Protein AF-A0AA39HIE5-F1 (afdb_monomer)

Foldseek 3Di:
DPPDLLLLLLLLLVLLVLVLCCLQPVQFFVLSVLSLLSVLLSLLQVCLVPQLVQLLDPVSLCVLLLLVCLQFLLLQLVLLLVLLVVCCVPPDPVLNVLSLVCSVCSLVLRLLCCCVVVVPFPPPPPRRQQSLSLSVSLSVVCSVCVSVLSNVLVPDPDLVSSLVVLVVQLVQLCVLLVVDDTSCNPRPNSVSVNLSSLSNNLNSLAPDVVVVVVCVVVCPVVVPPVVVVLVVVLVVLLVVLVVLVVVLCCLRVHTPVPDPDPDPSVSSVSNSNSSSSCSNCVVSNPPRPVSVSSSDPSSSVSSLLSSQLSSNLRNLSSVLCSVVVHSHDDPVSSVVSVVVSVVRSVVSSCVSVPPCSVVSVVSVVSSVVSSVSSVVSSVVPPPDDDDDPDPDDDDPPDDPDPDDPPQDDDPVVDDPFFPVDPPVVLVVQLVVVVCQQPPDPCRPLADVQWDADPPDSFKTKHADAPADFEEEEEEPRCSSVCSRPRNHHGMYIYGYDDQLGDGPDDDDPPVSVVVLLVSLVVVLVVLLVRLGQEYEYEPRVVQAVQVVDPDDDDPSSLVSLLSNLVSYQAYDYRDPDDRPDPSVVCSNVVSVVSPPPDFDKDKDALVCLVVVLVQQQVVCVVVVNPVTDPDDSVNSSVCRVVVVKIKIFTDDPNDGFWMWIWHWDADPVPGIAIETEDTDGHPRCPPVCSSVVRVVVVVVVCVVVVHPYYDYDDDPPPVPVVVVVVVVVDDDDPDDVDDDDDQDDPSVVCVVPDDDDPPPD

Solvent-accessible surface area (backbone atoms only — not comparable to full-atom values): 42750 Å² total; per-residue (Å²): 130,82,82,73,68,45,38,63,32,7,51,38,15,50,23,44,51,28,40,50,46,21,71,61,37,52,84,53,28,58,53,7,58,48,20,56,45,53,51,36,20,48,50,21,23,54,46,41,75,77,36,49,85,52,24,64,41,74,69,32,35,50,52,51,53,50,58,50,46,68,63,48,43,33,53,52,27,42,48,50,28,49,51,51,60,48,32,66,70,74,41,58,71,69,59,26,51,46,39,46,59,40,42,64,29,49,78,70,46,40,29,34,49,43,40,64,80,66,74,45,56,84,85,63,62,88,76,64,46,48,53,79,50,17,60,58,21,36,52,50,52,48,60,68,47,42,45,60,53,32,45,55,43,67,71,40,92,43,71,66,52,36,50,52,50,39,52,50,53,20,48,56,10,43,52,47,22,72,78,40,66,68,40,55,24,74,40,31,54,65,27,48,42,22,39,23,30,41,10,30,47,19,50,74,68,30,79,52,67,66,58,62,52,47,48,61,64,67,44,72,83,51,69,65,65,56,48,52,53,53,49,50,51,41,51,53,52,41,50,52,52,46,52,51,51,50,52,51,47,53,68,42,68,54,40,65,95,76,50,94,69,87,50,66,68,57,53,48,51,51,51,40,52,51,51,25,51,51,58,30,49,40,74,75,31,66,85,38,75,59,46,47,59,31,43,27,70,66,31,29,52,40,24,73,37,33,67,45,39,59,70,48,41,56,39,50,51,44,50,52,29,65,76,70,74,40,93,68,61,53,72,68,56,45,51,51,47,52,50,52,39,51,55,51,21,53,54,51,36,46,48,47,69,64,60,31,55,81,38,57,68,62,32,51,49,50,20,51,49,24,44,51,52,36,51,48,52,53,58,71,66,46,95,72,88,88,79,86,88,71,85,81,72,86,82,76,82,88,73,89,79,93,82,65,98,79,76,69,95,66,58,93,86,66,68,98,65,57,89,86,57,60,62,68,58,44,52,49,52,18,52,51,50,48,52,64,56,73,70,44,100,79,41,71,94,57,61,92,72,46,39,66,60,77,94,46,91,42,33,37,35,32,71,83,34,88,29,87,42,38,36,35,36,38,36,57,79,55,54,52,57,48,62,69,44,57,78,54,23,27,34,42,37,40,33,58,58,83,78,58,70,79,73,89,82,87,75,65,79,72,68,58,53,56,51,41,52,51,52,49,54,54,51,40,56,54,43,56,73,65,45,23,55,35,34,38,42,28,62,51,53,73,62,58,53,49,65,76,44,98,64,78,78,56,74,65,60,56,51,48,53,54,49,46,58,70,35,28,61,34,78,47,76,49,68,100,61,80,75,81,50,68,68,61,46,48,55,52,48,55,36,54,63,68,54,67,64,67,77,42,76,42,78,60,54,53,86,42,24,60,59,51,53,52,51,48,40,55,48,24,59,74,69,70,41,92,77,50,71,86,76,50,52,67,59,44,24,51,31,42,68,74,55,65,38,44,39,40,33,36,30,48,90,95,34,79,50,28,43,36,34,31,35,78,48,74,40,97,87,76,46,56,28,35,38,42,73,47,78,50,62,44,80,79,58,63,91,70,51,56,68,58,49,54,52,50,49,50,52,51,51,34,51,77,70,72,34,84,45,77,46,69,81,75,66,89,85,42,61,67,62,50,57,55,44,44,77,72,71,56,71,84,77,81,83,67,100,68,82,92,82,85,76,57,70,72,57,39,55,50,57,76,68,62,78,82,70,80,91,78,116

Structure (mmCIF, N/CA/C/O backbone):
data_AF-A0AA39HIE5-F1
#
_entry.id   AF-A0AA39HIE5-F1
#
loop_
_atom_site.group_PDB
_atom_site.id
_atom_site.type_symbol
_atom_site.label_atom_id
_atom_site.label_alt_id
_atom_site.label_comp_id
_atom_site.label_asym_id
_atom_site.label_entity_id
_atom_site.label_seq_id
_atom_site.pdbx_PDB_ins_code
_atom_site.Cartn_x
_atom_site.Cartn_y
_atom_site.Cartn_z
_atom_site.occupancy
_atom_site.B_iso_or_equiv
_atom_site.auth_seq_id
_atom_site.auth_comp_id
_atom_site.auth_asym_id
_atom_site.auth_atom_id
_atom_site.pdbx_PDB_model_num
ATOM 1 N N . MET A 1 1 ? -29.470 -13.559 26.189 1.00 25.72 1 MET A N 1
ATOM 2 C CA . MET A 1 1 ? -28.972 -13.405 24.805 1.00 25.72 1 MET A CA 1
ATOM 3 C C . MET A 1 1 ? -28.842 -11.916 24.556 1.00 25.72 1 MET A C 1
ATOM 5 O O . MET A 1 1 ? -29.858 -11.242 24.576 1.00 25.72 1 MET A O 1
ATOM 9 N N . VAL A 1 2 ? -27.614 -11.397 24.465 1.00 33.19 2 VAL A N 1
ATOM 10 C CA . VAL A 1 2 ? -27.367 -9.973 24.189 1.00 33.19 2 VAL A CA 1
ATOM 11 C C . VAL A 1 2 ? -27.932 -9.671 22.804 1.00 33.19 2 VAL A C 1
ATOM 13 O O . VAL A 1 2 ? -27.491 -10.263 21.822 1.00 33.19 2 VAL A O 1
ATOM 16 N N . ASP A 1 3 ? -28.946 -8.815 22.779 1.00 39.69 3 ASP A N 1
ATOM 17 C CA . ASP A 1 3 ? -29.640 -8.277 21.610 1.00 39.69 3 ASP A CA 1
ATOM 18 C C . ASP A 1 3 ? -28.596 -7.776 20.599 1.00 39.69 3 ASP A C 1
ATOM 20 O O . ASP A 1 3 ? -27.893 -6.787 20.830 1.00 39.69 3 ASP A O 1
ATOM 24 N N . THR A 1 4 ? -28.363 -8.540 19.535 1.00 55.66 4 THR A N 1
ATOM 25 C CA . THR A 1 4 ? -27.227 -8.316 18.641 1.00 55.66 4 THR A CA 1
ATOM 26 C C . THR A 1 4 ? -27.457 -7.042 17.837 1.00 55.66 4 THR A C 1
ATOM 28 O O . THR A 1 4 ? -28.347 -7.022 16.991 1.00 55.66 4 THR A O 1
ATOM 31 N N . ARG A 1 5 ? -26.637 -6.009 18.068 1.00 76.19 5 ARG A N 1
ATOM 32 C CA . ARG A 1 5 ? -26.485 -4.812 17.219 1.00 76.19 5 ARG A CA 1
ATOM 33 C C . ARG A 1 5 ? -26.225 -5.216 15.758 1.00 76.19 5 ARG A C 1
ATOM 35 O O . ARG A 1 5 ? -25.082 -5.378 15.328 1.00 76.19 5 ARG A O 1
ATOM 42 N N . ALA A 1 6 ? -27.301 -5.476 15.021 1.00 79.19 6 ALA A N 1
ATOM 43 C CA . ALA A 1 6 ? -27.266 -6.024 13.668 1.00 79.19 6 ALA A CA 1
ATOM 44 C C . ALA A 1 6 ? -26.684 -5.018 12.664 1.00 79.19 6 ALA A C 1
ATOM 46 O O . ALA A 1 6 ? -26.021 -5.406 11.704 1.00 79.19 6 ALA A O 1
ATOM 47 N N . ASP A 1 7 ? -26.852 -3.729 12.950 1.00 83.38 7 ASP A N 1
ATOM 48 C CA . ASP A 1 7 ? -26.224 -2.611 12.255 1.00 83.38 7 ASP A CA 1
ATOM 49 C C . ASP A 1 7 ? -24.693 -2.725 12.231 1.00 83.38 7 ASP A C 1
ATOM 51 O O . ASP A 1 7 ? -24.097 -2.516 11.181 1.00 83.38 7 ASP A O 1
ATOM 55 N N . LEU A 1 8 ? -24.045 -3.149 13.325 1.00 86.81 8 LEU A N 1
ATOM 56 C CA . LEU A 1 8 ? -22.584 -3.327 13.359 1.00 86.81 8 LEU A CA 1
ATOM 57 C C . LEU A 1 8 ? -22.101 -4.420 12.392 1.00 86.81 8 LEU A C 1
ATOM 59 O O . LEU A 1 8 ? -21.022 -4.294 11.812 1.00 86.81 8 LEU A O 1
ATOM 63 N N . GLN A 1 9 ? -22.885 -5.487 12.189 1.00 88.00 9 GLN A N 1
ATOM 64 C CA . GLN A 1 9 ? -22.595 -6.469 11.131 1.00 88.00 9 GLN A CA 1
ATOM 65 C C . GLN A 1 9 ? -22.860 -5.874 9.745 1.00 88.00 9 GLN A C 1
ATOM 67 O O . GLN A 1 9 ? -22.087 -6.108 8.822 1.00 88.00 9 GLN A O 1
ATOM 72 N N . GLY A 1 10 ? -23.891 -5.041 9.614 1.00 88.81 10 GLY A N 1
ATOM 73 C CA . GLY A 1 10 ? -24.145 -4.234 8.425 1.00 88.81 10 GLY A CA 1
ATOM 74 C C . GLY A 1 10 ? -22.958 -3.387 7.980 1.00 88.81 10 GLY A C 1
ATOM 75 O O . GLY A 1 10 ? -22.540 -3.458 6.827 1.00 88.81 10 GLY A O 1
ATOM 76 N N . PHE A 1 11 ? -22.375 -2.632 8.914 1.00 90.19 11 PHE A N 1
ATOM 77 C CA . PHE A 1 11 ? -21.190 -1.808 8.668 1.00 90.19 11 PHE A CA 1
ATOM 78 C C . PHE A 1 11 ? -19.973 -2.637 8.248 1.00 90.19 11 PHE A C 1
ATOM 80 O O . PHE A 1 11 ? -19.201 -2.182 7.410 1.00 90.19 11 PHE A O 1
ATOM 87 N N . ARG A 1 12 ? -19.816 -3.874 8.747 1.00 91.44 12 ARG A N 1
ATOM 88 C CA . ARG A 1 12 ? -18.788 -4.798 8.224 1.00 91.44 12 ARG A CA 1
ATOM 89 C C . ARG A 1 12 ? -19.042 -5.171 6.779 1.00 91.44 12 ARG A C 1
ATOM 91 O O . ARG A 1 12 ? -18.102 -5.175 5.995 1.00 91.44 12 ARG A O 1
ATOM 98 N N . GLY A 1 13 ? -20.289 -5.499 6.440 1.00 91.88 13 GLY A N 1
ATOM 99 C CA . GLY A 1 13 ? -20.673 -5.809 5.067 1.00 91.88 13 GLY A CA 1
ATOM 100 C C . GLY A 1 13 ? -20.380 -4.641 4.131 1.00 91.88 13 GLY A C 1
ATOM 101 O O . GLY A 1 13 ? -19.765 -4.832 3.088 1.00 91.88 13 GLY A O 1
ATOM 102 N N . PHE A 1 14 ? -20.733 -3.426 4.554 1.00 91.62 14 PHE A N 1
ATOM 103 C CA . PHE A 1 14 ? -20.438 -2.198 3.819 1.00 91.62 14 PHE A CA 1
ATOM 104 C C . PHE A 1 14 ? -18.930 -1.972 3.636 1.00 91.62 14 PHE A C 1
ATOM 106 O O . PHE A 1 14 ? -18.470 -1.779 2.514 1.00 91.62 14 PHE A O 1
ATOM 113 N N . ALA A 1 15 ? -18.148 -2.082 4.713 1.00 92.50 15 ALA A N 1
ATOM 114 C CA . ALA A 1 15 ? -16.696 -1.931 4.671 1.00 92.50 15 ALA A CA 1
ATOM 115 C C . ALA A 1 15 ? -16.023 -2.938 3.728 1.00 92.50 15 ALA A C 1
ATOM 117 O O . ALA A 1 15 ? -15.104 -2.579 2.998 1.00 92.50 15 ALA A O 1
ATOM 118 N N . VAL A 1 16 ? -16.494 -4.191 3.705 1.00 92.00 16 VAL A N 1
ATOM 119 C CA . VAL A 1 16 ? -16.004 -5.188 2.747 1.00 92.00 16 VAL A CA 1
ATOM 120 C C . VAL A 1 16 ? -16.320 -4.785 1.318 1.00 92.00 16 VAL A C 1
ATOM 122 O O . VAL A 1 16 ? -15.416 -4.820 0.495 1.00 92.00 16 VAL A O 1
ATOM 125 N N . ILE A 1 17 ? -17.553 -4.372 1.014 1.00 91.56 17 ILE A N 1
ATOM 126 C CA . ILE A 1 17 ? -17.917 -3.943 -0.346 1.00 91.56 17 ILE A CA 1
ATOM 127 C C . ILE A 1 17 ? -16.962 -2.852 -0.842 1.00 91.56 17 ILE A C 1
ATOM 129 O O . ILE A 1 17 ? -16.463 -2.963 -1.957 1.00 91.56 17 ILE A O 1
ATOM 133 N N . LEU A 1 18 ? -16.660 -1.850 -0.009 1.00 90.25 18 LEU A N 1
ATOM 134 C CA . LEU A 1 18 ? -15.715 -0.785 -0.361 1.00 90.25 18 LEU A CA 1
ATOM 135 C C . LEU A 1 18 ? -14.326 -1.336 -0.725 1.00 90.25 18 LEU A C 1
ATOM 137 O O . LEU A 1 18 ? -13.770 -0.962 -1.756 1.00 90.25 18 LEU A O 1
ATOM 141 N N . LEU A 1 19 ? -13.799 -2.280 0.063 1.00 89.44 19 LEU A N 1
ATOM 142 C CA . LEU A 1 19 ? -12.502 -2.912 -0.210 1.00 89.44 19 LEU A CA 1
ATOM 143 C C . LEU A 1 19 ? -12.511 -3.752 -1.490 1.00 89.44 19 LEU A C 1
ATOM 145 O O . LEU A 1 19 ? -11.532 -3.752 -2.231 1.00 89.44 19 LEU A O 1
ATOM 149 N N . PHE A 1 20 ? -13.617 -4.439 -1.778 1.00 88.31 20 PHE A N 1
ATOM 150 C CA . PHE A 1 20 ? -13.777 -5.183 -3.026 1.00 88.31 20 PHE A CA 1
ATOM 151 C C . PHE A 1 20 ? -13.858 -4.264 -4.239 1.00 88.31 20 PHE A C 1
ATOM 153 O O . PHE A 1 20 ? -13.205 -4.540 -5.241 1.00 88.31 20 PHE A O 1
ATOM 160 N N . LEU A 1 21 ? -14.629 -3.177 -4.157 1.00 87.44 21 LEU A N 1
ATOM 161 C CA . LEU A 1 21 ? -14.720 -2.191 -5.234 1.00 87.44 21 LEU A CA 1
ATOM 162 C C . LEU A 1 21 ? -13.353 -1.568 -5.516 1.00 87.44 21 LEU A C 1
ATOM 164 O O . LEU A 1 21 ? -12.960 -1.493 -6.675 1.00 87.44 21 LEU A O 1
ATOM 168 N N . PHE A 1 22 ? -12.599 -1.223 -4.469 1.00 85.56 22 PHE A N 1
ATOM 169 C CA . PHE A 1 22 ? -11.216 -0.769 -4.603 1.00 85.56 22 PHE A CA 1
ATOM 170 C C . PHE A 1 22 ? -10.314 -1.836 -5.244 1.00 85.56 22 PHE A C 1
ATOM 172 O O . PHE A 1 22 ? -9.522 -1.530 -6.129 1.00 85.56 22 PHE A O 1
ATOM 179 N N . GLY A 1 23 ? -10.452 -3.102 -4.838 1.00 84.44 23 GLY A N 1
ATOM 180 C CA . GLY A 1 23 ? -9.668 -4.205 -5.391 1.00 84.44 23 GLY A CA 1
ATOM 181 C C . GLY A 1 23 ? -9.969 -4.501 -6.862 1.00 84.44 23 GLY A C 1
ATOM 182 O O . GLY A 1 23 ? -9.060 -4.833 -7.614 1.00 84.44 23 GLY A O 1
ATOM 183 N N . VAL A 1 24 ? -11.219 -4.380 -7.304 1.00 86.19 24 VAL A N 1
ATOM 184 C CA . VAL A 1 24 ? -11.600 -4.653 -8.700 1.00 86.19 24 VAL A CA 1
ATOM 185 C C . VAL A 1 24 ? -11.370 -3.431 -9.596 1.00 86.19 24 VAL A C 1
ATOM 187 O O . VAL A 1 24 ? -10.883 -3.579 -10.714 1.00 86.19 24 VAL A O 1
ATOM 190 N N . PHE A 1 25 ? -11.680 -2.228 -9.104 1.00 83.38 25 PHE A N 1
ATOM 191 C CA . PHE A 1 25 ? -11.666 -0.975 -9.865 1.00 83.38 25 PHE A CA 1
ATOM 192 C C . PHE A 1 25 ? -10.850 0.119 -9.145 1.00 83.38 25 PHE A C 1
ATOM 194 O O . PHE A 1 25 ? -11.410 1.137 -8.723 1.00 83.38 25 PHE A O 1
ATOM 201 N N . PRO A 1 26 ? -9.520 -0.042 -9.019 1.00 76.94 26 PRO A N 1
ATOM 202 C CA . PRO A 1 26 ? -8.685 0.833 -8.190 1.00 76.94 26 PRO A CA 1
ATOM 203 C C . PRO A 1 26 ? -8.659 2.299 -8.650 1.00 76.94 26 PRO A C 1
ATOM 205 O O . PRO A 1 26 ? -8.509 3.189 -7.817 1.00 76.94 26 PRO A O 1
ATOM 208 N N . HIS A 1 27 ? -8.843 2.569 -9.948 1.00 76.75 27 HIS A N 1
ATOM 209 C CA . HIS A 1 27 ? -8.871 3.936 -10.489 1.00 76.75 27 HIS A CA 1
ATOM 210 C C . HIS A 1 27 ? -10.226 4.633 -10.334 1.00 76.75 27 HIS A C 1
ATOM 212 O O . HIS A 1 27 ? -10.272 5.852 -10.225 1.00 76.75 27 HIS A O 1
ATOM 218 N N . SER A 1 28 ? -11.330 3.882 -10.348 1.00 78.50 28 SER A N 1
ATOM 219 C CA . SER A 1 28 ? -12.680 4.456 -10.242 1.00 78.50 28 SER A CA 1
ATOM 220 C C . SER A 1 28 ? -13.150 4.573 -8.792 1.00 78.50 28 SER A C 1
ATOM 222 O O . SER A 1 28 ? -13.951 5.450 -8.486 1.00 78.50 28 SER A O 1
ATOM 224 N N . PHE A 1 29 ? -12.658 3.701 -7.906 1.00 78.44 29 PHE A N 1
ATOM 225 C CA . PHE A 1 29 ? -13.069 3.606 -6.502 1.00 78.44 29 PHE A CA 1
ATOM 226 C C . PHE A 1 29 ? -11.875 3.690 -5.543 1.00 78.44 29 PHE A C 1
ATOM 228 O O . PHE A 1 29 ? -11.759 2.884 -4.617 1.00 78.44 29 PHE A O 1
ATOM 235 N N . LYS A 1 30 ? -10.986 4.672 -5.726 1.00 77.25 30 LYS A N 1
ATOM 236 C CA . LYS A 1 30 ? -9.793 4.872 -4.881 1.00 77.25 30 LYS A CA 1
ATOM 237 C C . LYS A 1 30 ? -10.139 5.020 -3.393 1.00 77.25 30 LYS A C 1
ATOM 239 O O . LYS A 1 30 ? -9.487 4.429 -2.524 1.00 77.25 30 LYS A O 1
ATOM 244 N N . ASN A 1 31 ? -11.233 5.728 -3.107 1.00 80.94 31 ASN A N 1
ATOM 245 C CA . ASN A 1 31 ? -11.750 5.926 -1.752 1.00 80.94 31 ASN A CA 1
ATOM 246 C C . ASN A 1 31 ? -12.277 4.638 -1.102 1.00 80.94 31 ASN A C 1
ATOM 248 O O . ASN A 1 31 ? -12.424 4.599 0.114 1.00 80.94 31 ASN A O 1
ATOM 252 N N . GLY A 1 32 ? -12.489 3.547 -1.847 1.00 82.88 32 GLY A N 1
ATOM 253 C CA . GLY A 1 32 ? -12.914 2.265 -1.273 1.00 82.88 32 GLY A CA 1
ATOM 254 C C . GLY A 1 32 ? -11.917 1.679 -0.258 1.00 82.88 32 GLY A C 1
ATOM 255 O O . GLY A 1 32 ? -12.292 0.893 0.617 1.00 82.88 32 GLY A O 1
ATOM 256 N N . SER A 1 33 ? -10.658 2.128 -0.291 1.00 84.38 33 SER A N 1
ATOM 257 C CA . SER A 1 33 ? -9.645 1.789 0.713 1.00 84.38 33 SER A CA 1
ATOM 258 C C . SER A 1 33 ? -10.011 2.233 2.140 1.00 84.38 33 SER A C 1
ATOM 260 O O . SER A 1 33 ? -9.534 1.626 3.097 1.00 84.38 33 SER A O 1
ATOM 262 N N . VAL A 1 34 ? -10.924 3.190 2.342 1.00 88.19 34 VAL A N 1
ATOM 263 C CA . VAL A 1 34 ? -11.354 3.558 3.706 1.00 88.19 34 VAL A CA 1
ATOM 264 C C . VAL A 1 34 ? -12.219 2.508 4.396 1.00 88.19 34 VAL A C 1
ATOM 266 O O . VAL A 1 34 ? -12.462 2.596 5.600 1.00 88.19 34 VAL A O 1
ATOM 269 N N . GLY A 1 35 ? -12.640 1.454 3.685 1.00 90.44 35 GLY A N 1
ATOM 270 C CA . GLY A 1 35 ? -13.245 0.283 4.321 1.00 90.44 35 GLY A CA 1
ATOM 271 C C . GLY A 1 35 ? -12.360 -0.292 5.440 1.00 90.44 35 GLY A C 1
ATOM 272 O O . GLY A 1 35 ? -12.873 -0.779 6.448 1.00 90.44 35 GLY A O 1
ATOM 273 N N . VAL A 1 36 ? -11.033 -0.151 5.326 1.00 91.38 36 VAL A N 1
ATOM 274 C CA . VAL A 1 36 ? -10.069 -0.512 6.379 1.00 91.38 36 VAL A CA 1
ATOM 275 C C . VAL A 1 36 ? -10.302 0.276 7.666 1.00 91.38 36 VAL A C 1
ATOM 277 O O . VAL A 1 36 ? -10.302 -0.291 8.760 1.00 91.38 36 VAL A O 1
ATOM 280 N N . ASP A 1 37 ? -10.532 1.577 7.534 1.00 93.00 37 ASP A N 1
ATOM 281 C CA . ASP A 1 37 ? -10.697 2.489 8.659 1.00 93.00 37 ASP A CA 1
ATOM 282 C C . ASP A 1 37 ? -11.976 2.147 9.442 1.00 93.00 37 ASP A C 1
ATOM 284 O O . ASP A 1 37 ? -11.961 2.090 10.675 1.00 93.00 37 ASP A O 1
ATOM 288 N N . ILE A 1 38 ? -13.056 1.784 8.733 1.00 93.62 38 ILE A N 1
ATOM 289 C CA . ILE A 1 38 ? -14.302 1.273 9.333 1.00 93.62 38 ILE A CA 1
ATOM 290 C C . ILE A 1 38 ? -14.024 0.006 10.159 1.00 93.62 38 ILE A C 1
ATOM 292 O O . ILE A 1 38 ? -14.529 -0.137 11.279 1.00 93.62 38 ILE A O 1
ATOM 296 N N . PHE A 1 39 ? -13.196 -0.914 9.647 1.00 94.19 39 PHE A N 1
ATOM 297 C CA . PHE A 1 39 ? -12.807 -2.121 10.383 1.00 94.19 39 PHE A CA 1
ATOM 298 C C . PHE A 1 39 ? -12.005 -1.820 11.647 1.00 94.19 39 PHE A C 1
ATOM 300 O O . PHE A 1 39 ? -12.220 -2.488 12.662 1.00 94.19 39 PHE A O 1
ATOM 307 N N . PHE A 1 40 ? -11.108 -0.834 11.620 1.00 95.69 40 PHE A N 1
ATOM 308 C CA . PHE A 1 40 ? -10.327 -0.449 12.796 1.00 95.69 40 PHE A CA 1
ATOM 309 C C . PHE A 1 40 ? -11.204 0.159 13.894 1.00 95.69 40 PHE A C 1
ATOM 311 O O . PHE A 1 40 ? -11.137 -0.305 15.038 1.00 95.69 40 PHE A O 1
ATOM 318 N N . VAL A 1 41 ? -12.107 1.086 13.550 1.00 96.12 41 VAL A N 1
ATOM 319 C CA . VAL A 1 41 ? -13.091 1.640 14.504 1.00 96.12 41 VAL A CA 1
ATOM 320 C C . VAL A 1 41 ? -13.940 0.522 15.103 1.00 96.12 41 VAL A C 1
ATOM 322 O O . VAL A 1 41 ? -14.100 0.416 16.320 1.00 96.12 41 VAL A O 1
ATOM 325 N N . LEU A 1 42 ? -14.439 -0.385 14.266 1.00 93.25 42 LEU A N 1
ATOM 326 C CA . LEU A 1 42 ? -15.263 -1.491 14.735 1.00 93.25 42 LEU A CA 1
ATOM 327 C C . LEU A 1 42 ? -14.499 -2.484 15.618 1.00 93.25 42 LEU A C 1
ATOM 329 O O . LEU A 1 42 ? -15.065 -3.029 16.569 1.00 93.25 42 LEU A O 1
ATOM 333 N N . SER A 1 43 ? -13.227 -2.738 15.318 1.00 93.50 43 SER A N 1
ATOM 334 C CA . SER A 1 43 ? -12.379 -3.605 16.134 1.00 93.50 43 SER A CA 1
ATOM 335 C C . SER A 1 43 ? -12.175 -3.019 17.531 1.00 93.50 43 SER A C 1
ATOM 337 O O . SER A 1 43 ? -12.317 -3.752 18.514 1.00 93.50 43 SER A O 1
ATOM 339 N N . GLY A 1 44 ? -11.948 -1.705 17.631 1.00 93.75 44 GLY A N 1
ATOM 340 C CA . GLY A 1 44 ? -11.888 -0.984 18.904 1.00 93.75 44 GLY A CA 1
ATOM 341 C C . GLY A 1 44 ? -13.197 -1.066 19.690 1.00 93.75 44 GLY A C 1
ATOM 342 O O . GLY A 1 44 ? -13.204 -1.544 20.825 1.00 93.75 44 GLY A O 1
ATOM 343 N N . TYR A 1 45 ? -14.322 -0.728 19.045 1.00 92.50 45 TYR A N 1
ATOM 344 C CA . TYR A 1 45 ? -15.661 -0.778 19.650 1.00 92.50 45 TYR A CA 1
ATOM 345 C C . TYR A 1 45 ? -15.985 -2.160 20.228 1.00 92.50 45 TYR A C 1
ATOM 347 O O . TYR A 1 45 ? -16.361 -2.307 21.389 1.00 92.50 45 TYR A O 1
ATOM 355 N N . LEU A 1 46 ? -15.802 -3.214 19.427 1.00 89.69 46 LEU A N 1
ATOM 356 C CA . LEU A 1 46 ? -16.135 -4.574 19.844 1.00 89.69 46 LEU A CA 1
ATOM 357 C C . LEU A 1 46 ? -15.155 -5.128 20.877 1.00 89.69 46 LEU A C 1
ATOM 359 O O . LEU A 1 46 ? -15.537 -5.989 21.670 1.00 89.69 46 LEU A O 1
ATOM 363 N N . THR A 1 47 ? -13.896 -4.699 20.851 1.00 89.81 47 THR A N 1
ATOM 364 C CA . THR A 1 47 ? -12.907 -5.133 21.840 1.00 89.81 47 THR A CA 1
ATOM 365 C C . THR A 1 47 ? -13.215 -4.523 23.203 1.00 89.81 47 THR A C 1
ATOM 367 O O . THR A 1 47 ? -13.265 -5.273 24.180 1.00 89.81 47 THR A O 1
ATOM 370 N N . GLN A 1 48 ? -13.554 -3.231 23.243 1.00 88.94 48 GLN A N 1
ATOM 371 C CA . GLN A 1 48 ? -14.053 -2.566 24.446 1.00 88.94 48 GLN A CA 1
ATOM 372 C C . GLN A 1 48 ? -15.332 -3.244 24.963 1.00 88.94 48 GLN A C 1
ATOM 374 O O . GLN A 1 48 ? -15.363 -3.698 26.104 1.00 88.94 48 GLN A O 1
ATOM 379 N N . MET A 1 49 ? -16.332 -3.434 24.092 1.00 85.81 49 MET A N 1
ATOM 380 C CA . MET A 1 49 ? -17.634 -4.020 24.440 1.00 85.81 49 MET A CA 1
ATOM 381 C C . MET A 1 49 ? -17.548 -5.407 25.090 1.00 85.81 49 MET A C 1
ATOM 383 O O . MET A 1 49 ? -18.296 -5.716 26.013 1.00 85.81 49 MET A O 1
ATOM 387 N N . HIS A 1 50 ? -16.693 -6.294 24.577 1.00 81.50 50 HIS A N 1
ATOM 388 C CA . HIS A 1 50 ? -16.684 -7.688 25.030 1.00 81.50 50 HIS A CA 1
ATOM 389 C C . HIS A 1 50 ? -15.726 -7.945 26.200 1.00 81.50 50 HIS A C 1
ATOM 391 O O . HIS A 1 50 ? -15.904 -8.942 26.912 1.00 81.50 50 HIS A O 1
ATOM 397 N N . TYR A 1 51 ? -14.694 -7.109 26.365 1.00 79.81 51 TYR A N 1
ATOM 398 C CA . TYR A 1 51 ? -13.540 -7.447 27.201 1.00 79.81 51 TYR A CA 1
ATOM 399 C C . TYR A 1 51 ? -12.959 -6.305 28.036 1.00 79.81 51 TYR A C 1
ATOM 401 O O . TYR A 1 51 ? -12.105 -6.617 28.864 1.00 79.81 51 TYR A O 1
ATOM 409 N N . GLY A 1 52 ? -13.418 -5.055 27.882 1.00 76.44 52 GLY A N 1
ATOM 410 C CA . GLY A 1 52 ? -12.877 -3.892 28.603 1.00 76.44 52 GLY A CA 1
ATOM 411 C C . GLY A 1 52 ? -12.725 -4.135 30.107 1.00 76.44 52 GLY A C 1
ATOM 412 O O . GLY A 1 52 ? -11.623 -4.045 30.640 1.00 76.44 52 GLY A O 1
ATOM 413 N N . ASP A 1 53 ? -13.794 -4.587 30.764 1.00 73.19 53 ASP A N 1
ATOM 414 C CA . ASP A 1 53 ? -13.787 -4.802 32.221 1.00 73.19 53 ASP A CA 1
ATOM 415 C C . ASP A 1 53 ? -13.133 -6.125 32.645 1.00 73.19 53 ASP A C 1
ATOM 417 O O . ASP A 1 53 ? -12.678 -6.286 33.777 1.00 73.19 53 ASP A O 1
ATOM 421 N N . LYS A 1 54 ? -13.076 -7.105 31.735 1.00 74.19 54 LYS A N 1
ATOM 422 C CA . LYS A 1 54 ? -12.635 -8.479 32.034 1.00 74.19 54 LYS A CA 1
ATOM 423 C C . LYS A 1 54 ? -11.130 -8.666 31.893 1.00 74.19 54 LYS A C 1
ATOM 425 O O . LYS A 1 54 ? -10.574 -9.568 32.511 1.00 74.19 54 LYS A O 1
ATOM 430 N N . ALA A 1 55 ? -10.468 -7.862 31.070 1.00 75.50 55 ALA A N 1
ATOM 431 C CA . ALA A 1 55 ? -9.054 -8.011 30.726 1.00 75.50 55 ALA A CA 1
ATOM 432 C C . ALA A 1 55 ? -8.105 -7.230 31.660 1.00 75.50 55 ALA A C 1
ATOM 434 O O . ALA A 1 55 ? -6.984 -6.901 31.287 1.00 75.50 55 ALA A O 1
ATOM 435 N N . THR A 1 56 ? -8.539 -6.979 32.895 1.00 77.94 56 THR A N 1
ATOM 436 C CA . THR A 1 56 ? -7.756 -6.337 33.965 1.00 77.94 56 THR A CA 1
ATOM 437 C C . THR A 1 56 ? -6.980 -7.339 34.831 1.00 77.94 56 THR A C 1
ATOM 439 O O . THR A 1 56 ? -6.096 -6.953 35.589 1.00 77.94 56 THR A O 1
ATOM 442 N N . THR A 1 57 ? -7.264 -8.640 34.697 1.00 85.19 57 THR A N 1
ATOM 443 C CA . THR A 1 57 ? -6.578 -9.735 35.409 1.00 85.19 57 THR A CA 1
ATOM 444 C C . THR A 1 57 ? -5.796 -10.623 34.441 1.00 85.19 57 THR A C 1
ATOM 446 O O . THR A 1 57 ? -6.195 -10.776 33.286 1.00 85.19 57 THR A O 1
ATOM 449 N N . LEU A 1 58 ? -4.726 -11.287 34.902 1.00 86.00 58 LEU A N 1
ATOM 450 C CA . LEU A 1 58 ? -3.943 -12.225 34.074 1.00 86.00 58 LEU A CA 1
ATOM 451 C C . LEU A 1 58 ? -4.819 -13.319 33.439 1.00 86.00 58 LEU A C 1
ATOM 453 O O . LEU A 1 58 ? -4.711 -13.592 32.243 1.00 86.00 58 LEU A O 1
ATOM 457 N N . ASN A 1 59 ? -5.745 -13.893 34.214 1.00 88.12 59 ASN A N 1
ATOM 458 C CA . ASN A 1 59 ? -6.692 -14.899 33.723 1.00 88.12 59 ASN A CA 1
ATOM 459 C C . ASN A 1 59 ? -7.655 -14.323 32.677 1.00 88.12 59 ASN A C 1
ATOM 461 O O . ASN A 1 59 ? -7.957 -14.985 31.681 1.00 88.12 59 ASN A O 1
ATOM 465 N N . GLY A 1 60 ? -8.114 -13.087 32.879 1.00 87.06 60 GLY A N 1
ATOM 466 C CA . GLY A 1 60 ? -8.953 -12.366 31.930 1.00 87.06 60 GLY A CA 1
ATOM 467 C C . GLY A 1 60 ? -8.243 -12.071 30.609 1.00 87.06 60 GLY A C 1
ATOM 468 O O . GLY A 1 60 ? -8.807 -12.318 29.543 1.00 87.06 60 GLY A O 1
ATOM 469 N N . ILE A 1 61 ? -6.983 -11.634 30.673 1.00 88.38 61 ILE A N 1
ATOM 470 C CA . ILE A 1 61 ? -6.120 -11.382 29.509 1.00 88.38 61 ILE A CA 1
ATOM 471 C C . ILE A 1 61 ? -5.877 -12.674 28.734 1.00 88.38 61 ILE A C 1
ATOM 473 O O . ILE A 1 61 ? -6.091 -12.720 27.522 1.00 88.38 61 ILE A O 1
ATOM 477 N N . TYR A 1 62 ? -5.502 -13.750 29.428 1.00 89.88 62 TYR A N 1
ATOM 478 C CA . TYR A 1 62 ? -5.316 -15.055 28.802 1.00 89.88 62 TYR A CA 1
ATOM 479 C C . TYR A 1 62 ? -6.607 -15.547 28.136 1.00 89.88 62 TYR A C 1
ATOM 481 O O . TYR A 1 62 ? -6.589 -15.975 26.981 1.00 89.88 62 TYR A O 1
ATOM 489 N N . ALA A 1 63 ? -7.753 -15.444 28.818 1.00 88.75 63 ALA A N 1
ATOM 490 C CA . ALA A 1 63 ? -9.041 -15.839 28.258 1.00 88.75 63 ALA A CA 1
ATOM 491 C C . ALA A 1 63 ? -9.423 -15.000 27.028 1.00 88.75 63 ALA A C 1
ATOM 493 O O . ALA A 1 63 ? -9.928 -15.559 26.049 1.00 88.75 63 ALA A O 1
ATOM 494 N N . PHE A 1 64 ? -9.169 -13.690 27.057 1.00 88.12 64 PHE A N 1
ATOM 495 C CA . PHE A 1 64 ? -9.377 -12.780 25.932 1.00 88.12 64 PHE A CA 1
ATOM 496 C C . PHE A 1 64 ? -8.534 -13.185 24.721 1.00 88.12 64 PHE A C 1
ATOM 498 O O . PHE A 1 64 ? -9.096 -13.502 23.667 1.00 88.12 64 PHE A O 1
ATOM 505 N N . LEU A 1 65 ? -7.208 -13.244 24.887 1.00 89.31 65 LEU A N 1
ATOM 506 C CA . LEU A 1 65 ? -6.275 -13.575 23.812 1.00 89.31 65 LEU A CA 1
ATOM 507 C C . LEU A 1 65 ? -6.569 -14.968 23.254 1.00 89.31 65 LEU A C 1
ATOM 509 O O . LEU A 1 65 ? -6.765 -15.119 22.051 1.00 89.31 65 LEU A O 1
ATOM 513 N N . ARG A 1 66 ? -6.734 -15.977 24.115 1.00 88.88 66 ARG A N 1
ATOM 514 C CA . ARG A 1 66 ? -7.070 -17.346 23.700 1.00 88.88 66 ARG A CA 1
ATOM 515 C C . ARG A 1 66 ? -8.334 -17.395 22.842 1.00 88.88 66 ARG A C 1
ATOM 517 O O . ARG A 1 66 ? -8.339 -18.036 21.795 1.00 88.88 66 ARG A O 1
ATOM 524 N N . ASN A 1 67 ? -9.412 -16.734 23.265 1.00 85.62 67 ASN A N 1
ATOM 525 C CA . ASN A 1 67 ? -10.679 -16.756 22.529 1.00 85.62 67 ASN A CA 1
ATOM 526 C C . ASN A 1 67 ? -10.579 -16.039 21.172 1.00 85.62 67 ASN A C 1
ATOM 528 O O . ASN A 1 67 ? -11.248 -16.447 20.222 1.00 85.62 67 ASN A O 1
ATOM 532 N N . LYS A 1 68 ? -9.746 -14.996 21.066 1.00 87.44 68 LYS A N 1
ATOM 533 C CA . LYS A 1 68 ? -9.469 -14.305 19.799 1.00 87.44 68 LYS A CA 1
ATOM 534 C C . LYS A 1 68 ? -8.617 -15.166 18.865 1.00 87.44 68 LYS A C 1
ATOM 536 O O . LYS A 1 68 ? -9.011 -15.365 17.718 1.00 87.44 68 LYS A O 1
ATOM 541 N N . MET A 1 69 ? -7.522 -15.742 19.359 1.00 87.94 69 MET A N 1
ATOM 542 C CA . MET A 1 69 ? -6.615 -16.568 18.554 1.00 87.94 69 MET A CA 1
ATOM 543 C C . MET A 1 69 ? -7.297 -17.834 18.031 1.00 87.94 69 MET A C 1
ATOM 545 O O . MET A 1 69 ? -7.215 -18.115 16.841 1.00 87.94 69 MET A O 1
ATOM 549 N N . LEU A 1 70 ? -8.074 -18.535 18.869 1.00 87.75 70 LEU A N 1
ATOM 550 C CA . LEU A 1 70 ? -8.853 -19.718 18.458 1.00 87.75 70 LEU A CA 1
ATOM 551 C C . LEU A 1 70 ? -9.903 -19.424 17.380 1.00 87.75 70 LEU A C 1
ATOM 553 O O . LEU A 1 70 ? -10.395 -20.351 16.737 1.00 87.75 70 LEU A O 1
ATOM 557 N N . ARG A 1 71 ? -10.278 -18.153 17.212 1.00 85.19 71 ARG A N 1
ATOM 558 C CA . ARG A 1 71 ? -11.194 -17.715 16.163 1.00 85.19 71 ARG A CA 1
ATOM 559 C C . ARG A 1 71 ? -10.456 -17.339 14.875 1.00 85.19 71 ARG A C 1
ATOM 561 O O . ARG A 1 71 ? -10.936 -17.694 13.808 1.00 85.19 71 ARG A O 1
ATOM 568 N N . LEU A 1 72 ? -9.353 -16.593 14.969 1.00 89.38 72 LEU A N 1
ATOM 569 C CA . LEU A 1 72 ? -8.693 -15.981 13.806 1.00 89.38 72 LEU A CA 1
ATOM 570 C C . LEU A 1 72 ? -7.641 -16.900 13.165 1.00 89.38 72 LEU A C 1
ATOM 572 O O . LEU A 1 72 ? -7.649 -17.103 11.954 1.00 89.38 72 LEU A O 1
ATOM 576 N N . PHE A 1 73 ? -6.762 -17.497 13.971 1.00 92.06 73 PHE A N 1
ATOM 577 C CA . PHE A 1 73 ? -5.578 -18.217 13.485 1.00 92.06 73 PHE A CA 1
ATOM 578 C C . PHE A 1 73 ? -5.874 -19.440 12.608 1.00 92.06 73 PHE A C 1
ATOM 580 O O . PHE A 1 73 ? -5.212 -19.580 11.583 1.00 92.06 73 PHE A O 1
ATOM 587 N N . PRO A 1 74 ? -6.853 -20.305 12.937 1.00 92.50 74 PRO A N 1
ATOM 588 C CA . PRO A 1 74 ? -7.126 -21.498 12.138 1.00 92.50 74 PRO A CA 1
ATOM 589 C C . PRO A 1 74 ? -7.451 -21.172 10.683 1.00 92.50 74 PRO A C 1
ATOM 591 O O . PRO A 1 74 ? -6.900 -21.785 9.777 1.00 92.50 74 PRO A O 1
ATOM 594 N N . ALA A 1 75 ? -8.303 -20.171 10.462 1.00 92.94 75 ALA A N 1
ATOM 595 C CA . ALA A 1 75 ? -8.667 -19.750 9.120 1.00 92.94 75 ALA A CA 1
ATOM 596 C C . ALA A 1 75 ? -7.529 -18.996 8.426 1.00 92.94 75 ALA A C 1
ATOM 598 O O . ALA A 1 75 ? -7.258 -19.269 7.262 1.00 92.94 75 ALA A O 1
ATOM 599 N N . TYR A 1 76 ? -6.840 -18.098 9.139 1.00 94.88 76 TYR A N 1
ATOM 600 C CA . TYR A 1 76 ? -5.702 -17.361 8.589 1.00 94.88 76 TYR A CA 1
ATOM 601 C C . TYR A 1 76 ? -4.615 -18.299 8.055 1.00 94.88 76 TYR A C 1
ATOM 603 O O . TYR A 1 76 ? -4.264 -18.219 6.882 1.00 94.88 76 TYR A O 1
ATOM 611 N N . PHE A 1 77 ? -4.120 -19.220 8.889 1.00 95.50 77 PHE A N 1
ATOM 612 C CA . PHE A 1 77 ? -3.031 -20.115 8.499 1.00 95.50 77 PHE A CA 1
ATOM 613 C C . PHE A 1 77 ? -3.467 -21.162 7.478 1.00 95.50 77 PHE A C 1
ATOM 615 O O . PHE A 1 77 ? -2.669 -21.513 6.618 1.00 95.50 77 PHE A O 1
ATOM 622 N N . ALA A 1 78 ? -4.716 -21.635 7.518 1.00 95.06 78 ALA A N 1
ATOM 623 C CA . ALA A 1 78 ? -5.215 -22.551 6.495 1.00 95.06 78 ALA A CA 1
ATOM 624 C C . ALA A 1 78 ? -5.342 -21.879 5.123 1.00 95.06 78 ALA A C 1
ATOM 626 O O . ALA A 1 78 ? -4.969 -22.475 4.116 1.00 95.06 78 ALA A O 1
ATOM 627 N N . VAL A 1 79 ? -5.837 -20.638 5.080 1.00 95.12 79 VAL A N 1
ATOM 628 C CA . VAL A 1 79 ? -5.905 -19.858 3.840 1.00 95.12 79 VAL A CA 1
ATOM 629 C C . VAL A 1 79 ? -4.505 -19.509 3.349 1.00 95.12 79 VAL A C 1
ATOM 631 O O . VAL A 1 79 ? -4.235 -19.700 2.170 1.00 95.12 79 VAL A O 1
ATOM 634 N N . LEU A 1 80 ? -3.603 -19.073 4.234 1.00 96.25 80 LEU A N 1
ATOM 635 C CA . LEU A 1 80 ? -2.208 -18.799 3.885 1.00 96.25 80 LEU A CA 1
ATOM 636 C C . LEU A 1 80 ? -1.535 -20.040 3.290 1.00 96.25 80 LEU A C 1
ATOM 638 O O . LEU A 1 80 ? -0.999 -19.964 2.191 1.00 96.25 80 LEU A O 1
ATOM 642 N N . PHE A 1 81 ? -1.636 -21.189 3.965 1.00 96.06 81 PHE A N 1
ATOM 643 C CA . PHE A 1 81 ? -1.129 -22.461 3.453 1.00 96.06 81 PHE A CA 1
ATOM 644 C C . PHE A 1 81 ? -1.722 -22.788 2.082 1.00 96.06 81 PHE A C 1
ATOM 646 O O . PHE A 1 81 ? -0.983 -23.126 1.166 1.00 96.06 81 PHE A O 1
ATOM 653 N N . GLY A 1 82 ? -3.043 -22.654 1.926 1.00 94.62 82 GLY A N 1
ATOM 654 C CA . GLY A 1 82 ? -3.722 -22.886 0.656 1.00 94.62 82 GLY A CA 1
ATOM 655 C C . GLY A 1 82 ? -3.197 -21.980 -0.455 1.00 94.62 82 GLY A C 1
ATOM 656 O O . GLY A 1 82 ? -2.867 -22.475 -1.526 1.00 94.62 82 GLY A O 1
ATOM 657 N N . ILE A 1 83 ? -3.057 -20.677 -0.207 1.00 94.56 83 ILE A N 1
ATOM 658 C CA . ILE A 1 83 ? -2.530 -19.724 -1.193 1.00 94.56 83 ILE A CA 1
ATOM 659 C C . ILE A 1 83 ? -1.093 -20.087 -1.571 1.00 94.56 83 ILE A C 1
ATOM 661 O O . ILE A 1 83 ? -0.799 -20.163 -2.757 1.00 94.56 83 ILE A O 1
ATOM 665 N N . VAL A 1 84 ? -0.223 -20.362 -0.595 1.00 93.50 84 VAL A N 1
ATOM 666 C CA . VAL A 1 84 ? 1.183 -20.716 -0.848 1.00 93.50 84 VAL A CA 1
ATOM 667 C C . VAL A 1 84 ? 1.292 -22.032 -1.607 1.00 93.50 84 VAL A C 1
ATOM 669 O O . VAL A 1 84 ? 1.917 -22.077 -2.659 1.00 93.50 84 VAL A O 1
ATOM 672 N N . ALA A 1 85 ? 0.632 -23.087 -1.130 1.00 92.00 85 ALA A N 1
ATOM 673 C CA . ALA A 1 85 ? 0.672 -24.400 -1.763 1.00 92.00 85 ALA A CA 1
ATOM 674 C C . ALA A 1 85 ? 0.135 -24.354 -3.199 1.00 92.00 85 ALA A C 1
ATOM 676 O O . ALA A 1 85 ? 0.756 -24.896 -4.108 1.00 92.00 85 ALA A O 1
ATOM 677 N N . THR A 1 86 ? -0.998 -23.680 -3.417 1.00 89.19 86 THR A N 1
ATOM 678 C CA . THR A 1 86 ? -1.596 -23.583 -4.755 1.00 89.19 86 THR A CA 1
ATOM 679 C C . THR A 1 86 ? -0.786 -22.646 -5.652 1.00 89.19 86 THR A C 1
ATOM 681 O O . THR A 1 86 ? -0.585 -22.943 -6.824 1.00 89.19 86 THR A O 1
ATOM 684 N N . GLY A 1 87 ? -0.273 -21.541 -5.110 1.00 85.75 87 GLY A N 1
ATOM 685 C CA . GLY A 1 87 ? 0.542 -20.576 -5.841 1.00 85.75 87 GLY A CA 1
ATOM 686 C C . GLY A 1 87 ? 1.883 -21.151 -6.292 1.00 85.75 87 GLY A C 1
ATOM 687 O O . GLY A 1 87 ? 2.258 -20.948 -7.438 1.00 85.75 87 GLY A O 1
ATOM 688 N N . CYS A 1 88 ? 2.552 -21.960 -5.466 1.00 83.31 88 CYS A N 1
ATOM 689 C CA . CYS A 1 88 ? 3.766 -22.680 -5.865 1.00 83.31 88 CYS A CA 1
ATOM 690 C C . CYS A 1 88 ? 3.544 -23.668 -7.022 1.00 83.31 88 CYS A C 1
ATOM 692 O O . CYS A 1 88 ? 4.503 -24.021 -7.701 1.00 83.31 88 CYS A O 1
ATOM 694 N N . VAL A 1 89 ? 2.307 -24.134 -7.228 1.00 82.31 89 VAL A N 1
ATOM 695 C CA . VAL A 1 89 ? 1.955 -25.080 -8.299 1.00 82.31 89 VAL A CA 1
ATOM 696 C C . VAL A 1 89 ? 1.444 -24.360 -9.548 1.00 82.31 89 VAL A C 1
ATOM 698 O O . VAL A 1 89 ? 1.751 -24.782 -10.659 1.00 82.31 89 VAL A O 1
ATOM 701 N N . LEU A 1 90 ? 0.638 -23.307 -9.381 1.00 78.50 90 LEU A N 1
ATOM 702 C CA . LEU A 1 90 ? -0.078 -22.656 -10.481 1.00 78.50 90 LEU A CA 1
ATOM 703 C C . LEU A 1 90 ? 0.603 -21.394 -11.019 1.00 78.50 90 LEU A C 1
ATOM 705 O O . LEU A 1 90 ? 0.354 -21.034 -12.168 1.00 78.50 90 LEU A O 1
ATOM 709 N N . LEU A 1 91 ? 1.400 -20.687 -10.210 1.00 75.56 91 LEU A N 1
ATOM 710 C CA . LEU A 1 91 ? 2.014 -19.427 -10.632 1.00 75.56 91 LEU A CA 1
ATOM 711 C C . LEU A 1 91 ? 3.332 -19.666 -11.384 1.00 75.56 91 LEU A C 1
ATOM 713 O O . LEU A 1 91 ? 4.083 -20.581 -11.040 1.00 75.56 91 LEU A O 1
ATOM 717 N N . PRO A 1 92 ? 3.672 -18.804 -12.361 1.00 74.06 92 PRO A N 1
ATOM 718 C CA . PRO A 1 92 ? 5.004 -18.787 -12.958 1.00 74.06 92 PRO A CA 1
ATOM 719 C C . PRO A 1 92 ? 6.096 -18.574 -11.902 1.00 74.06 92 PRO A C 1
ATOM 721 O O . PRO A 1 92 ? 5.867 -17.901 -10.896 1.00 74.06 92 PRO A O 1
ATOM 724 N N . SER A 1 93 ? 7.305 -19.083 -12.163 1.00 68.00 93 SER A N 1
ATOM 725 C CA . SER A 1 93 ? 8.413 -19.129 -11.190 1.00 68.00 93 SER A CA 1
ATOM 726 C C . SER A 1 93 ? 8.692 -17.794 -10.489 1.00 68.00 93 SER A C 1
ATOM 728 O O . SER A 1 93 ? 8.814 -17.770 -9.268 1.00 68.00 93 SER A O 1
ATOM 730 N N . LYS A 1 94 ? 8.710 -16.677 -11.228 1.00 68.56 94 LYS A N 1
ATOM 731 C CA . LYS A 1 94 ? 8.911 -15.334 -10.660 1.00 68.56 94 LYS A CA 1
ATOM 732 C C . LYS A 1 94 ? 7.803 -14.940 -9.673 1.00 68.56 94 LYS A C 1
ATOM 734 O O . LYS A 1 94 ? 8.089 -14.506 -8.565 1.00 68.56 94 LYS A O 1
ATOM 739 N N . HIS A 1 95 ? 6.540 -15.132 -10.050 1.00 73.75 95 HIS A N 1
ATOM 740 C CA . HIS A 1 95 ? 5.397 -14.793 -9.197 1.00 73.75 95 HIS A CA 1
ATOM 741 C C . HIS A 1 95 ? 5.272 -15.735 -7.993 1.00 73.75 95 HIS A C 1
ATOM 743 O O . HIS A 1 95 ? 4.836 -15.315 -6.924 1.00 73.75 95 HIS A O 1
ATOM 749 N N . ALA A 1 96 ? 5.686 -16.996 -8.141 1.00 78.25 96 ALA A N 1
ATOM 750 C CA . ALA A 1 96 ? 5.803 -17.926 -7.025 1.00 78.25 96 ALA A CA 1
ATOM 751 C C . ALA A 1 96 ? 6.903 -17.491 -6.037 1.00 78.25 96 ALA A C 1
ATOM 753 O O . ALA A 1 96 ? 6.691 -17.561 -4.829 1.00 78.25 96 ALA A O 1
ATOM 754 N N . GLU A 1 97 ? 8.045 -16.993 -6.522 1.00 79.44 97 GLU A N 1
ATOM 755 C CA . GLU A 1 97 ? 9.106 -16.438 -5.671 1.00 79.44 97 GLU A CA 1
ATOM 756 C C . GLU A 1 97 ? 8.633 -15.186 -4.915 1.00 79.44 97 GLU A C 1
ATOM 758 O O . GLU A 1 97 ? 8.840 -15.082 -3.702 1.00 79.44 97 GLU A O 1
ATOM 763 N N . ASP A 1 98 ? 7.932 -14.272 -5.593 1.00 80.75 98 ASP A N 1
ATOM 764 C CA . ASP A 1 98 ? 7.313 -13.102 -4.961 1.00 80.75 98 ASP A CA 1
ATOM 765 C C . ASP A 1 98 ? 6.293 -13.517 -3.888 1.00 80.75 98 ASP A C 1
ATOM 767 O O . ASP A 1 98 ? 6.340 -13.017 -2.762 1.00 80.75 98 ASP A O 1
ATOM 771 N N . LEU A 1 99 ? 5.442 -14.510 -4.175 1.00 86.75 99 LEU A N 1
ATOM 772 C CA . LEU A 1 99 ? 4.509 -15.072 -3.197 1.00 86.75 99 LEU A CA 1
ATOM 773 C C . LEU A 1 99 ? 5.236 -15.662 -1.980 1.00 86.75 99 LEU A C 1
ATOM 775 O O . LEU A 1 99 ? 4.814 -15.428 -0.845 1.00 86.75 99 LEU A O 1
ATOM 779 N N . ILE A 1 100 ? 6.318 -16.420 -2.177 1.00 88.88 100 ILE A N 1
ATOM 780 C CA . ILE A 1 100 ? 7.120 -16.976 -1.076 1.00 88.88 100 ILE A CA 1
ATOM 781 C C . ILE A 1 100 ? 7.756 -15.858 -0.246 1.00 88.88 100 ILE A C 1
ATOM 783 O O . ILE A 1 100 ? 7.751 -15.926 0.987 1.00 88.88 100 ILE A O 1
ATOM 787 N N . ASN A 1 101 ? 8.255 -14.803 -0.888 1.00 85.44 101 ASN A N 1
ATOM 788 C CA . ASN A 1 101 ? 8.814 -13.646 -0.197 1.00 85.44 101 ASN A CA 1
ATOM 789 C C . ASN A 1 101 ? 7.760 -12.900 0.630 1.00 85.44 101 ASN A C 1
ATOM 791 O O . ASN A 1 101 ? 8.016 -12.607 1.801 1.00 85.44 101 ASN A O 1
ATOM 795 N N . ASP A 1 102 ? 6.560 -12.682 0.094 1.00 88.38 102 ASP A N 1
ATOM 796 C CA . ASP A 1 102 ? 5.451 -12.095 0.851 1.00 88.38 102 ASP A CA 1
ATOM 797 C C . ASP A 1 102 ? 5.023 -13.004 2.020 1.00 88.38 102 ASP A C 1
ATOM 799 O O . ASP A 1 102 ? 4.716 -12.541 3.124 1.00 88.38 102 ASP A O 1
ATOM 803 N N . SER A 1 103 ? 5.051 -14.322 1.805 1.00 92.31 103 SER A N 1
ATOM 804 C CA . SER A 1 103 ? 4.658 -15.325 2.801 1.00 92.31 103 SER A CA 1
ATOM 805 C C . SER A 1 103 ? 5.561 -15.323 4.031 1.00 92.31 103 SER A C 1
ATOM 807 O O . SER A 1 103 ? 5.074 -15.562 5.138 1.00 92.31 103 SER A O 1
ATOM 809 N N . LYS A 1 104 ? 6.850 -14.982 3.874 1.00 91.12 104 LYS A N 1
ATOM 810 C CA . LYS A 1 104 ? 7.789 -14.797 4.997 1.00 91.12 104 LYS A CA 1
ATOM 811 C C . LYS A 1 104 ? 7.317 -13.702 5.954 1.00 91.12 104 LYS A C 1
ATOM 813 O O . LYS A 1 104 ? 7.471 -13.849 7.160 1.00 91.12 104 LYS A O 1
ATOM 818 N N . TRP A 1 105 ? 6.698 -12.635 5.454 1.00 91.88 105 TRP A N 1
ATOM 819 C CA . TRP A 1 105 ? 6.100 -11.598 6.302 1.00 91.88 105 TRP A CA 1
ATOM 820 C C . TRP A 1 105 ? 4.720 -12.016 6.818 1.00 91.88 105 TRP A C 1
ATOM 822 O O . TRP A 1 105 ? 4.384 -11.792 7.983 1.00 91.88 105 TRP A O 1
ATOM 832 N N . ALA A 1 106 ? 3.912 -12.658 5.970 1.00 93.50 106 ALA A N 1
ATOM 833 C CA . ALA A 1 106 ? 2.553 -13.061 6.322 1.00 93.50 106 ALA A CA 1
ATOM 834 C C . ALA A 1 106 ? 2.528 -14.104 7.451 1.00 93.50 106 ALA A C 1
ATOM 836 O O . ALA A 1 106 ? 1.671 -14.030 8.335 1.00 93.50 106 ALA A O 1
ATOM 837 N N . ILE A 1 107 ? 3.479 -15.042 7.479 1.00 94.06 107 ILE A N 1
ATOM 838 C CA . ILE A 1 107 ? 3.528 -16.093 8.503 1.00 94.06 107 ILE A CA 1
ATOM 839 C C . ILE A 1 107 ? 3.810 -15.537 9.906 1.00 94.06 107 ILE A C 1
ATOM 841 O O . ILE A 1 107 ? 3.256 -16.032 10.887 1.00 94.06 107 ILE A O 1
ATOM 845 N N . PHE A 1 108 ? 4.590 -14.454 9.995 1.00 92.56 108 PHE A N 1
ATOM 846 C CA . PHE A 1 108 ? 4.861 -13.725 11.238 1.00 92.56 108 PHE A CA 1
ATOM 847 C C . PHE A 1 108 ? 3.872 -12.587 11.503 1.00 92.56 108 PHE A C 1
ATOM 849 O O . PHE A 1 108 ? 4.053 -11.833 12.459 1.00 92.56 108 PHE A O 1
ATOM 856 N N . LEU A 1 109 ? 2.815 -12.463 10.689 1.00 92.12 109 LEU A N 1
ATOM 857 C CA . LEU A 1 109 ? 1.814 -11.403 10.804 1.00 92.12 109 LEU A CA 1
ATOM 858 C C . LEU A 1 109 ? 2.457 -10.007 10.798 1.00 92.12 109 LEU A C 1
ATOM 860 O O . LEU A 1 109 ? 2.020 -9.116 11.527 1.00 92.12 109 LEU A O 1
ATOM 864 N N . SER A 1 110 ? 3.455 -9.795 9.942 1.00 92.44 110 SER A N 1
ATOM 865 C CA . SER A 1 110 ? 4.253 -8.565 9.872 1.00 92.44 110 SER A CA 1
ATOM 866 C C . SER A 1 110 ? 4.255 -7.904 8.489 1.00 92.44 110 SER A C 1
ATOM 868 O O . SER A 1 110 ? 5.085 -7.037 8.220 1.00 92.44 110 SER A O 1
ATOM 870 N N . THR A 1 111 ? 3.303 -8.238 7.611 1.00 90.81 111 THR A N 1
ATOM 871 C CA . THR A 1 111 ? 3.183 -7.643 6.262 1.00 90.81 111 THR A CA 1
ATOM 872 C C . THR A 1 111 ? 3.003 -6.128 6.274 1.00 90.81 111 THR A C 1
ATOM 874 O O . THR A 1 111 ? 3.421 -5.455 5.339 1.00 90.81 111 THR A O 1
ATOM 877 N N . ASN A 1 112 ? 2.508 -5.551 7.370 1.00 90.31 112 ASN A N 1
ATOM 878 C CA . ASN A 1 112 ? 2.434 -4.101 7.551 1.00 90.31 112 ASN A CA 1
ATOM 879 C C . ASN A 1 112 ? 3.796 -3.396 7.710 1.00 90.31 112 ASN A C 1
ATOM 881 O O . ASN A 1 112 ? 3.859 -2.173 7.617 1.00 90.31 112 ASN A O 1
ATOM 885 N N . LEU A 1 113 ? 4.878 -4.144 7.945 1.00 87.00 113 LEU A N 1
ATOM 886 C CA . LEU A 1 113 ? 6.251 -3.631 7.997 1.00 87.00 113 LEU A CA 1
ATOM 887 C C . LEU A 1 113 ? 7.010 -3.849 6.682 1.00 87.00 113 LEU A C 1
ATOM 889 O O . LEU A 1 113 ? 8.056 -3.236 6.466 1.00 87.00 113 LEU A O 1
ATOM 893 N N . MET A 1 114 ? 6.481 -4.690 5.789 1.00 82.38 114 MET A N 1
ATOM 894 C CA . MET A 1 114 ? 7.148 -5.081 4.550 1.00 82.38 114 MET A CA 1
ATOM 895 C C . MET A 1 114 ? 7.487 -3.866 3.683 1.00 82.38 114 MET A C 1
ATOM 897 O O . MET A 1 114 ? 8.627 -3.734 3.245 1.00 82.38 114 MET A O 1
ATOM 901 N N . GLY A 1 115 ? 6.546 -2.934 3.492 1.00 69.81 115 GLY A N 1
ATOM 902 C CA . GLY A 1 115 ? 6.773 -1.724 2.689 1.00 69.81 115 GLY A CA 1
ATOM 903 C C . GLY A 1 115 ? 7.895 -0.826 3.224 1.00 69.81 115 GLY A C 1
ATOM 904 O O . GLY A 1 115 ? 8.606 -0.204 2.442 1.00 69.81 115 GLY A O 1
ATOM 905 N N . TYR A 1 116 ? 8.107 -0.803 4.545 1.00 74.31 116 TYR A N 1
ATOM 906 C CA . TYR A 1 116 ? 9.200 -0.053 5.167 1.00 74.31 116 TYR A CA 1
ATOM 907 C C . TYR A 1 116 ? 10.563 -0.724 4.937 1.00 74.31 116 TYR A C 1
ATOM 909 O O . TYR A 1 116 ? 11.510 -0.061 4.528 1.00 74.31 116 TYR A O 1
ATOM 917 N N . PHE A 1 117 ? 10.664 -2.039 5.152 1.00 72.12 117 PHE A N 1
ATOM 918 C CA . PHE A 1 117 ? 11.944 -2.756 5.057 1.00 72.12 117 PHE A CA 1
ATOM 919 C C . PHE A 1 117 ? 12.366 -3.112 3.630 1.00 72.12 117 PHE A C 1
ATOM 921 O O . PHE A 1 117 ? 13.550 -3.314 3.377 1.00 72.12 117 PHE A O 1
ATOM 928 N N . THR A 1 118 ? 11.421 -3.194 2.695 1.00 63.19 118 THR A N 1
ATOM 929 C CA . THR A 1 118 ? 11.705 -3.545 1.293 1.00 63.19 118 THR A CA 1
ATOM 930 C C . THR A 1 118 ? 11.840 -2.324 0.382 1.00 63.19 118 THR A C 1
ATOM 932 O O . THR A 1 118 ? 12.108 -2.487 -0.805 1.00 63.19 118 THR A O 1
ATOM 935 N N . ASN A 1 119 ? 11.669 -1.106 0.920 1.00 52.69 119 ASN A N 1
ATOM 936 C CA . ASN A 1 119 ? 11.686 0.159 0.175 1.00 52.69 119 ASN A CA 1
ATOM 937 C C . ASN A 1 119 ? 10.698 0.191 -1.019 1.00 52.69 119 ASN A C 1
ATOM 939 O O . ASN A 1 119 ? 10.881 0.945 -1.974 1.00 52.69 119 ASN A O 1
ATOM 943 N N . ARG A 1 120 ? 9.644 -0.640 -0.974 1.00 50.62 120 ARG A N 1
ATOM 944 C CA . ARG A 1 120 ? 8.590 -0.733 -1.997 1.00 50.62 120 ARG A CA 1
ATOM 945 C C . ARG A 1 120 ? 7.476 0.280 -1.683 1.00 50.62 120 ARG A C 1
ATOM 947 O O . ARG A 1 120 ? 7.004 0.359 -0.548 1.00 50.62 120 ARG A O 1
ATOM 954 N N . GLY A 1 121 ? 7.065 1.076 -2.675 1.00 42.47 121 GLY A N 1
ATOM 955 C CA . GLY A 1 121 ? 6.067 2.146 -2.522 1.00 42.47 121 GLY A CA 1
ATOM 956 C C . GLY A 1 121 ? 4.665 1.665 -2.102 1.00 42.47 121 GLY A C 1
ATOM 957 O O . GLY A 1 121 ? 4.303 0.510 -2.300 1.00 42.47 121 GLY A O 1
ATOM 958 N N . PHE A 1 122 ? 3.857 2.576 -1.538 1.00 42.50 122 PHE A N 1
ATOM 959 C CA . PHE A 1 122 ? 2.545 2.308 -0.910 1.00 42.50 122 PHE A CA 1
ATOM 960 C C . PHE A 1 122 ? 1.469 1.728 -1.855 1.00 42.50 122 PHE A C 1
ATOM 962 O O . PHE A 1 122 ? 0.651 0.930 -1.402 1.00 42.50 122 PHE A O 1
ATOM 969 N N . PHE A 1 123 ? 1.490 2.095 -3.144 1.00 36.31 123 PHE A N 1
ATOM 970 C CA . PHE A 1 123 ? 0.501 1.678 -4.158 1.00 36.31 123 PHE A CA 1
ATOM 971 C C . PHE A 1 123 ? 1.104 1.016 -5.407 1.00 36.31 123 PHE A C 1
ATOM 973 O O . PHE A 1 123 ? 0.368 0.660 -6.317 1.00 36.31 123 PHE A O 1
ATOM 980 N N . MET A 1 124 ? 2.425 0.840 -5.450 1.00 36.59 124 MET A N 1
ATOM 981 C CA . MET A 1 124 ? 3.151 0.287 -6.602 1.00 36.59 124 MET A CA 1
ATOM 982 C C . MET A 1 124 ? 3.862 -0.996 -6.172 1.00 36.59 124 MET A C 1
ATOM 984 O O . MET A 1 124 ? 5.087 -1.099 -6.202 1.00 36.59 124 MET A O 1
ATOM 988 N N . GLN A 1 125 ? 3.090 -1.946 -5.652 1.00 48.91 125 GLN A N 1
ATOM 989 C CA . GLN A 1 125 ? 3.535 -3.329 -5.599 1.00 48.91 125 GLN A CA 1
ATOM 990 C C . GLN A 1 125 ? 2.948 -4.002 -6.826 1.00 48.91 125 GLN A C 1
ATOM 992 O O . GLN A 1 125 ? 1.859 -4.567 -6.756 1.00 48.91 125 GLN A O 1
ATOM 997 N N . ASP A 1 126 ? 3.653 -3.891 -7.948 1.00 49.44 126 ASP A N 1
ATOM 998 C CA . ASP A 1 126 ? 3.392 -4.754 -9.090 1.00 49.44 126 ASP A CA 1
ATOM 999 C C . ASP A 1 126 ? 3.506 -6.202 -8.574 1.00 49.44 126 ASP A C 1
ATOM 1001 O O . ASP A 1 126 ? 4.593 -6.677 -8.251 1.00 49.44 126 ASP A O 1
ATOM 1005 N N . HIS A 1 127 ? 2.357 -6.862 -8.408 1.00 59.19 127 HIS A N 1
ATOM 1006 C CA . HIS A 1 127 ? 2.208 -8.291 -8.114 1.00 59.19 127 HIS A CA 1
ATOM 1007 C C . HIS A 1 127 ? 2.517 -8.813 -6.697 1.00 59.19 127 HIS A C 1
ATOM 1009 O O . HIS A 1 127 ? 2.989 -9.941 -6.556 1.00 59.19 127 HIS A O 1
ATOM 1015 N N . SER A 1 128 ? 2.187 -8.075 -5.626 1.00 78.31 128 SER A N 1
ATOM 1016 C CA . SER A 1 128 ? 2.150 -8.697 -4.286 1.00 78.31 128 SER A CA 1
ATOM 1017 C C . SER A 1 128 ? 0.843 -9.454 -4.033 1.00 78.31 128 SER A C 1
ATOM 1019 O O . SER A 1 128 ? -0.254 -8.887 -4.086 1.00 78.31 128 SER A O 1
ATOM 1021 N N . PHE A 1 129 ? 0.968 -10.733 -3.674 1.00 87.50 129 PHE A N 1
ATOM 1022 C CA . PHE A 1 129 ? -0.164 -11.636 -3.449 1.00 87.50 129 PHE A CA 1
ATOM 1023 C C . PHE A 1 129 ? -0.718 -11.567 -2.026 1.00 87.50 129 PHE A C 1
ATOM 1025 O O . PHE A 1 129 ? -1.901 -11.840 -1.818 1.00 87.50 129 PHE A O 1
ATOM 1032 N N . LEU A 1 130 ? 0.120 -11.241 -1.035 1.00 91.62 130 LEU A N 1
ATOM 1033 C CA . LEU A 1 130 ? -0.262 -11.301 0.383 1.00 91.62 130 LEU A CA 1
ATOM 1034 C C . LEU A 1 130 ? -0.122 -9.972 1.124 1.00 91.62 130 LEU A C 1
ATOM 1036 O O . LEU A 1 130 ? -0.410 -9.927 2.323 1.00 91.62 130 LEU A O 1
ATOM 1040 N N . HIS A 1 131 ? 0.272 -8.882 0.462 1.00 86.50 131 HIS A N 1
ATOM 1041 C CA . HIS A 1 131 ? 0.419 -7.590 1.134 1.00 86.50 131 HIS A CA 1
ATOM 1042 C C . HIS A 1 131 ? -0.871 -7.110 1.793 1.00 86.50 131 HIS A C 1
ATOM 1044 O O . HIS A 1 131 ? -0.806 -6.576 2.895 1.00 86.50 131 HIS A O 1
ATOM 1050 N N . HIS A 1 132 ? -2.053 -7.384 1.222 1.00 89.00 132 HIS A N 1
ATOM 1051 C CA . HIS A 1 132 ? -3.346 -7.055 1.849 1.00 89.00 132 HIS A CA 1
ATOM 1052 C C . HIS A 1 132 ? -3.464 -7.599 3.282 1.00 89.00 132 HIS A C 1
ATOM 1054 O O . HIS A 1 132 ? -4.146 -7.012 4.117 1.00 89.00 132 HIS A O 1
ATOM 1060 N N . THR A 1 133 ? -2.764 -8.671 3.651 1.00 93.06 133 THR A N 1
ATOM 1061 C CA . THR A 1 133 ? -2.784 -9.176 5.035 1.00 93.06 133 THR A CA 1
ATOM 1062 C C . THR A 1 133 ? -2.259 -8.174 6.075 1.00 93.06 133 THR A C 1
ATOM 1064 O O . THR A 1 133 ? -2.509 -8.376 7.264 1.00 93.06 133 THR A O 1
ATOM 1067 N N . TRP A 1 134 ? -1.657 -7.049 5.662 1.00 91.62 134 TRP A N 1
ATOM 1068 C CA . TRP A 1 134 ? -1.202 -5.975 6.550 1.00 91.62 134 TRP A CA 1
ATOM 1069 C C . TRP A 1 134 ? -2.302 -5.482 7.502 1.00 91.62 134 TRP A C 1
ATOM 1071 O O . TRP A 1 134 ? -2.034 -5.177 8.664 1.00 91.62 134 TRP A O 1
ATOM 1081 N N . ILE A 1 135 ? -3.562 -5.452 7.054 1.00 91.50 135 ILE A N 1
ATOM 1082 C CA . ILE A 1 135 ? -4.698 -5.064 7.902 1.00 91.50 135 ILE A CA 1
ATOM 1083 C C . ILE A 1 135 ? -4.872 -6.055 9.051 1.00 91.50 135 ILE A C 1
ATOM 1085 O O . ILE A 1 135 ? -5.109 -5.659 10.194 1.00 91.50 135 ILE A O 1
ATOM 1089 N N . VAL A 1 136 ? -4.767 -7.351 8.748 1.00 92.56 136 VAL A N 1
ATOM 1090 C CA . VAL A 1 136 ? -4.897 -8.428 9.735 1.00 92.56 136 VAL A CA 1
ATOM 1091 C C . VAL A 1 136 ? -3.737 -8.357 10.726 1.00 92.56 136 VAL A C 1
ATOM 1093 O O . VAL A 1 136 ? -3.973 -8.460 11.930 1.00 92.56 136 VAL A O 1
ATOM 1096 N N . SER A 1 137 ? -2.521 -8.084 10.245 1.00 93.31 137 SER A N 1
ATOM 1097 C CA . SER A 1 137 ? -1.348 -7.810 11.079 1.00 93.31 137 SER A CA 1
ATOM 1098 C C . SER A 1 137 ? -1.588 -6.674 12.069 1.00 93.31 137 SER A C 1
ATOM 1100 O O . SER A 1 137 ? -1.441 -6.870 13.274 1.00 93.31 137 SER A O 1
ATOM 1102 N N . VAL A 1 138 ? -2.036 -5.508 11.592 1.00 93.94 138 VAL A N 1
ATOM 1103 C CA . VAL A 1 138 ? -2.312 -4.341 12.446 1.00 93.94 138 VAL A CA 1
ATOM 1104 C C . VAL A 1 138 ? -3.425 -4.641 13.454 1.00 93.94 138 VAL A C 1
ATOM 1106 O O . VAL A 1 138 ? -3.292 -4.314 14.632 1.00 93.94 138 VAL A O 1
ATOM 1109 N N . GLN A 1 139 ? -4.505 -5.318 13.045 1.00 92.50 139 GLN A N 1
ATOM 1110 C CA . GLN A 1 139 ? -5.577 -5.702 13.972 1.00 92.50 139 GLN A CA 1
ATOM 1111 C C . GLN A 1 139 ? -5.091 -6.656 15.070 1.00 92.50 139 GLN A C 1
ATOM 1113 O O . GLN A 1 139 ? -5.497 -6.517 16.224 1.00 92.50 139 GLN A O 1
ATOM 1118 N N . LEU A 1 140 ? -4.228 -7.619 14.741 1.00 91.88 140 LEU A N 1
ATOM 1119 C CA . LEU A 1 140 ? -3.668 -8.542 15.728 1.00 91.88 140 LEU A CA 1
ATOM 1120 C C . LEU A 1 140 ? -2.670 -7.847 16.655 1.00 91.88 140 LEU A C 1
ATOM 1122 O O . LEU A 1 140 ? -2.721 -8.076 17.861 1.00 91.88 140 LEU A O 1
ATOM 1126 N N . GLN A 1 141 ? -1.839 -6.943 16.132 1.00 94.06 141 GLN A N 1
ATOM 1127 C CA . GLN A 1 141 ? -0.963 -6.087 16.939 1.00 94.06 141 GLN A CA 1
ATOM 1128 C C . GLN A 1 141 ? -1.779 -5.233 17.921 1.00 94.06 141 GLN A C 1
ATOM 1130 O O . GLN A 1 141 ? -1.449 -5.180 19.105 1.00 94.06 141 GLN A O 1
ATOM 1135 N N . TYR A 1 142 ? -2.899 -4.650 17.479 1.00 94.25 142 TYR A N 1
ATOM 1136 C CA . TYR A 1 142 ? -3.831 -3.952 18.368 1.00 94.25 142 TYR A CA 1
ATOM 1137 C C . TYR A 1 142 ? -4.402 -4.879 19.453 1.00 94.25 142 TYR A C 1
ATOM 1139 O O . TYR A 1 142 ? -4.400 -4.518 20.630 1.00 94.25 142 TYR A O 1
ATOM 1147 N N . ILE A 1 143 ? -4.846 -6.091 19.097 1.00 91.38 143 ILE A N 1
ATOM 1148 C CA . ILE A 1 143 ? -5.362 -7.078 20.064 1.00 91.38 143 ILE A CA 1
ATOM 1149 C C . ILE A 1 143 ? -4.298 -7.439 21.110 1.00 91.38 143 ILE A C 1
ATOM 1151 O O . ILE A 1 143 ? -4.631 -7.554 22.287 1.00 91.38 143 ILE A O 1
ATOM 1155 N N . LEU A 1 144 ? -3.032 -7.587 20.710 1.00 91.69 144 LEU A N 1
ATOM 1156 C CA . LEU A 1 144 ? -1.914 -7.848 21.624 1.00 91.69 144 LEU A CA 1
ATOM 1157 C C . LEU A 1 144 ? -1.575 -6.637 22.507 1.00 91.69 144 LEU A C 1
ATOM 1159 O O . LEU A 1 144 ? -1.180 -6.819 23.656 1.00 91.69 144 LEU A O 1
ATOM 1163 N N . LEU A 1 145 ? -1.770 -5.415 22.004 1.00 92.19 145 LEU A N 1
ATOM 1164 C CA . LEU A 1 145 ? -1.569 -4.171 22.753 1.00 92.19 145 LEU A CA 1
ATOM 1165 C C . LEU A 1 145 ? -2.710 -3.884 23.748 1.00 92.19 145 LEU A C 1
ATOM 1167 O O . LEU A 1 145 ? -2.495 -3.272 24.795 1.00 92.19 145 LEU A O 1
ATOM 1171 N N . THR A 1 146 ? -3.926 -4.339 23.445 1.00 90.31 146 THR A N 1
ATOM 1172 C CA . THR A 1 146 ? -5.148 -4.024 24.204 1.00 90.31 146 THR A CA 1
ATOM 1173 C C . THR A 1 146 ? -5.057 -4.368 25.705 1.00 90.31 146 THR A C 1
ATOM 1175 O O . THR A 1 146 ? -5.439 -3.520 26.510 1.00 90.31 146 THR A O 1
ATOM 1178 N N . PRO A 1 147 ? -4.532 -5.534 26.142 1.00 89.19 147 PRO A N 1
ATOM 1179 C CA . PRO A 1 147 ? -4.346 -5.835 27.565 1.00 89.19 147 PRO A CA 1
ATOM 1180 C C . PRO A 1 147 ? -3.593 -4.748 28.339 1.00 89.19 147 PRO A C 1
ATOM 1182 O O . PRO A 1 147 ? -3.989 -4.394 29.446 1.00 89.19 147 PRO A O 1
ATOM 1185 N N . PHE A 1 148 ? -2.544 -4.173 27.746 1.00 89.62 148 PHE A N 1
ATOM 1186 C CA . PHE A 1 148 ? -1.765 -3.102 28.369 1.00 89.62 148 PHE A CA 1
ATOM 1187 C C . PHE A 1 148 ? -2.578 -1.811 28.479 1.00 89.62 148 PHE A C 1
ATOM 1189 O O . PHE A 1 148 ? -2.548 -1.152 29.518 1.00 89.62 148 PHE A O 1
ATOM 1196 N N . ILE A 1 149 ? -3.357 -1.492 27.439 1.00 89.12 149 ILE A N 1
ATOM 1197 C CA . ILE A 1 149 ? -4.282 -0.353 27.443 1.00 89.12 149 ILE A CA 1
ATOM 1198 C C . ILE A 1 149 ? -5.322 -0.531 28.556 1.00 89.12 149 ILE A C 1
ATOM 1200 O O . ILE A 1 149 ? -5.544 0.389 29.334 1.00 89.12 149 ILE A O 1
ATOM 1204 N N . PHE A 1 150 ? -5.920 -1.714 28.698 1.00 87.69 150 PHE A N 1
ATOM 1205 C CA . PHE A 1 150 ? -6.949 -1.966 29.711 1.00 87.69 150 PHE A CA 1
ATOM 1206 C C . PHE A 1 150 ? -6.401 -2.005 31.136 1.00 87.69 150 PHE A C 1
ATOM 1208 O O . PHE A 1 150 ? -7.036 -1.460 32.035 1.00 87.69 150 PHE A O 1
ATOM 1215 N N . ILE A 1 151 ? -5.201 -2.550 31.356 1.00 88.69 151 ILE A N 1
ATOM 1216 C CA . ILE A 1 151 ? -4.518 -2.429 32.652 1.00 88.69 151 ILE A CA 1
ATOM 1217 C C . ILE A 1 151 ? -4.283 -0.951 32.987 1.00 88.69 151 ILE A C 1
ATOM 1219 O O . ILE A 1 151 ? -4.544 -0.535 34.115 1.00 88.69 151 ILE A O 1
ATOM 1223 N N . HIS A 1 152 ? -3.832 -0.136 32.029 1.00 89.75 152 HIS A N 1
ATOM 1224 C CA . HIS A 1 152 ? -3.651 1.304 32.239 1.00 89.75 152 HIS A CA 1
ATOM 1225 C C . HIS A 1 152 ? -4.975 2.012 32.561 1.00 89.75 152 HIS A C 1
ATOM 1227 O O . HIS A 1 152 ? -5.068 2.714 33.566 1.00 89.75 152 HIS A O 1
ATOM 1233 N N . LEU A 1 153 ? -6.027 1.759 31.779 1.00 86.94 153 LEU A N 1
ATOM 1234 C CA . LEU A 1 153 ? -7.356 2.336 32.003 1.00 86.94 153 LEU A CA 1
ATOM 1235 C C . LEU A 1 153 ? -7.991 1.867 33.320 1.00 86.94 153 LEU A C 1
ATOM 1237 O O . LEU A 1 153 ? -8.718 2.632 33.941 1.00 86.94 153 LEU A O 1
ATOM 1241 N N . SER A 1 154 ? -7.675 0.663 33.805 1.00 84.69 154 SER A N 1
ATOM 1242 C CA . SER A 1 154 ? -8.163 0.175 35.105 1.00 84.69 154 SER A CA 1
ATOM 1243 C C . SER A 1 154 ? -7.619 0.962 36.302 1.00 84.69 154 SER A C 1
ATOM 1245 O O . SER A 1 154 ? -8.229 0.958 37.368 1.00 84.69 154 SER A O 1
ATOM 1247 N N . LYS A 1 155 ? -6.499 1.679 36.129 1.00 87.31 155 LYS A N 1
ATOM 1248 C CA . LYS A 1 155 ? -5.955 2.590 37.149 1.00 87.31 155 LYS A CA 1
ATOM 1249 C C . LYS A 1 155 ? -6.732 3.907 37.224 1.00 87.31 155 LYS A C 1
ATOM 1251 O O . LYS A 1 155 ? -6.599 4.636 38.207 1.00 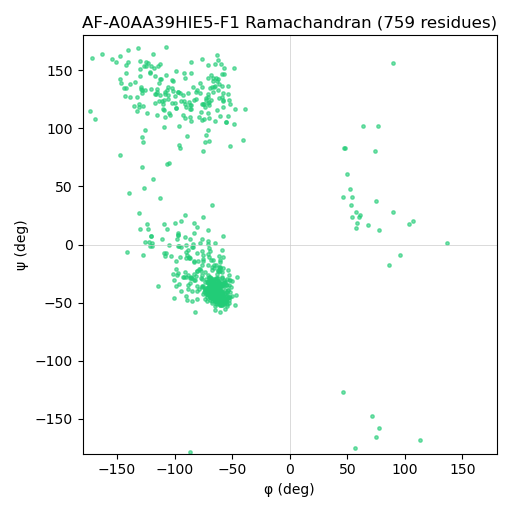87.31 155 LYS A O 1
ATOM 1256 N N . CYS A 1 156 ? -7.520 4.233 36.200 1.00 88.56 156 CYS A N 1
ATOM 1257 C CA . CYS A 1 156 ? -8.346 5.433 36.176 1.00 88.56 156 CYS A CA 1
ATOM 1258 C C . CYS A 1 156 ? -9.575 5.223 37.068 1.00 88.56 156 CYS A C 1
ATOM 1260 O O . CYS A 1 156 ? -10.360 4.303 36.847 1.00 88.56 156 CYS A O 1
ATOM 1262 N N . ARG A 1 157 ? -9.733 6.081 38.084 1.00 83.50 157 ARG A N 1
ATOM 1263 C CA . ARG A 1 157 ? -10.800 5.950 39.092 1.00 83.50 157 ARG A CA 1
ATOM 1264 C C . ARG A 1 157 ? -12.179 6.391 38.605 1.00 83.50 157 ARG A C 1
ATOM 1266 O O . ARG A 1 157 ? -13.166 5.960 39.187 1.00 83.50 157 ARG A O 1
ATOM 1273 N N . THR A 1 158 ? -12.244 7.243 37.584 1.00 86.69 158 THR A N 1
ATOM 1274 C CA . THR A 1 158 ? -13.502 7.772 37.042 1.00 86.69 158 THR A CA 1
ATOM 1275 C C . THR A 1 158 ? -13.627 7.462 35.551 1.00 86.69 158 THR A C 1
ATOM 1277 O O . THR A 1 158 ? -12.617 7.251 34.867 1.00 86.69 158 THR A O 1
ATOM 1280 N N . GLU A 1 159 ? -14.857 7.426 35.039 1.00 82.38 159 GLU A N 1
ATOM 1281 C CA . GLU A 1 159 ? -15.118 7.187 33.614 1.00 82.38 159 GLU A CA 1
ATOM 1282 C C . GLU A 1 159 ? -14.592 8.339 32.744 1.00 82.38 159 GLU A C 1
ATOM 1284 O O . GLU A 1 159 ? -14.050 8.104 31.665 1.00 82.38 159 GLU A O 1
ATOM 1289 N N . GLU A 1 160 ? -14.617 9.575 33.248 1.00 87.69 160 GLU A N 1
ATOM 1290 C CA . GLU A 1 160 ? -14.048 10.742 32.563 1.00 87.69 160 GLU A CA 1
ATOM 1291 C C . GLU A 1 160 ? -12.532 10.605 32.419 1.00 87.69 160 GLU A C 1
ATOM 1293 O O . GLU A 1 160 ? -11.975 10.918 31.367 1.00 87.69 160 GLU A O 1
ATOM 1298 N N . ALA A 1 161 ? -11.850 10.082 33.444 1.00 89.50 161 ALA A N 1
ATOM 1299 C CA . ALA A 1 161 ? -10.415 9.832 33.384 1.00 89.50 161 ALA A CA 1
ATOM 1300 C C . ALA A 1 161 ? -10.071 8.733 32.363 1.00 89.50 161 ALA A C 1
ATOM 1302 O O . ALA A 1 161 ? -9.083 8.862 31.633 1.00 89.50 161 ALA A O 1
ATOM 1303 N N . LYS A 1 162 ? -10.890 7.674 32.264 1.00 88.25 162 LYS A N 1
ATOM 1304 C CA . LYS A 1 162 ? -10.732 6.636 31.228 1.00 88.25 162 LYS A CA 1
ATOM 1305 C C . LYS A 1 162 ? -10.914 7.225 29.831 1.00 88.25 162 LYS A C 1
ATOM 1307 O O . LYS A 1 162 ? -10.084 6.991 28.950 1.00 88.25 162 LYS A O 1
ATOM 1312 N N . LEU A 1 163 ? -11.963 8.023 29.645 1.00 90.69 163 LEU A N 1
ATOM 1313 C CA . LEU A 1 163 ? -12.282 8.677 28.382 1.00 90.69 163 LEU A CA 1
ATOM 1314 C C . LEU A 1 163 ? -11.174 9.656 27.958 1.00 90.69 163 LEU A C 1
ATOM 1316 O O . LEU A 1 163 ? -10.709 9.601 26.820 1.00 90.69 163 LEU A O 1
ATOM 1320 N N . ALA A 1 164 ? -10.682 10.481 28.885 1.00 92.88 164 ALA A N 1
ATOM 1321 C CA . ALA A 1 164 ? -9.577 11.408 28.650 1.00 92.88 164 ALA A CA 1
ATOM 1322 C C . ALA A 1 164 ? -8.293 10.684 28.212 1.00 92.88 164 ALA A C 1
ATOM 1324 O O . ALA A 1 164 ? -7.631 11.122 27.274 1.00 92.88 164 ALA A O 1
ATOM 1325 N N . ASN A 1 165 ? -7.964 9.540 28.826 1.00 92.50 165 ASN A N 1
ATOM 1326 C CA . ASN A 1 165 ? -6.818 8.726 28.407 1.00 92.50 165 ASN A CA 1
ATOM 1327 C C . ASN A 1 165 ? -7.003 8.133 27.001 1.00 92.50 165 ASN A C 1
ATOM 1329 O O . ASN A 1 165 ? -6.050 8.102 26.223 1.00 92.50 165 ASN A O 1
ATOM 1333 N N . CYS A 1 166 ? -8.215 7.698 26.642 1.00 92.44 166 CYS A N 1
ATOM 1334 C CA . CYS A 1 166 ? -8.494 7.217 25.286 1.00 92.44 166 CYS A CA 1
ATOM 1335 C C . CYS A 1 166 ? -8.327 8.338 24.248 1.00 92.44 166 CYS A C 1
ATOM 1337 O O . CYS A 1 166 ? -7.689 8.124 23.215 1.00 92.44 166 CYS A O 1
ATOM 1339 N N . TYR A 1 167 ? -8.830 9.546 24.539 1.00 94.69 167 TYR A N 1
ATOM 1340 C CA . TYR A 1 167 ? -8.608 10.723 23.693 1.00 94.69 167 TYR A CA 1
ATOM 1341 C C . TYR A 1 167 ? -7.126 11.083 23.587 1.00 94.69 167 TYR A C 1
ATOM 1343 O O . TYR A 1 167 ? -6.662 11.396 22.495 1.00 94.69 167 TYR A O 1
ATOM 1351 N N . LEU A 1 168 ? -6.367 10.982 24.681 1.00 95.44 168 LEU A N 1
ATOM 1352 C CA . LEU A 1 168 ? -4.929 11.242 24.687 1.00 95.44 168 LEU A CA 1
ATOM 1353 C C . LEU A 1 168 ? -4.173 10.266 23.772 1.00 95.44 168 LEU A C 1
ATOM 1355 O O . LEU A 1 168 ? -3.369 10.693 22.943 1.00 95.44 168 LEU A O 1
ATOM 1359 N N . PHE A 1 169 ? -4.463 8.963 23.863 1.00 93.81 169 PHE A N 1
ATOM 1360 C CA . PHE A 1 169 ? -3.872 7.966 22.964 1.00 93.81 169 PHE A CA 1
ATOM 1361 C C . PHE A 1 169 ? -4.270 8.192 21.504 1.00 93.81 169 PHE A C 1
ATOM 1363 O O . PHE A 1 169 ? -3.426 8.060 20.615 1.00 93.81 169 PHE A O 1
ATOM 1370 N N . ALA A 1 170 ? -5.532 8.552 21.249 1.00 95.56 170 ALA A N 1
ATOM 1371 C CA . ALA A 1 170 ? -5.990 8.881 19.906 1.00 95.56 170 ALA A CA 1
ATOM 1372 C C . ALA A 1 170 ? -5.273 10.119 19.351 1.00 95.56 170 ALA A C 1
ATOM 1374 O O . ALA A 1 170 ? -4.802 10.094 18.217 1.00 95.56 170 ALA A O 1
ATOM 1375 N N . PHE A 1 171 ? -5.120 11.164 20.163 1.00 95.62 171 PHE A N 1
ATOM 1376 C CA . PHE A 1 171 ? -4.452 12.401 19.779 1.00 95.62 171 PHE A CA 1
ATOM 1377 C C . PHE A 1 171 ? -2.986 12.169 19.408 1.00 95.62 171 PHE A C 1
ATOM 1379 O O . PHE A 1 171 ? -2.577 12.541 18.313 1.00 95.62 171 PHE A O 1
ATOM 1386 N N . PHE A 1 172 ? -2.202 11.499 20.260 1.00 96.19 172 PHE A N 1
ATOM 1387 C CA . PHE A 1 172 ? -0.791 11.234 19.955 1.00 96.19 172 PHE A CA 1
ATOM 1388 C C . PHE A 1 172 ? -0.607 10.317 18.745 1.00 96.19 172 PHE A C 1
ATOM 1390 O O . PHE A 1 172 ? 0.309 10.524 17.952 1.00 96.19 172 PHE A O 1
ATOM 1397 N N . SER A 1 173 ? -1.483 9.326 18.573 1.00 95.88 173 SER A N 1
ATOM 1398 C CA . SER A 1 173 ? -1.448 8.453 17.400 1.00 95.88 173 SER A CA 1
ATOM 1399 C C . SER A 1 173 ? -1.773 9.208 16.107 1.00 95.88 173 SER A C 1
ATOM 1401 O O . SER A 1 173 ? -1.070 9.034 15.111 1.00 95.88 173 SER A O 1
ATOM 1403 N N . LEU A 1 174 ? -2.781 10.087 16.127 1.00 94.31 174 LEU A N 1
ATOM 1404 C CA . LEU A 1 174 ? -3.120 10.947 14.993 1.00 94.31 174 LEU A CA 1
ATOM 1405 C C . LEU A 1 174 ? -1.998 11.949 14.701 1.00 94.31 174 LEU A C 1
ATOM 1407 O O . LEU A 1 174 ? -1.626 12.137 13.548 1.00 94.31 174 LEU A O 1
ATOM 1411 N N . LEU A 1 175 ? -1.404 12.546 15.734 1.00 94.25 175 LEU A N 1
ATOM 1412 C CA . LEU A 1 175 ? -0.262 13.441 15.582 1.00 94.25 175 LEU A CA 1
ATOM 1413 C C . LEU A 1 175 ? 0.904 12.714 14.899 1.00 94.25 175 LEU A C 1
ATOM 1415 O O . LEU A 1 175 ? 1.484 13.219 13.942 1.00 94.25 175 LEU A O 1
ATOM 1419 N N . PHE A 1 176 ? 1.197 11.485 15.329 1.00 93.69 176 PHE A N 1
ATOM 1420 C CA . PHE A 1 176 ? 2.244 10.675 14.719 1.00 93.69 176 PHE A CA 1
ATOM 1421 C C . PHE A 1 176 ? 1.927 10.292 13.264 1.00 93.69 176 PHE A C 1
ATOM 1423 O O . PHE A 1 176 ? 2.821 10.295 12.420 1.00 93.69 176 PHE A O 1
ATOM 1430 N N . HIS A 1 177 ? 0.659 10.027 12.935 1.00 90.75 177 HIS A N 1
ATOM 1431 C CA . HIS A 1 177 ? 0.213 9.824 11.554 1.00 90.75 177 HIS A CA 1
ATOM 1432 C C . HIS A 1 177 ? 0.487 11.045 10.665 1.00 90.75 177 HIS A C 1
ATOM 1434 O O . HIS A 1 177 ? 0.999 10.887 9.559 1.00 90.75 177 HIS A O 1
ATOM 1440 N N . LEU A 1 178 ? 0.197 12.250 11.167 1.00 89.44 178 LEU A N 1
ATOM 1441 C CA . LEU A 1 178 ? 0.368 13.508 10.434 1.00 89.44 178 LEU A CA 1
ATOM 1442 C C . LEU A 1 178 ? 1.841 13.892 10.217 1.00 89.44 178 LEU A C 1
ATOM 1444 O O . LEU A 1 178 ? 2.157 14.530 9.218 1.00 89.44 178 LEU A O 1
ATOM 1448 N N . PHE A 1 179 ? 2.745 13.491 11.116 1.00 89.31 179 PHE A N 1
ATOM 1449 C CA . PHE A 1 179 ? 4.188 13.759 10.997 1.00 89.31 179 PHE A CA 1
ATOM 1450 C C . PHE A 1 179 ? 4.981 12.675 10.256 1.00 89.31 179 PHE A C 1
ATOM 1452 O O . PHE A 1 179 ? 6.197 12.796 10.105 1.00 89.31 179 PHE A O 1
ATOM 1459 N N . THR A 1 180 ? 4.331 11.603 9.804 1.00 83.38 180 THR A N 1
ATOM 1460 C CA . THR A 1 180 ? 4.987 10.506 9.081 1.00 83.38 180 THR A CA 1
ATOM 1461 C C . THR A 1 180 ? 4.526 10.455 7.629 1.00 83.38 180 THR A C 1
ATOM 1463 O O . THR A 1 180 ? 3.437 10.906 7.287 1.00 83.38 180 THR A O 1
ATOM 1466 N N . ILE A 1 181 ? 5.362 9.893 6.749 1.00 76.88 181 ILE A N 1
ATOM 1467 C CA . ILE A 1 181 ? 5.112 9.816 5.301 1.00 76.88 181 ILE A CA 1
ATOM 1468 C C . ILE A 1 181 ? 5.199 8.348 4.848 1.00 76.88 181 ILE A C 1
ATOM 1470 O O . ILE A 1 181 ? 5.873 7.526 5.474 1.00 76.88 181 ILE A O 1
ATOM 1474 N N . GLY A 1 182 ? 4.503 7.999 3.763 1.00 74.62 182 GLY A N 1
ATOM 1475 C CA . GLY A 1 182 ? 4.634 6.700 3.098 1.00 74.62 182 GLY A CA 1
ATOM 1476 C C . GLY A 1 182 ? 4.029 5.519 3.881 1.00 74.62 182 GLY A C 1
ATOM 1477 O O . GLY A 1 182 ? 3.016 5.685 4.573 1.00 74.62 182 GLY A O 1
ATOM 1478 N N . PRO A 1 183 ? 4.612 4.305 3.779 1.00 74.00 183 PRO A N 1
ATOM 1479 C CA . PRO A 1 183 ? 4.116 3.109 4.472 1.00 74.00 183 PRO A CA 1
ATOM 1480 C C . PRO A 1 183 ? 4.039 3.267 5.998 1.00 74.00 183 PRO A C 1
ATOM 1482 O O . PRO A 1 183 ? 3.127 2.741 6.632 1.00 74.00 183 PRO A O 1
ATOM 1485 N N . LEU A 1 184 ? 4.944 4.052 6.593 1.00 79.25 184 LEU A N 1
ATOM 1486 C CA . LEU A 1 184 ? 4.968 4.288 8.038 1.00 79.25 184 LEU A CA 1
ATOM 1487 C C . LEU A 1 184 ? 3.710 5.032 8.518 1.00 79.25 184 LEU A C 1
ATOM 1489 O O . LEU A 1 184 ? 3.102 4.654 9.518 1.00 79.25 184 LEU A O 1
ATOM 1493 N N . SER A 1 185 ? 3.269 6.043 7.768 1.00 82.19 185 SER A N 1
ATOM 1494 C CA . SER A 1 185 ? 2.034 6.774 8.077 1.00 82.19 185 SER A CA 1
ATOM 1495 C C . SER A 1 185 ? 0.796 5.888 7.942 1.00 82.19 185 SER A C 1
ATOM 1497 O O . SER A 1 185 ? -0.130 5.954 8.749 1.00 82.19 185 SER A O 1
ATOM 1499 N N . SER A 1 186 ? 0.779 5.012 6.939 1.00 78.31 186 SER A N 1
ATOM 1500 C CA . SER A 1 186 ? -0.434 4.321 6.508 1.00 78.31 186 SER A CA 1
ATOM 1501 C C . SER A 1 186 ? -0.627 2.914 7.082 1.00 78.31 186 SER A C 1
ATOM 1503 O O . SER A 1 186 ? -1.780 2.491 7.162 1.00 78.31 186 SER A O 1
ATOM 1505 N N . GLN A 1 187 ? 0.426 2.199 7.487 1.00 85.38 187 GLN A N 1
ATOM 1506 C CA . GLN A 1 187 ? 0.352 0.775 7.865 1.00 85.38 187 GLN A CA 1
ATOM 1507 C C . GLN A 1 187 ? 0.944 0.470 9.250 1.00 85.38 187 GLN A C 1
ATOM 1509 O O . GLN A 1 187 ? 0.781 -0.635 9.773 1.00 85.38 187 GLN A O 1
ATOM 1514 N N . TYR A 1 188 ? 1.611 1.432 9.888 1.00 89.56 188 TYR A N 1
ATOM 1515 C CA . TYR A 1 188 ? 2.183 1.214 11.211 1.00 89.56 188 TYR A CA 1
ATOM 1516 C C . TYR A 1 188 ? 1.114 1.288 12.312 1.00 89.56 188 TYR A C 1
ATOM 1518 O O . TYR A 1 188 ? 0.234 2.147 12.302 1.00 89.56 188 TYR A O 1
ATOM 1526 N N . ILE A 1 189 ? 1.177 0.394 13.302 1.00 91.88 189 ILE A N 1
ATOM 1527 C CA . ILE A 1 189 ? 0.141 0.313 14.345 1.00 91.88 189 ILE A CA 1
ATOM 1528 C C . ILE A 1 189 ? 0.005 1.621 15.135 1.00 91.88 189 ILE A C 1
ATOM 1530 O O . ILE A 1 189 ? -1.108 2.071 15.396 1.00 91.88 189 ILE A O 1
ATOM 1534 N N . PHE A 1 190 ? 1.114 2.280 15.475 1.00 92.94 190 PHE A N 1
ATOM 1535 C CA . PHE A 1 190 ? 1.078 3.492 16.299 1.00 92.94 190 PHE A CA 1
ATOM 1536 C C . PHE A 1 190 ? 0.553 4.724 15.553 1.00 92.94 190 PHE A C 1
ATOM 1538 O O . PHE A 1 190 ? 0.010 5.618 16.194 1.00 92.94 190 PHE A O 1
ATOM 1545 N N . THR A 1 191 ? 0.635 4.763 14.221 1.00 91.94 191 THR A N 1
ATOM 1546 C CA . THR A 1 191 ? 0.014 5.820 13.400 1.00 91.94 191 THR A CA 1
ATOM 1547 C C . THR A 1 191 ? -1.465 5.536 13.123 1.00 91.94 191 THR A C 1
ATOM 1549 O O . THR A 1 191 ? -2.206 6.430 12.733 1.00 91.94 191 THR A O 1
ATOM 1552 N N . ARG A 1 192 ? -1.942 4.305 13.357 1.00 92.44 192 ARG A N 1
ATOM 1553 C CA . ARG A 1 192 ? -3.348 3.909 13.141 1.00 92.44 192 ARG A CA 1
ATOM 1554 C C . ARG A 1 192 ? -4.147 3.662 14.418 1.00 92.44 192 ARG A C 1
ATOM 1556 O O . ARG A 1 192 ? -5.366 3.500 14.362 1.00 92.44 192 ARG A O 1
ATOM 1563 N N . LEU A 1 193 ? -3.493 3.672 15.579 1.00 95.25 193 LEU A N 1
ATOM 1564 C CA . LEU A 1 193 ? -4.114 3.410 16.877 1.00 95.25 193 LEU A CA 1
ATOM 1565 C C . LEU A 1 193 ? -5.298 4.348 17.170 1.00 95.25 193 LEU A C 1
ATOM 1567 O O . LEU A 1 193 ? -6.272 3.907 17.779 1.00 95.25 193 LEU A O 1
ATOM 1571 N N . TRP A 1 194 ? -5.265 5.595 16.692 1.00 95.25 194 TRP A N 1
ATOM 1572 C CA . TRP A 1 194 ? -6.349 6.569 16.866 1.00 95.25 194 TRP A CA 1
ATOM 1573 C C . TRP A 1 194 ? -7.708 6.081 16.354 1.00 95.25 194 TRP A C 1
ATOM 1575 O O . TRP A 1 194 ? -8.729 6.370 16.971 1.00 95.25 194 TRP A O 1
ATOM 1585 N N . GLN A 1 195 ? -7.734 5.268 15.298 1.00 96.00 195 GLN A N 1
ATOM 1586 C CA . GLN A 1 195 ? -8.971 4.741 14.715 1.00 96.00 195 GLN A CA 1
ATOM 1587 C C . GLN A 1 195 ? -9.611 3.700 15.636 1.00 96.00 195 GLN A C 1
ATOM 1589 O O . GLN A 1 195 ? -10.813 3.735 15.898 1.00 96.00 195 GLN A O 1
ATOM 1594 N N . PHE A 1 196 ? -8.791 2.817 16.208 1.00 96.50 196 PHE A N 1
ATOM 1595 C CA . PHE A 1 196 ? -9.242 1.857 17.212 1.00 96.50 196 PHE A CA 1
ATOM 1596 C C . PHE A 1 196 ? -9.695 2.557 18.501 1.00 96.50 196 PHE A C 1
ATOM 1598 O O . PHE A 1 196 ? -10.728 2.195 19.064 1.00 96.50 196 PHE A O 1
ATOM 1605 N N . GLN A 1 197 ? -8.956 3.573 18.960 1.00 95.44 197 GLN A N 1
ATOM 1606 C CA . GLN A 1 197 ? -9.315 4.337 20.160 1.00 95.44 197 GLN A CA 1
ATOM 1607 C C . GLN A 1 197 ? -10.624 5.104 19.981 1.00 95.44 197 GLN A C 1
ATOM 1609 O O . GLN A 1 197 ? -11.448 5.084 20.887 1.00 95.44 197 GLN A O 1
ATOM 1614 N N . LEU A 1 198 ? -10.880 5.693 18.807 1.00 96.00 198 LEU A N 1
ATOM 1615 C CA . LEU A 1 198 ? -12.177 6.305 18.503 1.00 96.00 198 LEU A CA 1
ATOM 1616 C C . LEU A 1 198 ? -13.328 5.297 18.586 1.00 96.00 198 LEU A C 1
ATOM 1618 O O . LEU A 1 198 ? -14.403 5.645 19.062 1.00 96.00 198 LEU A O 1
ATOM 1622 N N . GLY A 1 199 ? -13.107 4.036 18.208 1.00 94.75 199 GLY A N 1
ATOM 1623 C CA . GLY A 1 199 ? -14.092 2.974 18.413 1.00 94.75 199 GLY A CA 1
ATOM 1624 C C . GLY A 1 199 ? -14.332 2.632 19.886 1.00 94.75 199 GLY A C 1
ATOM 1625 O O . GLY A 1 199 ? -15.478 2.440 20.294 1.00 94.75 199 GLY A O 1
ATOM 1626 N N . ALA A 1 200 ? -13.269 2.576 20.694 1.00 92.38 200 ALA A N 1
ATOM 1627 C CA . ALA A 1 200 ? -13.378 2.372 22.139 1.00 92.38 200 ALA A CA 1
ATOM 1628 C C . ALA A 1 200 ? -14.106 3.544 22.823 1.00 92.38 200 ALA A C 1
ATOM 1630 O O . ALA A 1 200 ? -15.001 3.316 23.636 1.00 92.38 200 ALA A O 1
ATOM 1631 N N . ILE A 1 201 ? -13.787 4.780 22.423 1.00 93.31 201 ILE A N 1
ATOM 1632 C CA . ILE A 1 201 ? -14.464 6.011 22.845 1.00 93.31 201 ILE A CA 1
ATOM 1633 C C . ILE A 1 201 ? -15.956 5.927 22.531 1.00 93.31 201 ILE A C 1
ATOM 1635 O O . ILE A 1 201 ? -16.755 6.133 23.435 1.00 93.31 201 ILE A O 1
ATOM 1639 N N . SER A 1 202 ? -16.347 5.553 21.305 1.00 91.56 202 SER A N 1
ATOM 1640 C CA . SER A 1 202 ? -17.767 5.436 20.946 1.00 91.56 202 SER A CA 1
ATOM 1641 C C . SER A 1 202 ? -18.529 4.468 21.842 1.00 91.56 202 SER A C 1
ATOM 1643 O O . SER A 1 202 ? -19.706 4.685 22.105 1.00 91.56 202 SER A O 1
ATOM 1645 N N . PHE A 1 203 ? -17.894 3.378 22.284 1.00 88.44 203 PHE A N 1
ATOM 1646 C CA . PHE A 1 203 ? -18.522 2.448 23.219 1.00 88.44 203 PHE A CA 1
ATOM 1647 C C . PHE A 1 203 ? -18.640 3.052 24.622 1.00 88.44 203 PHE A C 1
ATOM 1649 O O . PHE A 1 203 ? -19.706 2.966 25.218 1.00 88.44 203 PHE A O 1
ATOM 1656 N N . LEU A 1 204 ? -17.580 3.684 25.133 1.00 85.94 204 LEU A N 1
ATOM 1657 C CA . LEU A 1 204 ? -17.578 4.305 26.464 1.00 85.94 204 LEU A CA 1
ATOM 1658 C C . LEU A 1 204 ? -18.559 5.480 26.580 1.00 85.94 204 LEU A C 1
ATOM 1660 O O . LEU A 1 204 ? -19.101 5.719 27.651 1.00 85.94 204 LEU A O 1
ATOM 1664 N N . THR A 1 205 ? -18.804 6.198 25.484 1.00 85.00 205 THR A N 1
ATOM 1665 C CA . THR A 1 205 ? -19.790 7.286 25.423 1.00 85.00 205 THR A CA 1
ATOM 1666 C C . THR A 1 205 ? -21.191 6.807 25.052 1.00 85.00 205 THR A C 1
ATOM 1668 O O . THR A 1 205 ? -22.131 7.602 25.056 1.00 85.00 205 THR A O 1
ATOM 1671 N N . THR A 1 206 ? -21.359 5.518 24.735 1.00 78.75 206 THR 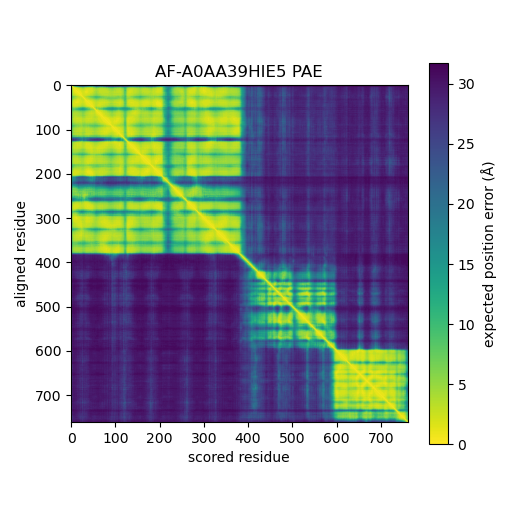A N 1
ATOM 1672 C CA . THR A 1 206 ? -22.682 4.933 24.526 1.00 78.75 206 THR A CA 1
ATOM 1673 C C . THR A 1 206 ? -23.396 4.858 25.884 1.00 78.75 206 THR A C 1
ATOM 1675 O O . THR A 1 206 ? -22.882 4.193 26.785 1.00 78.75 206 THR A O 1
ATOM 1678 N N . PRO A 1 207 ? -24.588 5.461 26.049 1.00 63.16 207 PRO A N 1
ATOM 1679 C CA . PRO A 1 207 ? -25.353 5.334 27.287 1.00 63.16 207 PRO A CA 1
ATOM 1680 C C . PRO A 1 207 ? -25.634 3.855 27.584 1.00 63.16 207 PRO A C 1
ATOM 1682 O O . PRO A 1 207 ? -26.087 3.118 26.699 1.00 63.16 207 PRO A O 1
ATOM 1685 N N . SER A 1 208 ? -25.357 3.395 28.808 1.00 56.03 208 SER A N 1
ATOM 1686 C CA . SER A 1 208 ? -25.626 2.005 29.182 1.00 56.03 208 SER A CA 1
ATOM 1687 C C . SER A 1 208 ? -27.134 1.728 29.131 1.00 56.03 208 SER A C 1
ATOM 1689 O O . SER A 1 208 ? -27.967 2.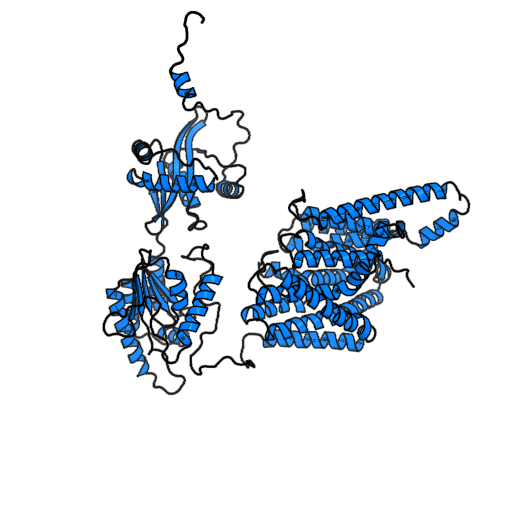574 29.458 1.00 56.03 208 SER A O 1
ATOM 1691 N N . ARG A 1 209 ? -27.511 0.521 28.692 1.00 44.62 209 ARG A N 1
ATOM 1692 C CA . ARG A 1 209 ? -28.924 0.111 28.608 1.00 44.62 209 ARG A CA 1
ATOM 1693 C C . ARG A 1 209 ? -29.595 0.103 29.990 1.00 44.62 209 ARG A C 1
ATOM 1695 O O . ARG A 1 209 ? -30.785 0.370 30.062 1.00 44.62 209 ARG A O 1
ATOM 1702 N N . GLU A 1 210 ? -28.824 -0.131 31.053 1.00 44.09 210 GLU A N 1
ATOM 1703 C CA . GLU A 1 210 ? -29.268 -0.023 32.449 1.00 44.09 210 GLU A CA 1
ATOM 1704 C C . GLU A 1 210 ? -29.640 1.416 32.823 1.00 44.09 210 GLU A C 1
ATOM 1706 O O . GLU A 1 210 ? -30.709 1.605 33.382 1.00 44.09 210 GLU A O 1
ATOM 1711 N N . LEU A 1 211 ? -28.870 2.433 32.409 1.00 48.31 211 LEU A N 1
ATOM 1712 C CA . LEU A 1 211 ? -29.245 3.842 32.605 1.00 48.31 211 LEU A CA 1
ATOM 1713 C C . LEU A 1 211 ? -30.489 4.229 31.791 1.00 48.31 211 LEU A C 1
ATOM 1715 O O . LEU A 1 211 ? -31.344 4.949 32.288 1.00 48.31 211 LEU A O 1
ATOM 1719 N N . LEU A 1 212 ? -30.639 3.704 30.569 1.00 49.69 212 LEU A N 1
ATOM 1720 C CA . LEU A 1 212 ? -31.828 3.937 29.731 1.00 49.69 212 LEU A CA 1
ATOM 1721 C C . LEU A 1 212 ? -33.089 3.211 30.246 1.00 49.69 212 LEU A C 1
ATOM 1723 O O . LEU A 1 212 ? -34.211 3.625 29.944 1.00 49.69 212 LEU A O 1
ATOM 1727 N N . GLU A 1 213 ? -32.929 2.100 30.969 1.00 45.91 213 GLU A N 1
ATOM 1728 C CA . GLU A 1 213 ? -34.018 1.359 31.619 1.00 45.91 213 GLU A CA 1
ATOM 1729 C C . GLU A 1 213 ? -34.329 1.912 33.025 1.00 45.91 213 GLU A C 1
ATOM 1731 O O . GLU A 1 213 ? -35.500 1.948 33.402 1.00 45.91 213 GLU A O 1
ATOM 1736 N N . GLU A 1 214 ? -33.334 2.419 33.763 1.00 43.56 214 GLU A N 1
ATOM 1737 C CA . GLU A 1 214 ? -33.507 3.142 35.032 1.00 43.56 214 GLU A CA 1
ATOM 1738 C C . GLU A 1 214 ? -34.120 4.532 34.833 1.00 43.56 214 GLU A C 1
ATOM 1740 O O . GLU A 1 214 ? -35.066 4.853 35.549 1.00 43.56 214 GLU A O 1
ATOM 1745 N N . GLU A 1 215 ? -33.698 5.317 33.832 1.00 49.53 215 GLU A N 1
ATOM 1746 C CA . GLU A 1 215 ? -34.371 6.576 33.467 1.00 49.53 215 GLU A CA 1
ATOM 1747 C C . GLU A 1 215 ? -35.850 6.324 33.180 1.00 49.53 215 GLU A C 1
ATOM 1749 O O . GLU A 1 215 ? -36.700 6.974 33.772 1.00 49.53 215 GLU A O 1
ATOM 1754 N N . LYS A 1 216 ? -36.188 5.301 32.380 1.00 48.47 216 LYS A N 1
ATOM 1755 C CA . LYS A 1 216 ? -37.589 4.905 32.131 1.00 48.47 216 LYS A CA 1
ATOM 1756 C C . LYS A 1 216 ? -38.355 4.518 33.397 1.00 48.47 216 LYS A C 1
ATOM 1758 O O . LYS A 1 216 ? -39.578 4.629 33.419 1.00 48.47 216 LYS A O 1
ATOM 1763 N N . LYS A 1 217 ? -37.663 4.018 34.423 1.00 42.91 217 LYS A N 1
ATOM 1764 C CA . LYS A 1 217 ? -38.257 3.605 35.700 1.00 42.91 217 LYS A CA 1
ATOM 1765 C C . LYS A 1 217 ? -38.463 4.794 36.647 1.00 42.91 217 LYS A C 1
ATOM 1767 O O . LYS A 1 217 ? -39.415 4.777 37.423 1.00 42.91 217 LYS A O 1
ATOM 1772 N N . TYR A 1 218 ? -37.618 5.822 36.557 1.00 45.62 218 TYR A N 1
ATOM 1773 C CA . TYR A 1 218 ? -37.737 7.077 37.306 1.00 45.62 218 TYR A CA 1
ATOM 1774 C C . TYR A 1 218 ? -38.661 8.108 36.623 1.00 45.62 218 TYR A C 1
ATOM 1776 O O . TYR A 1 218 ? -39.328 8.869 37.320 1.00 45.62 218 TYR A O 1
ATOM 1784 N N . ASP A 1 219 ? -38.799 8.078 35.293 1.00 47.62 219 ASP A N 1
ATOM 1785 C CA . ASP A 1 219 ? -39.680 8.972 34.511 1.00 47.62 219 ASP A CA 1
ATOM 1786 C C . ASP A 1 219 ? -41.173 8.584 34.539 1.00 47.62 219 ASP A C 1
ATOM 1788 O O . ASP A 1 219 ? -42.018 9.268 33.959 1.00 47.62 219 ASP A O 1
ATOM 1792 N N . LEU A 1 220 ? -41.540 7.517 35.260 1.00 48.78 220 LEU A N 1
ATOM 1793 C CA . LEU A 1 220 ? -42.933 7.078 35.439 1.00 48.78 220 LEU A CA 1
ATOM 1794 C C . LEU A 1 220 ? -43.831 8.140 36.118 1.00 48.78 220 LEU A C 1
ATOM 1796 O O . LEU A 1 220 ? -45.051 8.003 36.091 1.00 48.78 220 LEU A O 1
ATOM 1800 N N . TRP A 1 221 ? -43.257 9.193 36.718 1.00 50.81 221 TRP A N 1
ATOM 1801 C CA . TRP A 1 221 ? -43.982 10.233 37.467 1.00 50.81 221 TRP A CA 1
ATOM 1802 C C . TRP A 1 221 ? -44.128 11.578 36.710 1.00 50.81 221 TRP A C 1
ATOM 1804 O O . TRP A 1 221 ? -44.786 12.482 37.219 1.00 50.81 221 TRP A O 1
ATOM 1814 N N . SER A 1 222 ? -43.598 11.720 35.482 1.00 46.66 222 SER A N 1
ATOM 1815 C CA . SER A 1 222 ? -43.612 12.968 34.670 1.00 46.66 222 SER A CA 1
ATOM 1816 C C . SER A 1 222 ? -44.090 12.754 33.212 1.00 46.66 222 SER A C 1
ATOM 1818 O O . SER A 1 222 ? -43.754 13.502 32.292 1.00 46.66 222 SER A O 1
ATOM 1820 N N . HIS A 1 223 ? -44.915 11.724 33.013 1.00 48.25 223 HIS A N 1
ATOM 1821 C CA . HIS A 1 223 ? -45.069 10.911 31.797 1.00 48.25 223 HIS A CA 1
ATOM 1822 C C . HIS A 1 223 ? -45.467 11.589 30.466 1.00 48.25 223 HIS A C 1
ATOM 1824 O O . HIS A 1 223 ? -45.522 10.899 29.449 1.00 48.25 223 HIS A O 1
ATOM 1830 N N . GLN A 1 224 ? -45.768 12.890 30.431 1.00 48.91 224 GLN A N 1
ATOM 1831 C CA . GLN A 1 224 ? -46.313 13.558 29.237 1.00 48.91 224 GLN A CA 1
ATOM 1832 C C . GLN A 1 224 ? -45.363 14.607 28.638 1.00 48.91 224 GLN A C 1
ATOM 1834 O O . GLN A 1 224 ? -45.258 14.701 27.417 1.00 48.91 224 GLN A O 1
ATOM 1839 N N . GLN A 1 225 ? -44.603 15.331 29.468 1.00 45.28 225 GLN A N 1
ATOM 1840 C CA . GLN A 1 225 ? -43.652 16.351 29.001 1.00 45.28 225 GLN A CA 1
ATOM 1841 C C . GLN A 1 225 ? -42.260 15.754 28.709 1.00 45.28 225 GLN A C 1
ATOM 1843 O O . GLN A 1 225 ? -41.618 16.132 27.728 1.00 45.28 225 GLN A O 1
ATOM 1848 N N . SER A 1 226 ? -41.824 14.752 29.486 1.00 49.88 226 SER A N 1
ATOM 1849 C CA . SER A 1 226 ? -40.598 13.976 29.226 1.00 49.88 226 SER A CA 1
ATOM 1850 C C . SER A 1 226 ? -40.718 13.100 27.972 1.00 49.88 226 SER A C 1
ATOM 1852 O O . SER A 1 226 ? -39.750 12.913 27.229 1.00 49.88 226 SER A O 1
ATOM 1854 N N . GLU A 1 227 ? -41.928 12.631 27.654 1.00 55.31 227 GLU A N 1
ATOM 1855 C CA . GLU A 1 227 ? -42.179 11.809 26.470 1.00 55.31 227 GLU A CA 1
ATOM 1856 C C . GLU A 1 227 ? -42.074 12.602 25.160 1.00 55.31 227 GLU A C 1
ATOM 1858 O O . GLU A 1 227 ? -41.527 12.084 24.182 1.00 55.31 227 GLU A O 1
ATOM 1863 N N . GLU A 1 228 ? -42.551 13.851 25.128 1.00 53.97 228 GLU A N 1
ATOM 1864 C CA . GLU A 1 228 ? -42.403 14.749 23.974 1.00 53.97 228 GLU A CA 1
ATOM 1865 C C . GLU A 1 228 ? -40.952 15.185 23.767 1.00 53.97 228 GLU A C 1
ATOM 1867 O O . GLU A 1 228 ? -40.450 15.100 22.644 1.00 53.97 228 GLU A O 1
ATOM 1872 N N . ILE A 1 229 ? -40.249 15.576 24.835 1.00 57.12 229 ILE A N 1
ATOM 1873 C CA . ILE A 1 229 ? -38.831 15.967 24.768 1.00 57.12 229 ILE A CA 1
ATOM 1874 C C . ILE A 1 229 ? -37.972 14.773 24.331 1.00 57.12 229 ILE A C 1
ATOM 1876 O O . ILE A 1 229 ? -37.150 14.896 23.422 1.00 57.12 229 ILE A O 1
ATOM 1880 N N . GLY A 1 230 ? -38.222 13.584 24.888 1.00 62.22 230 GLY A N 1
ATOM 1881 C CA . GLY A 1 230 ? -37.545 12.354 24.488 1.00 62.22 230 GLY A CA 1
ATOM 1882 C C . GLY A 1 230 ? -37.883 11.914 23.059 1.00 62.22 230 GLY A C 1
ATOM 1883 O O . GLY A 1 230 ? -37.013 11.399 22.355 1.00 62.22 230 GLY A O 1
ATOM 1884 N N . LYS A 1 231 ? -39.126 12.110 22.587 1.00 64.69 231 LYS A N 1
ATOM 1885 C CA . LYS A 1 231 ? -39.508 11.866 21.181 1.00 64.69 231 LYS A CA 1
ATOM 1886 C C . LYS A 1 231 ? -38.791 12.841 20.246 1.00 64.69 231 LYS A C 1
ATOM 1888 O O . LYS A 1 231 ? -38.209 12.385 19.267 1.00 64.69 231 LYS A O 1
ATOM 1893 N N . LYS A 1 232 ? -38.768 14.136 20.575 1.00 70.81 232 LYS A N 1
ATOM 1894 C CA . LYS A 1 232 ? -38.089 15.179 19.795 1.00 70.81 232 LYS A CA 1
ATOM 1895 C C . LYS A 1 232 ? -36.585 14.922 19.695 1.00 70.81 232 LYS A C 1
ATOM 1897 O O . LYS A 1 232 ? -36.061 14.865 18.589 1.00 70.81 232 LYS A O 1
ATOM 1902 N N . TRP A 1 233 ? -35.919 14.651 20.818 1.00 69.56 233 TRP A N 1
ATOM 1903 C CA . TRP A 1 233 ? -34.495 14.308 20.839 1.00 69.56 233 TRP A CA 1
ATOM 1904 C C . TRP A 1 233 ? -34.194 13.054 20.006 1.00 69.56 233 TRP A C 1
ATOM 1906 O O . TRP A 1 233 ? -33.265 13.046 19.202 1.00 69.56 233 TRP A O 1
ATOM 1916 N N . ARG A 1 234 ? -35.018 11.999 20.107 1.00 69.31 234 ARG A N 1
ATOM 1917 C CA . ARG A 1 234 ? -34.860 10.796 19.267 1.00 69.31 234 ARG A CA 1
ATOM 1918 C C . ARG A 1 234 ? -35.036 11.090 17.775 1.00 69.31 234 ARG A C 1
ATOM 1920 O O . ARG A 1 234 ? -34.317 10.497 16.975 1.00 69.31 234 ARG A O 1
ATOM 1927 N N . GLU A 1 235 ? -35.958 11.968 17.385 1.00 71.62 235 GLU A N 1
ATOM 1928 C CA . 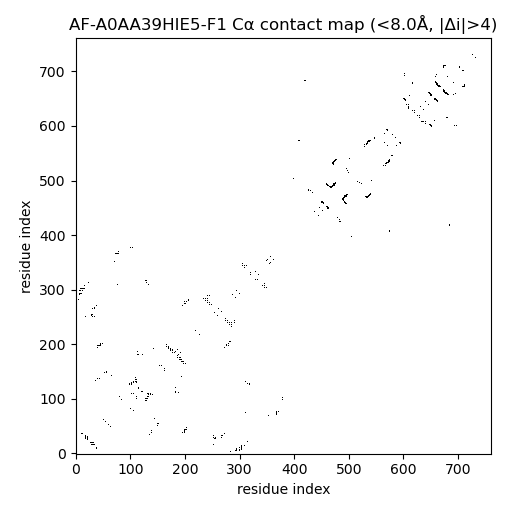GLU A 1 235 ? -36.143 12.379 15.983 1.00 71.62 235 GLU A CA 1
ATOM 1929 C C . GLU A 1 235 ? -34.985 13.251 15.464 1.00 71.62 235 GLU A C 1
ATOM 1931 O O . GLU A 1 235 ? -34.513 13.045 14.343 1.00 71.62 235 GLU A O 1
ATOM 1936 N N . GLU A 1 236 ? -34.451 14.155 16.285 1.00 75.19 236 GLU A N 1
ATOM 1937 C CA . GLU A 1 236 ? -33.261 14.953 15.955 1.00 75.19 236 GLU A CA 1
ATOM 1938 C C . GLU A 1 236 ? -32.028 14.058 15.768 1.00 75.19 236 GLU A C 1
ATOM 1940 O O . GLU A 1 236 ? -31.356 14.129 14.736 1.00 75.19 236 GLU A O 1
ATOM 1945 N N . VAL A 1 237 ? -31.782 13.131 16.702 1.00 76.81 237 VAL A N 1
ATOM 1946 C CA . VAL A 1 237 ? -30.681 12.160 16.604 1.00 76.81 237 VAL A CA 1
ATOM 1947 C C . VAL A 1 237 ? -30.874 11.231 15.398 1.00 76.81 237 VAL A C 1
ATOM 1949 O O . VAL A 1 237 ? -29.910 10.941 14.692 1.00 76.81 237 VAL A O 1
ATOM 1952 N N . ARG A 1 238 ? -32.107 10.798 15.091 1.00 77.19 238 ARG A N 1
ATOM 1953 C CA . ARG A 1 238 ? -32.417 10.020 13.873 1.00 77.19 238 ARG A CA 1
ATOM 1954 C C . ARG A 1 238 ? -32.082 10.794 12.603 1.00 77.19 238 ARG A C 1
ATOM 1956 O O . ARG A 1 238 ? -31.486 10.220 11.694 1.00 77.19 238 ARG A O 1
ATOM 1963 N N . THR A 1 239 ? -32.453 12.069 12.541 1.00 74.38 239 THR A N 1
ATOM 1964 C CA . 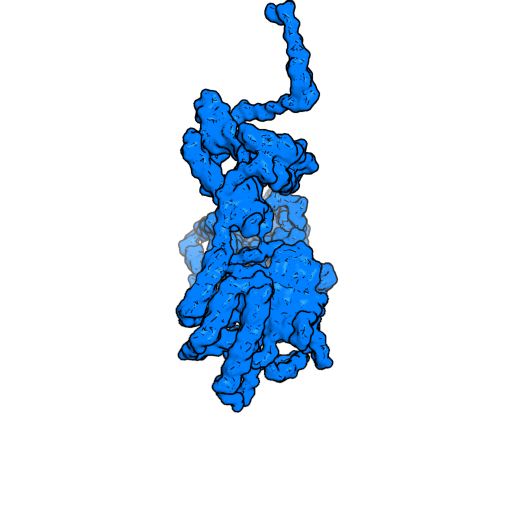THR A 1 239 ? -32.206 12.934 11.381 1.00 74.38 239 THR A CA 1
ATOM 1965 C C . THR A 1 239 ? -30.709 13.162 11.187 1.00 74.38 239 THR A C 1
ATOM 1967 O O . THR A 1 239 ? -30.196 12.949 10.088 1.00 74.38 239 THR A O 1
ATOM 1970 N N . ALA A 1 240 ? -29.984 13.479 12.262 1.00 77.19 240 ALA A N 1
ATOM 1971 C CA . ALA A 1 240 ? -28.528 13.593 12.240 1.00 77.19 240 ALA A CA 1
ATOM 1972 C C . ALA A 1 240 ? -27.867 12.283 11.781 1.00 77.19 240 ALA A C 1
ATOM 1974 O O . ALA A 1 240 ? -26.995 12.299 10.918 1.00 77.19 240 ALA A O 1
ATOM 1975 N N . TYR A 1 241 ? -28.332 11.132 12.275 1.00 80.31 241 TYR A N 1
ATOM 1976 C CA . TYR A 1 241 ? -27.826 9.821 11.864 1.00 80.31 241 TYR A CA 1
ATOM 1977 C C . TYR A 1 241 ? -28.008 9.561 10.362 1.00 80.31 241 TYR A C 1
ATOM 1979 O O . TYR A 1 241 ? -27.111 9.020 9.711 1.00 80.31 241 TYR A O 1
ATOM 1987 N N . VAL A 1 242 ? -29.158 9.950 9.796 1.00 79.06 242 VAL A N 1
ATOM 1988 C CA . VAL A 1 242 ? -29.427 9.838 8.354 1.00 79.06 242 VAL A CA 1
ATOM 1989 C C . VAL A 1 242 ? -28.463 10.707 7.556 1.00 79.06 242 VAL A C 1
ATOM 1991 O O . VAL A 1 242 ? -27.842 10.211 6.618 1.00 79.06 242 VAL A O 1
ATOM 1994 N N . LEU A 1 243 ? -28.304 11.972 7.949 1.00 78.44 243 LEU A N 1
ATOM 1995 C CA . LEU A 1 243 ? -27.414 12.918 7.278 1.00 78.44 243 LEU A CA 1
ATOM 1996 C C . LEU A 1 243 ? -25.958 12.444 7.324 1.00 78.44 243 LEU A C 1
ATOM 1998 O O . LEU A 1 243 ? -25.298 12.397 6.293 1.00 78.44 243 LEU A O 1
ATOM 2002 N N . LEU A 1 244 ? -25.480 12.001 8.487 1.00 82.50 244 LEU A N 1
ATOM 2003 C CA . LEU A 1 244 ? -24.120 11.481 8.650 1.00 82.50 244 LEU A CA 1
ATOM 2004 C C . LEU A 1 244 ? -23.889 10.201 7.837 1.00 82.50 244 LEU A C 1
ATOM 2006 O O . LEU A 1 244 ? -22.824 10.032 7.250 1.00 82.50 244 LEU A O 1
ATOM 2010 N N . SER A 1 245 ? -24.892 9.323 7.745 1.00 79.38 245 SER A N 1
ATOM 2011 C CA . SER A 1 245 ? -24.814 8.122 6.902 1.00 79.38 245 SER A CA 1
ATOM 2012 C C . SER A 1 245 ? -24.786 8.468 5.410 1.00 79.38 245 SER A C 1
ATOM 2014 O O . SER A 1 245 ? -24.077 7.819 4.646 1.00 79.38 245 SER A O 1
ATOM 2016 N N . ALA A 1 246 ? -25.526 9.499 4.993 1.00 78.62 246 ALA A N 1
ATOM 2017 C CA . ALA A 1 246 ? -25.514 9.988 3.618 1.00 78.62 246 ALA A CA 1
ATOM 2018 C C . ALA A 1 246 ? -24.174 10.647 3.258 1.00 78.62 246 ALA A C 1
ATOM 2020 O O . ALA A 1 246 ? -23.643 10.375 2.186 1.00 78.62 246 ALA A O 1
ATOM 2021 N N . ILE A 1 247 ? -23.597 11.438 4.170 1.00 78.94 247 ILE A N 1
ATOM 2022 C CA . ILE A 1 247 ? -22.260 12.034 4.016 1.00 78.94 247 ILE A CA 1
ATOM 2023 C C . ILE A 1 247 ? -21.189 10.938 3.934 1.00 78.94 247 ILE A C 1
ATOM 2025 O O . ILE A 1 247 ? -20.300 10.991 3.091 1.00 78.94 247 ILE A O 1
ATOM 2029 N N . LEU A 1 248 ? -21.285 9.903 4.772 1.00 81.62 248 LEU A N 1
ATOM 2030 C CA . LEU A 1 248 ? -20.378 8.761 4.693 1.00 81.62 248 LEU A CA 1
ATOM 2031 C C . LEU A 1 248 ? -20.495 8.053 3.334 1.00 81.62 248 LEU A C 1
ATOM 2033 O O . LEU A 1 248 ? -19.483 7.750 2.709 1.00 81.62 248 LEU A O 1
ATOM 2037 N N . ALA A 1 249 ? -21.715 7.807 2.853 1.00 78.75 249 ALA A N 1
ATOM 2038 C CA . ALA A 1 249 ? -21.934 7.175 1.554 1.00 78.75 249 ALA A CA 1
ATOM 2039 C C . ALA A 1 249 ? -21.414 8.037 0.391 1.00 78.75 249 ALA A C 1
ATOM 2041 O O . ALA A 1 249 ? -20.805 7.500 -0.532 1.00 78.75 249 ALA A O 1
ATOM 2042 N N . SER A 1 250 ? -21.597 9.361 0.440 1.00 74.38 250 SER A N 1
ATOM 2043 C CA . SER A 1 250 ? -21.124 10.255 -0.621 1.00 74.38 250 SER A CA 1
ATOM 2044 C C . SER A 1 250 ? -19.600 10.327 -0.682 1.00 74.38 250 SER A C 1
ATOM 2046 O O . SER A 1 250 ? -19.042 10.272 -1.768 1.00 74.38 250 SER A O 1
ATOM 2048 N N . ILE A 1 251 ? -18.912 10.370 0.459 1.00 77.12 251 ILE A N 1
ATOM 2049 C CA . ILE A 1 251 ? -17.441 10.421 0.494 1.00 77.12 251 ILE A CA 1
ATOM 2050 C C . ILE A 1 251 ? -16.814 9.091 0.031 1.00 77.12 251 ILE A C 1
ATOM 2052 O O . ILE A 1 251 ? -15.704 9.081 -0.494 1.00 77.12 251 ILE A O 1
ATOM 2056 N N . THR A 1 252 ? -17.512 7.963 0.211 1.00 76.62 252 THR A N 1
ATOM 2057 C CA . THR A 1 252 ? -16.939 6.621 -0.013 1.00 76.62 252 THR A CA 1
ATOM 2058 C C . THR A 1 252 ? -17.313 5.961 -1.338 1.00 76.62 252 THR A C 1
ATOM 2060 O O . THR A 1 252 ? -16.528 5.164 -1.846 1.00 76.62 252 THR A O 1
ATOM 2063 N N . ILE A 1 253 ? -18.495 6.250 -1.892 1.00 74.56 253 ILE A N 1
ATOM 2064 C CA . ILE A 1 253 ? -19.025 5.575 -3.093 1.00 74.56 253 ILE A CA 1
ATOM 2065 C C . ILE A 1 253 ? -18.849 6.432 -4.353 1.00 74.56 253 ILE A C 1
ATOM 2067 O O . ILE A 1 253 ? -18.813 5.894 -5.459 1.00 74.56 253 ILE A O 1
ATOM 2071 N N . VAL A 1 254 ? -18.769 7.756 -4.210 1.00 68.38 254 VAL A N 1
ATOM 2072 C CA . VAL A 1 254 ? -18.704 8.661 -5.360 1.00 68.38 254 VAL A CA 1
ATOM 2073 C C . VAL A 1 254 ? -17.334 8.532 -6.044 1.00 68.38 254 VAL A C 1
ATOM 2075 O O . VAL A 1 254 ? -16.318 8.619 -5.351 1.00 68.38 254 VAL A O 1
ATOM 2078 N N . PRO A 1 255 ? -17.291 8.329 -7.377 1.00 61.94 255 PRO A N 1
ATOM 2079 C CA . PRO A 1 255 ? -16.039 8.260 -8.127 1.00 61.94 255 PRO A CA 1
ATOM 2080 C C . PRO A 1 255 ? -15.199 9.528 -7.953 1.00 61.94 255 PRO A C 1
ATOM 2082 O O . PRO A 1 255 ? -15.754 10.627 -7.881 1.00 61.94 255 PRO A O 1
ATOM 2085 N N . ASP A 1 256 ? -13.871 9.380 -7.961 1.00 59.50 256 ASP A N 1
ATOM 2086 C CA . ASP A 1 256 ? -12.901 10.467 -7.735 1.00 59.50 256 ASP A CA 1
ATOM 2087 C C . ASP A 1 256 ? -13.163 11.710 -8.608 1.00 59.50 256 ASP A C 1
ATOM 2089 O O . ASP A 1 256 ? -12.964 12.832 -8.156 1.00 59.50 256 ASP A O 1
ATOM 2093 N N . SER A 1 257 ? -13.710 11.537 -9.819 1.00 57.00 257 SER A N 1
ATOM 2094 C CA . SER A 1 257 ? -14.084 12.631 -10.731 1.00 57.00 257 SER A CA 1
ATOM 2095 C C . SER A 1 257 ? -15.128 13.609 -10.175 1.00 57.00 257 SER A C 1
ATOM 2097 O O . SER A 1 257 ? -15.343 14.669 -10.755 1.00 57.00 257 SER A O 1
ATOM 2099 N N . CYS A 1 258 ? -15.829 13.248 -9.100 1.00 52.50 258 CYS A N 1
ATOM 2100 C CA . CYS A 1 258 ? -16.913 14.035 -8.516 1.00 52.50 258 CYS A CA 1
ATOM 2101 C C . CYS A 1 258 ? -16.646 14.449 -7.057 1.00 52.50 258 CYS A C 1
ATOM 2103 O O . CYS A 1 258 ? -17.501 15.095 -6.447 1.00 52.50 258 CYS A O 1
ATOM 2105 N N . VAL A 1 259 ? -15.492 14.090 -6.482 1.00 58.12 259 VAL A N 1
ATOM 2106 C CA . VAL A 1 259 ? -15.144 14.403 -5.089 1.00 58.12 259 VAL A CA 1
ATOM 2107 C C . VAL A 1 259 ? -14.230 15.630 -5.053 1.00 58.12 259 VAL A C 1
ATOM 2109 O O . VAL A 1 259 ? -13.114 15.597 -5.547 1.00 58.12 259 VAL A O 1
ATOM 2112 N N . LEU A 1 260 ? -14.692 16.716 -4.422 1.00 52.03 260 LEU A N 1
ATOM 2113 C CA . LEU A 1 260 ? -13.952 17.986 -4.274 1.00 52.03 260 LEU A CA 1
ATOM 2114 C C . LEU A 1 260 ? -12.736 17.903 -3.324 1.00 52.03 260 LEU A C 1
ATOM 2116 O O . LEU A 1 260 ? -12.021 18.885 -3.147 1.00 52.03 260 LEU A O 1
ATOM 2120 N N . ILE A 1 261 ? -12.532 16.765 -2.654 1.00 60.06 261 ILE A N 1
ATOM 2121 C CA . ILE A 1 261 ? -11.481 16.553 -1.653 1.00 60.06 261 ILE A CA 1
ATOM 2122 C C . ILE A 1 261 ? -10.416 15.628 -2.241 1.00 60.06 261 ILE A C 1
ATOM 2124 O O . ILE A 1 261 ? -10.638 14.428 -2.357 1.00 60.06 261 ILE A O 1
ATOM 2128 N N . GLU A 1 262 ? -9.235 16.167 -2.535 1.00 60.91 262 GLU A N 1
ATOM 2129 C CA . GLU A 1 262 ? -8.120 15.385 -3.098 1.00 60.91 262 GLU A CA 1
ATOM 2130 C C . GLU A 1 262 ? -7.231 14.717 -2.027 1.00 60.91 262 GLU A C 1
ATOM 2132 O O . GLU A 1 262 ? -6.407 13.851 -2.329 1.00 60.91 262 GLU A O 1
ATOM 2137 N N . SER A 1 263 ? -7.392 15.089 -0.749 1.00 73.44 263 SER A N 1
ATOM 2138 C CA . SER A 1 263 ? -6.550 14.600 0.352 1.00 73.44 263 SER A CA 1
ATOM 2139 C C . SER A 1 263 ? -7.051 13.280 0.952 1.00 73.44 263 SER A C 1
ATOM 2141 O O . SER A 1 263 ? -8.028 13.250 1.704 1.00 73.44 263 SER A O 1
ATOM 2143 N N . ASP A 1 264 ? -6.307 12.197 0.705 1.00 74.44 264 ASP A N 1
ATOM 2144 C CA . ASP A 1 264 ? -6.519 10.859 1.287 1.00 74.44 264 ASP A CA 1
ATOM 2145 C C . ASP A 1 264 ? -6.567 10.894 2.831 1.00 74.44 264 ASP A C 1
ATOM 2147 O O . ASP A 1 264 ? -7.427 10.284 3.468 1.00 74.44 264 ASP A O 1
ATOM 2151 N N . THR A 1 265 ? -5.698 11.688 3.462 1.00 78.44 265 THR A N 1
ATOM 2152 C CA . THR A 1 265 ? -5.674 11.859 4.924 1.00 78.44 265 THR A CA 1
ATOM 2153 C C . THR A 1 265 ? -6.969 12.477 5.455 1.00 78.44 265 THR A C 1
ATOM 2155 O O . THR A 1 265 ? -7.482 12.039 6.488 1.00 78.44 265 THR A O 1
ATOM 2158 N N . LEU A 1 266 ? -7.530 13.467 4.750 1.00 81.88 266 LEU A N 1
ATOM 2159 C CA . LEU A 1 266 ? -8.776 14.111 5.165 1.00 81.88 266 LEU A CA 1
ATOM 2160 C C . LEU A 1 266 ? -9.960 13.144 5.048 1.00 81.88 266 LEU A C 1
ATOM 2162 O O . LEU A 1 266 ? -10.771 13.055 5.968 1.00 81.88 266 LEU A O 1
ATOM 2166 N N . ILE A 1 267 ? -10.016 12.364 3.967 1.00 83.75 267 ILE A N 1
ATOM 2167 C CA . ILE A 1 267 ? -11.066 11.363 3.739 1.00 83.75 267 ILE A CA 1
ATOM 2168 C C . ILE A 1 267 ? -11.040 10.275 4.827 1.00 83.75 267 ILE A C 1
ATOM 2170 O O . ILE A 1 267 ? -12.092 9.923 5.375 1.00 83.75 267 ILE A O 1
ATOM 2174 N N . LYS A 1 268 ? -9.852 9.797 5.223 1.00 86.25 268 LYS A N 1
ATOM 2175 C CA . LYS A 1 268 ? -9.676 8.852 6.345 1.00 86.25 268 LYS A CA 1
ATOM 2176 C C . LYS A 1 268 ? -10.143 9.435 7.673 1.00 86.25 268 LYS A C 1
ATOM 2178 O O . LYS A 1 268 ? -10.849 8.761 8.432 1.00 86.25 268 LYS A O 1
ATOM 2183 N N . LEU A 1 269 ? -9.766 10.684 7.959 1.00 88.62 269 LEU A N 1
ATOM 2184 C CA . LEU A 1 269 ? -10.173 11.394 9.173 1.00 88.62 269 LEU A CA 1
ATOM 2185 C C . LEU A 1 269 ? -11.696 11.526 9.242 1.00 88.62 269 LEU A C 1
ATOM 2187 O O . LEU A 1 269 ? -12.302 11.102 10.228 1.00 88.62 269 LEU A O 1
ATOM 2191 N N . MET A 1 270 ? -12.314 12.034 8.174 1.00 88.44 270 MET A N 1
ATOM 2192 C CA . MET A 1 270 ? -13.764 12.195 8.078 1.00 88.44 270 MET A CA 1
ATOM 2193 C C . MET A 1 270 ? -14.481 10.854 8.235 1.00 88.44 270 MET A C 1
ATOM 2195 O O . MET A 1 270 ? -15.369 10.737 9.075 1.00 88.44 270 MET A O 1
ATOM 2199 N N . THR A 1 271 ? -14.059 9.821 7.502 1.00 90.44 271 THR A N 1
ATOM 2200 C CA . THR A 1 271 ? -14.658 8.480 7.580 1.00 90.44 271 THR A CA 1
ATOM 2201 C C . THR A 1 271 ? -14.601 7.922 9.000 1.00 90.44 271 THR A C 1
ATOM 2203 O O . THR A 1 271 ? -15.616 7.476 9.537 1.00 90.44 271 THR A O 1
ATOM 2206 N N . THR A 1 272 ? -13.433 7.987 9.643 1.00 92.62 272 THR A N 1
ATOM 2207 C CA . THR A 1 272 ? -13.233 7.435 10.990 1.00 92.62 272 THR A CA 1
ATOM 2208 C C . THR A 1 272 ? -14.093 8.166 12.027 1.00 92.62 272 THR A C 1
ATOM 2210 O O . THR A 1 272 ? -14.745 7.522 12.852 1.00 92.62 272 THR A O 1
ATOM 2213 N N . VAL A 1 273 ? -14.142 9.502 11.971 1.00 91.88 273 VAL A N 1
ATOM 2214 C CA . VAL A 1 273 ? -14.953 10.323 12.885 1.00 91.88 273 VAL A CA 1
ATOM 2215 C C . VAL A 1 273 ? -16.446 10.075 12.667 1.00 91.88 273 VAL A C 1
ATOM 2217 O O . VAL A 1 273 ? -17.166 9.825 13.632 1.00 91.88 273 VAL A O 1
ATOM 2220 N N . LEU A 1 274 ? -16.914 10.066 11.414 1.00 91.06 274 LEU A N 1
ATOM 2221 C CA . LEU A 1 274 ? -18.318 9.803 11.082 1.00 91.06 274 LEU A CA 1
ATOM 2222 C C . LEU A 1 274 ? -18.766 8.430 11.594 1.00 91.06 274 LEU A C 1
ATOM 2224 O O . LEU A 1 274 ? -19.796 8.326 12.256 1.00 91.06 274 LEU A O 1
ATOM 2228 N N . VAL A 1 275 ? -17.977 7.381 11.354 1.00 91.44 275 VAL A N 1
ATOM 2229 C CA . VAL A 1 275 ? -18.290 6.020 11.820 1.00 91.44 275 VAL A CA 1
ATOM 2230 C C . VAL A 1 275 ? -18.291 5.942 13.348 1.00 91.44 275 VAL A C 1
ATOM 2232 O O . VAL A 1 275 ? -19.184 5.326 13.927 1.00 91.44 275 VAL A O 1
ATOM 2235 N N . SER A 1 276 ? -17.340 6.602 14.015 1.00 91.69 276 SER A N 1
ATOM 2236 C CA . SER A 1 276 ? -17.285 6.680 15.480 1.00 91.69 276 SER A CA 1
ATOM 2237 C C . SER A 1 276 ? -18.543 7.345 16.064 1.00 91.69 276 SER A C 1
ATOM 2239 O O . SER A 1 276 ? -19.133 6.823 17.016 1.00 91.69 276 SER A O 1
ATOM 2241 N N . ILE A 1 277 ? -19.023 8.435 15.456 1.00 88.94 277 ILE A N 1
ATOM 2242 C CA . ILE A 1 277 ? -20.276 9.100 15.846 1.00 88.94 277 ILE A CA 1
ATOM 2243 C C . ILE A 1 277 ? -21.476 8.168 15.615 1.00 88.94 277 ILE A C 1
ATOM 2245 O O . ILE A 1 277 ? -22.291 7.966 16.518 1.00 88.94 277 ILE A O 1
ATOM 2249 N N . LEU A 1 278 ? -21.567 7.532 14.442 1.00 87.50 278 LEU A N 1
ATOM 2250 C CA . LEU A 1 278 ? -22.644 6.584 14.128 1.00 87.50 278 LEU A CA 1
ATOM 2251 C C . LEU A 1 278 ? -22.668 5.394 15.103 1.00 87.50 278 LEU A C 1
ATOM 2253 O O . LEU A 1 278 ? -23.737 4.891 15.446 1.00 87.50 278 LEU A O 1
ATOM 2257 N N . PHE A 1 279 ? -21.519 4.934 15.598 1.00 87.44 279 PHE A N 1
ATOM 2258 C CA . PHE A 1 279 ? -21.480 3.839 16.570 1.00 87.44 279 PHE A CA 1
ATOM 2259 C C . PHE A 1 279 ? -21.941 4.264 17.962 1.00 87.44 279 PHE A C 1
ATOM 2261 O O . PHE A 1 279 ? -22.671 3.488 18.589 1.00 87.44 279 PHE A O 1
ATOM 2268 N N . ALA A 1 280 ? -21.578 5.475 18.399 1.00 85.12 280 ALA A N 1
ATOM 2269 C CA . ALA A 1 280 ? -21.988 6.040 19.685 1.00 85.12 280 ALA A CA 1
ATOM 2270 C C . ALA A 1 280 ? -23.509 6.268 19.757 1.00 85.12 280 ALA A C 1
ATOM 2272 O O . ALA A 1 280 ? -24.153 5.885 20.730 1.00 85.12 280 ALA A O 1
ATOM 2273 N N . PHE A 1 281 ? -24.110 6.815 18.692 1.00 81.56 281 PHE A N 1
ATOM 2274 C CA . PHE A 1 281 ? -25.553 7.098 18.642 1.00 81.56 281 PHE A CA 1
ATOM 2275 C C . PHE A 1 281 ? -26.413 5.937 18.123 1.00 81.56 281 PHE A C 1
ATOM 2277 O O . PHE A 1 281 ? -27.640 5.990 18.211 1.00 81.56 281 PHE A O 1
ATOM 2284 N N . GLY A 1 282 ? -25.803 4.872 17.595 1.00 77.06 282 GLY A N 1
ATOM 2285 C CA . GLY A 1 282 ? -26.517 3.734 17.006 1.00 77.06 282 GLY A CA 1
ATOM 2286 C C . GLY A 1 282 ? -27.607 3.117 17.900 1.00 77.06 282 GLY A C 1
ATOM 2287 O O . GLY A 1 282 ? -28.717 2.908 17.405 1.00 77.06 282 GLY A O 1
ATOM 2288 N N . PRO A 1 283 ? -27.374 2.873 19.209 1.00 72.75 283 PRO A N 1
ATOM 2289 C CA . PRO A 1 283 ? -28.404 2.345 20.111 1.00 72.75 283 PRO A CA 1
ATOM 2290 C C . PRO A 1 283 ? -29.628 3.253 20.241 1.00 72.75 283 PRO A C 1
ATOM 2292 O O . PRO A 1 283 ? -30.757 2.763 20.197 1.00 72.75 283 PRO A O 1
ATOM 2295 N N . SER A 1 284 ? -29.416 4.568 20.313 1.00 68.44 284 SER A N 1
ATOM 2296 C CA . SER A 1 284 ? -30.471 5.588 20.421 1.00 68.44 284 SER A CA 1
ATOM 2297 C C . SER A 1 284 ? -31.354 5.670 19.170 1.00 68.44 284 SER A C 1
ATOM 2299 O O . SER A 1 284 ? -32.467 6.193 19.210 1.00 68.44 284 SER A O 1
ATOM 2301 N N . VAL A 1 285 ? -30.869 5.125 18.052 1.00 67.44 285 VAL A N 1
ATOM 2302 C CA . VAL A 1 285 ? -31.490 5.180 16.723 1.00 67.44 285 VAL A CA 1
ATOM 2303 C C . VAL A 1 285 ? -32.004 3.799 16.273 1.00 67.44 285 VAL A C 1
ATOM 2305 O O . VAL A 1 285 ? -32.529 3.655 15.162 1.00 67.44 285 VAL A O 1
ATOM 2308 N N . SER A 1 286 ? -31.925 2.783 17.142 1.00 63.22 286 SER A N 1
ATOM 2309 C CA . SER A 1 286 ? -32.430 1.431 16.876 1.00 63.22 286 SER A CA 1
ATOM 2310 C C . SER A 1 286 ? -33.902 1.470 16.424 1.00 63.22 286 SER A C 1
ATOM 2312 O O . SER A 1 286 ? -34.760 2.071 17.073 1.00 63.22 286 SER A O 1
ATOM 2314 N N . GLY A 1 287 ? -34.189 0.895 15.249 1.00 59.25 287 GLY A N 1
ATOM 2315 C CA . GLY A 1 287 ? -35.515 0.907 14.604 1.00 59.25 287 GLY A CA 1
ATOM 2316 C C . GLY A 1 287 ? -35.755 2.006 13.551 1.00 59.25 287 GLY A C 1
ATOM 2317 O O . GLY A 1 287 ? -36.750 1.941 12.812 1.00 59.25 287 GLY A O 1
ATOM 2318 N N . SER A 1 288 ? -34.851 2.983 13.406 1.00 68.12 288 SER A N 1
ATOM 2319 C CA . SER A 1 288 ? -34.934 3.992 12.337 1.00 68.12 288 SER A CA 1
ATOM 2320 C C . SER A 1 288 ? -34.816 3.374 10.934 1.00 68.12 288 SER A C 1
ATOM 2322 O O . SER A 1 288 ? -34.372 2.234 10.765 1.00 68.12 288 SER A O 1
ATOM 2324 N N . LYS A 1 289 ? -35.219 4.123 9.896 1.00 69.62 289 LYS A N 1
ATOM 2325 C CA . LYS A 1 289 ? -35.100 3.671 8.496 1.00 69.62 289 LYS A CA 1
ATOM 2326 C C . LYS A 1 289 ? -33.642 3.397 8.105 1.00 69.62 289 LYS A C 1
ATOM 2328 O O . LYS A 1 289 ? -33.385 2.423 7.412 1.00 69.62 289 LYS A O 1
ATOM 2333 N N . VAL A 1 290 ? -32.693 4.195 8.592 1.00 65.62 290 VAL A N 1
ATOM 2334 C CA . VAL A 1 290 ? -31.265 4.048 8.259 1.00 65.62 290 VAL A CA 1
ATOM 2335 C C . VAL A 1 290 ? -30.605 2.925 9.049 1.00 65.62 290 VAL A C 1
ATOM 2337 O O . VAL A 1 290 ? -29.867 2.131 8.471 1.00 65.62 290 VAL A O 1
ATOM 2340 N N . ALA A 1 291 ? -30.960 2.753 10.325 1.00 69.44 291 ALA A N 1
ATOM 2341 C CA . ALA A 1 291 ? -30.555 1.566 11.076 1.00 69.44 291 ALA A CA 1
ATOM 2342 C C . ALA A 1 291 ? -31.049 0.277 10.388 1.00 69.44 291 ALA A C 1
ATOM 2344 O O . ALA A 1 291 ? -30.339 -0.723 10.374 1.00 69.44 291 ALA A O 1
ATOM 2345 N N . ARG A 1 292 ? -32.226 0.311 9.741 1.00 74.81 292 ARG A N 1
ATOM 2346 C CA . ARG A 1 292 ? -32.746 -0.793 8.914 1.00 74.81 292 ARG A CA 1
ATOM 2347 C C . ARG A 1 292 ? -31.989 -1.019 7.601 1.00 74.81 292 ARG A C 1
ATOM 2349 O O . ARG A 1 292 ? -31.966 -2.158 7.144 1.00 74.81 292 ARG A O 1
ATOM 2356 N N . ILE A 1 293 ? -31.366 0.007 7.012 1.00 79.19 293 ILE A N 1
ATOM 2357 C CA . ILE A 1 293 ? -30.498 -0.158 5.831 1.00 79.19 293 ILE A CA 1
ATOM 2358 C C . ILE A 1 293 ? -29.279 -0.993 6.221 1.00 79.19 293 ILE A C 1
ATOM 2360 O O . ILE A 1 293 ? -29.036 -2.035 5.617 1.00 79.19 293 ILE A O 1
ATOM 2364 N N . PHE A 1 294 ? -28.562 -0.594 7.276 1.00 78.56 294 PHE A N 1
ATOM 2365 C CA . PHE A 1 294 ? -27.401 -1.351 7.750 1.00 78.56 294 PHE A CA 1
ATOM 2366 C C . PHE A 1 294 ? -27.801 -2.696 8.373 1.00 78.56 294 PHE A C 1
ATOM 2368 O O . PHE A 1 294 ? -27.099 -3.684 8.197 1.00 78.56 294 PHE A O 1
ATOM 2375 N N . ALA A 1 295 ? -28.973 -2.806 8.999 1.00 83.00 295 ALA A N 1
ATOM 2376 C CA . ALA A 1 295 ? -29.505 -4.082 9.478 1.00 83.00 295 ALA A CA 1
ATOM 2377 C C . ALA A 1 295 ? -30.190 -4.934 8.382 1.00 83.00 295 ALA A C 1
ATOM 2379 O O . ALA A 1 295 ? -30.914 -5.882 8.697 1.00 83.00 295 ALA A O 1
ATOM 2380 N N . ASN A 1 296 ? -29.991 -4.630 7.092 1.00 87.75 296 ASN A N 1
ATOM 2381 C CA . ASN A 1 296 ? -30.507 -5.464 6.010 1.00 87.75 296 ASN A CA 1
ATOM 2382 C C . ASN A 1 296 ? -29.806 -6.836 6.000 1.00 87.75 296 ASN A C 1
ATOM 2384 O O . ASN A 1 296 ? -28.590 -6.942 6.178 1.00 87.75 296 ASN A O 1
ATOM 2388 N N . LYS A 1 297 ? -30.578 -7.894 5.724 1.00 89.44 297 LYS A N 1
ATOM 2389 C CA . LYS A 1 297 ? -30.099 -9.281 5.628 1.00 89.44 297 LYS A CA 1
ATOM 2390 C C . LYS A 1 297 ? -28.888 -9.445 4.701 1.00 89.44 297 LYS A C 1
ATOM 2392 O O . LYS A 1 297 ? -28.011 -10.237 5.026 1.00 89.44 297 LYS A O 1
ATOM 2397 N N . PHE A 1 298 ? -28.818 -8.707 3.592 1.00 91.31 298 PHE A N 1
ATOM 2398 C CA . PHE A 1 298 ? -27.702 -8.759 2.644 1.00 91.31 298 PHE A CA 1
ATOM 2399 C C . PHE A 1 298 ? -26.396 -8.217 3.241 1.00 91.31 298 PHE A C 1
ATOM 2401 O O . PHE A 1 298 ? -25.378 -8.905 3.221 1.00 91.31 298 PHE A O 1
ATOM 2408 N N . LEU A 1 299 ? -26.418 -7.022 3.842 1.00 90.69 299 LEU A N 1
ATOM 2409 C CA . LEU A 1 299 ? -25.219 -6.450 4.464 1.00 90.69 299 LEU A CA 1
ATOM 2410 C C . LEU A 1 299 ? -24.778 -7.255 5.688 1.00 90.69 299 LEU A C 1
ATOM 2412 O O . LEU A 1 299 ? -23.588 -7.490 5.864 1.00 90.69 299 LEU A O 1
ATOM 2416 N N . ILE A 1 300 ? -25.722 -7.753 6.490 1.00 90.44 300 ILE A N 1
ATOM 2417 C CA . ILE A 1 300 ? -25.413 -8.656 7.607 1.00 90.44 300 ILE A CA 1
ATOM 2418 C C . ILE A 1 300 ? -24.781 -9.955 7.095 1.00 90.44 300 ILE A C 1
ATOM 2420 O O . ILE A 1 300 ? -23.818 -10.445 7.683 1.00 90.44 300 ILE A O 1
ATOM 2424 N N . PHE A 1 301 ? -25.305 -10.524 6.006 1.00 90.44 301 PHE A N 1
ATOM 2425 C CA . PHE A 1 301 ? -24.730 -11.707 5.375 1.00 90.44 301 PHE A CA 1
ATOM 2426 C C . PHE A 1 301 ? -23.273 -11.461 4.981 1.00 90.44 301 PHE A C 1
ATOM 2428 O O . PHE A 1 301 ? -22.407 -12.240 5.379 1.00 90.44 301 PHE A O 1
ATOM 2435 N N . LEU A 1 302 ? -22.990 -10.363 4.276 1.00 91.31 302 LEU A N 1
ATOM 2436 C CA . LEU A 1 302 ? -21.624 -10.001 3.898 1.00 91.31 302 LEU A CA 1
ATOM 2437 C C . LEU A 1 302 ? -20.751 -9.742 5.129 1.00 91.31 302 LEU A C 1
ATOM 2439 O O . LEU A 1 302 ? -19.625 -10.222 5.198 1.00 91.31 302 LEU A O 1
ATOM 2443 N N . GLY A 1 303 ? -21.290 -9.071 6.147 1.00 90.50 303 GLY A N 1
ATOM 2444 C CA . GLY A 1 303 ? -20.604 -8.809 7.410 1.00 90.50 303 GLY A CA 1
ATOM 2445 C C . GLY A 1 303 ? -20.228 -10.070 8.187 1.00 90.50 303 GLY A C 1
ATOM 2446 O O . GLY A 1 303 ? -19.160 -10.125 8.791 1.00 90.50 303 GLY A O 1
ATOM 2447 N N . ASN A 1 304 ? -21.055 -11.116 8.131 1.00 89.06 304 ASN A N 1
ATOM 2448 C CA . ASN A 1 304 ? -20.738 -12.410 8.738 1.00 89.06 304 ASN A CA 1
ATOM 2449 C C . ASN A 1 304 ? -19.608 -13.140 7.992 1.00 89.06 304 ASN A C 1
ATOM 2451 O O . ASN A 1 304 ? -18.818 -13.843 8.617 1.00 89.06 304 ASN A O 1
ATOM 2455 N N . HIS A 1 305 ? -19.504 -12.954 6.673 1.00 90.81 305 HIS A N 1
ATOM 2456 C CA . HIS A 1 305 ? -18.478 -13.585 5.831 1.00 90.81 305 HIS A CA 1
ATOM 2457 C C . HIS A 1 305 ? -17.243 -12.703 5.617 1.00 90.81 305 HIS A C 1
ATOM 2459 O O . HIS A 1 305 ? -16.275 -13.150 4.997 1.00 90.81 305 HIS A O 1
ATOM 2465 N N . SER A 1 306 ? -17.246 -11.484 6.167 1.00 91.88 306 SER A N 1
ATOM 2466 C CA . SER A 1 306 ? -16.281 -10.431 5.857 1.00 91.88 306 SER A CA 1
ATOM 2467 C C . SER A 1 306 ? -14.836 -10.872 6.025 1.00 91.88 306 SER A C 1
ATOM 2469 O O . SER A 1 306 ? -13.982 -10.526 5.219 1.00 91.88 306 SER A O 1
ATOM 2471 N N . TYR A 1 307 ? -14.563 -11.658 7.067 1.00 91.88 307 TYR A N 1
ATOM 2472 C CA . TYR A 1 307 ? -13.218 -12.122 7.372 1.00 91.88 307 TYR A CA 1
ATOM 2473 C C . TYR A 1 307 ? -12.683 -13.095 6.312 1.00 91.88 307 TYR A C 1
ATOM 2475 O O . TYR A 1 307 ? -11.569 -12.907 5.837 1.00 91.88 307 TYR A O 1
ATOM 2483 N N . MET A 1 308 ? -13.478 -14.085 5.888 1.00 93.19 308 MET A N 1
ATOM 2484 C CA . MET A 1 308 ? -13.040 -15.041 4.858 1.00 93.19 308 MET A CA 1
ATOM 2485 C C . MET A 1 308 ? -12.896 -14.365 3.503 1.00 93.19 308 MET A C 1
ATOM 2487 O O . MET A 1 308 ? -11.888 -14.563 2.833 1.00 93.19 308 MET A O 1
ATOM 2491 N N . MET A 1 309 ? -13.865 -13.516 3.152 1.00 92.88 309 MET A N 1
ATOM 2492 C CA . MET A 1 309 ? -13.825 -12.708 1.936 1.00 92.88 309 MET A CA 1
ATOM 2493 C C . MET A 1 309 ? -12.561 -11.856 1.885 1.00 92.88 309 MET A C 1
ATOM 2495 O O . MET A 1 309 ? -11.842 -11.872 0.890 1.00 92.88 309 MET A O 1
ATOM 2499 N N . TYR A 1 310 ? -12.233 -11.189 2.992 1.00 92.56 310 TYR A N 1
ATOM 2500 C CA . TYR A 1 310 ? -11.023 -10.390 3.094 1.00 92.56 310 TYR A CA 1
ATOM 2501 C C . TYR A 1 310 ? -9.744 -11.214 2.897 1.00 92.56 310 TYR A C 1
ATOM 2503 O O . TYR A 1 310 ? -8.851 -10.786 2.173 1.00 92.56 310 TYR A O 1
ATOM 2511 N N . LEU A 1 311 ? -9.635 -12.401 3.498 1.00 93.31 311 LEU A N 1
ATOM 2512 C CA . LEU A 1 311 ? -8.413 -13.198 3.374 1.00 93.31 311 LEU A CA 1
ATOM 2513 C C . LEU A 1 311 ? -8.141 -13.644 1.933 1.00 93.31 311 LEU A C 1
ATOM 2515 O O . LEU A 1 311 ? -6.986 -13.621 1.513 1.00 93.31 311 LEU A O 1
ATOM 2519 N N . ILE A 1 312 ? -9.182 -14.013 1.179 1.00 93.88 312 ILE A N 1
ATOM 2520 C CA . ILE A 1 312 ? -9.011 -14.654 -0.133 1.00 93.88 312 ILE A CA 1
ATOM 2521 C C . ILE A 1 312 ? -9.156 -13.714 -1.331 1.00 93.88 312 ILE A C 1
ATOM 2523 O O . ILE A 1 312 ? -8.680 -14.061 -2.407 1.00 93.88 312 ILE A O 1
ATOM 2527 N N . HIS A 1 313 ? -9.815 -12.556 -1.187 1.00 92.31 313 HIS A N 1
ATOM 2528 C CA . HIS A 1 313 ? -10.150 -11.731 -2.354 1.00 92.31 313 HIS A CA 1
ATOM 2529 C C . HIS A 1 313 ? -8.923 -11.267 -3.134 1.00 92.31 313 HIS A C 1
ATOM 2531 O O . HIS A 1 313 ? -8.885 -11.426 -4.348 1.00 92.31 313 HIS A O 1
ATOM 2537 N N . TRP A 1 314 ? -7.916 -10.730 -2.445 1.00 91.56 314 TRP A N 1
ATOM 2538 C CA . TRP A 1 314 ? -6.758 -10.129 -3.094 1.00 91.56 314 TRP A CA 1
ATOM 2539 C C . TRP A 1 314 ? -5.875 -11.150 -3.830 1.00 91.56 314 TRP A C 1
ATOM 2541 O O . TRP A 1 314 ? -5.640 -10.933 -5.013 1.00 91.56 314 TRP A O 1
ATOM 2551 N N . PRO A 1 315 ? -5.479 -12.299 -3.240 1.00 91.94 315 PRO A N 1
ATOM 2552 C CA . PRO A 1 315 ? -4.721 -13.325 -3.958 1.00 91.94 315 PRO A CA 1
ATOM 2553 C C . PRO A 1 315 ? -5.456 -13.858 -5.188 1.00 91.94 315 PRO A C 1
ATOM 2555 O O . PRO A 1 315 ? -4.825 -14.156 -6.195 1.00 91.94 315 PRO A O 1
ATOM 2558 N N . ILE A 1 316 ? -6.788 -13.975 -5.120 1.00 92.19 316 ILE A N 1
ATOM 2559 C CA . ILE A 1 316 ? -7.596 -14.409 -6.265 1.00 92.19 316 ILE A CA 1
ATOM 2560 C C . ILE A 1 316 ? -7.589 -13.329 -7.349 1.00 92.19 316 ILE A C 1
ATOM 2562 O O . ILE A 1 316 ? -7.331 -13.644 -8.505 1.00 92.19 316 ILE A O 1
ATOM 2566 N N . LEU A 1 317 ? -7.828 -12.064 -6.995 1.00 90.06 317 LEU A N 1
ATOM 2567 C CA . LEU A 1 317 ? -7.763 -10.956 -7.953 1.00 90.06 317 LEU A CA 1
ATOM 2568 C C . LEU A 1 317 ? -6.373 -10.850 -8.596 1.00 90.06 317 LEU A C 1
ATOM 2570 O O . LEU A 1 317 ? -6.280 -10.693 -9.810 1.00 90.06 317 LEU A O 1
ATOM 2574 N N . GLU A 1 318 ? -5.308 -11.005 -7.811 1.00 87.19 318 GLU A N 1
ATOM 2575 C CA . GLU A 1 318 ? -3.933 -10.949 -8.306 1.00 87.19 318 GLU A CA 1
ATOM 2576 C C . GLU A 1 318 ? -3.582 -12.153 -9.184 1.00 87.19 318 GLU A C 1
ATOM 2578 O O . GLU A 1 318 ? -2.927 -11.989 -10.207 1.00 87.19 318 GLU A O 1
ATOM 2583 N N . ALA A 1 319 ? -4.092 -13.349 -8.876 1.00 85.88 319 ALA A N 1
ATOM 2584 C CA . ALA A 1 319 ? -3.955 -14.506 -9.759 1.00 85.88 319 ALA A CA 1
ATOM 2585 C C . ALA A 1 319 ? -4.624 -14.268 -11.125 1.00 85.88 319 ALA A C 1
ATOM 2587 O O . ALA A 1 319 ? -4.059 -14.631 -12.155 1.00 85.88 319 ALA A O 1
ATOM 2588 N N . PHE A 1 320 ? -5.792 -13.613 -11.156 1.00 87.06 320 PHE A N 1
ATOM 2589 C CA . PHE A 1 320 ? -6.437 -13.215 -12.412 1.00 87.06 320 PHE A CA 1
ATOM 2590 C C . PHE A 1 320 ? -5.616 -12.161 -13.169 1.00 87.06 320 PHE A C 1
ATOM 2592 O O . PHE A 1 320 ? -5.418 -12.312 -14.371 1.00 87.06 320 PHE A O 1
ATOM 2599 N N . ARG A 1 321 ? -5.092 -11.132 -12.490 1.00 83.38 321 ARG A N 1
ATOM 2600 C CA . ARG A 1 321 ? -4.215 -10.125 -13.120 1.00 83.38 321 ARG A CA 1
ATOM 2601 C C . ARG A 1 321 ? -2.940 -10.754 -13.676 1.00 83.38 321 ARG A C 1
ATOM 2603 O O . ARG A 1 321 ? -2.563 -10.467 -14.806 1.00 83.38 321 ARG A O 1
ATOM 2610 N N . CYS A 1 322 ? -2.329 -11.672 -12.928 1.00 78.31 322 CYS A N 1
ATOM 2611 C CA . CYS A 1 322 ? -1.158 -12.437 -13.350 1.00 78.31 322 CYS A CA 1
ATOM 2612 C C . CYS A 1 322 ? -1.445 -13.298 -14.589 1.00 78.31 322 CYS A C 1
ATOM 2614 O O . CYS A 1 322 ? -0.618 -13.346 -15.495 1.00 78.31 322 CYS A O 1
ATOM 2616 N N . ALA A 1 323 ? -2.615 -13.940 -14.660 1.00 78.50 323 ALA A N 1
ATOM 2617 C CA . ALA A 1 323 ? -3.002 -14.755 -15.811 1.00 78.50 323 ALA A CA 1
ATOM 2618 C C . ALA A 1 323 ? -3.250 -13.927 -17.085 1.00 78.50 323 ALA A C 1
ATOM 2620 O O . ALA A 1 323 ? -3.065 -14.432 -18.190 1.00 78.50 323 ALA A O 1
ATOM 2621 N N . VAL A 1 324 ? -3.684 -12.673 -16.936 1.00 74.88 324 VAL A N 1
ATOM 2622 C CA . VAL A 1 324 ? -4.016 -11.774 -18.055 1.00 74.88 324 VAL A CA 1
ATOM 2623 C C . VAL A 1 324 ? -2.823 -10.904 -18.465 1.00 74.88 324 VAL A C 1
ATOM 2625 O O . VAL A 1 324 ? -2.715 -10.529 -19.627 1.00 74.88 324 VAL A O 1
ATOM 2628 N N . GLY A 1 325 ? -1.917 -10.599 -17.535 1.00 68.31 325 GLY A N 1
ATOM 2629 C CA . GLY A 1 325 ? -0.800 -9.677 -17.752 1.00 68.31 325 GLY A CA 1
ATOM 2630 C C . GLY A 1 325 ? -1.196 -8.194 -17.717 1.00 68.31 325 GLY A C 1
ATOM 2631 O O . GLY A 1 325 ? -0.392 -7.346 -18.096 1.00 68.31 325 GLY A O 1
ATOM 2632 N N . GLU A 1 326 ? -2.409 -7.867 -17.259 1.00 67.19 326 GLU A N 1
ATOM 2633 C CA . GLU A 1 326 ? -2.929 -6.498 -17.145 1.00 67.19 326 GLU A CA 1
ATOM 2634 C C . GLU A 1 326 ? -3.324 -6.168 -15.694 1.00 67.19 326 GLU A C 1
ATOM 2636 O O . GLU A 1 326 ? -3.794 -7.028 -14.947 1.00 67.19 326 GLU A O 1
ATOM 2641 N N . MET A 1 327 ? -3.170 -4.899 -15.287 1.00 65.94 327 MET A N 1
ATOM 2642 C CA . MET A 1 327 ? -3.570 -4.440 -13.945 1.00 65.94 327 MET A CA 1
ATOM 2643 C C . MET A 1 327 ? -5.092 -4.324 -13.770 1.00 65.94 327 MET A C 1
ATOM 2645 O O . MET A 1 327 ? -5.603 -4.516 -12.662 1.00 65.94 327 MET A O 1
ATOM 2649 N N . GLN A 1 328 ? -5.823 -3.993 -14.837 1.00 75.00 328 GLN A N 1
ATOM 2650 C CA . GLN A 1 328 ? -7.280 -3.871 -14.804 1.00 75.00 328 GLN A CA 1
ATOM 2651 C C . GLN A 1 328 ? -7.924 -5.163 -15.296 1.00 75.00 328 GLN A C 1
ATOM 2653 O O . GLN A 1 328 ? -7.578 -5.682 -16.349 1.00 75.00 328 GLN A O 1
ATOM 2658 N N . LEU A 1 329 ? -8.890 -5.671 -14.533 1.00 81.31 329 LEU A N 1
ATOM 2659 C CA . LEU A 1 329 ? -9.678 -6.822 -14.953 1.00 81.31 329 LEU A CA 1
ATOM 2660 C C . LEU A 1 329 ? -10.824 -6.355 -15.849 1.00 81.31 329 LEU A C 1
ATOM 2662 O O . LEU A 1 329 ? -11.542 -5.411 -15.513 1.00 81.31 329 LEU A O 1
ATOM 2666 N N . SER A 1 330 ? -11.054 -7.067 -16.951 1.00 87.00 330 SER A N 1
ATOM 2667 C CA . SER A 1 330 ? -12.291 -6.895 -17.716 1.00 87.00 330 SER A CA 1
ATOM 2668 C C . SER A 1 330 ? -13.510 -7.214 -16.842 1.00 87.00 330 SER A C 1
ATOM 2670 O O . SER A 1 330 ? -13.429 -8.012 -15.902 1.00 87.00 330 SER A O 1
ATOM 2672 N N . LEU A 1 331 ? -14.677 -6.651 -17.175 1.00 87.25 331 LEU A N 1
ATOM 2673 C CA . LEU A 1 331 ? -15.911 -6.884 -16.413 1.00 87.25 331 LEU A CA 1
ATOM 2674 C C . LEU A 1 331 ? -16.223 -8.384 -16.255 1.00 87.25 331 LEU A C 1
ATOM 2676 O O . LEU A 1 331 ? -16.620 -8.827 -15.179 1.00 87.25 331 LEU A O 1
ATOM 2680 N N . ASN A 1 332 ? -15.980 -9.181 -17.297 1.00 89.12 332 ASN A N 1
ATOM 2681 C CA . ASN A 1 332 ? -16.203 -10.626 -17.266 1.00 89.12 332 ASN A CA 1
ATOM 2682 C C . ASN A 1 332 ? -15.267 -11.335 -16.275 1.00 89.12 332 ASN A C 1
ATOM 2684 O O . ASN A 1 332 ? -15.723 -12.162 -15.487 1.00 89.12 332 ASN A O 1
ATOM 2688 N N . GLN A 1 333 ? -13.977 -10.991 -16.276 1.00 88.38 333 GLN A N 1
ATOM 2689 C CA . GLN A 1 333 ? -12.996 -11.548 -15.337 1.00 88.38 333 GLN A CA 1
ATOM 2690 C C . GLN A 1 333 ? -13.291 -11.117 -13.900 1.00 88.38 333 GLN A C 1
ATOM 2692 O O . GLN A 1 333 ? -13.228 -11.938 -12.990 1.00 88.38 333 GLN A O 1
ATOM 2697 N N . ALA A 1 334 ? -13.684 -9.858 -13.696 1.00 88.44 334 ALA A N 1
ATOM 2698 C CA . ALA A 1 334 ? -14.111 -9.360 -12.396 1.00 88.44 334 ALA A CA 1
ATOM 2699 C C . ALA A 1 334 ? -15.309 -10.158 -11.854 1.00 88.44 334 ALA A C 1
ATOM 2701 O O . ALA A 1 334 ? -15.287 -10.603 -10.708 1.00 88.44 334 ALA A O 1
ATOM 2702 N N . VAL A 1 335 ? -16.328 -10.408 -12.683 1.00 91.19 335 VAL A N 1
ATOM 2703 C CA . VAL A 1 335 ? -17.497 -11.220 -12.301 1.00 91.19 335 VAL A CA 1
ATOM 2704 C C . VAL A 1 335 ? -17.097 -12.661 -11.968 1.00 91.19 335 VAL A C 1
ATOM 2706 O O . VAL A 1 335 ? -17.565 -13.205 -10.967 1.00 91.19 335 VAL A O 1
ATOM 2709 N N . GLN A 1 336 ? -16.202 -13.273 -12.749 1.00 92.62 336 GLN A N 1
ATOM 2710 C CA . GLN A 1 336 ? -15.690 -14.621 -12.473 1.00 92.62 336 GLN A CA 1
ATOM 2711 C C . GLN A 1 336 ? -14.914 -14.683 -11.152 1.00 92.62 336 GLN A C 1
ATOM 2713 O O . GLN A 1 336 ? -15.184 -15.552 -10.321 1.00 92.62 336 GLN A O 1
ATOM 2718 N N . ALA A 1 337 ? -14.000 -13.738 -10.921 1.00 91.38 337 ALA A N 1
ATOM 2719 C CA . ALA A 1 337 ? -13.244 -13.648 -9.678 1.00 91.38 337 ALA A CA 1
ATOM 2720 C C . ALA A 1 337 ? -14.181 -13.460 -8.475 1.00 91.38 337 ALA A C 1
ATOM 2722 O O . ALA A 1 337 ? -14.065 -14.180 -7.484 1.00 91.38 337 ALA A O 1
ATOM 2723 N N . LEU A 1 338 ? -15.169 -12.563 -8.577 1.00 90.81 338 LEU A N 1
ATOM 2724 C CA . LEU A 1 338 ? -16.170 -12.340 -7.529 1.00 90.81 338 LEU A CA 1
ATOM 2725 C C . LEU A 1 338 ? -17.000 -13.594 -7.238 1.00 90.81 338 LEU A C 1
ATOM 2727 O O . LEU A 1 338 ? -17.260 -13.894 -6.071 1.00 90.81 338 LEU A O 1
ATOM 2731 N N . PHE A 1 339 ? -17.378 -14.354 -8.268 1.00 93.38 339 PHE A N 1
ATOM 2732 C CA . PHE A 1 339 ? -18.082 -15.621 -8.093 1.00 93.38 339 PHE A CA 1
ATOM 2733 C C . PHE A 1 339 ? -17.225 -16.642 -7.330 1.00 93.38 339 PHE A C 1
ATOM 2735 O O . PHE A 1 339 ? -17.689 -17.222 -6.346 1.00 93.38 339 PHE A O 1
ATOM 2742 N N . ILE A 1 340 ? -15.954 -16.805 -7.716 1.00 93.88 340 ILE A N 1
ATOM 2743 C CA . ILE A 1 340 ? -15.009 -17.703 -7.034 1.00 93.88 340 ILE A CA 1
ATOM 2744 C C . ILE A 1 340 ? -14.821 -17.278 -5.573 1.00 93.88 340 ILE A C 1
ATOM 2746 O O . ILE A 1 340 ? -14.911 -18.109 -4.667 1.00 93.88 340 ILE A O 1
ATOM 2750 N N . ILE A 1 341 ? -14.628 -15.982 -5.323 1.00 93.88 341 ILE A N 1
ATOM 2751 C CA . ILE A 1 341 ? -14.457 -15.433 -3.974 1.00 93.88 341 ILE A CA 1
ATOM 2752 C C . ILE A 1 341 ? -15.706 -15.677 -3.118 1.00 93.88 341 ILE A C 1
ATOM 2754 O O . ILE A 1 341 ? -15.584 -16.071 -1.955 1.00 93.88 341 ILE A O 1
ATOM 2758 N N . ALA A 1 342 ? -16.906 -15.491 -3.671 1.00 91.56 342 ALA A N 1
ATOM 2759 C CA . ALA A 1 342 ? -18.155 -15.743 -2.959 1.00 91.56 342 ALA A CA 1
ATOM 2760 C C . ALA A 1 342 ? -18.309 -17.226 -2.579 1.00 91.56 342 ALA A C 1
ATOM 2762 O O . ALA A 1 342 ? -18.582 -17.538 -1.415 1.00 91.56 342 ALA A O 1
ATOM 2763 N N . VAL A 1 343 ? -18.076 -18.142 -3.527 1.00 94.38 343 VAL A N 1
ATOM 2764 C CA . VAL A 1 343 ? -18.188 -19.593 -3.306 1.00 94.38 343 VAL A CA 1
ATOM 2765 C C . VAL A 1 343 ? -17.155 -20.079 -2.289 1.00 94.38 343 VAL A C 1
ATOM 2767 O O . VAL A 1 343 ? -17.508 -20.778 -1.335 1.00 94.38 343 VAL A O 1
ATOM 2770 N N . LEU A 1 344 ? -15.887 -19.695 -2.441 1.00 93.94 344 LEU A N 1
ATOM 2771 C CA . LEU A 1 344 ? -14.829 -20.104 -1.516 1.00 93.94 344 LEU A CA 1
ATOM 2772 C C . LEU A 1 344 ? -15.048 -19.518 -0.119 1.00 93.94 344 LEU A C 1
ATOM 2774 O O . LEU A 1 344 ? -14.964 -20.253 0.867 1.00 93.94 344 LEU A O 1
ATOM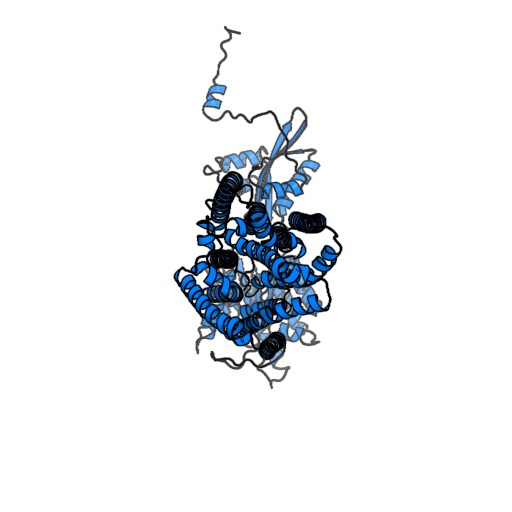 2778 N N . SER A 1 345 ? -15.413 -18.236 -0.016 1.00 93.06 345 SER A N 1
ATOM 2779 C CA . SER A 1 345 ? -15.685 -17.597 1.278 1.00 93.06 345 SER A CA 1
ATOM 2780 C C . SER A 1 345 ? -16.829 -18.265 2.024 1.00 93.06 345 SER A C 1
ATOM 2782 O O . SER A 1 345 ? -16.731 -18.457 3.236 1.00 93.06 345 SER A O 1
ATOM 2784 N N . TRP A 1 346 ? -17.902 -18.636 1.320 1.00 92.19 346 TRP A N 1
ATOM 2785 C CA . TRP A 1 346 ? -19.043 -19.338 1.905 1.00 92.19 346 TRP A CA 1
ATOM 2786 C C . TRP A 1 346 ? -18.628 -20.682 2.516 1.00 92.19 346 TRP A C 1
ATOM 2788 O O . TRP A 1 346 ? -18.914 -20.959 3.685 1.00 92.19 346 TRP A O 1
ATOM 2798 N N . ASN A 1 347 ? -17.894 -21.493 1.751 1.00 92.94 347 ASN A N 1
ATOM 2799 C CA . ASN A 1 347 ? -17.431 -22.806 2.196 1.00 92.94 347 ASN A CA 1
ATOM 2800 C C . ASN A 1 347 ? -16.441 -22.700 3.367 1.00 92.94 347 ASN A C 1
ATOM 2802 O O . ASN A 1 347 ? -16.625 -23.358 4.394 1.00 92.94 347 ASN A O 1
ATOM 2806 N N . LEU A 1 348 ? -15.433 -21.829 3.255 1.00 92.88 348 LEU A N 1
ATOM 2807 C CA . LEU A 1 348 ? -14.433 -21.614 4.305 1.00 92.88 348 LEU A CA 1
ATOM 2808 C C . LEU A 1 348 ? -15.069 -21.074 5.590 1.00 92.88 348 LEU A C 1
ATOM 2810 O O . LEU A 1 348 ? -14.765 -21.562 6.679 1.00 92.88 348 LEU A O 1
ATOM 2814 N N . HIS A 1 349 ? -16.007 -20.129 5.485 1.00 91.12 349 HIS A N 1
ATOM 2815 C CA . HIS A 1 349 ? -16.735 -19.611 6.643 1.00 91.12 349 HIS A CA 1
ATOM 2816 C C . HIS A 1 349 ? -17.514 -20.723 7.352 1.00 91.12 349 HIS A C 1
ATOM 2818 O O . HIS A 1 349 ? -17.436 -20.861 8.574 1.00 91.12 349 HIS A O 1
ATOM 2824 N N . TYR A 1 350 ? -18.230 -21.560 6.602 1.00 89.62 350 TYR A N 1
ATOM 2825 C CA . TYR A 1 350 ? -18.970 -22.678 7.177 1.00 89.62 350 TYR A CA 1
ATOM 2826 C C . TYR A 1 350 ? -18.044 -23.691 7.882 1.00 89.62 350 TYR A C 1
ATOM 2828 O O . TYR A 1 350 ? -18.348 -24.150 8.988 1.00 89.62 350 TYR A O 1
ATOM 2836 N N . ILE A 1 351 ? -16.885 -24.000 7.296 1.00 90.06 351 ILE A N 1
ATOM 2837 C CA . ILE A 1 351 ? -15.894 -24.908 7.891 1.00 90.06 351 ILE A CA 1
ATOM 2838 C C . ILE A 1 351 ? -15.317 -24.317 9.185 1.00 90.06 351 ILE A C 1
ATOM 2840 O O . ILE A 1 351 ? -15.413 -24.939 10.246 1.00 90.06 351 ILE A O 1
ATOM 2844 N N . PHE A 1 352 ? -14.753 -23.112 9.125 1.00 88.19 352 PHE A N 1
ATOM 2845 C CA . PHE A 1 352 ? -14.011 -22.540 10.248 1.00 88.19 352 PHE A CA 1
ATOM 2846 C C . PHE A 1 352 ? -14.917 -21.929 11.320 1.00 88.19 352 PHE A C 1
ATOM 2848 O O . PHE A 1 352 ? -14.753 -22.225 12.506 1.00 88.19 352 PHE A O 1
ATOM 2855 N N . GLU A 1 353 ? -15.906 -21.119 10.940 1.00 80.75 353 GLU A N 1
ATOM 2856 C CA . GLU A 1 353 ? -16.736 -20.401 11.912 1.00 80.75 353 GLU A CA 1
ATOM 2857 C C . GLU A 1 353 ? -17.920 -21.225 12.443 1.00 80.75 353 GLU A C 1
ATOM 2859 O O . GLU A 1 353 ? -18.319 -21.010 13.592 1.00 80.75 353 GLU A O 1
ATOM 2864 N N . LYS A 1 354 ? -18.469 -22.181 11.671 1.00 80.56 354 LYS A N 1
ATOM 2865 C CA . LYS A 1 354 ? -19.597 -23.022 12.129 1.00 80.56 354 LYS A CA 1
ATOM 2866 C C . LYS A 1 354 ? -19.190 -24.417 12.604 1.00 80.56 354 LYS A C 1
ATOM 2868 O O . LYS A 1 354 ? -19.658 -24.830 13.663 1.00 80.56 354 LYS A O 1
ATOM 2873 N N . ARG A 1 355 ? -18.339 -25.152 11.874 1.00 83.00 355 ARG A N 1
ATOM 2874 C CA . ARG A 1 355 ? -17.953 -26.528 12.264 1.00 83.00 355 ARG A CA 1
ATOM 2875 C C . ARG A 1 355 ? -16.792 -26.582 13.257 1.00 83.00 355 ARG A C 1
ATOM 2877 O O . ARG A 1 355 ? -16.883 -27.293 14.255 1.00 83.00 355 ARG A O 1
ATOM 2884 N N . LEU A 1 356 ? -15.701 -25.860 12.994 1.00 82.06 356 LEU A N 1
ATOM 2885 C CA . LEU A 1 356 ? -14.466 -25.967 13.786 1.00 82.06 356 LEU A CA 1
ATOM 2886 C C . LEU A 1 356 ? -14.476 -25.120 15.062 1.00 82.06 356 LEU A C 1
ATOM 2888 O O . LEU A 1 356 ? -13.830 -25.488 16.041 1.00 82.06 356 LEU A O 1
ATOM 2892 N N . LYS A 1 357 ? -15.264 -24.040 15.109 1.00 76.50 357 LYS A N 1
ATOM 2893 C CA . LYS A 1 357 ? -15.357 -23.143 16.274 1.00 76.50 357 LYS A CA 1
ATOM 2894 C C . LYS A 1 357 ? -15.728 -23.851 17.585 1.00 76.50 357 LYS A C 1
ATOM 2896 O O . LYS A 1 357 ? -15.248 -23.456 18.647 1.00 76.50 357 LYS A O 1
ATOM 2901 N N . SER A 1 358 ? -16.569 -24.887 17.536 1.00 79.62 358 SER A N 1
ATOM 2902 C CA . SER A 1 358 ? -16.943 -25.680 18.719 1.00 79.62 358 SER A CA 1
ATOM 2903 C C . SER A 1 358 ? -15.869 -26.700 19.122 1.00 79.62 358 SER A C 1
ATOM 2905 O O . SER A 1 358 ? -15.809 -27.103 20.282 1.00 79.62 358 SER A O 1
ATOM 2907 N N . ARG A 1 359 ? -14.970 -27.076 18.202 1.00 86.25 359 ARG A N 1
ATOM 2908 C CA . ARG A 1 359 ? -13.924 -28.094 18.383 1.00 86.25 359 ARG A CA 1
ATOM 2909 C C . ARG A 1 359 ? -12.550 -27.446 18.562 1.00 86.25 359 ARG A C 1
ATOM 2911 O O . ARG A 1 359 ? -11.682 -27.543 17.698 1.00 86.25 359 ARG A O 1
ATOM 2918 N N . LYS A 1 360 ? -12.342 -26.791 19.709 1.00 83.94 360 LYS A N 1
ATOM 2919 C CA . LYS A 1 360 ? -11.150 -25.961 19.983 1.00 83.94 360 LYS A CA 1
ATOM 2920 C C . LYS A 1 360 ? -9.815 -26.684 19.752 1.00 83.94 360 LYS A C 1
ATOM 2922 O O . LYS A 1 360 ? -8.947 -26.115 19.108 1.00 83.94 360 LYS A O 1
ATOM 2927 N N . ALA A 1 361 ? -9.668 -27.924 20.227 1.00 86.25 361 ALA A N 1
ATOM 2928 C CA . ALA A 1 361 ? -8.429 -28.694 20.068 1.00 86.25 361 ALA A CA 1
ATOM 2929 C C . ALA A 1 361 ? -8.112 -28.999 18.594 1.00 86.25 361 ALA A C 1
ATOM 2931 O O . ALA A 1 361 ? -6.994 -28.765 18.146 1.00 86.25 361 ALA A O 1
ATOM 2932 N N . LEU A 1 362 ? -9.116 -29.440 17.827 1.00 87.00 362 LEU A N 1
ATOM 2933 C CA . LEU A 1 362 ? -8.981 -29.688 16.390 1.00 87.00 362 LEU A CA 1
ATOM 2934 C C . LEU A 1 362 ? -8.639 -28.398 15.633 1.00 87.00 362 LEU A C 1
ATOM 2936 O O . LEU A 1 362 ? -7.759 -28.398 14.783 1.00 87.00 362 LEU A O 1
ATOM 2940 N N . SER A 1 363 ? -9.307 -27.296 15.977 1.00 86.19 363 SER A N 1
ATOM 2941 C CA . SER A 1 363 ? -9.071 -25.979 15.380 1.00 86.19 363 SER A CA 1
ATOM 2942 C C . SER A 1 363 ? -7.628 -25.501 15.592 1.00 86.19 363 SER A C 1
ATOM 2944 O O . SER A 1 363 ? -6.964 -25.082 14.645 1.00 86.19 363 SER A O 1
ATOM 2946 N N . SER A 1 364 ? -7.107 -25.635 16.818 1.00 87.25 364 SER A N 1
ATOM 2947 C CA . SER A 1 364 ? -5.701 -25.348 17.121 1.00 87.25 364 SER A CA 1
ATOM 2948 C C . SER A 1 364 ? -4.745 -26.278 16.382 1.00 87.25 364 SER A C 1
ATOM 2950 O O . SER A 1 364 ? -3.741 -25.811 15.857 1.00 87.25 364 SER A O 1
ATOM 2952 N N . GLY A 1 365 ? -5.058 -27.576 16.318 1.00 89.94 365 GLY A N 1
ATOM 2953 C CA . GLY A 1 365 ? -4.251 -28.555 15.590 1.00 89.94 365 GLY A CA 1
ATOM 2954 C C . GLY A 1 365 ? -4.118 -28.197 14.111 1.00 89.94 365 GLY A C 1
ATOM 2955 O O . GLY A 1 365 ? -3.009 -28.174 13.592 1.00 89.94 365 GLY A O 1
ATOM 2956 N N . ILE A 1 366 ? -5.224 -27.820 13.458 1.00 89.81 366 ILE A N 1
ATOM 2957 C CA . ILE A 1 366 ? -5.219 -27.349 12.064 1.00 89.81 366 ILE A CA 1
ATOM 2958 C C . ILE A 1 366 ? -4.349 -26.099 11.917 1.00 89.81 366 ILE A C 1
ATOM 2960 O O . ILE A 1 366 ? -3.516 -26.050 11.020 1.00 89.81 366 ILE A O 1
ATOM 2964 N N . ALA A 1 367 ? -4.496 -25.111 12.806 1.00 91.25 367 ALA A N 1
ATOM 2965 C CA . ALA A 1 367 ? -3.693 -23.889 12.751 1.00 91.25 367 ALA A CA 1
ATOM 2966 C C . ALA A 1 367 ? -2.185 -24.186 12.835 1.00 91.25 367 ALA A C 1
ATOM 2968 O O . ALA A 1 367 ? -1.413 -23.666 12.034 1.00 91.25 367 ALA A O 1
ATOM 2969 N N . VAL A 1 368 ? -1.778 -25.048 13.776 1.00 93.50 368 VAL A N 1
ATOM 2970 C CA . VAL A 1 368 ? -0.373 -25.438 13.981 1.00 93.50 368 VAL A CA 1
ATOM 2971 C C . VAL A 1 368 ? 0.161 -26.237 12.796 1.00 93.50 368 VAL A C 1
ATOM 2973 O O . VAL A 1 368 ? 1.269 -25.968 12.344 1.00 93.50 368 VAL A O 1
ATOM 2976 N N . LEU A 1 369 ? -0.620 -27.180 12.262 1.00 94.75 369 LEU A N 1
ATOM 2977 C CA . LEU A 1 369 ? -0.227 -27.958 11.088 1.00 94.75 369 LEU A CA 1
ATOM 2978 C C . LEU A 1 369 ? -0.077 -27.065 9.857 1.00 94.75 369 LEU A C 1
ATOM 2980 O O . LEU A 1 369 ? 0.951 -27.124 9.195 1.00 94.75 369 LEU A O 1
ATOM 2984 N N . CYS A 1 370 ? -1.053 -26.202 9.566 1.00 95.75 370 CYS A N 1
ATOM 2985 C CA . CYS A 1 370 ? -0.965 -25.277 8.437 1.00 95.75 370 CYS A CA 1
ATOM 2986 C C . CYS A 1 370 ? 0.202 -24.299 8.595 1.00 95.75 370 CYS A C 1
ATOM 2988 O O . CYS A 1 370 ? 0.904 -24.047 7.621 1.00 95.75 370 CYS A O 1
ATOM 2990 N N . PHE A 1 371 ? 0.460 -23.795 9.807 1.00 94.75 371 PHE A N 1
ATOM 2991 C CA . PHE A 1 371 ? 1.656 -23.004 10.096 1.00 94.75 371 PHE A CA 1
ATOM 2992 C C . PHE A 1 371 ? 2.932 -23.801 9.794 1.00 94.75 371 PHE A C 1
ATOM 2994 O O . PHE A 1 371 ? 3.762 -23.340 9.019 1.00 94.75 371 PHE A O 1
ATOM 3001 N N . ALA A 1 372 ? 3.063 -25.015 10.336 1.00 94.12 372 ALA A N 1
ATOM 3002 C CA . ALA A 1 372 ? 4.236 -25.861 10.136 1.00 94.12 372 ALA A CA 1
ATOM 3003 C C . ALA A 1 372 ? 4.459 -26.197 8.654 1.00 94.12 372 ALA A C 1
ATOM 3005 O O . ALA A 1 372 ? 5.566 -26.024 8.153 1.00 94.12 372 ALA A O 1
ATOM 3006 N N . PHE A 1 373 ? 3.414 -26.605 7.929 1.00 94.62 373 PHE A N 1
ATOM 3007 C CA . PHE A 1 373 ? 3.504 -26.900 6.500 1.00 94.62 373 PHE A CA 1
ATOM 3008 C C . PHE A 1 373 ? 3.820 -25.661 5.664 1.00 94.62 373 PHE A C 1
ATOM 3010 O O . PHE A 1 373 ? 4.619 -25.755 4.740 1.00 94.62 373 PHE A O 1
ATOM 3017 N N . THR A 1 374 ? 3.258 -24.495 5.995 1.00 93.19 374 THR A N 1
ATOM 3018 C CA . THR A 1 374 ? 3.610 -23.243 5.305 1.00 93.19 374 THR A CA 1
ATOM 3019 C C . THR A 1 374 ? 5.078 -22.898 5.539 1.00 93.19 374 THR A C 1
ATOM 3021 O O . THR A 1 374 ? 5.783 -22.590 4.585 1.00 93.19 374 THR A O 1
ATOM 3024 N N . THR A 1 375 ? 5.571 -23.009 6.777 1.00 92.00 375 THR A N 1
ATOM 3025 C CA . THR A 1 375 ? 6.993 -22.807 7.093 1.00 92.00 375 THR A CA 1
ATOM 3026 C C . THR A 1 375 ? 7.874 -23.776 6.313 1.00 92.00 375 THR A C 1
ATOM 3028 O O . THR A 1 375 ? 8.859 -23.351 5.720 1.00 92.00 375 THR A O 1
ATOM 3031 N N . LEU A 1 376 ? 7.505 -25.060 6.256 1.00 90.94 376 LEU A N 1
ATOM 3032 C CA . LEU A 1 376 ? 8.229 -26.062 5.474 1.00 90.94 376 LEU A CA 1
ATOM 3033 C C . LEU A 1 376 ? 8.235 -25.731 3.980 1.00 90.94 376 LEU A C 1
ATOM 3035 O O . LEU A 1 376 ? 9.276 -25.876 3.355 1.00 90.94 376 LEU A O 1
ATOM 3039 N N . LEU A 1 377 ? 7.123 -25.250 3.413 1.00 89.06 377 LEU A N 1
ATOM 3040 C CA . LEU A 1 377 ? 7.081 -24.804 2.018 1.00 89.06 377 LEU A CA 1
ATOM 3041 C C . LEU A 1 377 ? 8.002 -23.604 1.789 1.00 89.06 377 LEU A C 1
ATOM 3043 O O . LEU A 1 377 ? 8.765 -23.621 0.831 1.00 89.06 377 LEU A O 1
ATOM 3047 N N . ILE A 1 378 ? 7.989 -22.606 2.679 1.00 88.19 378 ILE A N 1
ATOM 3048 C CA . ILE A 1 378 ? 8.862 -21.421 2.599 1.00 88.19 378 ILE A CA 1
ATOM 3049 C C . ILE A 1 378 ? 10.344 -21.811 2.722 1.00 88.19 378 ILE A C 1
ATOM 3051 O O . ILE A 1 378 ? 11.181 -21.277 2.000 1.00 88.19 378 ILE A O 1
ATOM 3055 N N . MET A 1 379 ? 10.683 -22.730 3.630 1.00 84.19 379 MET A N 1
ATOM 3056 C CA . MET A 1 379 ? 12.061 -23.194 3.833 1.00 84.19 379 MET A CA 1
ATOM 3057 C C . MET A 1 379 ? 12.518 -24.152 2.730 1.00 84.19 379 MET A C 1
ATOM 3059 O O . MET A 1 379 ? 13.671 -24.100 2.330 1.00 84.19 379 MET A O 1
ATOM 3063 N N . GLY A 1 380 ? 11.627 -24.999 2.213 1.00 72.81 380 GLY A N 1
ATOM 3064 C CA . GLY A 1 380 ? 11.901 -25.920 1.104 1.00 72.81 380 GLY A CA 1
ATOM 3065 C C . GLY A 1 380 ? 11.954 -25.237 -0.264 1.00 72.81 380 GLY A C 1
ATOM 3066 O O . GLY A 1 380 ? 12.445 -25.824 -1.218 1.00 72.81 380 GLY A O 1
ATOM 3067 N N . SER A 1 381 ? 11.476 -23.994 -0.355 1.00 64.50 381 SER A N 1
ATOM 3068 C CA . SER A 1 381 ? 11.699 -23.100 -1.496 1.00 64.50 381 SER A CA 1
ATOM 3069 C C . SER A 1 381 ? 12.865 -22.129 -1.265 1.00 64.50 381 SER A C 1
ATOM 3071 O O . SER A 1 381 ? 13.082 -21.226 -2.073 1.00 64.50 381 SER A O 1
ATOM 3073 N N . ALA A 1 382 ? 13.652 -22.321 -0.194 1.00 45.97 382 ALA A N 1
ATOM 3074 C CA . ALA A 1 382 ? 14.971 -21.710 -0.101 1.00 45.97 382 ALA A CA 1
ATOM 3075 C C . ALA A 1 382 ? 15.850 -22.240 -1.248 1.00 45.97 382 ALA A C 1
ATOM 3077 O O . ALA A 1 382 ? 15.739 -23.413 -1.617 1.00 45.97 382 ALA A O 1
ATOM 3078 N N . PRO A 1 383 ? 16.699 -21.391 -1.841 1.00 41.78 383 PRO A N 1
ATOM 3079 C CA . PRO A 1 383 ? 17.494 -21.773 -2.991 1.00 41.78 383 PRO A CA 1
ATOM 3080 C C . PRO A 1 383 ? 18.617 -22.694 -2.518 1.00 41.78 383 PRO A C 1
ATOM 3082 O O . PRO A 1 383 ? 19.660 -22.188 -2.145 1.00 41.78 383 PRO A O 1
ATOM 3085 N N . ASP A 1 384 ? 18.376 -24.007 -2.466 1.00 30.97 384 ASP A N 1
ATOM 3086 C CA . ASP A 1 384 ? 19.400 -25.044 -2.640 1.00 30.97 384 ASP A CA 1
ATOM 3087 C C . ASP A 1 384 ? 18.774 -26.448 -2.802 1.00 30.97 384 ASP A C 1
ATOM 3089 O O . ASP A 1 384 ? 18.319 -27.090 -1.860 1.00 30.97 384 ASP A O 1
ATOM 3093 N N . SER A 1 385 ? 18.853 -26.960 -4.036 1.00 34.47 385 SER A N 1
ATOM 3094 C CA . SER A 1 385 ? 18.867 -28.384 -4.422 1.00 34.47 385 SER A CA 1
ATOM 3095 C C . SER A 1 385 ? 17.644 -29.299 -4.133 1.00 34.47 385 SER A C 1
ATOM 3097 O O . SER A 1 385 ? 17.577 -29.975 -3.110 1.00 34.47 385 SER A O 1
ATOM 3099 N N . SER A 1 386 ? 16.859 -29.550 -5.201 1.00 26.91 386 SER A N 1
ATOM 3100 C CA . SER A 1 386 ? 16.102 -30.797 -5.535 1.00 26.91 386 SER A CA 1
ATOM 3101 C C . SER A 1 386 ? 14.654 -30.963 -5.021 1.00 26.91 386 SER A C 1
ATOM 3103 O O . SER A 1 386 ? 14.338 -30.507 -3.930 1.00 26.91 386 SER A O 1
ATOM 3105 N N . PRO A 1 387 ? 13.795 -31.789 -5.670 1.00 29.75 387 PRO A N 1
ATOM 3106 C CA . PRO A 1 387 ? 13.599 -32.071 -7.096 1.00 29.75 387 PRO A CA 1
ATOM 3107 C C . PRO A 1 387 ? 12.181 -31.634 -7.545 1.00 29.75 387 PRO A C 1
ATOM 3109 O O . PRO A 1 387 ? 11.168 -31.998 -6.948 1.00 29.75 387 PRO A O 1
ATOM 3112 N N . HIS A 1 388 ? 12.085 -30.861 -8.623 1.00 30.50 388 HIS A N 1
ATOM 3113 C CA . HIS A 1 388 ? 10.798 -30.403 -9.148 1.00 30.50 388 HIS A CA 1
ATOM 3114 C C . HIS A 1 388 ? 10.058 -31.542 -9.867 1.00 30.50 388 HIS A C 1
ATOM 3116 O O . HIS A 1 388 ? 10.547 -32.083 -10.858 1.00 30.50 388 HIS A O 1
ATOM 3122 N N . ILE A 1 389 ? 8.853 -31.882 -9.397 1.00 24.45 389 ILE A N 1
ATOM 3123 C CA . ILE A 1 389 ? 7.879 -32.664 -10.169 1.00 24.45 389 ILE A CA 1
ATOM 3124 C C . ILE A 1 389 ? 7.332 -31.731 -11.254 1.00 24.45 389 ILE A C 1
ATOM 3126 O O . ILE A 1 389 ? 6.423 -30.939 -11.016 1.00 24.45 389 ILE A O 1
ATOM 3130 N N . ALA A 1 390 ? 7.944 -31.790 -12.434 1.00 24.23 390 ALA A N 1
ATOM 3131 C CA . ALA A 1 390 ? 7.503 -31.083 -13.624 1.00 24.23 390 ALA A CA 1
ATOM 3132 C C . ALA A 1 390 ? 6.449 -31.922 -14.363 1.00 24.23 390 ALA A C 1
ATOM 3134 O O . ALA A 1 390 ? 6.737 -33.028 -14.821 1.00 24.23 390 ALA A O 1
ATOM 3135 N N . TYR A 1 391 ? 5.238 -31.385 -14.524 1.00 24.56 391 TYR A N 1
ATOM 3136 C CA . TYR A 1 391 ? 4.392 -31.780 -15.648 1.00 24.56 391 TYR A CA 1
ATOM 3137 C C . TYR A 1 391 ? 5.017 -31.195 -16.918 1.00 24.56 391 TYR A C 1
ATOM 3139 O O . TYR A 1 391 ? 5.289 -29.998 -16.998 1.00 24.56 391 TYR A O 1
ATOM 3147 N N . GLY A 1 392 ? 5.346 -32.087 -17.852 1.00 21.91 392 GLY A N 1
ATOM 3148 C CA . GLY A 1 392 ? 6.285 -31.843 -18.936 1.00 21.91 392 GLY A CA 1
ATOM 3149 C C . GLY A 1 392 ? 5.854 -30.790 -19.955 1.00 21.91 392 GLY A C 1
ATOM 3150 O O . GLY A 1 392 ? 4.760 -30.831 -20.509 1.00 21.91 392 GLY A O 1
ATOM 3151 N N . SER A 1 393 ? 6.810 -29.931 -20.292 1.00 22.22 393 SER A N 1
ATOM 3152 C CA . SER A 1 393 ? 7.105 -29.605 -21.685 1.00 22.22 393 SER A CA 1
ATOM 3153 C C . SER A 1 393 ? 8.540 -30.070 -21.955 1.00 22.22 393 SER A C 1
ATOM 3155 O O . SER A 1 393 ? 9.353 -30.120 -21.031 1.00 22.22 393 SER A O 1
ATOM 3157 N N . LEU A 1 394 ? 8.790 -30.548 -23.174 1.00 20.56 394 LEU A N 1
ATOM 3158 C CA . LEU A 1 394 ? 9.960 -31.328 -23.583 1.00 20.56 394 LEU A CA 1
ATOM 3159 C C . LEU A 1 394 ? 11.291 -30.868 -22.960 1.00 20.56 394 LEU A C 1
ATOM 3161 O O . LEU A 1 394 ? 11.797 -29.791 -23.260 1.00 20.56 394 LEU A O 1
ATOM 3165 N N . GLN A 1 395 ? 11.898 -31.752 -22.164 1.00 22.06 395 GLN A N 1
ATOM 3166 C CA . GLN A 1 395 ? 13.330 -31.714 -21.895 1.00 22.06 395 GLN A CA 1
ATOM 3167 C C . GLN A 1 395 ? 14.072 -32.111 -23.173 1.00 22.06 395 GLN A C 1
ATOM 3169 O O . GLN A 1 395 ? 14.101 -33.285 -23.541 1.00 22.06 395 GLN A O 1
ATOM 3174 N N . THR A 1 396 ? 14.730 -31.154 -23.819 1.00 24.33 396 THR A N 1
ATOM 3175 C CA . THR A 1 396 ? 15.952 -31.462 -24.561 1.00 24.33 396 THR A CA 1
ATOM 3176 C C . THR A 1 396 ? 17.065 -31.633 -23.535 1.00 24.33 396 THR A C 1
ATOM 3178 O O . THR A 1 396 ? 17.499 -30.690 -22.876 1.00 24.33 396 THR A O 1
ATOM 3181 N N . THR A 1 397 ? 17.468 -32.881 -23.341 1.00 25.77 397 THR A N 1
ATOM 3182 C CA . THR A 1 397 ? 18.625 -33.272 -22.541 1.00 25.77 397 THR A CA 1
ATOM 3183 C C . THR A 1 397 ? 19.904 -32.636 -23.086 1.00 25.77 397 THR A C 1
ATOM 3185 O O . THR A 1 397 ? 20.147 -32.710 -24.287 1.00 25.77 397 THR A O 1
ATOM 3188 N N . ARG A 1 398 ? 20.735 -32.121 -22.167 1.00 25.75 398 ARG A N 1
ATOM 3189 C CA . ARG A 1 398 ? 22.093 -31.564 -22.353 1.00 25.75 398 ARG A CA 1
ATOM 3190 C C . ARG A 1 398 ? 22.167 -30.179 -23.013 1.00 25.75 398 ARG A C 1
ATOM 3192 O O . ARG A 1 398 ? 22.534 -30.046 -24.168 1.00 25.75 398 ARG A O 1
ATOM 3199 N N . SER A 1 399 ? 21.935 -29.142 -22.209 1.00 23.19 399 SER A N 1
ATOM 3200 C CA . SER A 1 399 ? 22.593 -27.839 -22.374 1.00 23.19 399 SER A CA 1
ATOM 3201 C C . SER A 1 399 ? 22.883 -27.276 -20.976 1.00 23.19 399 SER A C 1
ATOM 3203 O O . SER A 1 399 ? 21.963 -27.261 -20.148 1.00 23.19 399 SER A O 1
ATOM 3205 N N . PRO A 1 400 ? 24.118 -26.863 -20.641 1.00 26.16 400 PRO A N 1
ATOM 3206 C CA . PRO A 1 400 ? 24.431 -26.378 -19.304 1.00 26.16 400 PRO A CA 1
ATOM 3207 C C . PRO A 1 400 ? 23.836 -24.979 -19.082 1.00 26.16 400 PRO A C 1
ATOM 3209 O O . PRO A 1 400 ? 24.185 -24.018 -19.756 1.00 26.16 400 PRO A O 1
ATOM 3212 N N . SER A 1 401 ? 22.933 -24.887 -18.104 1.00 27.59 401 SER A N 1
ATOM 3213 C CA . SER A 1 401 ? 22.651 -23.702 -17.278 1.00 27.59 401 SER A CA 1
ATOM 3214 C C . SER A 1 401 ? 22.444 -22.344 -17.978 1.00 27.59 401 SER A C 1
ATOM 3216 O O . SER A 1 401 ? 23.297 -21.463 -17.917 1.00 27.59 401 SER A O 1
ATOM 3218 N N . LEU A 1 402 ? 21.224 -22.105 -18.466 1.00 27.38 402 LEU A N 1
ATOM 3219 C CA . LEU A 1 402 ? 20.619 -20.766 -18.550 1.00 27.38 402 LEU A CA 1
ATOM 3220 C C . LEU A 1 402 ? 19.526 -20.654 -17.475 1.00 27.38 402 LEU A C 1
ATOM 3222 O O . LEU A 1 402 ? 18.331 -20.638 -17.756 1.00 27.38 402 LEU A O 1
ATOM 3226 N N . HIS A 1 403 ? 19.939 -20.621 -16.208 1.00 28.55 403 HIS A N 1
ATOM 3227 C CA . HIS A 1 403 ? 19.039 -20.367 -15.084 1.00 28.55 403 HIS A CA 1
ATOM 3228 C C . HIS A 1 403 ? 19.585 -19.249 -14.202 1.00 28.55 403 HIS A C 1
ATOM 3230 O O . HIS A 1 403 ? 20.360 -19.490 -13.285 1.00 28.55 403 HIS A O 1
ATOM 3236 N N . LYS A 1 404 ? 19.136 -18.028 -14.515 1.00 26.00 404 LYS A N 1
ATOM 3237 C CA . LYS A 1 404 ? 18.743 -16.948 -13.595 1.00 26.00 404 LYS A CA 1
ATOM 3238 C C . LYS A 1 404 ? 18.154 -15.818 -14.441 1.00 26.00 404 LYS A C 1
ATOM 3240 O O . LYS A 1 404 ? 18.845 -15.199 -15.240 1.00 26.00 404 LYS A O 1
ATOM 3245 N N . SER A 1 405 ? 16.869 -15.530 -14.266 1.00 32.31 405 SER A N 1
ATOM 3246 C CA . SER A 1 405 ? 16.132 -14.495 -15.010 1.00 32.31 405 SER A CA 1
ATOM 3247 C C . SER A 1 405 ? 16.507 -13.049 -14.642 1.00 32.31 405 SER A C 1
ATOM 3249 O O . SER A 1 405 ? 15.901 -12.125 -15.175 1.00 32.31 405 SER A O 1
ATOM 3251 N N . ASN A 1 406 ? 17.490 -12.839 -13.757 1.00 30.08 406 ASN A N 1
ATOM 3252 C CA . ASN A 1 406 ? 17.872 -11.521 -13.233 1.00 30.08 406 ASN A CA 1
ATOM 3253 C C . ASN A 1 406 ? 19.336 -11.126 -13.512 1.00 30.08 406 ASN A C 1
ATOM 3255 O O . ASN A 1 406 ? 19.779 -10.093 -13.022 1.00 30.08 406 ASN A O 1
ATOM 3259 N N . GLU A 1 407 ? 20.085 -11.896 -14.304 1.00 29.25 407 GLU A N 1
ATOM 3260 C CA . GLU A 1 407 ? 21.479 -11.572 -14.662 1.00 29.25 407 GLU A CA 1
ATOM 3261 C C . GLU A 1 407 ? 21.624 -11.245 -16.159 1.00 29.25 407 GLU A C 1
ATOM 3263 O O . GLU A 1 407 ? 22.597 -11.609 -16.809 1.00 29.25 407 GLU A O 1
ATOM 3268 N N . PHE A 1 408 ? 20.656 -10.519 -16.727 1.00 33.31 408 PHE A N 1
ATOM 3269 C CA . PHE A 1 408 ? 20.927 -9.712 -17.917 1.00 33.31 408 PHE A CA 1
ATOM 3270 C C . PHE A 1 408 ? 21.344 -8.321 -17.446 1.00 33.31 408 PHE A C 1
ATOM 3272 O O . PHE A 1 408 ? 20.599 -7.669 -16.718 1.00 33.31 408 PHE A O 1
ATOM 3279 N N . PHE A 1 409 ? 22.555 -7.919 -17.833 1.00 31.25 409 PHE A N 1
ATOM 3280 C CA . PHE A 1 409 ? 23.231 -6.656 -17.532 1.00 31.25 409 PHE A CA 1
ATOM 3281 C C . PHE A 1 409 ? 22.294 -5.433 -17.584 1.00 31.25 409 PHE A C 1
ATOM 3283 O O . PHE A 1 409 ? 22.164 -4.759 -18.600 1.00 31.25 409 PHE A O 1
ATOM 3290 N N . TRP A 1 410 ? 21.686 -5.094 -16.453 1.00 32.38 410 TRP A N 1
ATOM 3291 C CA . TRP A 1 410 ? 21.178 -3.755 -16.197 1.00 32.38 410 TRP A CA 1
ATOM 3292 C C . TRP A 1 410 ? 21.762 -3.335 -14.856 1.00 32.38 410 TRP A C 1
ATOM 3294 O O . TRP A 1 410 ? 21.195 -3.588 -13.795 1.00 32.38 410 TRP A O 1
ATOM 3304 N N . SER A 1 411 ? 22.952 -2.730 -14.894 1.00 29.31 411 SER A N 1
ATOM 3305 C CA . SER A 1 411 ? 23.406 -1.902 -13.780 1.00 29.31 411 SER A CA 1
ATOM 3306 C C . SER A 1 411 ? 22.309 -0.869 -13.531 1.00 29.31 411 SER A C 1
ATOM 3308 O O . SER A 1 411 ? 22.100 0.011 -14.364 1.00 29.31 411 SER A O 1
ATOM 3310 N N . GLN A 1 412 ? 21.598 -0.970 -12.402 1.00 31.84 412 GLN A N 1
ATOM 3311 C CA . GLN A 1 412 ? 20.531 -0.026 -12.038 1.00 31.84 412 GLN A CA 1
ATOM 3312 C C . GLN A 1 412 ? 21.015 1.432 -11.946 1.00 31.84 412 GLN A C 1
ATOM 3314 O O . GLN A 1 412 ? 20.196 2.340 -11.854 1.00 31.84 412 GLN A O 1
ATOM 3319 N N . ASN A 1 413 ? 22.331 1.663 -11.984 1.00 30.44 413 ASN A N 1
ATOM 3320 C CA . ASN A 1 413 ? 22.924 2.982 -11.827 1.00 30.44 413 ASN A CA 1
ATOM 3321 C C . ASN A 1 413 ? 23.514 3.577 -13.113 1.00 30.44 413 ASN A C 1
ATOM 3323 O O . ASN A 1 413 ? 23.837 4.761 -13.101 1.00 30.44 413 ASN A O 1
ATOM 3327 N N . GLU A 1 414 ? 23.641 2.820 -14.210 1.00 33.25 414 GLU A N 1
ATOM 3328 C CA . GLU A 1 414 ? 24.180 3.329 -15.483 1.00 33.25 414 GLU A CA 1
ATOM 3329 C C . GLU A 1 414 ? 23.513 2.634 -16.675 1.00 33.25 414 GLU A C 1
ATOM 3331 O O . GLU A 1 414 ? 24.084 1.743 -17.300 1.00 33.25 414 GLU A O 1
ATOM 3336 N N . THR A 1 415 ? 22.281 3.022 -16.999 1.00 32.88 415 THR A N 1
ATOM 3337 C CA . THR A 1 415 ? 21.637 2.591 -18.241 1.00 32.88 415 THR A CA 1
ATOM 3338 C C . THR A 1 415 ? 21.933 3.601 -19.350 1.00 32.88 415 THR A C 1
ATOM 3340 O O . THR A 1 415 ? 21.394 4.703 -19.375 1.00 32.88 415 THR A O 1
ATOM 3343 N N . LEU A 1 416 ? 22.775 3.191 -20.304 1.00 34.09 416 LEU A N 1
ATOM 3344 C CA . LEU A 1 416 ? 22.969 3.825 -21.621 1.00 34.09 416 LEU A CA 1
ATOM 3345 C C . LEU A 1 416 ? 21.712 3.751 -22.519 1.00 34.09 416 LEU A C 1
ATOM 3347 O O . LEU A 1 416 ? 21.726 4.222 -23.652 1.00 34.09 416 LEU A O 1
ATOM 3351 N N . PHE A 1 417 ? 20.617 3.171 -22.023 1.00 38.31 417 PHE A N 1
ATOM 3352 C CA . PHE A 1 417 ? 19.376 2.942 -22.753 1.00 38.31 417 PHE A CA 1
ATOM 3353 C C . PHE A 1 417 ? 18.195 3.450 -21.907 1.00 38.31 417 PHE A C 1
ATOM 3355 O O . PHE A 1 417 ? 18.034 3.069 -20.748 1.00 38.31 417 PHE A O 1
ATOM 3362 N N . ASP A 1 418 ? 17.448 4.393 -22.481 1.00 33.19 418 ASP A N 1
ATOM 3363 C CA . ASP A 1 418 ? 16.395 5.222 -21.874 1.00 33.19 418 ASP A CA 1
ATOM 3364 C C . ASP A 1 418 ? 15.097 4.446 -21.535 1.00 33.19 418 ASP A C 1
ATOM 3366 O O . ASP A 1 418 ? 14.745 3.453 -22.169 1.00 33.19 418 ASP A O 1
ATOM 3370 N N . GLY A 1 419 ? 14.348 4.948 -20.547 1.00 35.34 419 GLY A N 1
ATOM 3371 C CA . GLY A 1 419 ? 13.083 4.425 -20.018 1.00 35.34 419 GLY A CA 1
ATOM 3372 C C . GLY A 1 419 ? 11.861 4.562 -20.938 1.00 35.34 419 GLY A C 1
ATOM 3373 O O . GLY A 1 419 ? 10.738 4.334 -20.495 1.00 35.34 419 GLY A O 1
ATOM 3374 N N . SER A 1 420 ? 12.048 4.892 -22.218 1.00 35.66 420 SER A N 1
ATOM 3375 C CA . SER A 1 420 ? 11.012 4.795 -23.261 1.00 35.66 420 SER A CA 1
ATOM 3376 C C . SER A 1 420 ? 10.770 3.354 -23.735 1.00 35.66 420 SER A C 1
ATOM 3378 O O . SER A 1 420 ? 9.865 3.077 -24.528 1.00 35.66 420 SER A O 1
ATOM 3380 N N . TRP A 1 421 ? 11.575 2.408 -23.254 1.00 42.16 421 TRP A N 1
ATOM 3381 C CA . TRP A 1 421 ? 11.496 1.011 -23.638 1.00 42.16 421 TRP A CA 1
ATOM 3382 C C . TRP A 1 421 ? 10.489 0.278 -22.762 1.00 42.16 421 TRP A C 1
ATOM 3384 O O . TRP A 1 421 ? 10.642 0.170 -21.547 1.00 42.16 421 TRP A O 1
ATOM 3394 N N . ASN A 1 422 ? 9.459 -0.289 -23.390 1.00 44.03 422 ASN A N 1
ATOM 3395 C CA . ASN A 1 422 ? 8.588 -1.237 -22.712 1.00 44.03 422 ASN A CA 1
ATOM 3396 C C . ASN A 1 422 ? 9.387 -2.528 -22.470 1.00 44.03 422 ASN A C 1
ATOM 3398 O O . ASN A 1 422 ? 9.412 -3.421 -23.319 1.00 44.03 422 ASN A O 1
ATOM 3402 N N . TYR A 1 423 ? 10.069 -2.585 -21.324 1.00 41.91 423 TYR A N 1
ATOM 3403 C CA . TYR A 1 423 ? 10.906 -3.697 -20.872 1.00 41.91 423 TYR A CA 1
ATOM 3404 C C . TYR A 1 423 ? 10.195 -5.044 -21.046 1.00 41.91 423 TYR A C 1
ATOM 3406 O O . TYR A 1 423 ? 10.756 -5.982 -21.606 1.00 41.91 423 TYR A O 1
ATOM 3414 N N . ASN A 1 424 ? 8.910 -5.102 -20.690 1.00 44.09 424 ASN A N 1
ATOM 3415 C CA . ASN A 1 424 ? 8.093 -6.307 -20.817 1.00 44.09 424 ASN A CA 1
ATOM 3416 C C . ASN A 1 424 ? 7.869 -6.712 -22.283 1.00 44.09 424 ASN A C 1
ATOM 3418 O O . ASN A 1 424 ? 7.881 -7.901 -22.601 1.00 44.09 424 ASN A O 1
ATOM 3422 N N . ARG A 1 425 ? 7.725 -5.749 -23.205 1.00 43.56 425 ARG A N 1
ATOM 3423 C CA . ARG A 1 425 ? 7.610 -6.010 -24.652 1.00 43.56 425 ARG A CA 1
ATOM 3424 C C . ARG A 1 425 ? 8.916 -6.528 -25.258 1.00 43.56 425 ARG A C 1
ATOM 3426 O O . ARG A 1 425 ? 8.893 -7.414 -26.102 1.00 43.56 425 ARG A O 1
ATOM 3433 N N . ILE A 1 426 ? 10.054 -5.984 -24.834 1.00 42.53 426 ILE A N 1
ATOM 3434 C CA . ILE A 1 426 ? 11.375 -6.424 -25.312 1.00 42.53 426 ILE A CA 1
ATOM 3435 C C . ILE A 1 426 ? 11.670 -7.837 -24.809 1.00 42.53 426 ILE A C 1
ATOM 3437 O O . ILE A 1 426 ? 12.069 -8.697 -25.590 1.00 42.53 426 ILE A O 1
ATOM 3441 N N . VAL A 1 427 ? 11.404 -8.099 -23.528 1.00 45.88 427 VAL A N 1
ATOM 3442 C CA . VAL A 1 427 ? 11.593 -9.419 -22.916 1.00 45.88 427 VAL A CA 1
ATOM 3443 C C . VAL A 1 427 ? 10.660 -10.459 -23.543 1.00 45.88 427 VAL A C 1
ATOM 3445 O O . VAL A 1 427 ? 11.117 -11.542 -23.895 1.00 45.88 427 VAL A O 1
ATOM 3448 N N . SER A 1 428 ? 9.380 -10.140 -23.756 1.00 44.97 428 SER A N 1
ATOM 3449 C CA . SER A 1 428 ? 8.431 -11.066 -24.399 1.00 44.97 428 SER A CA 1
ATOM 3450 C C . SER A 1 428 ? 8.791 -11.373 -25.855 1.00 44.97 428 SER A C 1
ATOM 3452 O O . SER A 1 428 ? 8.812 -12.545 -26.229 1.00 44.97 428 SER A O 1
ATOM 3454 N N . ASN A 1 429 ? 9.169 -10.368 -26.652 1.00 45.78 429 ASN A N 1
ATOM 3455 C CA . ASN A 1 429 ? 9.640 -10.585 -28.024 1.00 45.78 429 ASN A CA 1
ATOM 3456 C C . ASN A 1 429 ? 10.930 -11.415 -28.067 1.00 45.78 429 ASN A C 1
ATOM 3458 O O . ASN A 1 429 ? 11.067 -12.291 -28.917 1.00 45.78 429 ASN A O 1
ATOM 3462 N N . ALA A 1 430 ? 11.864 -11.178 -27.142 1.00 47.34 430 ALA A N 1
ATOM 3463 C CA . ALA A 1 430 ? 13.098 -11.950 -27.039 1.00 47.34 430 ALA A CA 1
ATOM 3464 C C . ALA A 1 430 ? 12.834 -13.417 -26.659 1.00 47.34 430 ALA A C 1
ATOM 3466 O O . ALA A 1 430 ? 13.439 -14.320 -27.235 1.00 47.34 430 ALA A O 1
ATOM 3467 N N . ILE A 1 431 ? 11.896 -13.672 -25.738 1.00 46.75 431 ILE A N 1
ATOM 3468 C CA . ILE A 1 431 ? 11.457 -15.026 -25.365 1.00 46.75 431 ILE A CA 1
ATOM 3469 C C . ILE A 1 431 ? 10.793 -15.723 -26.556 1.00 46.75 431 ILE A C 1
ATOM 3471 O O . ILE A 1 431 ? 11.128 -16.868 -26.852 1.00 46.75 431 ILE A O 1
ATOM 3475 N N . GLN A 1 432 ? 9.905 -15.030 -27.272 1.00 47.44 432 GLN A N 1
ATOM 3476 C CA . GLN A 1 432 ? 9.267 -15.558 -28.476 1.00 47.44 432 GLN A CA 1
ATOM 3477 C C . GLN A 1 432 ? 10.306 -15.901 -29.555 1.00 47.44 432 GLN A C 1
ATOM 3479 O O . GLN A 1 432 ? 10.260 -16.985 -30.130 1.00 47.44 432 GLN A O 1
ATOM 3484 N N . LYS A 1 433 ? 11.285 -15.021 -29.794 1.00 51.00 433 LYS A N 1
ATOM 3485 C CA . LYS A 1 433 ? 12.353 -15.238 -30.782 1.00 51.00 433 LYS A CA 1
ATOM 3486 C C . LYS A 1 433 ? 13.309 -16.361 -30.391 1.00 51.00 433 LYS A C 1
ATOM 3488 O O . LYS A 1 433 ? 13.717 -17.124 -31.259 1.00 51.00 433 LYS A O 1
ATOM 3493 N N . ASN A 1 434 ? 13.614 -16.512 -29.103 1.00 52.47 434 ASN A N 1
ATOM 3494 C CA . ASN A 1 434 ? 14.335 -17.678 -28.591 1.00 52.47 434 ASN A CA 1
ATOM 3495 C C . ASN A 1 434 ? 13.534 -18.967 -28.828 1.00 52.47 434 ASN A C 1
ATOM 3497 O O . ASN A 1 434 ? 14.086 -19.951 -29.307 1.00 52.47 434 ASN A O 1
ATOM 3501 N N . ALA A 1 435 ? 12.228 -18.970 -28.554 1.00 45.31 435 ALA A N 1
ATOM 3502 C CA . ALA A 1 435 ? 11.384 -20.136 -28.806 1.00 45.31 435 ALA A CA 1
ATOM 3503 C C . ALA A 1 435 ? 11.318 -20.496 -30.305 1.00 45.31 435 ALA A C 1
ATOM 3505 O O . ALA A 1 435 ? 11.387 -21.671 -30.649 1.00 45.31 435 ALA A O 1
ATOM 3506 N N . GLU A 1 436 ? 11.258 -19.508 -31.204 1.00 46.34 436 GLU A N 1
ATOM 3507 C CA . GLU A 1 436 ? 11.344 -19.705 -32.662 1.00 46.34 436 GLU A CA 1
ATOM 3508 C C . GLU A 1 436 ? 12.714 -20.265 -33.101 1.00 46.34 436 GLU A C 1
ATOM 3510 O O . GLU A 1 436 ? 12.772 -21.119 -33.981 1.00 46.34 436 GLU A O 1
ATOM 3515 N N . TRP A 1 437 ? 13.806 -19.834 -32.460 1.00 50.31 437 TRP A N 1
ATOM 3516 C CA . TRP A 1 437 ? 15.175 -20.292 -32.736 1.00 50.31 437 TRP A CA 1
ATOM 3517 C C . TRP A 1 437 ? 15.401 -21.765 -32.364 1.00 50.31 437 TRP A C 1
ATOM 3519 O O . TRP A 1 437 ? 16.041 -22.507 -33.106 1.00 50.31 437 TRP A O 1
ATOM 3529 N N . TYR A 1 438 ? 14.861 -22.202 -31.222 1.00 47.66 438 TYR A N 1
ATOM 3530 C CA . TYR A 1 438 ? 15.134 -23.526 -30.649 1.00 47.66 438 TYR A CA 1
ATOM 3531 C C . TYR A 1 438 ? 14.086 -24.609 -30.987 1.00 47.66 438 TYR A C 1
ATOM 3533 O O . TYR A 1 438 ? 14.252 -25.755 -30.573 1.00 47.66 438 TYR A O 1
ATOM 3541 N N . SER A 1 439 ? 13.011 -24.301 -31.728 1.00 36.12 439 SER A N 1
ATOM 3542 C CA . SER A 1 439 ? 11.847 -25.204 -31.885 1.00 36.12 439 SER A CA 1
ATOM 3543 C C . SER A 1 439 ? 11.797 -26.082 -33.151 1.00 36.12 439 SER A C 1
ATOM 3545 O O . SER A 1 439 ? 10.795 -26.768 -33.355 1.00 36.12 439 SER A O 1
ATOM 3547 N N . GLY A 1 440 ? 12.840 -26.144 -33.990 1.00 36.72 440 GLY A N 1
ATOM 3548 C CA . GLY A 1 440 ? 12.805 -26.934 -35.235 1.00 36.72 440 GLY A CA 1
ATOM 3549 C C . GLY A 1 440 ? 13.990 -27.894 -35.436 1.00 36.72 440 GLY A C 1
ATOM 3550 O O . GLY A 1 440 ? 15.135 -27.455 -35.322 1.00 36.72 440 GLY A O 1
ATOM 3551 N N . PRO A 1 441 ? 13.773 -29.171 -35.826 1.00 36.97 441 PRO A N 1
ATOM 3552 C CA . PRO A 1 441 ? 14.840 -30.025 -36.342 1.00 36.97 441 PRO A CA 1
ATOM 3553 C C . PRO A 1 441 ? 15.227 -29.510 -37.737 1.00 36.97 441 PRO A C 1
ATOM 3555 O O . PRO A 1 441 ? 14.526 -29.744 -38.720 1.00 36.97 441 PRO A O 1
ATOM 3558 N N . GLY A 1 442 ? 16.304 -28.724 -37.790 1.00 47.69 442 GLY A N 1
ATOM 3559 C CA . GLY A 1 442 ? 16.679 -27.902 -38.948 1.00 47.69 442 GLY A CA 1
ATOM 3560 C C . GLY A 1 442 ? 16.369 -26.406 -38.792 1.00 47.69 442 GLY A C 1
ATOM 3561 O O . GLY A 1 442 ? 16.313 -25.705 -39.800 1.00 47.69 442 GLY A O 1
ATOM 3562 N N . GLY A 1 443 ? 16.150 -25.921 -37.561 1.00 37.06 443 GLY A N 1
ATOM 3563 C CA . GLY A 1 443 ? 15.872 -24.516 -37.245 1.00 37.06 443 GLY A CA 1
ATOM 3564 C C . GLY A 1 443 ? 16.848 -23.572 -37.946 1.00 37.06 443 GLY A C 1
ATOM 3565 O O . GLY A 1 443 ? 18.060 -23.650 -37.752 1.00 37.06 443 GLY A O 1
ATOM 3566 N N . GLY A 1 444 ? 16.316 -22.735 -38.836 1.00 44.84 444 GLY A N 1
ATOM 3567 C CA . GLY A 1 444 ? 17.106 -21.885 -39.716 1.00 44.84 444 GLY A CA 1
ATOM 3568 C C . GLY A 1 444 ? 18.030 -20.970 -38.919 1.00 44.84 444 GLY A C 1
ATOM 3569 O O . GLY A 1 444 ? 17.557 -20.115 -38.177 1.00 44.84 444 GLY A O 1
ATOM 3570 N N . LYS A 1 445 ? 19.341 -21.130 -39.129 1.00 50.50 445 LYS A N 1
ATOM 3571 C CA . LYS A 1 445 ? 20.458 -20.403 -38.493 1.00 50.50 445 LYS A CA 1
ATOM 3572 C C . LYS A 1 445 ? 20.444 -18.871 -38.655 1.00 50.50 445 LYS A C 1
ATOM 3574 O O . LYS A 1 445 ? 21.403 -18.206 -38.292 1.00 50.50 445 LYS A O 1
ATOM 3579 N N . ASN A 1 446 ? 19.389 -18.285 -39.208 1.00 52.47 446 ASN A N 1
ATOM 3580 C CA . ASN A 1 446 ? 19.428 -16.935 -39.738 1.00 52.47 446 ASN A CA 1
ATOM 3581 C C . ASN A 1 446 ? 18.349 -16.079 -39.078 1.00 52.47 446 ASN A C 1
ATOM 3583 O O . ASN A 1 446 ? 17.153 -16.278 -39.293 1.00 52.47 446 ASN A O 1
ATOM 3587 N N . LEU A 1 447 ? 18.795 -15.087 -38.302 1.00 56.09 447 LEU A N 1
ATOM 3588 C CA . LEU A 1 447 ? 17.953 -13.983 -37.836 1.00 56.09 447 LEU A CA 1
ATOM 3589 C C . LEU A 1 447 ? 17.158 -13.379 -39.020 1.00 56.09 447 LEU A C 1
ATOM 3591 O O . LEU A 1 447 ? 17.626 -13.415 -40.162 1.00 56.09 447 LEU A O 1
ATOM 3595 N N . PRO A 1 448 ? 15.972 -12.786 -38.798 1.00 54.66 448 PRO A N 1
ATOM 3596 C CA . PRO A 1 448 ? 15.238 -12.109 -39.866 1.00 54.66 448 PRO A CA 1
ATOM 3597 C C . PRO A 1 448 ? 16.127 -11.067 -40.569 1.00 54.66 448 PRO A C 1
ATOM 3599 O O . PRO A 1 448 ? 16.749 -10.238 -39.906 1.00 54.66 448 PRO A O 1
ATOM 3602 N N . ASN A 1 449 ? 16.184 -11.109 -41.907 1.00 60.50 449 ASN A N 1
ATOM 3603 C CA . ASN A 1 449 ? 17.058 -10.280 -42.762 1.00 60.50 449 ASN A CA 1
ATOM 3604 C C . ASN A 1 449 ? 18.570 -10.558 -42.657 1.00 60.50 449 ASN A C 1
ATOM 3606 O O . ASN A 1 449 ? 19.381 -9.752 -43.115 1.00 60.50 449 ASN A O 1
ATOM 3610 N N . CYS A 1 450 ? 18.957 -11.701 -42.098 1.00 66.38 450 CYS A N 1
ATOM 3611 C CA . CYS A 1 450 ? 20.337 -12.156 -42.067 1.00 66.38 450 CYS A CA 1
ATOM 3612 C C . CYS A 1 450 ? 20.836 -12.598 -43.448 1.00 66.38 450 CYS A C 1
ATOM 3614 O O . CYS A 1 450 ? 20.242 -13.467 -44.092 1.00 66.38 450 CYS A O 1
ATOM 3616 N N . LYS A 1 451 ? 21.963 -12.031 -43.880 1.00 70.56 451 LYS A N 1
ATOM 3617 C CA . LYS A 1 451 ? 22.743 -12.493 -45.028 1.00 70.56 451 LYS A CA 1
ATOM 3618 C C . LYS A 1 451 ? 24.054 -13.077 -44.514 1.00 70.56 451 LYS A C 1
ATOM 3620 O O . LYS A 1 451 ? 24.810 -12.378 -43.842 1.00 70.56 451 LYS A O 1
ATOM 3625 N N . ASN A 1 452 ? 24.334 -14.334 -44.847 1.00 64.62 452 ASN A N 1
ATOM 3626 C CA . ASN A 1 452 ? 25.635 -14.930 -44.545 1.00 64.62 452 ASN A CA 1
ATOM 3627 C C . ASN A 1 452 ? 26.721 -14.198 -45.339 1.00 64.62 452 ASN A C 1
ATOM 3629 O O . ASN A 1 452 ? 26.525 -13.883 -46.517 1.00 64.62 452 ASN A O 1
ATOM 3633 N N . VAL A 1 453 ? 27.846 -13.902 -44.694 1.00 63.34 453 VAL A N 1
ATOM 3634 C CA . VAL A 1 453 ? 28.959 -13.177 -45.320 1.00 63.34 453 VAL A CA 1
ATOM 3635 C C . VAL A 1 453 ? 30.089 -14.159 -45.631 1.00 63.34 453 VAL A C 1
ATOM 3637 O O . VAL A 1 453 ? 30.724 -14.698 -44.728 1.00 63.34 453 VAL A O 1
ATOM 3640 N N . GLY A 1 454 ? 30.352 -14.384 -46.922 1.00 60.88 454 GLY A N 1
ATOM 3641 C CA . GLY A 1 454 ? 31.350 -15.355 -47.396 1.00 60.88 454 GLY A CA 1
ATOM 3642 C C . GLY A 1 454 ? 30.867 -16.815 -47.339 1.00 60.88 454 GLY A C 1
ATOM 3643 O O . GLY A 1 454 ? 29.667 -17.075 -47.335 1.00 60.88 454 GLY A O 1
ATOM 3644 N N . GLU A 1 455 ? 31.802 -17.775 -47.302 1.00 50.94 455 GLU A N 1
ATOM 3645 C CA . GLU A 1 455 ? 31.514 -19.225 -47.194 1.00 50.94 455 GLU A CA 1
ATOM 3646 C C . GLU A 1 455 ? 31.284 -19.708 -45.742 1.00 50.94 455 GLU A C 1
ATOM 3648 O O . GLU A 1 455 ? 31.030 -20.888 -45.503 1.00 50.94 455 GLU A O 1
ATOM 3653 N N . SER A 1 456 ? 31.358 -18.811 -44.750 1.00 55.25 456 SER A N 1
ATOM 3654 C CA . SER A 1 456 ? 31.246 -19.148 -43.324 1.00 55.25 456 SER A CA 1
ATOM 3655 C C . SER A 1 456 ? 29.780 -19.154 -42.873 1.00 55.25 456 SER A C 1
ATOM 3657 O O . SER A 1 456 ? 29.081 -18.149 -42.998 1.00 55.25 456 SER A O 1
ATOM 3659 N N . LYS A 1 457 ? 29.308 -20.287 -42.331 1.00 58.53 457 LYS A N 1
ATOM 3660 C CA . LYS A 1 457 ? 27.938 -20.447 -41.797 1.00 58.53 457 LYS A CA 1
ATOM 3661 C C . LYS A 1 457 ? 27.727 -19.774 -40.437 1.00 58.53 457 LYS A C 1
ATOM 3663 O O . LYS A 1 457 ? 26.586 -19.651 -40.003 1.00 58.53 457 LYS A O 1
ATOM 3668 N N . ASP A 1 458 ? 28.806 -19.303 -39.820 1.00 65.88 458 ASP A N 1
ATOM 3669 C CA . ASP A 1 458 ? 28.831 -18.851 -38.427 1.00 65.88 458 ASP A CA 1
ATOM 3670 C C . ASP A 1 458 ? 28.915 -17.320 -38.330 1.00 65.88 458 ASP A C 1
ATOM 3672 O O . ASP A 1 458 ? 29.185 -16.753 -37.277 1.00 65.88 458 ASP A O 1
ATOM 3676 N N . HIS A 1 459 ? 28.682 -16.622 -39.445 1.00 75.62 459 HIS A N 1
ATOM 3677 C CA . HIS A 1 459 ? 28.647 -15.165 -39.508 1.00 75.62 459 HIS A CA 1
ATOM 3678 C C . HIS A 1 459 ? 27.419 -14.683 -40.273 1.00 75.62 459 HIS A C 1
ATOM 3680 O O . HIS A 1 459 ? 27.278 -14.874 -41.482 1.00 75.62 459 HIS A O 1
ATOM 3686 N N . CYS A 1 460 ? 26.554 -13.999 -39.541 1.00 74.44 460 CYS A N 1
ATOM 3687 C CA . CYS A 1 460 ? 25.360 -13.355 -40.034 1.00 74.44 460 CYS A CA 1
ATOM 3688 C C . CYS A 1 460 ? 25.549 -11.841 -40.080 1.00 74.44 460 CYS A C 1
ATOM 3690 O O . CYS A 1 460 ? 25.893 -11.229 -39.072 1.00 74.44 460 CYS A O 1
ATOM 3692 N N . ARG A 1 461 ? 25.257 -11.213 -41.220 1.00 78.31 461 ARG A N 1
ATOM 3693 C CA . ARG A 1 461 ? 25.184 -9.754 -41.325 1.00 78.31 461 ARG A CA 1
ATOM 3694 C C . ARG A 1 461 ? 23.777 -9.312 -41.669 1.00 78.31 461 ARG A C 1
ATOM 3696 O O . ARG A 1 461 ? 23.181 -9.769 -42.643 1.00 78.31 461 ARG A O 1
ATOM 3703 N N . ILE A 1 462 ? 23.272 -8.371 -40.888 1.00 74.06 462 ILE A N 1
ATOM 3704 C CA . ILE A 1 462 ? 21.975 -7.737 -41.086 1.00 74.06 462 ILE A CA 1
ATOM 3705 C C . ILE A 1 462 ? 22.237 -6.275 -41.432 1.00 74.06 462 ILE A C 1
ATOM 3707 O O . ILE A 1 462 ? 22.901 -5.561 -40.682 1.00 74.06 462 ILE A O 1
ATOM 3711 N N . THR A 1 463 ? 21.724 -5.836 -42.578 1.00 68.56 463 THR A N 1
ATOM 3712 C CA . THR A 1 463 ? 21.825 -4.450 -43.059 1.00 68.56 463 THR A CA 1
ATOM 3713 C C . THR A 1 463 ? 20.425 -3.849 -43.215 1.00 68.56 463 THR A C 1
ATOM 3715 O O . THR A 1 463 ? 19.452 -4.599 -43.309 1.00 68.56 463 THR A O 1
ATOM 3718 N N . ASN A 1 464 ? 20.326 -2.517 -43.318 1.00 62.88 464 ASN A N 1
ATOM 3719 C CA . ASN A 1 464 ? 19.102 -1.738 -43.611 1.00 62.88 464 ASN A CA 1
ATOM 3720 C C . ASN A 1 464 ? 18.262 -1.296 -42.396 1.00 62.88 464 ASN A C 1
ATOM 3722 O O . ASN A 1 464 ? 17.048 -1.121 -42.527 1.00 62.88 464 ASN A O 1
ATOM 3726 N N . GLY A 1 465 ? 18.861 -1.104 -41.220 1.00 60.66 465 GLY A N 1
ATOM 3727 C CA . GLY A 1 465 ? 18.152 -0.443 -40.121 1.00 60.66 465 GLY A CA 1
ATOM 3728 C C . GLY A 1 465 ? 18.262 1.095 -40.194 1.00 60.66 465 GLY A C 1
ATOM 3729 O O . GLY A 1 465 ? 19.189 1.616 -40.811 1.00 60.66 465 GLY A O 1
ATOM 3730 N N . PRO A 1 466 ? 17.325 1.849 -39.586 1.00 45.72 466 PRO A N 1
ATOM 3731 C CA . PRO A 1 466 ? 17.251 3.316 -39.680 1.00 45.72 466 PRO A CA 1
ATOM 3732 C C . PRO A 1 466 ? 18.298 4.055 -38.820 1.00 45.72 466 PRO A C 1
ATOM 3734 O O . PRO A 1 466 ? 18.254 5.279 -38.699 1.00 45.72 466 PRO A O 1
ATOM 3737 N N . GLY A 1 467 ? 19.202 3.317 -38.172 1.00 57.41 467 GLY A N 1
ATOM 3738 C CA . GLY A 1 467 ? 20.222 3.852 -37.278 1.00 57.41 467 GLY A CA 1
ATOM 3739 C C . GLY A 1 467 ? 21.511 4.283 -37.969 1.00 57.41 467 GLY A C 1
ATOM 3740 O O . GLY A 1 467 ? 21.659 4.166 -39.178 1.00 57.41 467 GLY A O 1
ATOM 3741 N N . ASN A 1 468 ? 22.481 4.745 -37.178 1.00 55.19 468 ASN A N 1
ATOM 3742 C CA . ASN A 1 468 ? 23.811 5.162 -37.647 1.00 55.19 468 ASN A CA 1
ATOM 3743 C C . ASN A 1 468 ? 24.969 4.358 -37.026 1.00 55.19 468 ASN A C 1
ATOM 3745 O O . ASN A 1 468 ? 26.123 4.628 -37.340 1.00 55.19 468 ASN A O 1
ATOM 3749 N N . LEU A 1 469 ? 24.665 3.411 -36.139 1.00 57.53 469 LEU A N 1
ATOM 3750 C CA . LEU A 1 469 ? 25.649 2.640 -35.382 1.00 57.53 469 LEU A CA 1
ATOM 3751 C C . LEU A 1 469 ? 25.901 1.263 -36.020 1.00 57.53 469 LEU A C 1
ATOM 3753 O O . LEU A 1 469 ? 24.983 0.666 -36.600 1.00 57.53 469 LEU A O 1
ATOM 3757 N N . GLN A 1 470 ? 27.127 0.761 -35.866 1.00 69.62 470 GLN A N 1
ATOM 3758 C CA . GLN A 1 470 ? 27.547 -0.590 -36.248 1.00 69.62 470 GLN A CA 1
ATOM 3759 C C . GLN A 1 470 ? 27.788 -1.446 -35.000 1.00 69.62 470 GLN A C 1
ATOM 3761 O O . GLN A 1 470 ? 28.587 -1.080 -34.139 1.00 69.62 470 GLN A O 1
ATOM 3766 N N . ILE A 1 471 ? 27.115 -2.594 -34.898 1.00 69.56 471 ILE A N 1
ATOM 3767 C CA . ILE A 1 471 ? 27.302 -3.537 -33.784 1.00 69.56 471 ILE A CA 1
ATOM 3768 C C . ILE A 1 471 ? 27.929 -4.831 -34.282 1.00 69.56 471 ILE A C 1
ATOM 3770 O O . ILE A 1 471 ? 27.515 -5.352 -35.317 1.00 69.56 471 ILE A O 1
ATOM 3774 N N . ALA A 1 472 ? 28.822 -5.404 -33.473 1.00 73.69 472 ALA A N 1
ATOM 3775 C CA . ALA A 1 472 ? 29.137 -6.825 -33.533 1.00 73.69 472 ALA A CA 1
ATOM 3776 C C . ALA A 1 472 ? 28.644 -7.555 -32.272 1.00 73.69 472 ALA A C 1
ATOM 3778 O O . ALA A 1 472 ? 28.720 -7.029 -31.162 1.00 73.69 472 ALA A O 1
ATOM 3779 N N . MET A 1 473 ? 28.149 -8.776 -32.433 1.00 74.62 473 MET A N 1
ATOM 3780 C CA . MET A 1 473 ? 27.769 -9.670 -31.340 1.00 74.62 473 MET A CA 1
ATOM 3781 C C . MET A 1 473 ? 28.451 -11.016 -31.546 1.00 74.62 473 MET A C 1
ATOM 3783 O O . MET A 1 473 ? 28.396 -11.548 -32.649 1.00 74.62 473 MET A O 1
ATOM 3787 N N . ALA A 1 474 ? 29.063 -11.584 -30.509 1.00 71.19 474 ALA A N 1
ATOM 3788 C CA . ALA A 1 474 ? 29.656 -12.918 -30.571 1.00 71.19 474 ALA A CA 1
ATOM 3789 C C . ALA A 1 474 ? 29.286 -13.760 -29.340 1.00 71.19 474 ALA A C 1
ATOM 3791 O O . ALA A 1 474 ? 29.279 -13.251 -28.215 1.00 71.19 474 ALA A O 1
ATOM 3792 N N . GLY A 1 475 ? 29.003 -15.046 -29.563 1.00 66.44 475 GLY A N 1
ATOM 3793 C CA . GLY A 1 475 ? 28.683 -16.036 -28.523 1.00 66.44 475 GLY A CA 1
ATOM 3794 C C . GLY A 1 475 ? 27.238 -16.551 -28.568 1.00 66.44 475 GLY A C 1
ATOM 3795 O O . GLY A 1 475 ? 26.513 -16.308 -29.534 1.00 66.44 475 GLY A O 1
ATOM 3796 N N . SER A 1 476 ? 26.801 -17.265 -27.526 1.00 55.09 476 SER A N 1
ATOM 3797 C CA . SER A 1 476 ? 25.449 -17.837 -27.424 1.00 55.09 476 SER A CA 1
ATOM 3798 C C . SER A 1 476 ? 24.518 -16.926 -26.595 1.00 55.09 476 SER A C 1
ATOM 3800 O O . SER A 1 476 ? 24.876 -16.456 -25.517 1.00 55.09 476 SER A O 1
ATOM 3802 N N . GLY A 1 477 ? 23.309 -16.618 -27.098 1.00 54.25 477 GLY A N 1
ATOM 3803 C CA . GLY A 1 477 ? 22.285 -15.860 -26.341 1.00 54.25 477 GLY A CA 1
ATOM 3804 C C . GLY A 1 477 ? 22.018 -14.396 -26.744 1.00 54.25 477 GLY A C 1
ATOM 3805 O O . GLY A 1 477 ? 21.436 -13.640 -25.968 1.00 54.25 477 GLY A O 1
ATOM 3806 N N . PHE A 1 478 ? 22.374 -13.985 -27.963 1.00 59.81 478 PHE A N 1
ATOM 3807 C CA . PHE A 1 478 ? 22.140 -12.634 -28.512 1.00 59.81 478 PHE A CA 1
ATOM 3808 C C . PHE A 1 478 ? 20.680 -12.209 -28.846 1.00 59.81 478 PHE A C 1
ATOM 3810 O O . PHE A 1 478 ? 20.501 -11.012 -29.083 1.00 59.81 478 PHE A O 1
ATOM 3817 N N . PRO A 1 479 ? 19.614 -13.047 -28.870 1.00 56.22 479 PRO A N 1
ATOM 3818 C CA . PRO A 1 479 ? 18.279 -12.589 -29.300 1.00 56.22 479 PRO A CA 1
ATOM 3819 C C . PRO A 1 479 ? 17.679 -11.431 -28.487 1.00 56.22 479 PRO A C 1
ATOM 3821 O O . PRO A 1 479 ? 17.034 -10.556 -29.063 1.00 56.22 479 PRO A O 1
ATOM 3824 N N . SER A 1 480 ? 17.949 -11.356 -27.179 1.00 52.44 480 SER A N 1
ATOM 3825 C CA . SER A 1 480 ? 17.509 -10.239 -26.325 1.00 52.44 480 SER A CA 1
ATOM 3826 C C . SER A 1 480 ? 18.214 -8.929 -26.668 1.00 52.44 480 SER A C 1
ATOM 3828 O O . SER A 1 480 ? 17.585 -7.873 -26.706 1.00 52.44 480 SER A O 1
ATOM 3830 N N . ALA A 1 481 ? 19.517 -9.002 -26.950 1.00 54.53 481 ALA A N 1
ATOM 3831 C CA . ALA A 1 481 ? 20.293 -7.850 -27.381 1.00 54.53 481 ALA A CA 1
ATOM 3832 C C . ALA A 1 481 ? 19.851 -7.408 -28.777 1.00 54.53 481 ALA A C 1
ATOM 3834 O O . ALA A 1 481 ? 19.571 -6.234 -28.970 1.00 54.53 481 ALA A O 1
ATOM 3835 N N . TYR A 1 482 ? 19.685 -8.345 -29.714 1.00 62.97 482 TYR A N 1
ATOM 3836 C CA . TYR A 1 482 ? 19.171 -8.081 -31.057 1.00 62.97 482 TYR A CA 1
ATOM 3837 C C . TYR A 1 482 ? 17.799 -7.383 -31.038 1.00 62.97 482 TYR A C 1
ATOM 3839 O O . TYR A 1 482 ? 17.632 -6.352 -31.687 1.00 62.97 482 TYR A O 1
ATOM 3847 N N . GLU A 1 483 ? 16.826 -7.886 -30.272 1.00 58.31 483 GLU A N 1
ATOM 3848 C CA . GLU A 1 483 ? 15.485 -7.287 -30.186 1.00 58.31 483 GLU A CA 1
ATOM 3849 C C . GLU A 1 483 ? 15.490 -5.886 -29.564 1.00 58.31 483 GLU A C 1
ATOM 3851 O O . GLU A 1 483 ? 14.731 -5.020 -30.001 1.00 58.31 483 GLU A O 1
ATOM 3856 N N . ALA A 1 484 ? 16.358 -5.657 -28.578 1.00 54.16 484 ALA A N 1
ATOM 3857 C CA . ALA A 1 484 ? 16.546 -4.360 -27.941 1.00 54.16 484 ALA A CA 1
ATOM 3858 C C . ALA A 1 484 ? 17.160 -3.326 -28.895 1.00 54.16 484 ALA A C 1
ATOM 3860 O O . ALA A 1 484 ? 16.798 -2.153 -28.879 1.00 54.16 484 ALA A O 1
ATOM 3861 N N . VAL A 1 485 ? 18.097 -3.764 -29.734 1.00 56.31 485 VAL A N 1
ATOM 3862 C CA . VAL A 1 485 ? 18.943 -2.853 -30.498 1.00 56.31 485 VAL A CA 1
ATOM 3863 C C . VAL A 1 485 ? 18.412 -2.623 -31.915 1.00 56.31 485 VAL A C 1
ATOM 3865 O O . VAL A 1 485 ? 18.466 -1.498 -32.396 1.00 56.31 485 VAL A O 1
ATOM 3868 N N . LYS A 1 486 ? 17.797 -3.614 -32.575 1.00 61.16 486 LYS A N 1
ATOM 3869 C CA . LYS A 1 486 ? 17.475 -3.616 -34.023 1.00 61.16 486 LYS A CA 1
ATOM 3870 C C . LYS A 1 486 ? 16.840 -2.348 -34.619 1.00 61.16 486 LYS A C 1
ATOM 3872 O O . LYS A 1 486 ? 17.018 -2.098 -35.806 1.00 61.16 486 LYS A O 1
ATOM 3877 N N . SER A 1 487 ? 16.101 -1.548 -33.848 1.00 55.06 487 SER A N 1
ATOM 3878 C CA . SER A 1 487 ? 15.444 -0.325 -34.330 1.00 55.06 487 SER A CA 1
ATOM 3879 C C . SER A 1 487 ? 16.356 0.903 -34.440 1.00 55.06 487 SER A C 1
ATOM 3881 O O . SER A 1 487 ? 15.901 1.927 -34.938 1.00 55.06 487 SER A O 1
ATOM 3883 N N . VAL A 1 488 ? 17.607 0.841 -33.973 1.00 53.72 488 VAL A N 1
ATOM 3884 C CA . VAL A 1 488 ? 18.525 2.000 -33.892 1.00 53.72 488 VAL A CA 1
ATOM 3885 C C . VAL A 1 488 ? 19.918 1.752 -34.498 1.00 53.72 488 VAL A C 1
ATOM 3887 O O . VAL A 1 488 ? 20.802 2.594 -34.347 1.00 53.72 488 VAL A O 1
ATOM 3890 N N . PHE A 1 489 ? 20.120 0.668 -35.262 1.00 64.62 489 PHE A N 1
ATOM 3891 C CA . PHE A 1 489 ? 21.408 0.351 -35.920 1.00 64.62 489 PHE A CA 1
ATOM 3892 C C . PHE A 1 489 ? 21.301 0.330 -37.438 1.00 64.62 489 PHE A C 1
ATOM 3894 O O . PHE A 1 489 ? 20.235 0.056 -37.973 1.00 64.62 489 PHE A O 1
ATOM 3901 N N . ASN A 1 490 ? 22.408 0.624 -38.121 1.00 63.78 490 ASN A N 1
ATOM 3902 C CA . ASN A 1 490 ? 22.512 0.533 -39.582 1.00 63.78 490 ASN A CA 1
ATOM 3903 C C . ASN A 1 490 ? 22.953 -0.876 -40.021 1.00 63.78 490 ASN A C 1
ATOM 3905 O O . ASN A 1 490 ? 22.466 -1.422 -41.014 1.00 63.78 490 ASN A O 1
ATOM 3909 N N . GLN A 1 491 ? 23.864 -1.472 -39.240 1.00 75.38 491 GLN A N 1
ATOM 3910 C CA . GLN A 1 491 ? 24.482 -2.768 -39.505 1.00 75.38 491 GLN A CA 1
ATOM 3911 C C . GLN A 1 491 ? 24.683 -3.552 -38.201 1.00 75.38 491 GLN A C 1
ATOM 3913 O O . GLN A 1 491 ? 25.154 -2.999 -37.204 1.00 75.38 491 GLN A O 1
ATOM 3918 N N . ILE A 1 492 ? 24.329 -4.839 -38.225 1.00 75.69 492 ILE A N 1
ATOM 3919 C CA . ILE A 1 492 ? 24.547 -5.782 -37.122 1.00 75.69 492 ILE A CA 1
ATOM 3920 C C . ILE A 1 492 ? 25.264 -7.010 -37.678 1.00 75.69 492 ILE A C 1
ATOM 3922 O O . ILE A 1 492 ? 24.726 -7.711 -38.538 1.00 75.69 492 ILE A O 1
ATOM 3926 N N . ASP A 1 493 ? 26.459 -7.276 -37.168 1.00 76.94 493 ASP A N 1
ATOM 3927 C CA . ASP A 1 493 ? 27.227 -8.485 -37.436 1.00 76.94 493 ASP A CA 1
ATOM 3928 C C . ASP A 1 493 ? 27.110 -9.431 -36.238 1.00 76.94 493 ASP A C 1
ATOM 3930 O O . ASP A 1 493 ? 27.434 -9.073 -35.109 1.00 76.94 493 ASP A O 1
ATOM 3934 N N . VAL A 1 494 ? 26.620 -10.642 -36.470 1.00 74.31 494 VAL A N 1
ATOM 3935 C CA . VAL A 1 494 ? 26.442 -11.674 -35.448 1.00 74.31 494 VAL A CA 1
ATOM 3936 C C . VAL A 1 494 ? 27.333 -12.857 -35.794 1.00 74.31 494 VAL A C 1
ATOM 3938 O O . VAL A 1 494 ? 27.218 -13.434 -36.874 1.00 74.31 494 VAL A O 1
ATOM 3941 N N . PHE A 1 495 ? 28.220 -13.206 -34.873 1.00 74.50 495 PHE A N 1
ATOM 3942 C CA . PHE A 1 495 ? 29.120 -14.345 -34.953 1.00 74.50 495 PHE A CA 1
ATOM 3943 C C . PHE A 1 495 ? 28.604 -15.462 -34.052 1.00 74.50 495 PHE A C 1
ATOM 3945 O O . PHE A 1 495 ? 28.592 -15.331 -32.824 1.00 74.50 495 PHE A O 1
ATOM 3952 N N . TYR A 1 496 ? 28.162 -16.549 -34.675 1.00 66.06 496 TYR A N 1
ATOM 3953 C CA . TYR A 1 496 ? 27.778 -17.768 -33.982 1.00 66.06 496 TYR A CA 1
ATOM 3954 C C . TYR A 1 496 ? 29.046 -18.509 -33.561 1.00 66.06 496 TYR A C 1
ATOM 3956 O O . TYR A 1 496 ? 30.002 -18.606 -34.325 1.00 66.06 496 TYR A O 1
ATOM 3964 N N . VAL A 1 497 ? 29.059 -18.992 -32.325 1.00 62.56 497 VAL A N 1
ATOM 3965 C CA . VAL A 1 497 ? 30.167 -19.763 -31.757 1.00 62.56 497 VAL A CA 1
ATOM 3966 C C . VAL A 1 497 ? 29.532 -21.051 -31.256 1.00 62.56 497 VAL A C 1
ATOM 3968 O O . VAL A 1 497 ? 28.840 -21.019 -30.240 1.00 62.56 497 VAL A O 1
ATOM 3971 N N . GLU A 1 498 ? 29.630 -22.124 -32.045 1.00 51.69 498 GLU A N 1
ATOM 3972 C CA . GLU A 1 498 ? 28.982 -23.416 -31.757 1.00 51.69 498 GLU A CA 1
ATOM 3973 C C . GLU A 1 498 ? 29.910 -24.361 -30.959 1.00 51.69 498 GLU A C 1
ATOM 3975 O O . GLU A 1 498 ? 29.403 -25.135 -30.152 1.00 51.69 498 GLU A O 1
ATOM 3980 N N . ASP A 1 499 ? 31.244 -24.252 -31.083 1.00 50.41 499 ASP A N 1
ATOM 3981 C CA . ASP A 1 499 ? 32.190 -25.304 -30.655 1.00 50.41 499 ASP A CA 1
ATOM 3982 C C . ASP A 1 499 ? 33.047 -24.983 -29.403 1.00 50.41 499 ASP A C 1
ATOM 3984 O O . ASP A 1 499 ? 34.037 -25.665 -29.130 1.00 50.41 499 ASP A O 1
ATOM 3988 N N . CYS A 1 500 ? 32.671 -23.997 -28.578 1.00 50.69 500 CYS A N 1
ATOM 3989 C CA . CYS A 1 500 ? 33.299 -23.789 -27.254 1.00 50.69 500 CYS A CA 1
ATOM 3990 C C . CYS A 1 500 ? 32.498 -24.401 -26.080 1.00 50.69 500 CYS A C 1
ATOM 3992 O O . CYS A 1 500 ? 32.879 -24.207 -24.920 1.00 50.69 500 CYS A O 1
ATOM 3994 N N . ASP A 1 501 ? 31.404 -25.126 -26.331 1.00 42.47 501 ASP A N 1
ATOM 3995 C CA . ASP A 1 501 ? 30.616 -25.781 -25.279 1.00 42.47 501 ASP A CA 1
ATOM 3996 C C . ASP A 1 501 ? 31.198 -27.166 -24.946 1.00 42.47 501 ASP A C 1
ATOM 3998 O O . ASP A 1 501 ? 31.053 -28.128 -25.696 1.00 42.47 501 ASP A O 1
ATOM 4002 N N . VAL A 1 502 ? 31.863 -27.287 -23.790 1.00 34.31 502 VAL A N 1
ATOM 4003 C CA . VAL A 1 502 ? 32.412 -28.573 -23.320 1.00 34.31 502 VAL A CA 1
ATOM 4004 C C . VAL A 1 502 ? 31.264 -29.581 -23.118 1.00 34.31 502 VAL A C 1
ATOM 4006 O O . VAL A 1 502 ? 30.345 -29.292 -22.339 1.00 34.31 502 VAL A O 1
ATOM 4009 N N . PRO A 1 503 ? 31.297 -30.787 -23.722 1.00 36.81 503 PRO A N 1
ATOM 4010 C CA . PRO A 1 503 ? 30.321 -31.824 -23.427 1.00 36.81 503 PRO A CA 1
ATOM 4011 C C . PRO A 1 503 ? 30.514 -32.308 -21.990 1.00 36.81 503 PRO A C 1
ATOM 4013 O O . PRO A 1 503 ? 31.624 -32.552 -21.520 1.00 36.81 503 PRO A O 1
ATOM 4016 N N . THR A 1 504 ? 29.410 -32.469 -21.273 1.00 35.12 504 THR A N 1
ATOM 4017 C CA . THR A 1 504 ? 29.384 -33.003 -19.911 1.00 35.12 504 THR A CA 1
ATOM 4018 C C . THR A 1 504 ? 30.062 -34.378 -19.831 1.00 35.12 504 THR A C 1
ATOM 4020 O O . THR A 1 504 ? 29.446 -35.370 -20.216 1.00 35.12 504 THR A O 1
ATOM 4023 N N . GLY A 1 505 ? 31.276 -34.406 -19.271 1.00 39.38 505 GLY A N 1
ATOM 4024 C CA . GLY A 1 505 ? 31.958 -35.578 -18.716 1.00 39.38 505 GLY A CA 1
ATOM 4025 C C . GLY A 1 505 ? 32.570 -36.533 -19.743 1.00 39.38 505 GLY A C 1
ATOM 4026 O O . GLY A 1 505 ? 31.837 -37.343 -20.290 1.00 39.38 505 GLY A O 1
ATOM 4027 N N . GLU A 1 506 ? 33.900 -36.440 -19.916 1.00 36.03 506 GLU A N 1
ATOM 4028 C CA . GLU A 1 506 ? 34.879 -37.457 -20.398 1.00 36.03 506 GLU A CA 1
ATOM 4029 C C . GLU A 1 506 ? 35.931 -36.950 -21.418 1.00 36.03 506 GLU A C 1
ATOM 4031 O O . GLU A 1 506 ? 36.790 -37.731 -21.811 1.00 36.03 506 GLU A O 1
ATOM 4036 N N . ALA A 1 507 ? 35.954 -35.666 -21.803 1.00 40.94 507 ALA A N 1
ATOM 4037 C CA . ALA A 1 507 ? 36.971 -35.135 -22.732 1.00 40.94 507 ALA A CA 1
ATOM 4038 C C . ALA A 1 507 ? 38.231 -34.554 -22.043 1.00 40.94 507 ALA A C 1
ATOM 4040 O O . ALA A 1 507 ? 38.160 -34.013 -20.933 1.00 40.94 507 ALA A O 1
ATOM 4041 N N . ASP A 1 508 ? 39.378 -34.695 -22.719 1.00 43.75 508 ASP A N 1
ATOM 4042 C CA . ASP A 1 508 ? 40.733 -34.352 -22.263 1.00 43.75 508 ASP A CA 1
ATOM 4043 C C . ASP A 1 508 ? 40.954 -32.816 -22.224 1.00 43.75 508 ASP A C 1
ATOM 4045 O O . ASP A 1 508 ? 40.765 -32.143 -23.240 1.00 43.75 508 ASP A O 1
ATOM 4049 N N . PRO A 1 509 ? 41.348 -32.209 -21.084 1.00 48.12 509 PRO A N 1
ATOM 4050 C CA . PRO A 1 509 ? 41.370 -30.751 -20.913 1.00 48.12 509 PRO A CA 1
ATOM 4051 C C . PRO A 1 509 ? 42.273 -29.948 -21.867 1.00 48.12 509 PRO A C 1
ATOM 4053 O O . PRO A 1 509 ? 42.039 -28.746 -22.020 1.00 48.12 509 PRO A O 1
ATOM 4056 N N . GLU A 1 510 ? 43.308 -30.556 -22.458 1.00 46.84 510 GLU A N 1
ATOM 4057 C CA . GLU A 1 510 ? 44.282 -29.863 -23.323 1.00 46.84 510 GLU A CA 1
ATOM 4058 C C . GLU A 1 510 ? 43.840 -29.753 -24.794 1.00 46.84 510 GLU A C 1
ATOM 4060 O O . GLU A 1 510 ? 44.197 -28.786 -25.471 1.00 46.84 510 GLU A O 1
ATOM 4065 N N . GLU A 1 511 ? 43.038 -30.695 -25.298 1.00 45.88 511 GLU A N 1
ATOM 4066 C CA . GLU A 1 511 ? 42.610 -30.717 -26.707 1.00 45.88 511 GLU A CA 1
ATOM 4067 C C . GLU A 1 511 ? 41.518 -29.658 -26.979 1.00 45.88 511 GLU A C 1
ATOM 4069 O O . GLU A 1 511 ? 41.555 -28.947 -27.988 1.00 45.88 511 GLU A O 1
ATOM 4074 N N . ASP A 1 512 ? 40.632 -29.436 -26.002 1.00 51.47 512 ASP A N 1
ATOM 4075 C CA . ASP A 1 512 ? 39.500 -28.501 -26.086 1.00 51.47 512 ASP A CA 1
ATOM 4076 C C . ASP A 1 512 ? 39.902 -27.018 -25.948 1.00 51.47 512 ASP A C 1
ATOM 4078 O O . ASP A 1 512 ? 39.240 -26.123 -26.486 1.00 51.47 512 ASP A O 1
ATOM 4082 N N . GLN A 1 513 ? 41.018 -26.721 -25.270 1.00 52.34 513 GLN A N 1
ATOM 4083 C CA . GLN A 1 513 ? 41.535 -25.349 -25.158 1.00 52.34 513 GLN A CA 1
ATOM 4084 C C . GLN A 1 513 ? 42.016 -24.802 -26.512 1.00 52.34 513 GLN A C 1
ATOM 4086 O O . GLN A 1 513 ? 41.804 -23.625 -26.810 1.00 52.34 513 GLN A O 1
ATOM 4091 N N . ASN A 1 514 ? 42.592 -25.656 -27.364 1.00 54.03 514 ASN A N 1
ATOM 4092 C CA . ASN A 1 514 ? 43.076 -25.273 -28.693 1.00 54.03 514 ASN A CA 1
ATOM 4093 C C . ASN A 1 514 ? 41.939 -24.969 -29.686 1.00 54.03 514 ASN A C 1
ATOM 4095 O O . ASN A 1 514 ? 42.102 -24.100 -30.548 1.00 54.03 514 ASN A O 1
ATOM 4099 N N . SER A 1 515 ? 40.788 -25.643 -29.570 1.00 57.12 515 SER A N 1
ATOM 4100 C CA . SER A 1 515 ? 39.619 -25.391 -30.429 1.00 57.12 515 SER A CA 1
ATOM 4101 C C . SER A 1 515 ? 39.056 -23.983 -30.201 1.00 57.12 515 SER A C 1
ATOM 4103 O O . SER A 1 515 ? 38.922 -23.186 -31.133 1.00 57.12 515 SER A O 1
ATOM 4105 N N . CYS A 1 516 ? 38.865 -23.615 -28.932 1.00 56.34 516 CYS A N 1
ATOM 4106 C CA . CYS A 1 516 ? 38.319 -22.312 -28.564 1.00 56.34 516 CYS A CA 1
ATOM 4107 C C . CYS A 1 516 ? 39.312 -21.154 -28.818 1.00 56.34 516 CYS A C 1
ATOM 4109 O O . CYS A 1 516 ? 38.907 -20.055 -29.206 1.00 56.34 516 CYS A O 1
ATOM 4111 N N . GLU A 1 517 ? 40.628 -21.388 -28.679 1.00 62.06 517 GLU A N 1
ATOM 4112 C CA . GLU A 1 517 ? 41.658 -20.416 -29.092 1.00 62.06 517 GLU A CA 1
ATOM 4113 C C . GLU A 1 517 ? 41.595 -20.119 -30.603 1.00 62.06 517 GLU A C 1
ATOM 4115 O O . GLU A 1 517 ? 41.718 -18.961 -31.022 1.00 62.06 517 GLU A O 1
ATOM 4120 N N . LYS A 1 518 ? 41.353 -21.141 -31.432 1.00 66.06 518 LYS A N 1
ATOM 4121 C CA . LYS A 1 518 ? 41.249 -20.993 -32.887 1.00 66.06 518 LYS A CA 1
ATOM 4122 C C . LYS A 1 518 ? 40.008 -20.193 -33.291 1.00 66.06 518 LYS A C 1
ATOM 4124 O O . LYS A 1 518 ? 40.131 -19.280 -34.112 1.00 66.06 518 LYS A O 1
ATOM 4129 N N . GLU A 1 519 ? 38.851 -20.453 -32.686 1.00 66.62 519 GLU A N 1
ATOM 4130 C CA . GLU A 1 519 ? 37.629 -19.676 -32.942 1.00 66.62 519 GLU A CA 1
ATOM 4131 C C . GLU A 1 519 ? 37.775 -18.210 -32.512 1.00 66.62 519 GLU A C 1
ATOM 4133 O O . GLU A 1 519 ? 37.465 -17.303 -33.289 1.00 66.62 519 GLU A O 1
ATOM 4138 N N . LEU A 1 520 ? 38.347 -17.952 -31.330 1.00 67.44 520 LEU A N 1
ATOM 4139 C CA . LEU A 1 520 ? 38.633 -16.591 -30.862 1.00 67.44 520 LEU A CA 1
ATOM 4140 C C . LEU A 1 520 ? 39.569 -15.829 -31.794 1.00 67.44 520 LEU A C 1
ATOM 4142 O O . LEU A 1 520 ? 39.346 -14.642 -32.041 1.00 67.44 520 LEU A O 1
ATOM 4146 N N . SER A 1 521 ? 40.603 -16.486 -32.320 1.00 68.94 521 SER A N 1
ATOM 4147 C CA . SER A 1 521 ? 41.514 -15.859 -33.281 1.00 68.94 521 SER A CA 1
ATOM 4148 C C . SER A 1 521 ? 40.781 -15.467 -34.573 1.00 68.94 521 SER A C 1
ATOM 4150 O O . SER A 1 521 ? 40.961 -14.355 -35.077 1.00 68.94 521 SER A O 1
ATOM 4152 N N . SER A 1 522 ? 39.869 -16.321 -35.055 1.00 72.62 522 SER A N 1
ATOM 4153 C CA . SER A 1 522 ? 39.055 -16.035 -36.238 1.00 72.62 522 SER A CA 1
ATOM 4154 C C . SER A 1 522 ? 38.065 -14.895 -36.000 1.00 72.62 522 SER A C 1
ATOM 4156 O O . SER A 1 522 ? 37.902 -14.049 -36.878 1.00 72.62 522 SER A O 1
ATOM 4158 N N . ILE A 1 523 ? 37.407 -14.860 -34.841 1.00 73.12 523 ILE A N 1
ATOM 4159 C CA . ILE A 1 523 ? 36.449 -13.809 -34.479 1.00 73.12 523 ILE A CA 1
ATOM 4160 C C . ILE A 1 523 ? 37.173 -12.475 -34.288 1.00 73.12 523 ILE A C 1
ATOM 4162 O O . ILE A 1 523 ? 36.710 -11.451 -34.784 1.00 73.12 523 ILE A O 1
ATOM 4166 N N . SER A 1 524 ? 38.346 -12.491 -33.650 1.00 72.31 524 SER A N 1
ATOM 4167 C CA . SER A 1 524 ? 39.159 -11.289 -33.428 1.00 72.31 524 SER A CA 1
ATOM 4168 C C . SER A 1 524 ? 39.577 -10.633 -34.739 1.00 72.31 524 SER A C 1
ATOM 4170 O O . SER A 1 524 ? 39.389 -9.431 -34.896 1.00 72.31 524 SER A O 1
ATOM 4172 N N . SER A 1 525 ? 40.044 -11.424 -35.711 1.00 76.12 525 SER A N 1
ATOM 4173 C CA . SER A 1 525 ? 40.383 -10.911 -37.044 1.00 76.12 525 SER A CA 1
ATOM 4174 C C . SER A 1 525 ? 39.169 -10.299 -37.752 1.00 76.12 525 SER A C 1
ATOM 4176 O O . SER A 1 525 ? 39.275 -9.225 -38.333 1.00 76.12 525 SER A O 1
ATOM 4178 N N . LYS A 1 526 ? 37.996 -10.944 -37.681 1.00 75.94 526 LYS A N 1
ATOM 4179 C CA . LYS A 1 526 ? 36.774 -10.439 -38.332 1.00 75.94 526 LYS A CA 1
ATOM 4180 C C . LYS A 1 526 ? 36.236 -9.168 -37.664 1.00 75.94 526 LYS A C 1
ATOM 4182 O O . LYS A 1 526 ? 35.725 -8.285 -38.347 1.00 75.94 526 LYS A O 1
ATOM 4187 N N . ILE A 1 527 ? 36.344 -9.055 -36.340 1.00 74.00 527 ILE A N 1
ATOM 4188 C CA . ILE A 1 527 ? 35.944 -7.852 -35.597 1.00 74.00 527 ILE A CA 1
ATOM 4189 C C . ILE A 1 527 ? 36.895 -6.686 -35.893 1.00 74.00 527 ILE A C 1
ATOM 4191 O O . ILE A 1 527 ? 36.432 -5.552 -36.020 1.00 74.00 527 ILE A O 1
ATOM 4195 N N . GLU A 1 528 ? 38.191 -6.953 -36.063 1.00 77.81 528 GLU A N 1
ATOM 4196 C CA . GLU A 1 528 ? 39.180 -5.942 -36.454 1.00 77.81 528 GLU A CA 1
ATOM 4197 C C . GLU A 1 528 ? 38.902 -5.350 -37.845 1.00 77.81 528 GLU A C 1
ATOM 4199 O O . GLU A 1 528 ? 39.087 -4.146 -38.048 1.00 77.81 528 GLU A O 1
ATOM 4204 N N . ASP A 1 529 ? 38.375 -6.161 -38.764 1.00 77.69 529 ASP A N 1
ATOM 4205 C CA . ASP A 1 529 ? 37.931 -5.705 -40.083 1.00 77.69 529 ASP A CA 1
ATOM 4206 C C . ASP A 1 529 ? 36.631 -4.885 -40.017 1.00 77.69 529 ASP A C 1
ATOM 4208 O O . ASP A 1 529 ? 36.481 -3.898 -40.739 1.00 77.69 529 ASP A O 1
ATOM 4212 N N . ILE A 1 530 ? 35.685 -5.271 -39.151 1.00 77.75 530 ILE A N 1
ATOM 4213 C CA . ILE A 1 530 ? 34.374 -4.607 -39.024 1.00 77.75 530 ILE A CA 1
ATOM 4214 C C . ILE A 1 530 ? 34.469 -3.282 -38.264 1.00 77.75 530 ILE A C 1
ATOM 4216 O O . ILE A 1 530 ? 33.766 -2.339 -38.611 1.00 77.75 530 IL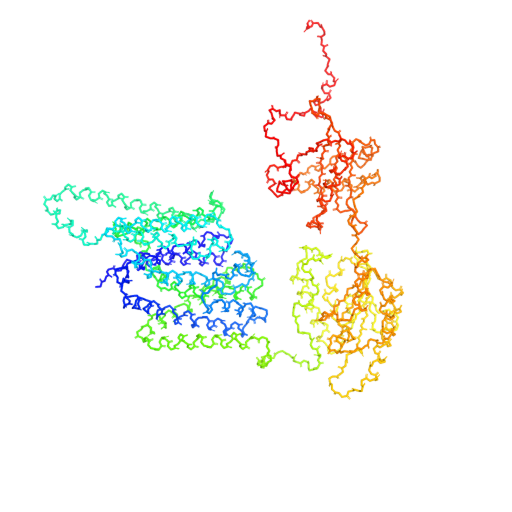E A O 1
ATOM 4220 N N . LYS A 1 531 ? 35.326 -3.202 -37.239 1.00 76.69 531 LYS A N 1
ATOM 4221 C CA . LYS A 1 531 ? 35.470 -2.045 -36.332 1.00 76.69 531 LYS A CA 1
ATOM 4222 C C . LYS A 1 531 ? 34.133 -1.548 -35.759 1.00 76.69 531 LYS A C 1
ATOM 4224 O O . LYS A 1 531 ? 33.754 -0.396 -35.981 1.00 76.69 531 LYS A O 1
ATOM 4229 N N . PRO A 1 532 ? 33.402 -2.398 -35.018 1.00 71.62 532 PRO A N 1
ATOM 4230 C CA . PRO A 1 532 ? 32.076 -2.055 -34.519 1.00 71.62 532 PRO A CA 1
ATOM 4231 C C . PRO A 1 532 ? 32.135 -0.917 -33.487 1.00 71.62 532 PRO A C 1
ATOM 4233 O O . PRO A 1 532 ? 33.031 -0.872 -32.636 1.00 71.62 532 PRO A O 1
ATOM 4236 N N . ASP A 1 533 ? 31.133 -0.034 -33.508 1.00 58.56 533 ASP A N 1
ATOM 4237 C CA . ASP A 1 533 ? 30.934 0.984 -32.470 1.00 58.56 533 ASP A CA 1
ATOM 4238 C C . ASP A 1 533 ? 30.679 0.331 -31.105 1.00 58.56 533 ASP A C 1
ATOM 4240 O O . ASP A 1 533 ? 31.128 0.838 -30.080 1.00 58.56 533 ASP A O 1
ATOM 4244 N N . LEU A 1 534 ? 29.998 -0.817 -31.096 1.00 59.66 534 LEU A N 1
ATOM 4245 C CA . LEU A 1 534 ? 29.695 -1.575 -29.888 1.00 59.66 534 LEU A CA 1
ATOM 4246 C C . LEU A 1 534 ? 29.873 -3.075 -30.142 1.00 59.66 534 LEU A C 1
ATOM 4248 O O . LEU A 1 534 ? 29.293 -3.625 -31.080 1.00 59.66 534 LEU A O 1
ATOM 4252 N N . LEU A 1 535 ? 30.668 -3.736 -29.301 1.00 66.06 535 LEU A N 1
ATOM 4253 C CA . LEU A 1 535 ? 30.894 -5.178 -29.346 1.00 66.06 535 LEU A CA 1
ATOM 4254 C C . LEU A 1 535 ? 30.244 -5.854 -28.139 1.00 66.06 535 LEU A C 1
ATOM 4256 O O . LEU A 1 535 ? 30.624 -5.588 -27.000 1.00 66.06 535 LEU A O 1
ATOM 4260 N N . PHE A 1 536 ? 29.319 -6.778 -28.383 1.00 64.94 536 PHE A N 1
ATOM 4261 C CA . PHE A 1 536 ? 28.761 -7.633 -27.341 1.00 64.94 536 PHE A CA 1
ATOM 4262 C C . PHE A 1 536 ? 29.414 -9.013 -27.352 1.00 64.94 536 PHE A C 1
ATOM 4264 O O . PHE A 1 536 ? 29.407 -9.692 -28.378 1.00 64.94 536 PHE A O 1
ATOM 4271 N N . LEU A 1 537 ? 29.910 -9.455 -26.197 1.00 62.66 537 LEU A N 1
ATOM 4272 C CA . LEU A 1 537 ? 30.401 -10.818 -25.993 1.00 62.66 537 LEU A CA 1
ATOM 4273 C C . LEU A 1 537 ? 29.507 -11.519 -24.963 1.00 62.66 537 LEU A C 1
ATOM 4275 O O . LEU A 1 537 ? 29.494 -11.149 -23.786 1.00 62.66 537 LEU A O 1
ATOM 4279 N N . PHE A 1 538 ? 28.744 -12.519 -25.410 1.00 58.91 538 PHE A N 1
ATOM 4280 C CA . PHE A 1 538 ? 27.771 -13.243 -24.587 1.00 58.91 538 PHE A CA 1
ATOM 4281 C C . PHE A 1 538 ? 28.244 -14.660 -24.268 1.00 58.91 538 PHE A C 1
ATOM 4283 O O . PHE A 1 538 ? 28.637 -15.383 -25.178 1.00 58.91 538 PHE A O 1
ATOM 4290 N N . ASN A 1 539 ? 28.171 -15.060 -22.989 1.00 53.53 539 ASN A N 1
ATOM 4291 C CA . ASN A 1 539 ? 28.368 -16.445 -22.536 1.00 53.53 539 ASN A CA 1
ATOM 4292 C C . ASN A 1 539 ? 29.600 -17.139 -23.137 1.00 53.53 539 ASN A C 1
ATOM 4294 O O . ASN A 1 539 ? 29.564 -18.316 -23.478 1.00 53.53 539 ASN A O 1
ATOM 4298 N N . PHE A 1 540 ? 30.715 -16.417 -23.250 1.00 55.16 540 PHE A N 1
ATOM 4299 C CA . PHE A 1 540 ? 31.948 -17.010 -23.754 1.00 55.16 540 PHE A CA 1
ATOM 4300 C C . PHE A 1 540 ? 32.509 -18.010 -22.719 1.00 55.16 540 PHE A C 1
ATOM 4302 O O . PHE A 1 540 ? 32.837 -17.590 -21.601 1.00 55.16 540 PHE A O 1
ATOM 4309 N N . PRO A 1 541 ? 32.670 -19.305 -23.057 1.00 49.34 541 PRO A N 1
ATOM 4310 C CA . PRO A 1 541 ? 33.005 -20.363 -22.087 1.00 49.34 541 PRO A CA 1
ATOM 4311 C C . PRO A 1 541 ? 34.360 -20.184 -21.381 1.00 49.34 541 PRO A C 1
ATOM 4313 O O . PRO A 1 541 ? 34.578 -20.645 -20.260 1.00 49.34 541 PRO A O 1
ATOM 4316 N N . ILE A 1 542 ? 35.278 -19.437 -21.998 1.00 50.50 542 ILE A N 1
ATOM 4317 C CA . ILE A 1 542 ? 36.562 -19.061 -21.392 1.00 50.50 542 ILE A CA 1
ATOM 4318 C C . ILE A 1 542 ? 36.369 -18.223 -20.120 1.00 50.50 542 ILE A C 1
ATOM 4320 O O . ILE A 1 542 ? 37.075 -18.432 -19.132 1.00 50.50 542 ILE A O 1
ATOM 4324 N N . PHE A 1 543 ? 35.391 -17.313 -20.095 1.00 49.84 543 PHE A N 1
ATOM 4325 C CA . PHE A 1 543 ? 35.160 -16.438 -18.943 1.00 49.84 543 PHE A CA 1
ATOM 4326 C C . PHE A 1 543 ? 34.458 -17.151 -17.784 1.00 49.84 543 PHE A C 1
ATOM 4328 O O . PHE A 1 543 ? 34.693 -16.812 -16.625 1.00 49.84 543 PHE A O 1
ATOM 4335 N N . THR A 1 544 ? 33.636 -18.163 -18.071 1.00 45.25 544 THR A N 1
ATOM 4336 C CA . THR A 1 544 ? 32.929 -18.942 -17.043 1.00 45.25 544 THR A CA 1
ATOM 4337 C C . THR A 1 544 ? 33.871 -19.895 -16.301 1.00 45.25 544 THR A C 1
ATOM 4339 O O . THR A 1 544 ? 33.799 -19.990 -15.076 1.00 45.25 544 THR A O 1
ATOM 4342 N N . LYS A 1 545 ? 34.836 -20.526 -16.988 1.00 43.84 545 LYS A N 1
ATOM 4343 C CA . LYS A 1 545 ? 35.849 -21.395 -16.348 1.00 43.84 545 LYS A CA 1
ATOM 4344 C C . LYS A 1 545 ? 36.836 -20.603 -15.469 1.00 43.84 545 LYS A C 1
ATOM 4346 O O . LYS A 1 545 ? 37.169 -21.057 -14.371 1.00 43.84 545 LYS A O 1
ATOM 4351 N N . LEU A 1 546 ? 37.223 -19.393 -15.895 1.00 46.28 546 LEU A N 1
ATOM 4352 C CA . LEU A 1 546 ? 38.078 -18.453 -15.141 1.00 46.28 546 LEU A CA 1
ATOM 4353 C C . LEU A 1 546 ? 37.447 -17.953 -13.831 1.00 46.28 546 LEU A C 1
ATOM 4355 O O . LEU A 1 546 ? 38.166 -17.639 -12.888 1.00 46.28 546 LEU A O 1
ATOM 4359 N N . ALA A 1 547 ? 36.115 -17.888 -13.754 1.00 43.06 547 ALA A N 1
ATOM 4360 C CA . ALA A 1 547 ? 35.403 -17.510 -12.532 1.00 43.06 547 ALA A CA 1
ATOM 4361 C C . ALA A 1 547 ? 35.332 -18.651 -11.497 1.00 43.06 547 ALA A C 1
ATOM 4363 O O . ALA A 1 547 ? 35.131 -18.397 -10.313 1.00 43.06 547 ALA A O 1
ATOM 4364 N N . SER A 1 548 ? 35.502 -19.902 -11.938 1.00 37.91 548 SER A N 1
ATOM 4365 C CA . SER A 1 548 ? 35.322 -21.105 -11.109 1.00 37.91 548 SER A CA 1
ATOM 4366 C C . SER A 1 548 ? 36.626 -21.769 -10.641 1.00 37.91 548 SER A C 1
ATOM 4368 O O . SER A 1 548 ? 36.583 -22.655 -9.790 1.00 37.91 548 SER A O 1
ATOM 4370 N N . SER A 1 549 ? 37.792 -21.357 -11.159 1.00 42.06 549 SER A N 1
ATOM 4371 C CA . SER A 1 549 ? 39.092 -21.973 -10.843 1.00 42.06 549 SER A CA 1
ATOM 4372 C C . SER A 1 549 ? 40.226 -20.942 -10.730 1.00 42.06 549 SER A C 1
ATOM 4374 O O . SER A 1 549 ? 40.180 -19.900 -11.376 1.00 42.06 549 SER A O 1
ATOM 4376 N N . ASN A 1 550 ? 41.285 -21.254 -9.963 1.00 41.47 550 ASN A N 1
ATOM 4377 C CA . ASN A 1 550 ? 42.566 -20.511 -9.901 1.00 41.47 550 ASN A CA 1
ATOM 4378 C C . ASN A 1 550 ? 43.374 -20.605 -11.226 1.00 41.47 550 ASN A C 1
ATOM 4380 O O . ASN A 1 550 ? 44.603 -20.689 -11.217 1.00 41.47 550 ASN A O 1
ATOM 4384 N N . ALA A 1 551 ? 42.702 -20.661 -12.377 1.00 44.09 551 ALA A N 1
ATOM 4385 C CA . ALA A 1 551 ? 43.331 -20.821 -13.679 1.00 44.09 551 ALA A CA 1
ATOM 4386 C C . ALA A 1 551 ? 44.039 -19.527 -14.108 1.00 44.09 551 ALA A C 1
ATOM 4388 O O . ALA A 1 551 ? 43.451 -18.444 -14.150 1.00 44.09 551 ALA A O 1
ATOM 4389 N N . THR A 1 552 ? 45.321 -19.645 -14.446 1.00 45.06 552 THR A N 1
ATOM 4390 C CA . THR A 1 552 ? 46.107 -18.563 -15.045 1.00 45.06 552 THR A CA 1
ATOM 4391 C C . THR A 1 552 ? 45.753 -18.467 -16.528 1.00 45.06 552 THR A C 1
ATOM 4393 O O . THR A 1 552 ? 45.719 -19.475 -17.230 1.00 45.06 552 THR A O 1
ATOM 4396 N N . ILE A 1 553 ? 45.455 -17.263 -17.015 1.00 50.28 553 ILE A N 1
ATOM 4397 C CA . ILE A 1 553 ? 45.096 -17.044 -18.422 1.00 50.28 553 ILE A CA 1
ATOM 4398 C C . ILE A 1 553 ? 46.333 -17.279 -19.295 1.00 50.28 553 ILE A C 1
ATOM 4400 O O . ILE A 1 553 ? 47.412 -16.766 -18.995 1.00 50.28 553 ILE A O 1
ATOM 4404 N N . SER A 1 554 ? 46.173 -18.005 -20.404 1.00 53.66 554 SER A N 1
ATOM 4405 C CA . SER A 1 554 ? 47.190 -18.088 -21.458 1.00 53.66 554 SER A CA 1
ATOM 4406 C C . SER A 1 554 ? 47.482 -16.679 -21.992 1.00 53.66 554 SER A C 1
ATOM 4408 O O . SER A 1 554 ? 46.576 -15.950 -22.401 1.00 53.66 554 SER A O 1
ATOM 4410 N N . LEU A 1 555 ? 48.759 -16.283 -22.019 1.00 53.81 555 LEU A N 1
ATOM 4411 C CA . LEU A 1 555 ? 49.203 -14.957 -22.481 1.00 53.81 555 LEU A CA 1
ATOM 4412 C C . LEU A 1 555 ? 48.690 -14.620 -23.902 1.00 53.81 555 LEU A C 1
ATOM 4414 O O . LEU A 1 555 ? 48.589 -13.452 -24.275 1.00 53.81 555 LEU A O 1
ATOM 4418 N N . LYS A 1 556 ? 48.341 -15.645 -24.694 1.00 55.97 556 LYS A N 1
ATOM 4419 C CA . LYS A 1 556 ? 47.781 -15.521 -26.046 1.00 55.97 556 LYS A CA 1
ATOM 4420 C C . LYS A 1 556 ? 46.312 -15.085 -26.044 1.00 55.97 556 LYS A C 1
ATOM 4422 O O . LYS A 1 556 ? 45.956 -14.194 -26.809 1.00 55.97 556 LYS A O 1
ATOM 4427 N N . VAL A 1 557 ? 45.485 -15.635 -25.150 1.00 57.47 557 VAL A N 1
ATOM 4428 C CA . VAL A 1 557 ? 44.069 -15.244 -24.989 1.00 57.47 557 VAL A CA 1
ATOM 4429 C C . VAL A 1 557 ? 43.963 -13.782 -24.555 1.00 57.47 557 VAL A C 1
ATOM 4431 O O . VAL A 1 557 ? 43.178 -13.018 -25.115 1.00 57.47 557 VAL A O 1
ATOM 4434 N N . PHE A 1 558 ? 44.815 -13.362 -23.617 1.00 56.38 558 PHE A N 1
ATOM 4435 C CA . PHE A 1 558 ? 44.880 -11.969 -23.171 1.00 56.38 558 PHE A CA 1
ATOM 4436 C C . PHE A 1 558 ? 45.195 -11.004 -24.326 1.00 56.38 558 PHE A C 1
ATOM 4438 O O . PHE A 1 558 ? 44.552 -9.967 -24.470 1.00 56.38 558 PHE A O 1
ATOM 4445 N N . LYS A 1 559 ? 46.123 -11.386 -25.212 1.00 60.97 559 LYS A N 1
ATOM 4446 C CA . LYS A 1 559 ? 46.500 -10.591 -26.387 1.00 60.97 559 LYS A CA 1
ATOM 4447 C C . LYS A 1 559 ? 45.346 -10.415 -27.383 1.00 60.97 559 LYS A C 1
ATOM 4449 O O . LYS A 1 559 ? 45.218 -9.348 -27.976 1.00 60.97 559 LYS A O 1
ATOM 4454 N N . HIS A 1 560 ? 44.499 -11.429 -27.566 1.00 63.22 560 HIS A N 1
ATOM 4455 C CA . HIS A 1 560 ? 43.315 -11.324 -28.428 1.00 63.22 560 HIS A CA 1
ATOM 4456 C C . HIS A 1 560 ? 42.227 -10.431 -27.823 1.00 63.22 560 HIS A C 1
ATOM 4458 O O . HIS A 1 560 ? 41.646 -9.621 -28.538 1.00 63.22 560 HIS A O 1
ATOM 4464 N N . LEU A 1 561 ? 42.022 -10.478 -26.505 1.00 60.16 561 LEU A N 1
ATOM 4465 C CA . LEU A 1 561 ? 41.110 -9.555 -25.818 1.00 60.16 561 LEU A CA 1
ATOM 4466 C C . LEU A 1 561 ? 41.593 -8.102 -25.882 1.00 60.16 561 LEU A C 1
ATOM 4468 O O . LEU A 1 561 ? 40.791 -7.192 -26.079 1.00 60.16 561 LEU A O 1
ATOM 4472 N N . GLU A 1 562 ? 42.903 -7.877 -25.774 1.00 59.06 562 GLU A N 1
ATOM 4473 C CA . GLU A 1 562 ? 43.493 -6.547 -25.932 1.00 59.06 562 GLU A CA 1
ATOM 4474 C C . GLU A 1 562 ? 43.338 -6.013 -27.369 1.00 59.06 562 GLU A C 1
ATOM 4476 O O . GLU A 1 562 ? 43.075 -4.826 -27.568 1.00 59.06 562 GLU A O 1
ATOM 4481 N N . LEU A 1 563 ? 43.464 -6.881 -28.380 1.00 63.62 563 LEU A N 1
ATOM 4482 C CA . LEU A 1 563 ? 43.204 -6.539 -29.784 1.00 63.62 563 LEU A CA 1
ATOM 4483 C C . LEU A 1 563 ? 41.727 -6.193 -30.015 1.00 63.62 563 LEU A C 1
ATOM 4485 O O . LEU A 1 563 ? 41.431 -5.139 -30.578 1.00 63.62 563 LEU A O 1
ATOM 4489 N N . LEU A 1 564 ? 40.806 -7.011 -29.496 1.00 63.53 564 LEU A N 1
ATOM 4490 C CA . LEU A 1 564 ? 39.368 -6.741 -29.538 1.00 63.53 564 LEU A CA 1
ATOM 4491 C C . LEU A 1 564 ? 39.042 -5.380 -28.908 1.00 63.53 564 LEU A C 1
ATOM 4493 O O . LEU A 1 564 ? 38.386 -4.557 -29.544 1.00 63.53 564 LEU A O 1
ATOM 4497 N N . ALA A 1 565 ? 39.593 -5.089 -27.725 1.00 56.47 565 ALA A N 1
ATOM 4498 C CA . ALA A 1 565 ? 39.427 -3.812 -27.025 1.00 56.47 565 ALA A CA 1
ATOM 4499 C C . ALA A 1 565 ? 40.005 -2.601 -27.775 1.00 56.47 565 ALA A C 1
ATOM 4501 O O . ALA A 1 565 ? 39.538 -1.480 -27.578 1.00 56.47 565 ALA A O 1
ATOM 4502 N N . LYS A 1 566 ? 41.005 -2.795 -28.643 1.00 59.28 566 LYS A N 1
ATOM 4503 C CA . LYS A 1 566 ? 41.542 -1.734 -29.513 1.00 59.28 566 LYS A CA 1
ATOM 4504 C C . LYS A 1 566 ? 40.702 -1.519 -30.773 1.00 59.28 566 LYS A C 1
ATOM 4506 O O . LYS A 1 566 ? 40.710 -0.414 -31.310 1.00 59.28 566 LYS A O 1
ATOM 4511 N N . SER A 1 567 ? 40.002 -2.553 -31.235 1.00 61.50 567 SER A N 1
ATOM 4512 C CA . SER A 1 567 ? 39.234 -2.549 -32.488 1.00 61.50 567 SER A CA 1
ATOM 4513 C C . SER A 1 567 ? 37.795 -2.029 -32.371 1.00 61.50 567 SER A C 1
ATOM 4515 O O . SER A 1 567 ? 37.160 -1.769 -33.389 1.00 61.50 567 SER A O 1
ATOM 4517 N N . THR A 1 568 ? 37.280 -1.844 -31.153 1.00 57.34 568 THR A N 1
ATOM 4518 C CA . THR A 1 568 ? 35.906 -1.388 -30.884 1.00 57.34 568 THR A CA 1
ATOM 4519 C C . THR A 1 568 ? 35.882 -0.219 -29.899 1.00 57.34 568 THR A C 1
ATOM 4521 O O . THR A 1 568 ? 36.776 -0.091 -29.061 1.00 57.34 568 THR A O 1
ATOM 4524 N N . LYS A 1 569 ? 34.876 0.663 -29.998 1.00 52.47 569 LYS A N 1
ATOM 4525 C CA . LYS A 1 569 ? 34.761 1.822 -29.093 1.00 52.47 569 LYS A CA 1
ATOM 4526 C C . LYS A 1 569 ? 34.310 1.408 -27.693 1.00 52.47 569 LYS A C 1
ATOM 4528 O O . LYS A 1 569 ? 34.801 1.976 -26.722 1.00 52.47 569 LYS A O 1
ATOM 4533 N N . GLN A 1 570 ? 33.413 0.425 -27.589 1.00 49.62 570 GLN A N 1
ATOM 4534 C CA . GLN A 1 570 ? 32.883 -0.068 -26.319 1.00 49.62 570 GLN A CA 1
ATOM 4535 C C . GLN A 1 570 ? 32.644 -1.582 -26.374 1.00 49.62 570 GLN A C 1
ATOM 4537 O O . GLN A 1 570 ? 32.067 -2.091 -27.334 1.00 49.62 570 GLN A O 1
ATOM 4542 N N . ILE A 1 571 ? 33.058 -2.298 -25.322 1.00 55.34 571 ILE A N 1
ATOM 4543 C CA . ILE A 1 571 ? 32.780 -3.731 -25.149 1.00 55.34 571 ILE A CA 1
ATOM 4544 C C . ILE A 1 571 ? 31.751 -3.917 -24.039 1.00 55.34 571 ILE A C 1
ATOM 4546 O O . ILE A 1 571 ? 31.929 -3.420 -22.928 1.00 55.34 571 ILE A O 1
ATOM 4550 N N . ILE A 1 572 ? 30.709 -4.690 -24.329 1.00 52.91 572 ILE A N 1
ATOM 4551 C CA . ILE A 1 572 ? 29.736 -5.160 -23.347 1.00 52.91 572 ILE A CA 1
ATOM 4552 C C . ILE A 1 572 ? 29.934 -6.662 -23.161 1.00 52.91 572 ILE A C 1
ATOM 4554 O O . ILE A 1 572 ? 29.762 -7.452 -24.089 1.00 52.91 572 ILE A O 1
ATOM 4558 N N . LEU A 1 573 ? 30.304 -7.048 -21.941 1.00 53.56 573 LEU A N 1
ATOM 4559 C CA . LEU A 1 573 ? 30.512 -8.438 -21.550 1.00 53.56 573 LEU A CA 1
ATOM 4560 C C . LEU A 1 573 ? 29.307 -8.937 -20.761 1.00 53.56 573 LEU A C 1
ATOM 4562 O O . LEU A 1 573 ? 28.900 -8.289 -19.802 1.00 53.56 573 LEU A O 1
ATOM 4566 N N . ASN A 1 574 ? 28.789 -10.112 -21.110 1.00 50.09 574 ASN A N 1
ATOM 4567 C CA . ASN A 1 574 ? 27.857 -10.842 -20.258 1.00 50.09 574 ASN A CA 1
ATOM 4568 C C . ASN A 1 574 ? 28.552 -12.083 -19.687 1.00 50.09 574 ASN A C 1
ATOM 4570 O O . ASN A 1 574 ? 28.713 -13.085 -20.387 1.00 50.09 574 ASN A O 1
ATOM 4574 N N . THR A 1 575 ? 28.985 -11.996 -18.427 1.00 47.41 575 THR A N 1
ATOM 4575 C CA . THR A 1 575 ? 29.600 -13.106 -17.688 1.00 47.41 575 THR A CA 1
ATOM 4576 C C . THR A 1 575 ? 28.906 -13.273 -16.336 1.00 47.41 575 THR A C 1
ATOM 4578 O O . THR A 1 575 ? 28.731 -12.271 -15.641 1.00 47.41 575 THR A O 1
ATOM 4581 N N . PRO A 1 576 ? 28.570 -14.500 -15.907 1.00 36.59 576 PRO A N 1
ATOM 4582 C CA . PRO A 1 576 ? 27.737 -14.722 -14.722 1.00 36.59 576 PRO A CA 1
ATOM 4583 C C . PRO A 1 576 ? 28.386 -14.417 -13.351 1.00 36.59 576 PRO A C 1
ATOM 4585 O O . PRO A 1 576 ? 27.720 -14.583 -12.339 1.00 36.59 576 PRO A O 1
ATOM 4588 N N . PHE A 1 577 ? 29.643 -13.957 -13.246 1.00 35.28 577 PHE A N 1
ATOM 4589 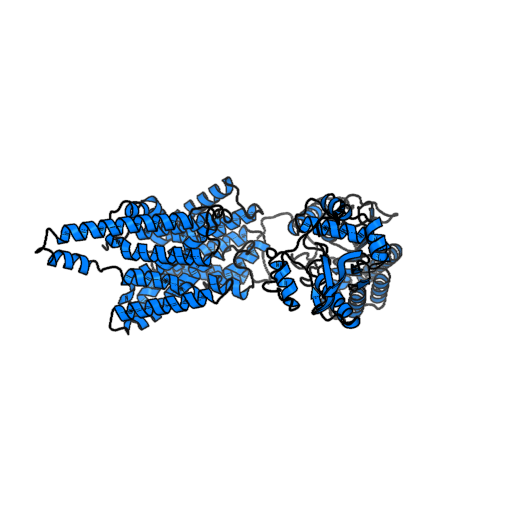C CA . PHE A 1 577 ? 30.277 -13.642 -11.948 1.00 35.28 577 PHE A CA 1
ATOM 4590 C C . PHE A 1 577 ? 31.340 -12.529 -12.032 1.00 35.28 577 PHE A C 1
ATOM 4592 O O . PHE A 1 577 ? 31.920 -12.287 -13.090 1.00 35.28 577 PHE A O 1
ATOM 4599 N N . TRP A 1 578 ? 31.610 -11.867 -10.892 1.00 40.75 578 TRP A N 1
ATOM 4600 C CA . TRP A 1 578 ? 32.698 -10.893 -10.703 1.00 40.75 578 TRP A CA 1
ATOM 4601 C C . TRP A 1 578 ? 34.045 -11.475 -11.161 1.00 40.75 578 TRP A C 1
ATOM 4603 O O . TRP A 1 578 ? 34.495 -12.482 -10.620 1.00 40.75 578 TRP A O 1
ATOM 4613 N N . LEU A 1 579 ? 34.693 -10.818 -12.130 1.00 43.88 579 LEU A N 1
ATOM 4614 C CA . LEU A 1 579 ? 36.020 -11.164 -12.654 1.00 43.88 579 LEU A CA 1
ATOM 4615 C C . LEU A 1 579 ? 37.078 -11.089 -11.529 1.00 43.88 579 LEU A C 1
ATOM 4617 O O . LEU A 1 579 ? 37.409 -9.983 -11.098 1.00 43.88 579 LEU A O 1
ATOM 4621 N N . PRO A 1 580 ? 37.652 -12.214 -11.054 1.00 34.97 580 PRO A N 1
ATOM 4622 C CA . PRO A 1 580 ? 38.618 -12.194 -9.949 1.00 34.97 580 PRO A CA 1
ATOM 4623 C C . PRO A 1 580 ? 40.028 -11.781 -10.397 1.00 34.97 580 PRO A C 1
ATOM 4625 O O . PRO A 1 580 ? 40.890 -11.493 -9.568 1.00 34.97 580 PRO A O 1
ATOM 4628 N N . ASN A 1 581 ? 40.290 -11.773 -11.709 1.00 43.34 581 ASN A N 1
ATOM 4629 C CA . ASN A 1 581 ? 41.621 -11.549 -12.251 1.00 43.34 581 ASN A CA 1
ATOM 4630 C C . ASN A 1 581 ? 41.851 -10.059 -12.561 1.00 43.34 581 ASN A C 1
ATOM 4632 O O . ASN A 1 581 ? 41.234 -9.500 -13.474 1.00 43.34 581 ASN A O 1
ATOM 4636 N N . LYS A 1 582 ? 42.748 -9.423 -11.790 1.00 44.09 582 LYS A N 1
ATOM 4637 C CA . LYS A 1 582 ? 43.084 -7.987 -11.862 1.00 44.09 582 LYS A CA 1
ATOM 4638 C C . LYS A 1 582 ? 43.451 -7.513 -13.272 1.00 44.09 582 LYS A C 1
ATOM 4640 O O . LYS A 1 582 ? 43.160 -6.365 -13.599 1.00 44.09 582 LYS A O 1
ATOM 4645 N N . ASP A 1 583 ? 44.027 -8.381 -14.100 1.00 43.28 583 ASP A N 1
ATOM 4646 C CA . ASP A 1 583 ? 44.498 -8.017 -15.439 1.00 43.28 583 ASP A CA 1
ATOM 4647 C C . ASP A 1 583 ? 43.368 -7.971 -16.482 1.00 43.28 583 ASP A C 1
ATOM 4649 O O . ASP A 1 583 ? 43.355 -7.091 -17.335 1.00 43.28 583 ASP A O 1
ATOM 4653 N N . ILE A 1 584 ? 42.357 -8.849 -16.400 1.00 44.91 584 ILE A N 1
ATOM 4654 C CA . ILE A 1 584 ? 41.153 -8.721 -17.251 1.00 44.91 584 ILE A CA 1
ATOM 4655 C C . ILE A 1 584 ? 40.321 -7.531 -16.781 1.00 44.91 584 ILE A C 1
ATOM 4657 O O . ILE A 1 584 ? 39.837 -6.749 -17.599 1.00 44.91 584 ILE A O 1
ATOM 4661 N N . GLY A 1 585 ? 40.183 -7.381 -15.459 1.00 42.91 585 GLY A N 1
ATOM 4662 C CA . GLY A 1 585 ? 39.519 -6.229 -14.864 1.00 42.91 585 GLY A CA 1
ATOM 4663 C C . GLY A 1 585 ? 40.114 -4.926 -15.390 1.00 42.91 585 GLY A C 1
ATOM 4664 O O . GLY A 1 585 ? 39.369 -4.079 -15.860 1.00 42.91 585 GLY A O 1
ATOM 4665 N N . SER A 1 586 ? 41.440 -4.786 -15.411 1.00 42.09 586 SER A N 1
ATOM 4666 C CA . SER A 1 586 ? 42.089 -3.568 -15.902 1.00 42.09 586 SER A CA 1
ATOM 4667 C C . SER A 1 586 ? 41.835 -3.302 -17.392 1.00 42.09 586 SER A C 1
ATOM 4669 O O . SER A 1 586 ? 41.534 -2.165 -17.734 1.00 42.09 586 SER A O 1
ATOM 4671 N N . VAL A 1 587 ? 41.854 -4.312 -18.271 1.00 45.59 587 VAL A N 1
ATOM 4672 C CA . VAL A 1 587 ? 41.552 -4.142 -19.710 1.00 45.59 587 VAL A CA 1
ATOM 4673 C C . VAL A 1 587 ? 40.095 -3.724 -19.942 1.00 45.59 587 VAL A C 1
ATOM 4675 O O . VAL A 1 587 ? 39.828 -2.804 -20.719 1.00 45.59 587 VAL A O 1
ATOM 4678 N N . VAL A 1 588 ? 39.150 -4.354 -19.238 1.00 44.28 588 VAL A N 1
ATOM 4679 C CA . VAL A 1 588 ? 37.712 -4.049 -19.338 1.00 44.28 588 VAL A CA 1
ATOM 4680 C C . VAL A 1 588 ? 37.398 -2.681 -18.735 1.00 44.28 588 VAL A C 1
ATOM 4682 O O . VAL A 1 588 ? 36.717 -1.878 -19.367 1.00 44.28 588 VAL A O 1
ATOM 4685 N N . PHE A 1 589 ? 37.942 -2.366 -17.557 1.00 38.78 589 PHE A N 1
ATOM 4686 C CA . PHE A 1 589 ? 37.786 -1.050 -16.936 1.00 38.78 589 PHE A CA 1
ATOM 4687 C C . PHE A 1 589 ? 38.444 0.051 -17.768 1.00 38.78 589 PHE A C 1
ATOM 4689 O O . PHE A 1 589 ? 37.847 1.107 -17.913 1.00 38.78 589 PHE A O 1
ATOM 4696 N N . HIS A 1 590 ? 39.596 -0.189 -18.398 1.00 39.28 590 HIS A N 1
ATOM 4697 C CA . HIS A 1 590 ? 40.232 0.792 -19.282 1.00 39.28 590 HIS A CA 1
ATOM 4698 C C . HIS A 1 590 ? 39.415 1.043 -20.567 1.00 39.28 590 HIS A C 1
ATOM 4700 O O . HIS A 1 590 ? 39.361 2.172 -21.056 1.00 39.28 590 HIS A O 1
ATOM 4706 N N . SER A 1 591 ? 38.729 0.021 -21.096 1.00 37.31 591 SER A N 1
ATOM 4707 C CA . SER A 1 591 ? 37.766 0.162 -22.203 1.00 37.31 591 SER A CA 1
ATOM 4708 C C . SER A 1 591 ? 36.487 0.897 -21.772 1.00 37.31 591 SER A C 1
ATOM 4710 O O . SER A 1 591 ? 36.029 1.787 -22.483 1.00 37.31 591 SER A O 1
ATOM 4712 N N . LEU A 1 592 ? 35.944 0.607 -20.584 1.00 35.66 592 LEU A N 1
ATOM 4713 C CA . LEU A 1 592 ? 34.756 1.283 -20.045 1.00 35.66 592 LEU A CA 1
ATOM 4714 C C . LEU A 1 592 ? 35.045 2.737 -19.627 1.00 35.66 592 LEU A C 1
ATOM 4716 O O . LEU A 1 592 ? 34.227 3.623 -19.872 1.00 35.66 592 LEU A O 1
ATOM 4720 N N . GLU A 1 593 ? 36.227 3.026 -19.082 1.00 34.72 593 GLU A N 1
ATOM 4721 C CA . GLU A 1 593 ? 36.686 4.388 -18.780 1.00 34.72 593 GLU A CA 1
ATOM 4722 C C . GLU A 1 593 ? 36.916 5.221 -20.047 1.00 34.72 593 GLU A C 1
ATOM 4724 O O . GLU A 1 593 ? 36.667 6.426 -20.024 1.00 34.72 593 GLU A O 1
ATOM 4729 N N . ARG A 1 594 ? 37.278 4.598 -21.182 1.00 36.31 594 ARG A N 1
ATOM 4730 C CA . ARG A 1 594 ? 37.263 5.278 -22.492 1.00 36.31 594 ARG A CA 1
ATOM 4731 C C . ARG A 1 594 ? 35.853 5.712 -22.932 1.00 36.31 594 ARG A C 1
ATOM 4733 O O . ARG A 1 594 ? 35.763 6.571 -23.803 1.00 36.31 594 ARG A O 1
ATOM 4740 N N . THR A 1 595 ? 34.774 5.164 -22.349 1.00 40.97 595 THR A N 1
ATOM 4741 C CA . THR A 1 595 ? 33.388 5.313 -22.858 1.00 40.97 595 THR A CA 1
ATOM 4742 C C . THR A 1 595 ? 32.451 6.214 -22.061 1.00 40.97 595 THR A C 1
ATOM 4744 O O . THR A 1 595 ? 31.379 6.537 -22.565 1.00 40.97 595 THR A O 1
ATOM 4747 N N . LYS A 1 596 ? 32.822 6.722 -20.878 1.00 42.72 596 LYS A N 1
ATOM 4748 C CA . LYS A 1 596 ? 32.109 7.895 -20.342 1.00 42.72 596 LYS A CA 1
ATOM 4749 C C . LYS A 1 596 ? 32.567 9.124 -21.110 1.00 42.72 596 LYS A C 1
ATOM 4751 O O . LYS A 1 596 ? 33.420 9.879 -20.642 1.00 42.72 596 LYS A O 1
ATOM 4756 N N . MET A 1 597 ? 32.000 9.313 -22.300 1.00 48.59 597 MET A N 1
ATOM 4757 C CA . MET A 1 597 ? 32.168 10.563 -23.018 1.00 48.59 597 MET A CA 1
ATOM 4758 C C . MET A 1 597 ? 31.649 11.685 -22.112 1.00 48.59 597 MET A C 1
ATOM 4760 O O . MET A 1 597 ? 30.526 11.615 -21.601 1.00 48.59 597 MET A O 1
ATOM 4764 N N . PRO A 1 598 ? 32.482 12.689 -21.808 1.00 59.94 598 PRO A N 1
ATOM 4765 C CA . PRO A 1 598 ? 32.072 13.755 -20.917 1.00 59.94 598 PRO A CA 1
ATOM 4766 C C . PRO A 1 598 ? 30.876 14.485 -21.531 1.00 59.94 598 PRO A C 1
ATOM 4768 O O . PRO A 1 598 ? 30.867 14.779 -22.722 1.00 59.94 598 PRO A O 1
ATOM 4771 N N . ILE A 1 599 ? 29.878 14.823 -20.710 1.00 77.19 599 ILE A N 1
ATOM 4772 C CA . ILE A 1 599 ? 28.877 15.822 -21.097 1.00 77.19 599 ILE A CA 1
ATOM 4773 C C . ILE A 1 599 ? 29.631 17.143 -21.239 1.00 77.19 599 ILE A C 1
ATOM 4775 O O . ILE A 1 599 ? 30.043 17.735 -20.233 1.00 77.19 599 ILE A O 1
ATOM 4779 N N . ILE A 1 600 ? 29.827 17.582 -22.476 1.00 86.00 600 ILE A N 1
ATOM 4780 C CA . ILE A 1 600 ? 30.531 18.822 -22.784 1.00 86.00 600 ILE A CA 1
ATOM 4781 C C . ILE A 1 600 ? 29.491 19.929 -22.870 1.00 86.00 600 ILE A C 1
ATOM 4783 O O . ILE A 1 600 ? 28.543 19.847 -23.647 1.00 86.00 600 ILE A O 1
ATOM 4787 N N . ILE A 1 601 ? 29.677 20.976 -22.071 1.00 93.25 601 ILE A N 1
ATOM 4788 C CA . ILE A 1 601 ? 28.957 22.232 -22.266 1.00 93.25 601 ILE A CA 1
ATOM 4789 C C . ILE A 1 601 ? 29.850 23.135 -23.107 1.00 93.25 601 ILE A C 1
ATOM 4791 O O . ILE A 1 601 ? 30.995 23.387 -22.726 1.00 93.25 601 ILE A O 1
ATOM 4795 N N . ARG A 1 602 ? 29.338 23.598 -24.247 1.00 94.31 602 ARG A N 1
ATOM 4796 C CA . ARG A 1 602 ? 30.033 24.551 -25.119 1.00 94.31 602 ARG A CA 1
ATOM 4797 C C . ARG A 1 602 ? 29.136 25.723 -25.486 1.00 94.31 602 ARG A C 1
ATOM 4799 O O . ARG A 1 602 ? 27.912 25.594 -25.479 1.00 94.31 602 ARG A O 1
ATOM 4806 N N . ASP A 1 603 ? 29.755 26.829 -25.875 1.00 94.19 603 ASP A N 1
ATOM 4807 C CA . ASP A 1 603 ? 29.053 27.957 -26.481 1.00 94.19 603 ASP A CA 1
ATOM 4808 C C . ASP A 1 603 ? 28.422 27.547 -27.819 1.00 94.19 603 ASP A C 1
ATOM 4810 O O . ASP A 1 603 ? 29.004 26.792 -28.612 1.00 94.19 603 ASP A O 1
ATOM 4814 N N . ALA A 1 604 ? 27.219 28.057 -28.070 1.00 95.06 604 ALA A N 1
ATOM 4815 C CA . ALA A 1 604 ? 26.589 27.995 -29.374 1.00 95.06 604 ALA A CA 1
ATOM 4816 C C . ALA A 1 604 ? 27.298 28.926 -30.362 1.00 95.06 604 ALA A C 1
ATOM 4818 O O . ALA A 1 604 ? 27.714 30.040 -30.036 1.00 95.06 604 ALA A O 1
ATOM 4819 N N . THR A 1 605 ? 27.383 28.470 -31.602 1.00 94.88 605 THR A N 1
ATOM 4820 C CA . THR A 1 605 ? 27.879 29.226 -32.748 1.00 94.88 605 THR A CA 1
ATOM 4821 C C . THR A 1 605 ? 26.720 29.602 -33.666 1.00 94.88 605 THR A C 1
ATOM 4823 O O . THR A 1 605 ? 25.615 29.077 -33.544 1.00 94.88 605 THR A O 1
ATOM 4826 N N . VAL A 1 606 ? 26.972 30.472 -34.646 1.00 93.81 606 VAL A N 1
ATOM 4827 C CA . VAL A 1 606 ? 25.970 30.836 -35.665 1.00 93.81 606 VAL A CA 1
ATOM 4828 C C . VAL A 1 606 ? 25.457 29.601 -36.425 1.00 93.81 606 VAL A C 1
ATOM 4830 O O . VAL A 1 606 ? 24.293 29.554 -36.811 1.00 93.81 606 VAL A O 1
ATOM 4833 N N . ALA A 1 607 ? 26.286 28.563 -36.590 1.00 92.44 607 ALA A N 1
ATOM 4834 C CA . ALA A 1 607 ? 25.885 27.317 -37.245 1.00 92.44 607 ALA A CA 1
ATOM 4835 C C . ALA A 1 607 ? 24.849 26.510 -36.439 1.00 92.44 607 ALA A C 1
ATOM 4837 O O . ALA A 1 607 ? 24.114 25.713 -37.017 1.00 92.44 607 ALA A O 1
ATOM 4838 N N . ASP A 1 608 ? 24.753 26.736 -35.126 1.00 94.19 608 ASP A N 1
ATOM 4839 C CA . ASP A 1 608 ? 23.852 25.995 -34.242 1.00 94.19 608 ASP A CA 1
ATOM 4840 C C . ASP A 1 608 ? 22.413 26.553 -34.232 1.00 94.19 608 ASP A C 1
ATOM 4842 O O . ASP A 1 608 ? 21.541 25.982 -33.576 1.00 94.19 608 ASP A O 1
ATOM 4846 N N . ALA A 1 609 ? 22.132 27.638 -34.967 1.00 92.88 609 ALA A N 1
ATOM 4847 C CA . ALA A 1 609 ? 20.824 28.302 -34.980 1.00 92.88 609 ALA A CA 1
ATOM 4848 C C . ALA A 1 609 ? 19.662 27.345 -35.295 1.00 92.88 609 ALA A C 1
ATOM 4850 O O . ALA A 1 609 ? 18.673 27.315 -34.567 1.00 92.88 609 ALA A O 1
ATOM 4851 N N . THR A 1 610 ? 19.806 26.501 -36.321 1.00 91.44 610 THR A N 1
ATOM 4852 C CA . THR A 1 610 ? 18.776 25.520 -36.703 1.00 91.44 610 THR A CA 1
ATOM 4853 C C . THR A 1 610 ? 18.486 24.542 -35.566 1.00 91.44 610 THR A C 1
ATOM 4855 O O . THR A 1 610 ? 17.329 24.244 -35.274 1.00 91.44 610 THR A O 1
ATOM 4858 N N . VAL A 1 611 ? 19.524 24.067 -34.875 1.00 90.44 611 VAL A N 1
ATOM 4859 C CA . VAL A 1 611 ? 19.365 23.113 -33.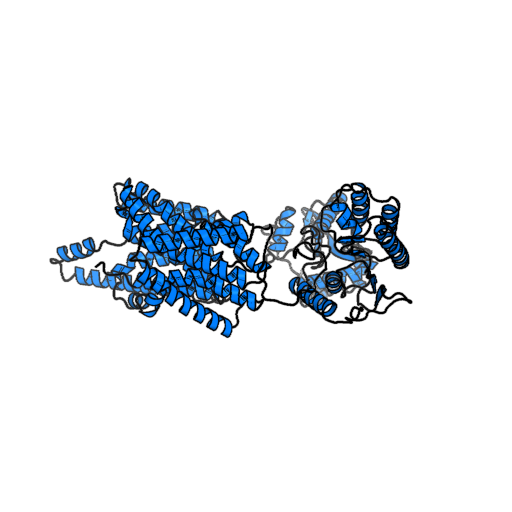769 1.00 90.44 611 VAL A CA 1
ATOM 4860 C C . VAL A 1 611 ? 18.730 23.784 -32.552 1.00 90.44 611 VAL A C 1
ATOM 4862 O O . VAL A 1 611 ? 17.848 23.199 -31.926 1.00 90.44 611 VAL A O 1
ATOM 4865 N N . ILE A 1 612 ? 19.112 25.023 -32.238 1.00 92.38 612 ILE A N 1
ATOM 4866 C CA . ILE A 1 612 ? 18.481 25.793 -31.158 1.00 92.38 612 ILE A CA 1
ATOM 4867 C C . ILE A 1 612 ? 16.991 25.978 -31.451 1.00 92.38 612 ILE A C 1
ATOM 4869 O O . ILE A 1 612 ? 16.173 25.647 -30.599 1.00 92.38 612 ILE A O 1
ATOM 4873 N N . ASN A 1 613 ? 16.622 26.382 -32.671 1.00 89.50 613 ASN A N 1
ATOM 4874 C CA . ASN A 1 613 ? 15.217 26.569 -33.042 1.00 89.50 613 ASN A CA 1
ATOM 4875 C C . ASN A 1 613 ? 14.417 25.251 -32.973 1.00 89.50 613 ASN A C 1
ATOM 4877 O O . ASN A 1 613 ? 13.264 25.230 -32.538 1.00 89.50 613 ASN A O 1
ATOM 4881 N N . GLN A 1 614 ? 15.032 24.115 -33.329 1.00 89.00 614 GLN A N 1
ATOM 4882 C CA . GLN A 1 614 ? 14.429 22.789 -33.134 1.00 89.00 614 GLN A CA 1
ATOM 4883 C C . GLN A 1 614 ? 14.148 22.492 -31.655 1.00 89.00 614 GLN A C 1
ATOM 4885 O O . GLN A 1 614 ? 13.072 21.989 -31.323 1.00 89.00 614 GLN A O 1
ATOM 4890 N N . PHE A 1 615 ? 15.080 22.810 -30.756 1.00 90.56 615 PHE A N 1
ATOM 4891 C CA . PHE A 1 615 ? 14.863 22.627 -29.324 1.00 90.56 615 PHE A CA 1
ATOM 4892 C C . PHE A 1 615 ? 13.842 23.613 -28.744 1.00 90.56 615 PHE A C 1
ATOM 4894 O O . PHE A 1 615 ? 13.022 23.198 -27.927 1.00 90.56 615 PHE A O 1
ATOM 4901 N N . THR A 1 616 ? 13.799 24.860 -29.213 1.00 90.25 616 THR A N 1
ATOM 4902 C CA . THR A 1 616 ? 12.761 25.830 -28.830 1.00 90.25 616 THR A CA 1
ATOM 4903 C C . THR A 1 616 ? 11.368 25.351 -29.248 1.00 90.25 616 THR A C 1
ATOM 4905 O O . THR A 1 616 ? 10.413 25.467 -28.482 1.00 90.25 616 THR A O 1
ATOM 4908 N N . ARG A 1 617 ? 11.231 24.705 -30.417 1.00 87.81 617 ARG A N 1
ATOM 4909 C CA . ARG A 1 617 ? 9.972 24.043 -30.823 1.00 87.81 617 ARG A CA 1
ATOM 4910 C C . ARG A 1 617 ? 9.590 22.910 -29.872 1.00 87.81 617 ARG A C 1
ATOM 4912 O O . ARG A 1 617 ? 8.430 22.817 -29.480 1.00 87.81 617 ARG A O 1
ATOM 4919 N N . LYS A 1 618 ? 10.551 22.066 -29.475 1.00 87.75 618 LYS A N 1
ATOM 4920 C CA . LYS A 1 618 ? 10.313 20.994 -28.491 1.00 87.75 618 LYS A CA 1
ATOM 4921 C C . LYS A 1 618 ? 9.889 21.552 -27.125 1.00 87.75 618 LYS A C 1
ATOM 4923 O O . LYS A 1 618 ? 9.009 20.978 -26.486 1.00 87.75 618 LYS A O 1
ATOM 4928 N N . LEU A 1 619 ? 10.475 22.670 -26.696 1.00 88.25 619 LEU A N 1
ATOM 4929 C CA . LEU A 1 619 ? 10.082 23.372 -25.475 1.00 88.25 619 LEU A CA 1
ATOM 4930 C C . LEU A 1 619 ? 8.660 23.946 -25.585 1.00 88.25 619 LEU A C 1
ATOM 4932 O O . LEU A 1 619 ? 7.863 23.749 -24.675 1.00 88.25 619 LEU A O 1
ATOM 4936 N N . ALA A 1 620 ? 8.296 24.564 -26.711 1.00 85.44 620 ALA A N 1
ATOM 4937 C CA . ALA A 1 620 ? 6.944 25.086 -26.928 1.00 85.44 620 ALA A CA 1
ATOM 4938 C C . ALA A 1 620 ? 5.866 23.988 -26.866 1.00 85.44 620 ALA A C 1
ATOM 4940 O O . ALA A 1 620 ? 4.813 24.197 -26.264 1.00 85.44 620 ALA A O 1
ATOM 4941 N N . VAL A 1 621 ? 6.151 22.799 -27.415 1.00 83.31 621 VAL A N 1
ATOM 4942 C CA . VAL A 1 621 ? 5.276 21.619 -27.276 1.00 83.31 621 VAL A CA 1
ATOM 4943 C C . VAL A 1 621 ? 5.142 21.208 -25.808 1.00 83.31 621 VAL A C 1
ATOM 4945 O O . VAL A 1 621 ? 4.037 20.921 -25.355 1.00 83.31 621 VAL A O 1
ATOM 4948 N N . HIS A 1 622 ? 6.241 21.211 -25.049 1.00 81.88 622 HIS A N 1
ATOM 4949 C CA . HIS A 1 622 ? 6.218 20.883 -23.621 1.00 81.88 622 HIS A CA 1
ATOM 4950 C C . HIS A 1 622 ? 5.382 21.876 -22.799 1.00 81.88 622 HIS A C 1
ATOM 4952 O O . HIS A 1 622 ? 4.656 21.461 -21.902 1.00 81.88 622 HIS A O 1
ATOM 4958 N N . LEU A 1 623 ? 5.434 23.163 -23.147 1.00 80.06 623 LEU A N 1
ATOM 4959 C CA . LEU A 1 623 ? 4.677 24.237 -22.497 1.00 80.06 623 LEU A CA 1
ATOM 4960 C C . LEU A 1 623 ? 3.239 24.383 -23.024 1.00 80.06 623 LEU A C 1
ATOM 4962 O O . LEU A 1 623 ? 2.571 25.364 -22.711 1.00 80.06 623 LEU A O 1
ATOM 4966 N N . SER A 1 624 ? 2.752 23.435 -23.834 1.00 80.62 624 SER A N 1
ATOM 4967 C CA . SER A 1 624 ? 1.418 23.484 -24.452 1.00 80.62 624 SER A CA 1
ATOM 4968 C C . SER A 1 624 ? 1.141 24.785 -25.223 1.00 80.62 624 SER A C 1
ATOM 4970 O O . SER A 1 624 ? 0.007 25.258 -25.260 1.00 80.62 624 SER A O 1
ATOM 4972 N N . ASN A 1 625 ? 2.166 25.372 -25.854 1.00 78.94 625 ASN A N 1
ATOM 4973 C CA . ASN A 1 625 ? 2.042 26.599 -26.639 1.00 78.94 625 ASN A CA 1
ATOM 4974 C C . ASN A 1 625 ? 1.870 26.269 -28.140 1.00 78.94 625 ASN A C 1
ATOM 4976 O O . ASN A 1 625 ? 2.857 25.965 -28.820 1.00 78.94 625 ASN A O 1
ATOM 4980 N N . PRO A 1 626 ? 0.640 26.343 -28.688 1.00 58.78 626 PRO A N 1
ATOM 4981 C CA . PRO A 1 626 ? 0.317 25.849 -30.029 1.00 58.78 626 PRO A CA 1
ATOM 4982 C C . PRO A 1 626 ? 0.914 26.693 -31.162 1.00 58.78 626 PRO A C 1
ATOM 4984 O O . PRO A 1 626 ? 1.009 26.214 -32.289 1.00 58.78 626 PRO A O 1
ATOM 4987 N N . ASN A 1 627 ? 1.331 27.930 -30.878 1.00 67.44 627 ASN A N 1
ATOM 4988 C CA . ASN A 1 627 ? 1.852 28.848 -31.891 1.00 67.44 627 ASN A CA 1
ATOM 4989 C C . ASN A 1 627 ? 3.363 28.691 -32.129 1.00 67.44 627 ASN A C 1
ATOM 4991 O O . ASN A 1 627 ? 3.866 29.228 -33.115 1.00 67.44 627 ASN A O 1
ATOM 4995 N N . GLY A 1 628 ? 4.069 27.932 -31.275 1.00 67.81 628 GLY A N 1
ATOM 4996 C CA . GLY A 1 628 ? 5.502 27.646 -31.406 1.00 67.81 628 GLY A CA 1
ATOM 4997 C C . GLY A 1 628 ? 6.404 28.894 -31.466 1.00 67.81 628 GLY A C 1
ATOM 4998 O O . GLY A 1 628 ? 5.935 30.023 -31.317 1.00 67.81 628 GLY A O 1
ATOM 4999 N N . PRO A 1 629 ? 7.721 28.730 -31.680 1.00 76.38 629 PRO A N 1
ATOM 5000 C CA . PRO A 1 629 ? 8.595 29.859 -31.978 1.00 76.38 629 PRO A CA 1
ATOM 5001 C C . PRO A 1 629 ? 8.248 30.464 -33.344 1.00 76.38 629 PRO A C 1
ATOM 5003 O O . PRO A 1 629 ? 8.157 29.754 -34.347 1.00 76.38 629 PRO A O 1
ATOM 5006 N N . GLN A 1 630 ? 8.098 31.790 -33.381 1.00 78.69 630 GLN A N 1
ATOM 5007 C CA . GLN A 1 630 ? 7.828 32.556 -34.607 1.00 78.69 630 GLN A CA 1
ATOM 5008 C C . GLN A 1 630 ? 9.106 33.033 -35.320 1.00 78.69 630 GLN A C 1
ATOM 5010 O O . GLN A 1 630 ? 9.044 33.560 -36.428 1.00 78.69 630 GLN A O 1
ATOM 5015 N N . THR A 1 631 ? 10.270 32.835 -34.701 1.00 82.62 631 THR A N 1
ATOM 5016 C CA . THR A 1 631 ? 11.574 33.266 -35.220 1.00 82.62 631 THR A CA 1
ATOM 5017 C C . THR A 1 631 ? 12.113 32.285 -36.267 1.00 82.62 631 THR A C 1
ATOM 5019 O O . THR A 1 631 ? 12.119 31.067 -36.057 1.00 82.62 631 THR A O 1
ATOM 5022 N N . SER A 1 632 ? 12.595 32.817 -37.394 1.00 87.69 632 SER A N 1
ATOM 5023 C CA . SER A 1 632 ? 13.270 32.036 -38.442 1.00 87.69 632 SER A CA 1
ATOM 5024 C C . SER A 1 632 ? 14.702 31.656 -38.043 1.00 87.69 632 SER A C 1
ATOM 5026 O O . SER A 1 632 ? 15.313 32.304 -37.188 1.00 87.69 632 SER A O 1
ATOM 5028 N N . ASP A 1 633 ? 15.263 30.625 -38.678 1.00 88.12 633 ASP A N 1
ATOM 5029 C CA . ASP A 1 633 ? 16.662 30.246 -38.454 1.00 88.12 633 ASP A CA 1
ATOM 5030 C C . ASP A 1 633 ? 17.613 31.380 -38.860 1.00 88.12 633 ASP A C 1
ATOM 5032 O O . ASP A 1 633 ? 18.609 31.614 -38.179 1.00 88.12 633 ASP A O 1
ATOM 5036 N N . GLU A 1 634 ? 17.300 32.111 -39.933 1.00 89.94 634 GLU A N 1
ATOM 5037 C CA . GLU A 1 634 ? 18.064 33.264 -40.412 1.00 89.94 634 GLU A CA 1
ATOM 5038 C C . GLU A 1 634 ? 18.114 34.381 -39.365 1.00 89.94 634 GLU A C 1
ATOM 5040 O O . GLU A 1 634 ? 19.196 34.851 -39.012 1.00 89.94 634 GLU A O 1
ATOM 5045 N N . THR A 1 635 ? 16.965 34.750 -38.794 1.00 90.06 635 THR A N 1
ATOM 5046 C CA . THR A 1 635 ? 16.897 35.766 -37.733 1.00 90.06 635 THR A CA 1
ATOM 5047 C C . THR A 1 635 ? 17.674 35.325 -36.490 1.00 90.06 635 THR A C 1
ATOM 5049 O O . THR A 1 635 ? 18.396 36.113 -35.881 1.00 90.06 635 THR A O 1
ATOM 5052 N N . LEU A 1 636 ? 17.586 34.044 -36.119 1.00 91.31 636 LEU A N 1
ATOM 5053 C CA . LEU A 1 636 ? 18.335 33.516 -34.981 1.00 91.31 636 LEU A CA 1
ATOM 5054 C C . LEU A 1 636 ? 19.852 33.506 -35.238 1.00 91.31 636 LEU A C 1
ATOM 5056 O O . LEU A 1 636 ? 20.626 33.784 -34.321 1.00 91.31 636 LEU A O 1
ATOM 5060 N N . ARG A 1 637 ? 20.297 33.252 -36.478 1.00 93.75 637 ARG A N 1
ATOM 5061 C CA . ARG A 1 637 ? 21.715 33.382 -36.867 1.00 93.75 637 ARG A CA 1
ATOM 5062 C C . ARG A 1 637 ? 22.222 34.803 -36.663 1.00 93.75 637 ARG A C 1
ATOM 5064 O O . ARG A 1 637 ? 23.311 34.970 -36.118 1.00 93.75 637 ARG A O 1
ATOM 5071 N N . GLU A 1 638 ? 21.442 35.807 -37.057 1.00 92.50 638 GLU A N 1
ATOM 5072 C CA . GLU A 1 638 ? 21.791 37.216 -36.848 1.00 92.50 638 GLU A CA 1
ATOM 5073 C C . GLU A 1 638 ? 21.913 37.549 -35.356 1.00 92.50 638 GLU A C 1
ATOM 5075 O O . GLU A 1 638 ? 22.910 38.145 -34.941 1.00 92.50 638 GLU A O 1
ATOM 5080 N N . PHE A 1 639 ? 20.959 37.090 -34.537 1.00 91.94 639 PHE A N 1
ATOM 5081 C CA . PHE A 1 639 ? 20.967 37.313 -33.086 1.00 91.94 639 PHE A CA 1
ATOM 5082 C C . PHE A 1 639 ? 22.095 36.584 -32.343 1.00 91.94 639 PHE A C 1
ATOM 5084 O O . PHE A 1 639 ? 22.591 37.080 -31.329 1.00 91.94 639 PHE A O 1
ATOM 5091 N N . LEU A 1 640 ? 22.532 35.423 -32.834 1.00 92.62 640 LEU A N 1
ATOM 5092 C CA . LEU A 1 640 ? 23.721 34.741 -32.316 1.00 92.62 640 LEU A CA 1
ATOM 5093 C C . LEU A 1 640 ? 25.007 35.454 -32.760 1.00 92.62 640 LEU A C 1
ATOM 5095 O O . LEU A 1 640 ? 25.936 35.604 -31.965 1.00 92.62 640 LEU A O 1
ATOM 5099 N N . ALA A 1 641 ? 25.063 35.932 -34.008 1.00 92.75 641 ALA A N 1
ATOM 5100 C CA . ALA A 1 641 ? 26.230 36.615 -34.566 1.00 92.75 641 ALA A CA 1
ATOM 5101 C C . ALA A 1 641 ? 26.509 37.954 -33.867 1.00 92.75 641 ALA A C 1
ATOM 5103 O O . ALA A 1 641 ? 27.655 38.248 -33.515 1.00 92.75 641 ALA A O 1
ATOM 5104 N N . ASN A 1 642 ? 25.466 38.749 -33.618 1.00 93.06 642 ASN A N 1
ATOM 5105 C CA . ASN A 1 642 ? 25.576 40.029 -32.916 1.00 93.06 642 ASN A CA 1
ATOM 5106 C C . ASN A 1 642 ? 25.542 39.885 -31.377 1.00 93.06 642 ASN A C 1
ATOM 5108 O O . ASN A 1 642 ? 25.715 40.874 -30.664 1.00 93.06 642 ASN A O 1
ATOM 5112 N N . LYS A 1 643 ? 25.369 38.656 -30.865 1.00 90.44 643 LYS A N 1
ATOM 5113 C CA . LYS A 1 643 ? 25.281 38.311 -29.437 1.00 90.44 643 LYS A CA 1
ATOM 5114 C C . LYS A 1 643 ? 24.108 38.974 -28.702 1.00 90.44 643 LYS A C 1
ATOM 5116 O O . LYS A 1 643 ? 24.191 39.134 -27.481 1.00 90.44 643 LYS A O 1
ATOM 5121 N N . THR A 1 644 ? 23.035 39.333 -29.414 1.00 92.00 644 THR A N 1
ATOM 5122 C CA . THR A 1 644 ? 21.747 39.736 -28.824 1.00 92.00 644 THR A CA 1
ATOM 5123 C C . THR A 1 644 ? 21.183 38.610 -27.966 1.00 92.00 644 THR A C 1
ATOM 5125 O O . THR A 1 644 ? 20.739 38.861 -26.849 1.00 92.00 644 THR A O 1
ATOM 5128 N N . ILE A 1 645 ? 21.282 37.370 -28.450 1.00 93.69 645 ILE A N 1
ATOM 5129 C CA . ILE A 1 645 ? 21.027 36.163 -27.666 1.00 93.69 645 ILE A CA 1
ATOM 5130 C C . ILE A 1 645 ? 22.275 35.286 -27.667 1.00 93.69 645 ILE A C 1
ATOM 5132 O O . ILE A 1 645 ? 23.060 35.273 -28.616 1.00 93.69 645 ILE A O 1
ATOM 5136 N N . ARG A 1 646 ? 22.487 34.561 -26.577 1.00 96.31 646 ARG A N 1
ATOM 5137 C CA . ARG A 1 646 ? 23.562 33.583 -26.423 1.00 96.31 646 ARG A CA 1
ATOM 5138 C C . ARG A 1 646 ? 22.957 32.264 -25.996 1.00 96.31 646 ARG A C 1
ATOM 5140 O O . ARG A 1 646 ? 21.907 32.246 -25.361 1.00 96.31 646 ARG A O 1
ATOM 5147 N N . ALA A 1 647 ? 23.630 31.168 -26.311 1.00 96.94 647 ALA A N 1
ATOM 5148 C CA . ALA A 1 647 ? 23.208 29.866 -25.834 1.00 96.94 647 ALA A CA 1
ATOM 5149 C C . ALA A 1 647 ? 24.399 28.983 -25.472 1.00 96.94 647 ALA A C 1
ATOM 5151 O O . ALA A 1 647 ? 25.454 29.060 -26.100 1.00 96.94 647 ALA A O 1
ATOM 5152 N N . PHE A 1 648 ? 24.200 28.126 -24.477 1.00 97.94 648 PHE A N 1
ATOM 5153 C CA . PHE A 1 648 ? 25.062 26.984 -24.209 1.00 97.94 648 PHE A CA 1
ATOM 5154 C C . PHE A 1 648 ? 24.392 25.719 -24.717 1.00 97.94 648 PHE A C 1
ATOM 5156 O O . PHE A 1 648 ? 23.183 25.547 -24.561 1.00 97.94 648 PHE A O 1
ATOM 5163 N N . LEU A 1 649 ? 25.190 24.822 -25.281 1.00 96.81 649 LEU A N 1
ATOM 5164 C CA . LEU A 1 649 ? 24.749 23.536 -25.796 1.00 96.81 649 LEU A CA 1
ATOM 5165 C C . LEU A 1 649 ? 25.380 22.424 -24.973 1.00 96.81 649 LEU A C 1
ATOM 5167 O O . LEU A 1 649 ? 26.590 22.423 -24.737 1.00 96.81 649 LEU A O 1
ATOM 5171 N N . ALA A 1 650 ? 24.551 21.476 -24.548 1.00 94.88 650 ALA A N 1
ATOM 5172 C CA . ALA A 1 650 ? 25.006 20.240 -23.941 1.00 94.88 650 ALA A CA 1
ATOM 5173 C C . ALA A 1 650 ? 25.212 19.192 -25.033 1.00 94.88 650 ALA A C 1
ATOM 5175 O O . ALA A 1 650 ? 24.260 18.820 -25.721 1.00 94.88 650 ALA A O 1
ATOM 5176 N N . VAL A 1 651 ? 26.449 18.724 -25.171 1.00 88.62 651 VAL A N 1
ATOM 5177 C CA . VAL A 1 651 ? 26.839 17.680 -26.116 1.00 88.62 651 VAL A CA 1
ATOM 5178 C C . VAL A 1 651 ? 27.088 16.386 -25.350 1.00 88.62 651 VAL A C 1
ATOM 5180 O O . VAL A 1 651 ? 27.879 16.362 -24.404 1.00 88.62 651 VAL A O 1
ATOM 5183 N N . LEU A 1 652 ? 26.395 15.329 -25.758 1.00 83.25 652 LEU A N 1
ATOM 5184 C CA . LEU A 1 652 ? 26.556 13.961 -25.276 1.00 83.25 652 LEU A CA 1
ATOM 5185 C C . LEU A 1 652 ? 26.626 13.054 -26.509 1.00 83.25 652 LEU A C 1
ATOM 5187 O O . LEU A 1 652 ? 25.766 13.158 -27.381 1.00 83.25 652 LEU A O 1
ATOM 5191 N N . ASP A 1 653 ? 27.666 12.226 -26.604 1.00 76.88 653 ASP A N 1
ATOM 5192 C CA . ASP A 1 653 ? 27.909 11.318 -27.737 1.00 76.88 653 ASP A CA 1
ATOM 5193 C C . ASP A 1 653 ? 27.872 12.025 -29.109 1.00 76.88 653 ASP A C 1
ATOM 5195 O O . ASP A 1 653 ? 27.177 11.604 -30.036 1.00 76.88 653 ASP A O 1
ATOM 5199 N N . ASP A 1 654 ? 28.571 13.164 -29.212 1.00 76.12 654 ASP A N 1
ATOM 5200 C CA . ASP A 1 654 ? 28.623 14.053 -30.390 1.00 76.12 654 ASP A CA 1
ATOM 5201 C C . ASP A 1 654 ? 27.260 14.598 -30.862 1.00 76.12 654 ASP A C 1
ATOM 5203 O O . ASP A 1 654 ? 27.138 15.174 -31.947 1.00 76.12 654 ASP A O 1
ATOM 5207 N N . ARG A 1 655 ? 26.220 14.483 -30.029 1.00 83.69 655 ARG A N 1
ATOM 5208 C CA . ARG A 1 655 ? 24.881 15.021 -30.286 1.00 83.69 655 ARG A CA 1
ATOM 5209 C C . ARG A 1 655 ? 24.558 16.133 -29.308 1.00 83.69 655 ARG A C 1
ATOM 5211 O O . ARG A 1 655 ? 24.829 16.037 -28.115 1.00 83.69 655 ARG A O 1
ATOM 5218 N N . ILE A 1 656 ? 23.928 17.190 -29.807 1.00 91.31 656 ILE A N 1
ATOM 5219 C CA . ILE A 1 656 ? 23.356 18.226 -28.948 1.00 91.31 656 ILE A CA 1
ATOM 5220 C C . ILE A 1 656 ? 22.079 17.648 -28.337 1.00 91.31 656 ILE A C 1
ATOM 5222 O O . ILE A 1 656 ? 21.174 17.252 -29.066 1.00 91.31 656 ILE A O 1
ATOM 5226 N N . VAL A 1 657 ? 22.019 17.586 -27.009 1.00 92.38 657 VAL A N 1
ATOM 5227 C CA . VAL A 1 657 ? 20.924 16.949 -26.252 1.00 92.38 657 VAL A CA 1
ATOM 5228 C C . VAL A 1 657 ? 20.206 17.909 -25.296 1.00 92.38 657 VAL A C 1
ATOM 5230 O O . VAL A 1 657 ? 19.255 17.542 -24.607 1.00 92.38 657 VAL A O 1
ATOM 5233 N N . GLY A 1 658 ? 20.648 19.160 -25.243 1.00 92.88 658 GLY A N 1
ATOM 5234 C CA . GLY A 1 658 ? 19.996 20.217 -24.484 1.00 92.88 658 GLY A CA 1
ATOM 5235 C C . GLY A 1 658 ? 20.616 21.572 -24.779 1.00 92.88 658 GLY A C 1
ATOM 5236 O O . GLY A 1 658 ? 21.752 21.652 -25.256 1.00 92.88 658 GLY A O 1
ATOM 5237 N N . TYR A 1 659 ? 19.875 22.632 -24.476 1.00 96.81 659 TYR A N 1
ATOM 5238 C CA . TYR A 1 659 ? 20.349 24.002 -24.603 1.00 96.81 659 TYR A CA 1
ATOM 5239 C C . TYR A 1 659 ? 19.873 24.875 -23.444 1.00 96.81 659 TYR A C 1
ATOM 5241 O O . TYR A 1 659 ? 18.878 24.580 -22.778 1.00 96.81 659 TYR A O 1
ATOM 5249 N N . LEU A 1 660 ? 20.607 25.958 -23.221 1.00 97.88 660 LEU A N 1
ATOM 5250 C CA . LEU A 1 660 ? 20.216 27.059 -22.353 1.00 97.88 660 LEU A CA 1
ATOM 5251 C C . LEU A 1 660 ? 20.440 28.351 -23.126 1.00 97.88 660 LEU A C 1
ATOM 5253 O O . LEU A 1 660 ? 21.584 28.630 -23.479 1.00 97.88 660 LEU A O 1
ATOM 5257 N N . ALA A 1 661 ? 19.387 29.130 -23.373 1.00 96.62 661 ALA A N 1
ATOM 5258 C CA . ALA A 1 661 ? 19.484 30.441 -24.008 1.00 96.62 661 ALA A CA 1
ATOM 5259 C C . ALA A 1 661 ? 19.385 31.568 -22.976 1.00 96.62 661 ALA A C 1
ATOM 5261 O O . ALA A 1 661 ? 18.624 31.497 -22.012 1.00 96.62 661 ALA A O 1
ATOM 5262 N N . TYR A 1 662 ? 20.183 32.612 -23.164 1.00 97.31 662 TYR A N 1
ATOM 5263 C CA . TYR A 1 662 ? 20.254 33.742 -22.252 1.00 97.31 662 TYR A CA 1
ATOM 5264 C C . TYR A 1 662 ? 20.712 35.015 -22.966 1.00 97.31 662 TYR A C 1
ATOM 5266 O O . TYR A 1 662 ? 21.369 34.982 -24.007 1.00 97.31 662 TYR A O 1
ATOM 5274 N N . TYR A 1 663 ? 20.420 36.156 -22.358 1.00 96.50 663 TYR A N 1
ATOM 5275 C CA . TYR A 1 663 ? 20.926 37.458 -22.771 1.00 96.50 663 TYR A CA 1
ATOM 5276 C C . TYR A 1 663 ? 21.279 38.305 -21.549 1.00 96.50 663 TYR A C 1
ATOM 5278 O O . TYR A 1 663 ? 20.987 37.967 -20.400 1.00 96.50 663 TYR A O 1
ATOM 5286 N N . THR A 1 664 ? 21.982 39.407 -21.774 1.00 95.50 664 THR A N 1
ATOM 5287 C CA . THR A 1 664 ? 22.383 40.324 -20.705 1.00 95.50 664 THR A CA 1
ATOM 5288 C C . THR A 1 664 ? 21.476 41.539 -20.707 1.00 95.50 664 THR A C 1
ATOM 5290 O O . THR A 1 664 ? 21.248 42.133 -21.757 1.00 95.50 664 THR A O 1
ATOM 5293 N N . ALA A 1 665 ? 21.005 41.942 -19.534 1.00 92.94 665 ALA A N 1
ATOM 5294 C CA . ALA A 1 665 ? 20.133 43.092 -19.356 1.00 92.94 665 ALA A CA 1
ATOM 5295 C C . ALA A 1 665 ? 20.646 43.991 -18.224 1.00 92.94 665 ALA A C 1
ATOM 5297 O O . ALA A 1 665 ? 21.551 43.632 -17.462 1.00 92.94 665 ALA A O 1
ATOM 5298 N N . TYR A 1 666 ? 20.075 45.189 -18.108 1.00 92.00 666 TYR A N 1
ATOM 5299 C CA . TYR A 1 666 ? 20.494 46.175 -17.119 1.00 92.00 666 TYR A CA 1
ATOM 5300 C C . TYR A 1 666 ? 19.305 46.677 -16.311 1.00 92.00 666 TYR A C 1
ATOM 5302 O O . TYR A 1 666 ? 18.285 47.082 -16.857 1.00 92.00 666 TYR A O 1
ATOM 5310 N N . SER A 1 667 ? 19.439 46.668 -14.986 1.00 87.44 667 SER A N 1
ATOM 5311 C CA . SER A 1 667 ? 18.514 47.361 -14.098 1.00 87.44 667 SER A CA 1
ATOM 5312 C C . SER A 1 667 ? 19.152 48.675 -13.687 1.00 87.44 667 SER A C 1
ATOM 5314 O O . SER A 1 667 ? 20.208 48.669 -13.057 1.00 87.44 667 SER A O 1
ATOM 5316 N N . THR A 1 668 ? 18.488 49.794 -13.962 1.00 89.38 668 THR A N 1
ATOM 5317 C CA . THR A 1 668 ? 18.947 51.122 -13.521 1.00 89.38 668 THR A CA 1
ATOM 5318 C C . THR A 1 668 ? 19.102 51.223 -11.998 1.00 89.38 668 THR A C 1
ATOM 5320 O O . THR A 1 668 ? 19.865 52.053 -11.523 1.00 89.38 668 THR A O 1
ATOM 5323 N N . TRP A 1 669 ? 18.449 50.340 -11.232 1.00 83.62 669 TRP A N 1
ATOM 5324 C CA . TRP A 1 669 ? 18.489 50.320 -9.766 1.00 83.62 669 TRP A CA 1
ATOM 5325 C C . TRP A 1 669 ? 19.483 49.297 -9.208 1.00 83.62 669 TRP A C 1
ATOM 5327 O O . TRP A 1 669 ? 20.086 49.516 -8.164 1.00 83.62 669 TRP A O 1
ATOM 5337 N N . LYS A 1 670 ? 19.627 48.141 -9.869 1.00 85.31 670 LYS A N 1
ATOM 5338 C CA . LYS A 1 670 ? 20.364 46.979 -9.334 1.00 85.31 670 LYS A CA 1
ATOM 5339 C C . LYS A 1 670 ? 21.548 46.542 -10.215 1.00 85.31 670 LYS A C 1
ATOM 5341 O O . LYS A 1 670 ? 22.130 45.481 -9.976 1.00 85.31 670 LYS A O 1
ATOM 5346 N N . GLY A 1 671 ? 21.882 47.317 -11.246 1.00 90.31 671 GLY A N 1
ATOM 5347 C CA . GLY A 1 671 ? 22.996 47.071 -12.163 1.00 90.31 671 GLY A CA 1
ATOM 5348 C C . GLY A 1 671 ? 22.752 45.945 -13.183 1.00 90.31 671 GLY A C 1
ATOM 5349 O O . GLY A 1 671 ? 21.607 45.496 -13.350 1.00 90.31 671 GLY A O 1
ATOM 5350 N N . PRO A 1 672 ? 23.817 45.469 -13.856 1.00 94.06 672 PRO A N 1
ATOM 5351 C CA . PRO A 1 672 ? 23.729 44.455 -14.902 1.00 94.06 672 PRO A CA 1
ATOM 5352 C C . PRO A 1 672 ? 23.326 43.090 -14.331 1.00 94.06 672 PRO A C 1
ATOM 5354 O O . PRO A 1 672 ? 23.686 42.729 -13.205 1.00 94.06 672 PRO A O 1
ATOM 5357 N N . PHE A 1 673 ? 22.569 42.323 -15.107 1.00 94.31 673 PHE A N 1
ATOM 5358 C CA . PHE A 1 673 ? 22.154 40.964 -14.768 1.00 94.31 673 PHE A CA 1
ATOM 5359 C C . PHE A 1 673 ? 22.029 40.103 -16.027 1.00 94.31 673 PHE A C 1
ATOM 5361 O O . PHE A 1 673 ? 21.948 40.613 -17.144 1.00 94.31 673 PHE A O 1
ATOM 5368 N N . VAL A 1 674 ? 22.020 38.790 -15.834 1.00 96.88 674 VAL A N 1
ATOM 5369 C CA . VAL A 1 674 ? 21.752 37.822 -16.899 1.00 96.88 674 VAL A CA 1
ATOM 5370 C C . VAL A 1 674 ? 20.275 37.452 -16.855 1.00 96.88 674 VAL A C 1
ATOM 5372 O O . VAL A 1 674 ? 19.771 37.132 -15.779 1.00 96.88 674 VAL A O 1
ATOM 5375 N N . MET A 1 675 ? 19.589 37.503 -17.992 1.00 95.75 675 MET A N 1
ATOM 5376 C CA . MET A 1 675 ? 18.270 36.904 -18.159 1.00 95.75 675 MET A CA 1
ATOM 5377 C C . MET A 1 675 ? 18.441 35.555 -18.852 1.00 95.75 675 MET A C 1
ATOM 5379 O O . MET A 1 675 ? 18.955 35.506 -19.967 1.00 95.75 675 MET A O 1
ATOM 5383 N N . MET A 1 676 ? 18.072 34.470 -18.178 1.00 96.75 676 MET A N 1
ATOM 5384 C CA . MET A 1 676 ? 17.939 33.158 -18.802 1.00 96.75 676 MET A CA 1
ATOM 5385 C C . MET A 1 676 ? 16.533 33.072 -19.390 1.00 96.75 676 MET A C 1
ATOM 5387 O O . MET A 1 676 ? 15.560 33.157 -18.646 1.00 96.75 676 MET A O 1
ATOM 5391 N N . GLU A 1 677 ? 16.480 32.940 -20.711 1.00 93.94 677 GLU A N 1
ATOM 5392 C CA . GLU A 1 677 ? 15.246 32.885 -21.495 1.00 93.94 677 GLU A CA 1
ATOM 5393 C C . GLU A 1 677 ? 14.686 31.463 -21.473 1.00 93.94 677 GLU A C 1
ATOM 5395 O O . GLU A 1 677 ? 13.602 31.221 -20.960 1.00 93.94 677 GLU A O 1
ATOM 5400 N N . ASP A 1 678 ? 15.496 30.502 -21.927 1.00 93.62 678 ASP A N 1
ATOM 5401 C CA . ASP A 1 678 ? 15.091 29.108 -22.061 1.00 93.62 678 ASP A CA 1
ATOM 5402 C C . ASP A 1 678 ? 16.101 28.171 -21.408 1.00 93.62 678 ASP A C 1
ATOM 5404 O O . ASP A 1 678 ? 17.319 28.351 -21.512 1.00 93.62 678 ASP A O 1
ATOM 5408 N N . LEU A 1 679 ? 15.588 27.086 -20.835 1.00 94.88 679 LEU A N 1
ATOM 5409 C CA . LEU A 1 679 ? 16.357 25.899 -20.490 1.00 94.88 679 LEU A CA 1
ATOM 5410 C C . LEU A 1 679 ? 15.570 24.666 -20.918 1.00 94.88 679 LEU A C 1
ATOM 5412 O O . LEU A 1 679 ? 14.484 24.403 -20.406 1.00 94.88 679 LEU A O 1
ATOM 5416 N N . TYR A 1 680 ? 16.147 23.868 -21.811 1.00 94.00 680 TYR A N 1
ATOM 5417 C CA . TYR A 1 680 ? 15.532 22.621 -22.243 1.00 94.00 680 TYR A CA 1
ATOM 5418 C C . TYR A 1 680 ? 16.559 21.501 -22.373 1.00 94.00 680 TYR A C 1
ATOM 5420 O O . TYR A 1 680 ? 17.654 21.671 -22.908 1.00 94.00 680 TYR A O 1
ATOM 5428 N N . VAL A 1 681 ? 16.167 20.318 -21.906 1.00 93.62 681 VAL A N 1
ATOM 5429 C CA . VAL A 1 681 ? 16.907 19.067 -22.072 1.00 93.62 681 VAL A CA 1
ATOM 5430 C C . VAL A 1 681 ? 15.965 18.055 -22.706 1.00 93.62 681 VAL A C 1
ATOM 5432 O O . VAL A 1 681 ? 14.820 17.911 -22.251 1.00 93.62 681 VAL A O 1
ATOM 5435 N N . ASP A 1 682 ? 16.456 17.370 -23.740 1.00 86.25 682 ASP A N 1
ATOM 5436 C CA . ASP A 1 682 ? 15.707 16.339 -24.452 1.00 86.25 682 ASP A CA 1
ATOM 5437 C C . ASP A 1 682 ? 15.178 15.291 -23.465 1.00 86.25 682 ASP A C 1
ATOM 5439 O O . ASP A 1 682 ? 15.889 14.891 -22.537 1.00 86.25 682 ASP A O 1
ATOM 5443 N N . SER A 1 683 ? 13.917 14.879 -23.629 1.00 80.88 683 SER A N 1
ATOM 5444 C CA . SER A 1 683 ? 13.219 14.003 -22.680 1.00 80.88 683 SER A CA 1
ATOM 5445 C C . SER A 1 683 ? 13.983 12.709 -22.415 1.00 80.88 683 SER A C 1
ATOM 5447 O O . SER A 1 683 ? 14.025 12.259 -21.273 1.00 80.88 683 SER A O 1
ATOM 5449 N N . ASN A 1 684 ? 14.656 12.188 -23.442 1.00 70.88 684 ASN A N 1
ATOM 5450 C CA . ASN A 1 684 ? 15.310 10.878 -23.436 1.00 70.88 684 ASN A CA 1
ATOM 5451 C C . ASN A 1 684 ? 16.622 10.852 -22.629 1.00 70.88 684 ASN A C 1
ATOM 5453 O O . ASN A 1 684 ? 17.178 9.789 -22.375 1.00 70.88 684 ASN A O 1
ATOM 5457 N N . VAL A 1 685 ? 17.154 12.020 -22.243 1.00 75.06 685 VAL A N 1
ATOM 5458 C CA . VAL A 1 685 ? 18.401 12.136 -21.459 1.00 75.06 685 VAL A CA 1
ATOM 5459 C C . VAL A 1 685 ? 18.207 12.902 -20.144 1.00 75.06 685 VAL A C 1
ATOM 5461 O O . VAL A 1 685 ? 19.173 13.303 -19.480 1.00 75.06 685 VAL A O 1
ATOM 5464 N N . ARG A 1 686 ? 16.953 13.130 -19.728 1.00 80.12 686 ARG A N 1
ATOM 5465 C CA . ARG A 1 686 ? 16.646 13.725 -18.417 1.00 80.12 686 ARG A CA 1
ATOM 5466 C C . ARG A 1 686 ? 17.099 12.786 -17.289 1.00 80.12 686 ARG A C 1
ATOM 5468 O O . ARG A 1 686 ? 17.278 11.591 -17.470 1.00 80.12 686 ARG A O 1
ATOM 5475 N N . GLY A 1 687 ? 17.369 13.347 -16.109 1.00 74.50 687 GLY A N 1
ATOM 5476 C CA . GLY A 1 687 ? 17.929 12.597 -14.970 1.00 74.50 687 GLY A CA 1
ATOM 5477 C C . GLY A 1 687 ? 19.463 12.483 -14.958 1.00 74.50 687 GLY A C 1
ATOM 5478 O O . GLY A 1 687 ? 20.046 12.327 -13.889 1.00 74.50 687 GLY A O 1
ATOM 5479 N N . GLN A 1 688 ? 20.150 12.722 -16.083 1.00 79.00 688 GLN A N 1
ATOM 5480 C CA . GLN A 1 688 ? 21.623 12.666 -16.182 1.00 79.00 688 GLN A CA 1
ATOM 5481 C C . GLN A 1 688 ? 22.351 13.951 -15.727 1.00 79.00 688 GLN A C 1
ATOM 5483 O O . GLN A 1 688 ? 23.505 14.209 -16.071 1.00 79.00 688 GLN A O 1
ATOM 5488 N N . LYS A 1 689 ? 21.677 14.809 -14.951 1.00 86.25 689 LYS A N 1
ATOM 5489 C CA . LYS A 1 689 ? 22.195 16.107 -14.462 1.00 86.25 689 LYS A CA 1
ATOM 5490 C C . LYS A 1 689 ? 22.625 17.100 -15.565 1.00 86.25 689 LYS A C 1
ATOM 5492 O O . LYS A 1 689 ? 23.317 18.068 -15.261 1.00 86.25 689 LYS A O 1
ATOM 5497 N N . ILE A 1 690 ? 22.185 16.938 -16.816 1.00 87.44 690 ILE A N 1
ATOM 5498 C CA . ILE A 1 690 ? 22.520 17.849 -17.932 1.00 87.44 690 ILE A CA 1
ATOM 5499 C C . ILE A 1 690 ? 22.011 19.276 -17.672 1.00 87.44 690 ILE A C 1
ATOM 5501 O O . ILE A 1 690 ? 22.786 20.226 -17.741 1.00 87.44 690 ILE A O 1
ATOM 5505 N N . GLY A 1 691 ? 20.744 19.432 -17.270 1.00 89.06 691 GLY A N 1
ATOM 5506 C CA . GLY A 1 691 ? 20.179 20.749 -16.938 1.00 89.06 691 GLY A CA 1
ATOM 5507 C C . GLY A 1 691 ? 20.894 21.425 -15.762 1.00 89.06 691 GLY A C 1
ATOM 5508 O O . GLY A 1 691 ? 21.111 22.633 -15.771 1.00 89.06 691 GLY A O 1
ATOM 5509 N N . GLN A 1 692 ? 21.357 20.636 -14.783 1.00 90.94 692 GLN A N 1
ATOM 5510 C CA . GLN A 1 692 ? 22.177 21.143 -13.677 1.00 90.94 692 GLN A CA 1
ATOM 5511 C C . GLN A 1 692 ? 23.529 21.657 -14.182 1.00 90.94 692 GLN A C 1
ATOM 5513 O O . GLN A 1 692 ? 23.975 22.716 -13.756 1.00 90.94 692 GLN A O 1
ATOM 5518 N N . ARG A 1 693 ? 24.174 20.936 -15.108 1.00 91.38 693 ARG A N 1
ATOM 5519 C CA . ARG A 1 693 ? 25.453 21.347 -15.709 1.00 91.38 693 ARG A CA 1
ATOM 5520 C C . ARG A 1 693 ? 25.311 22.628 -16.528 1.00 91.38 693 ARG A C 1
ATOM 5522 O O . ARG A 1 693 ? 26.156 23.504 -16.381 1.00 91.38 693 ARG A O 1
ATOM 5529 N N . LEU A 1 694 ? 24.244 22.764 -17.319 1.00 94.62 694 LEU A N 1
ATOM 5530 C CA . LEU A 1 694 ? 23.941 23.990 -18.069 1.00 94.62 694 LEU A CA 1
ATOM 5531 C C . LEU A 1 694 ? 23.765 25.197 -17.131 1.00 94.62 694 LEU A C 1
ATOM 5533 O O . LEU A 1 694 ? 24.396 26.230 -17.344 1.00 94.62 694 LEU A O 1
ATOM 5537 N N . LEU A 1 695 ? 22.994 25.053 -16.046 1.00 95.19 695 LEU A N 1
ATOM 5538 C CA . LEU A 1 695 ? 22.823 26.117 -15.047 1.00 95.19 695 LEU A CA 1
ATOM 5539 C C . LEU A 1 695 ? 24.114 26.462 -14.300 1.00 95.19 695 LEU A C 1
ATOM 5541 O O . LEU A 1 695 ? 24.413 27.636 -14.088 1.00 95.19 695 LEU A O 1
ATOM 5545 N N . VAL A 1 696 ? 24.893 25.456 -13.897 1.00 94.06 696 VAL A N 1
ATOM 5546 C CA . VAL A 1 696 ? 26.192 25.678 -13.245 1.00 94.06 696 VAL A CA 1
ATOM 5547 C C . VAL A 1 696 ? 27.135 26.420 -14.188 1.00 94.06 696 VAL A C 1
ATOM 5549 O O . VAL A 1 696 ? 27.807 27.355 -13.754 1.00 94.06 696 VAL A O 1
ATOM 5552 N N . HIS A 1 697 ? 27.148 26.057 -15.472 1.00 94.69 697 HIS A N 1
ATOM 5553 C CA . HIS A 1 697 ? 27.953 26.733 -16.483 1.00 94.69 697 HIS A CA 1
ATOM 5554 C C . HIS A 1 697 ? 27.512 28.190 -16.681 1.00 94.69 697 HIS A C 1
ATOM 5556 O O . HIS A 1 697 ? 28.357 29.084 -16.678 1.00 94.69 697 HIS A O 1
ATOM 5562 N N . LEU A 1 698 ? 26.202 28.463 -16.725 1.00 96.62 698 LEU A N 1
ATOM 5563 C CA . LEU A 1 698 ? 25.669 29.829 -16.729 1.00 96.62 698 LEU A CA 1
ATOM 5564 C C . LEU A 1 698 ? 26.105 30.620 -15.490 1.00 96.62 698 LEU A C 1
ATOM 5566 O O . LEU A 1 698 ? 26.539 31.762 -15.614 1.00 96.62 698 LEU A O 1
ATOM 5570 N N . GLY A 1 699 ? 26.039 30.016 -14.301 1.00 94.31 699 GLY A N 1
ATOM 5571 C CA . GLY A 1 699 ? 26.490 30.637 -13.055 1.00 94.31 699 GLY A CA 1
ATOM 5572 C C . GLY A 1 699 ? 27.984 30.968 -13.055 1.00 94.31 699 GLY A C 1
ATOM 5573 O O . GLY A 1 699 ? 28.382 32.061 -12.646 1.00 94.31 699 GLY A O 1
ATOM 5574 N N . GLN A 1 700 ? 28.815 30.051 -13.556 1.00 94.25 700 GLN A N 1
ATOM 5575 C CA . GLN A 1 700 ? 30.254 30.263 -13.729 1.00 94.25 700 GLN A CA 1
ATOM 5576 C C . GLN A 1 700 ? 30.527 31.392 -14.722 1.00 94.25 700 GLN A C 1
ATOM 5578 O O . GLN A 1 700 ? 31.276 32.316 -14.406 1.00 94.25 700 GLN A O 1
ATOM 5583 N N . TRP A 1 701 ? 29.877 31.362 -15.886 1.00 95.31 701 TRP A N 1
ATOM 5584 C CA . TRP A 1 701 ? 30.003 32.398 -16.905 1.00 95.31 701 TRP A CA 1
ATOM 5585 C C . TRP A 1 701 ? 29.577 33.772 -16.373 1.00 95.31 701 TRP A C 1
ATOM 5587 O O . TRP A 1 701 ? 30.309 34.750 -16.537 1.00 95.31 701 TRP A O 1
ATOM 5597 N N . ALA A 1 702 ? 28.439 33.846 -15.677 1.00 95.25 702 ALA A N 1
ATOM 5598 C CA . ALA A 1 702 ? 27.923 35.073 -15.079 1.00 95.25 702 ALA A CA 1
ATOM 5599 C C . ALA A 1 702 ? 28.920 35.660 -14.070 1.00 95.25 702 ALA A C 1
ATOM 5601 O O . ALA A 1 702 ? 29.241 36.847 -14.140 1.00 95.25 702 ALA A O 1
ATOM 5602 N N . LYS A 1 703 ? 29.475 34.823 -13.185 1.00 93.31 703 LYS A N 1
ATOM 5603 C CA . LYS A 1 703 ? 30.467 35.244 -12.189 1.00 93.31 703 LYS A CA 1
ATOM 5604 C C . LYS A 1 703 ? 31.760 35.740 -12.839 1.00 93.31 703 LYS A C 1
ATOM 5606 O O . LYS A 1 703 ? 32.253 36.798 -12.459 1.00 93.31 703 LYS A O 1
ATOM 5611 N N . THR A 1 704 ? 32.276 35.017 -13.833 1.00 94.75 704 THR A N 1
ATOM 5612 C CA . THR A 1 704 ? 33.483 35.406 -14.584 1.00 94.75 704 THR A CA 1
ATOM 5613 C C . THR A 1 704 ? 33.294 36.734 -15.322 1.00 94.75 704 THR A C 1
ATOM 5615 O O . THR A 1 704 ? 34.232 37.516 -15.425 1.00 94.75 704 THR A O 1
ATOM 5618 N N . ASN A 1 705 ? 32.074 37.033 -15.778 1.00 93.38 705 ASN A N 1
ATOM 5619 C CA . ASN A 1 705 ? 31.732 38.285 -16.459 1.00 93.38 705 ASN A CA 1
ATOM 5620 C C . ASN A 1 705 ? 31.162 39.366 -15.511 1.00 93.38 705 ASN A C 1
ATOM 5622 O O . ASN A 1 705 ? 30.521 40.308 -15.969 1.00 93.38 705 ASN A O 1
ATOM 5626 N N . ASN A 1 706 ? 31.399 39.262 -14.196 1.00 92.56 706 ASN A N 1
ATOM 5627 C CA . ASN A 1 706 ? 30.991 40.241 -13.173 1.00 92.56 706 ASN A CA 1
ATOM 5628 C C . ASN A 1 706 ? 29.475 40.499 -13.052 1.00 92.56 706 ASN A C 1
ATOM 5630 O O . ASN A 1 706 ? 29.050 41.528 -12.514 1.00 92.56 706 ASN A O 1
ATOM 5634 N N . PHE A 1 707 ? 28.638 39.553 -13.473 1.00 94.56 707 PHE A N 1
ATOM 5635 C CA . PHE A 1 707 ? 27.207 39.597 -13.195 1.00 94.56 707 PHE A CA 1
ATOM 5636 C C . PHE A 1 707 ? 26.923 39.086 -11.785 1.00 94.56 707 PHE A C 1
ATOM 5638 O O . PHE A 1 707 ? 27.378 38.020 -11.374 1.00 94.56 707 PHE A O 1
ATOM 5645 N N . LYS A 1 708 ? 26.123 39.848 -11.036 1.00 90.19 708 LYS A N 1
ATOM 5646 C CA . LYS A 1 708 ? 25.751 39.506 -9.652 1.00 90.19 708 LYS A CA 1
ATOM 5647 C C . LYS A 1 708 ? 24.421 38.765 -9.546 1.00 90.19 708 LYS A C 1
ATOM 5649 O O . LYS A 1 708 ? 24.055 38.333 -8.458 1.00 90.19 708 LYS A O 1
ATOM 5654 N N . ARG A 1 709 ? 23.653 38.704 -10.637 1.00 92.25 709 ARG A N 1
ATOM 5655 C CA . ARG A 1 709 ? 22.269 38.218 -10.642 1.00 92.25 709 ARG A CA 1
ATOM 5656 C C . ARG A 1 709 ? 21.955 37.504 -11.950 1.00 92.25 709 ARG A C 1
ATOM 5658 O O . ARG A 1 709 ? 22.316 38.000 -13.018 1.00 92.25 709 ARG A O 1
ATOM 5665 N N . ILE A 1 710 ? 21.239 36.393 -11.829 1.00 94.44 710 ILE A N 1
ATOM 5666 C CA . ILE A 1 710 ? 20.567 35.691 -12.922 1.00 94.44 710 ILE A CA 1
ATOM 5667 C C . ILE A 1 710 ? 19.067 35.775 -12.626 1.00 94.44 710 ILE A C 1
ATOM 5669 O O . ILE A 1 710 ? 18.659 35.580 -11.481 1.00 94.44 710 ILE A O 1
ATOM 5673 N N . LYS A 1 711 ? 18.270 36.122 -13.631 1.00 92.06 711 LYS A N 1
ATOM 5674 C CA . LYS A 1 711 ? 16.807 36.134 -13.590 1.00 92.06 711 LYS A CA 1
ATOM 5675 C C . LYS A 1 711 ? 16.261 35.196 -14.659 1.00 92.06 711 LYS A C 1
ATOM 5677 O O . LYS A 1 711 ? 16.943 34.964 -15.651 1.00 92.06 711 LYS A O 1
ATOM 5682 N N . PHE A 1 712 ? 15.066 34.678 -14.428 1.00 92.12 712 PHE A N 1
ATOM 5683 C CA . PHE A 1 712 ? 14.314 33.855 -15.365 1.00 92.12 712 PHE A CA 1
ATOM 5684 C C . PHE A 1 712 ? 12.854 33.806 -14.932 1.00 92.12 712 PHE A C 1
ATOM 5686 O O . PHE A 1 712 ? 12.538 34.119 -13.779 1.00 92.12 712 PHE A O 1
ATOM 5693 N N . GLU A 1 713 ? 12.000 33.384 -15.852 1.00 86.88 713 GLU A N 1
ATOM 5694 C CA . GLU A 1 713 ? 10.578 33.164 -15.628 1.00 86.88 713 GLU A CA 1
ATOM 5695 C C . GLU A 1 713 ? 10.290 31.661 -15.597 1.00 86.88 713 GLU A C 1
ATOM 5697 O O . GLU A 1 713 ? 10.955 30.854 -16.246 1.00 86.88 713 GLU A O 1
ATOM 5702 N N . CYS A 1 714 ? 9.330 31.267 -14.770 1.00 82.50 714 CYS A N 1
ATOM 5703 C CA . CYS A 1 714 ? 8.878 29.891 -14.634 1.00 82.50 714 CYS A CA 1
ATOM 5704 C C . CYS A 1 714 ? 7.392 29.926 -14.299 1.00 82.50 714 CYS A C 1
ATOM 5706 O O . CYS A 1 714 ? 6.967 30.787 -13.529 1.00 82.50 714 CYS A O 1
ATOM 5708 N N . SER A 1 715 ? 6.616 28.990 -14.846 1.00 76.06 715 SER A N 1
ATOM 5709 C CA . SER A 1 715 ? 5.208 28.854 -14.475 1.00 76.06 715 SER A CA 1
ATOM 5710 C C . SER A 1 715 ? 5.087 28.509 -12.989 1.00 76.06 715 SER A C 1
ATOM 5712 O O . SER A 1 715 ? 5.781 27.612 -12.504 1.00 76.06 715 SER A O 1
ATOM 5714 N N . GLU A 1 716 ? 4.196 29.200 -12.276 1.00 70.56 716 GLU A N 1
ATOM 5715 C CA . GLU A 1 716 ? 3.865 28.882 -10.881 1.00 70.56 716 GLU A CA 1
ATOM 5716 C C . GLU A 1 716 ? 3.125 27.538 -10.755 1.00 70.56 716 GLU A C 1
ATOM 5718 O O . GLU A 1 716 ? 3.132 26.932 -9.685 1.00 70.56 716 GLU A O 1
ATOM 5723 N N . GLU A 1 717 ? 2.544 27.046 -11.854 1.00 72.62 717 GLU A N 1
ATOM 5724 C CA . GLU A 1 717 ? 1.804 25.780 -11.924 1.00 72.62 717 GLU A CA 1
ATOM 5725 C C . GLU A 1 717 ? 2.723 24.553 -12.116 1.00 72.62 717 GLU A C 1
ATOM 5727 O O . GLU A 1 717 ? 2.295 23.420 -11.899 1.00 72.62 717 GLU A O 1
ATOM 5732 N N . ASP A 1 718 ? 3.999 24.751 -12.484 1.00 77.12 718 ASP A N 1
ATOM 5733 C CA . ASP A 1 718 ? 4.983 23.674 -12.680 1.00 77.12 718 ASP A CA 1
ATOM 5734 C C . ASP A 1 718 ? 5.828 23.442 -11.411 1.00 77.12 718 ASP A C 1
ATOM 5736 O O . ASP A 1 718 ? 6.952 23.941 -11.244 1.00 77.12 718 ASP A O 1
ATOM 5740 N N . GLU A 1 719 ? 5.269 22.659 -10.481 1.00 77.25 719 GLU A N 1
ATOM 5741 C CA . GLU A 1 719 ? 5.913 22.343 -9.202 1.00 77.25 719 GLU A CA 1
ATOM 5742 C C . GLU A 1 719 ? 7.278 21.650 -9.341 1.00 77.25 719 GLU A C 1
ATOM 5744 O O . GLU A 1 719 ? 8.158 21.845 -8.492 1.00 77.25 719 GLU A O 1
ATOM 5749 N N . ASP A 1 720 ? 7.468 20.817 -10.363 1.00 78.94 720 ASP A N 1
ATOM 5750 C CA . ASP A 1 720 ? 8.691 20.030 -10.529 1.00 78.94 720 ASP A CA 1
ATOM 5751 C C . ASP A 1 720 ? 9.848 20.911 -10.999 1.00 78.94 720 ASP A C 1
ATOM 5753 O O . ASP A 1 720 ? 10.963 20.827 -10.460 1.00 78.94 720 ASP A O 1
ATOM 5757 N N . THR A 1 721 ? 9.570 21.836 -11.917 1.00 82.50 721 THR A N 1
ATOM 5758 C CA . THR A 1 721 ? 10.529 22.857 -12.345 1.00 82.50 721 THR A CA 1
ATOM 5759 C C . THR A 1 721 ? 10.857 23.830 -11.203 1.00 82.50 721 THR A C 1
ATOM 5761 O O . THR A 1 721 ? 12.030 24.136 -10.955 1.00 82.50 721 THR A O 1
ATOM 5764 N N . MET A 1 722 ? 9.867 24.227 -10.397 1.00 82.62 722 MET A N 1
ATOM 5765 C CA . MET A 1 722 ? 10.088 25.029 -9.185 1.00 82.62 722 MET A CA 1
ATOM 5766 C C . MET A 1 722 ? 10.986 24.318 -8.158 1.00 82.62 722 MET A C 1
ATOM 5768 O O . MET A 1 722 ? 11.929 24.912 -7.622 1.00 82.62 722 MET A O 1
ATOM 5772 N N . LYS A 1 723 ? 10.749 23.024 -7.897 1.00 85.81 723 LYS A N 1
ATOM 5773 C CA . LYS A 1 723 ? 11.603 22.200 -7.020 1.00 85.81 723 LYS A CA 1
ATOM 5774 C C . LYS A 1 723 ? 13.026 22.087 -7.565 1.00 85.81 723 LYS A C 1
ATOM 5776 O O . LYS A 1 723 ? 13.976 22.066 -6.779 1.00 85.81 723 LYS A O 1
ATOM 5781 N N . PHE A 1 724 ? 13.197 22.021 -8.884 1.00 88.31 724 PHE A N 1
ATOM 5782 C CA . PHE A 1 724 ? 14.509 22.008 -9.525 1.00 88.31 724 PHE A CA 1
ATOM 5783 C C . PHE A 1 724 ? 15.287 23.309 -9.278 1.00 88.31 724 PHE A C 1
ATOM 5785 O O . PHE A 1 724 ? 16.420 23.239 -8.797 1.00 88.31 724 PHE A O 1
ATOM 5792 N N . TYR A 1 725 ? 14.688 24.480 -9.510 1.00 90.06 725 TYR A N 1
ATOM 5793 C CA . TYR A 1 725 ? 15.371 25.765 -9.312 1.00 90.06 725 TYR A CA 1
ATOM 5794 C C . TYR A 1 725 ? 15.653 26.087 -7.838 1.00 90.06 725 TYR A C 1
ATOM 5796 O O . TYR A 1 725 ? 16.717 26.626 -7.518 1.00 90.06 725 TYR A O 1
ATOM 5804 N N . ARG A 1 726 ? 14.776 25.678 -6.910 1.00 86.44 726 ARG A N 1
ATOM 5805 C CA . ARG A 1 726 ? 15.008 25.838 -5.460 1.00 86.44 726 ARG A CA 1
ATOM 5806 C C . ARG A 1 726 ? 16.281 25.134 -4.973 1.00 86.44 726 ARG A C 1
ATOM 5808 O O . ARG A 1 726 ? 16.921 25.630 -4.051 1.00 86.44 726 ARG A O 1
ATOM 5815 N N . LYS A 1 727 ? 16.718 24.042 -5.622 1.00 87.75 727 LYS A N 1
ATOM 5816 C CA . LYS A 1 727 ? 18.003 23.370 -5.309 1.00 87.75 727 LYS A CA 1
ATOM 5817 C C . LYS A 1 727 ? 19.224 24.264 -5.548 1.00 87.75 727 LYS A C 1
ATOM 5819 O O . LYS A 1 727 ? 20.274 24.015 -4.967 1.00 87.75 727 LYS A O 1
ATOM 5824 N N . PHE A 1 728 ? 19.087 25.291 -6.384 1.00 86.56 728 PHE A N 1
ATOM 5825 C CA . PHE A 1 728 ? 20.123 26.283 -6.673 1.00 86.56 728 PHE A CA 1
ATOM 5826 C C . PHE A 1 728 ? 19.929 27.587 -5.886 1.00 86.56 728 PHE A C 1
ATOM 5828 O O . PHE A 1 728 ? 20.501 28.611 -6.251 1.00 86.56 728 PHE A O 1
ATOM 5835 N N . ASN A 1 729 ? 19.137 27.559 -4.805 1.00 87.44 729 ASN A N 1
ATOM 5836 C CA . ASN A 1 729 ? 18.775 28.727 -3.996 1.00 87.44 729 ASN A CA 1
ATOM 5837 C C . ASN A 1 729 ? 18.090 29.844 -4.803 1.00 87.44 729 ASN A C 1
ATOM 5839 O O . ASN A 1 729 ? 18.194 31.018 -4.448 1.00 87.44 729 ASN A O 1
ATOM 5843 N N . ALA A 1 730 ? 17.390 29.496 -5.888 1.00 87.06 730 ALA A N 1
ATOM 5844 C CA . ALA A 1 730 ? 16.530 30.447 -6.574 1.00 87.06 730 ALA A CA 1
ATOM 5845 C C . ALA A 1 730 ? 15.331 30.785 -5.678 1.00 87.06 730 ALA A C 1
ATOM 5847 O O . ALA A 1 730 ? 14.606 29.892 -5.233 1.00 87.06 730 ALA A O 1
ATOM 5848 N N . THR A 1 731 ? 15.135 32.072 -5.413 1.00 85.38 731 THR A N 1
ATOM 5849 C CA . THR A 1 731 ? 14.008 32.587 -4.633 1.00 85.38 731 THR A CA 1
ATOM 5850 C C . THR A 1 731 ? 13.017 33.282 -5.566 1.00 85.38 731 THR A C 1
ATOM 5852 O O . THR A 1 731 ? 13.466 34.109 -6.370 1.00 85.38 731 THR A O 1
ATOM 5855 N N . PRO A 1 732 ? 11.702 33.007 -5.464 1.00 78.44 732 PRO A N 1
ATOM 5856 C CA . PRO A 1 732 ? 10.704 33.821 -6.147 1.00 78.44 732 PRO A CA 1
ATOM 5857 C C . PRO A 1 732 ? 10.829 35.275 -5.680 1.00 78.44 732 PRO A C 1
ATOM 5859 O O . PRO A 1 732 ? 11.237 35.554 -4.550 1.00 78.44 732 PRO A O 1
ATOM 5862 N N . VAL A 1 733 ? 10.549 36.217 -6.575 1.00 71.56 733 VAL A N 1
ATOM 5863 C CA . VAL A 1 733 ? 10.563 37.640 -6.232 1.00 71.56 733 VAL A CA 1
ATOM 5864 C C . VAL A 1 733 ? 9.163 37.997 -5.740 1.00 71.56 733 VAL A C 1
ATOM 5866 O O . VAL A 1 733 ? 8.293 38.295 -6.551 1.00 71.56 733 VAL A O 1
ATOM 5869 N N . ASP A 1 734 ? 8.946 37.936 -4.424 1.00 48.06 734 ASP A N 1
ATOM 5870 C CA . ASP A 1 734 ? 7.656 38.267 -3.808 1.00 48.06 734 ASP A CA 1
ATOM 5871 C C . ASP A 1 734 ? 7.235 39.704 -4.165 1.00 48.06 734 ASP A C 1
ATOM 5873 O O . ASP A 1 734 ? 7.979 40.658 -3.923 1.00 48.06 734 ASP A O 1
ATOM 5877 N N . HIS A 1 735 ? 6.039 39.846 -4.745 1.00 54.41 735 HIS A N 1
ATOM 5878 C CA . HIS A 1 735 ? 5.359 41.110 -5.041 1.00 54.41 735 HIS A CA 1
ATOM 5879 C C . HIS A 1 735 ? 6.219 42.191 -5.710 1.00 54.41 735 HIS A C 1
ATOM 5881 O O . HIS A 1 735 ? 6.656 43.169 -5.098 1.00 54.41 735 HIS A O 1
ATOM 5887 N N . VAL A 1 736 ? 6.350 42.085 -7.030 1.00 54.41 736 VAL A N 1
ATOM 5888 C CA . VAL A 1 736 ? 6.685 43.240 -7.861 1.00 54.41 736 VAL A CA 1
ATOM 5889 C C . VAL A 1 736 ? 5.364 43.949 -8.222 1.00 54.41 736 VAL A C 1
ATOM 5891 O O . VAL A 1 736 ? 4.543 43.343 -8.899 1.00 54.41 736 VAL A O 1
ATOM 5894 N N . PRO A 1 737 ? 5.101 45.206 -7.806 1.00 53.06 737 PRO A N 1
ATOM 5895 C CA . PRO A 1 737 ? 3.845 45.916 -8.106 1.00 53.06 737 PRO A CA 1
ATOM 5896 C C . PRO A 1 737 ? 3.767 46.416 -9.564 1.00 53.06 737 PRO A C 1
ATOM 5898 O O . PRO A 1 737 ? 3.077 47.390 -9.858 1.00 53.06 737 PRO A O 1
ATOM 5901 N N . PHE A 1 738 ? 4.508 45.787 -10.475 1.00 64.00 738 PHE A N 1
ATOM 5902 C CA . PHE A 1 738 ? 4.568 46.141 -11.887 1.00 64.00 738 PHE A CA 1
ATOM 5903 C C . PHE A 1 738 ? 3.929 45.009 -12.687 1.00 64.00 738 PHE A C 1
ATOM 5905 O O . PHE A 1 738 ? 4.273 43.849 -12.486 1.00 64.00 738 PHE A O 1
ATOM 5912 N N . ALA A 1 739 ? 2.991 45.352 -13.566 1.00 68.31 739 ALA A N 1
ATOM 5913 C CA . ALA A 1 739 ? 2.467 44.423 -14.557 1.00 68.31 739 ALA A CA 1
ATOM 5914 C C . ALA A 1 739 ? 3.301 44.530 -15.839 1.00 68.31 739 ALA A C 1
ATOM 5916 O O . ALA A 1 739 ? 3.710 45.633 -16.217 1.00 68.31 739 ALA A O 1
ATOM 5917 N N . ASP A 1 740 ? 3.516 43.403 -16.512 1.00 71.88 740 ASP A N 1
ATOM 5918 C CA . ASP A 1 740 ? 4.172 43.376 -17.814 1.00 71.88 740 ASP A CA 1
ATOM 5919 C C . ASP A 1 740 ? 3.184 43.818 -18.902 1.00 71.88 740 ASP A C 1
ATOM 5921 O O . ASP A 1 740 ? 2.169 43.172 -19.166 1.00 71.88 740 ASP A O 1
ATOM 5925 N N . TYR A 1 741 ? 3.465 44.964 -19.525 1.00 80.19 741 TYR A N 1
ATOM 5926 C CA . TYR A 1 741 ? 2.686 45.499 -20.641 1.00 80.19 741 TYR A CA 1
ATOM 5927 C C . TYR A 1 741 ? 3.449 45.313 -21.951 1.00 80.19 741 TYR A C 1
ATOM 5929 O O . TYR A 1 741 ? 4.629 45.647 -22.047 1.00 80.19 741 TYR A O 1
ATOM 5937 N N . HIS A 1 742 ? 2.750 44.859 -22.992 1.00 81.94 742 HIS A N 1
ATOM 5938 C CA . HIS A 1 742 ? 3.315 44.695 -24.329 1.00 81.94 742 HIS A CA 1
ATOM 5939 C C . HIS A 1 742 ? 2.551 45.535 -25.356 1.00 81.94 742 HIS A C 1
ATOM 5941 O O . HIS A 1 742 ? 1.324 45.484 -25.417 1.00 81.94 742 HIS A O 1
ATOM 5947 N N . ILE A 1 743 ? 3.283 46.247 -26.215 1.00 86.00 743 ILE A N 1
ATOM 5948 C CA . ILE A 1 743 ? 2.756 46.869 -27.436 1.00 86.00 743 ILE A CA 1
ATOM 5949 C C . ILE A 1 743 ? 3.320 46.064 -28.611 1.00 86.00 743 ILE A C 1
ATOM 5951 O O . ILE A 1 743 ? 4.535 46.008 -28.781 1.00 86.00 743 ILE A O 1
ATOM 5955 N N . LYS A 1 744 ? 2.449 45.400 -29.377 1.00 85.81 744 LYS A N 1
ATOM 5956 C CA . LYS A 1 744 ? 2.826 44.473 -30.459 1.00 85.81 744 LYS A CA 1
ATOM 5957 C C . LYS A 1 744 ? 2.167 44.873 -31.782 1.00 85.81 744 LYS A C 1
ATOM 5959 O O . LYS A 1 744 ? 1.128 45.540 -31.775 1.00 85.81 744 LYS A O 1
ATOM 5964 N N . ASP A 1 745 ? 2.767 44.442 -32.889 1.00 85.81 745 ASP A N 1
ATOM 5965 C CA . ASP A 1 745 ? 2.227 44.518 -34.253 1.00 85.81 745 ASP A CA 1
ATOM 5966 C C . ASP A 1 745 ? 1.633 45.900 -34.595 1.00 85.81 745 ASP A C 1
ATOM 5968 O O . ASP A 1 745 ? 2.258 46.933 -34.361 1.00 85.81 745 ASP A O 1
ATOM 5972 N N . HIS A 1 746 ? 0.385 45.943 -35.067 1.00 87.12 746 HIS A N 1
ATOM 5973 C CA . HIS A 1 746 ? -0.307 47.168 -35.469 1.00 87.12 746 HIS A CA 1
ATOM 5974 C C . HIS A 1 746 ? -0.342 48.259 -34.376 1.00 87.12 746 HIS A C 1
ATOM 5976 O O . HIS A 1 746 ? -0.373 49.451 -34.683 1.00 87.12 746 HIS A O 1
ATOM 5982 N N . ALA A 1 747 ? -0.347 47.895 -33.086 1.00 88.50 747 ALA A N 1
ATOM 5983 C CA . ALA A 1 747 ? -0.299 48.884 -32.006 1.00 88.50 747 ALA A CA 1
ATOM 5984 C C . ALA A 1 747 ? 1.084 49.549 -31.890 1.00 88.50 747 ALA A C 1
ATOM 5986 O O . ALA A 1 747 ? 1.162 50.728 -31.540 1.00 88.50 747 ALA A O 1
ATOM 5987 N N . LEU A 1 748 ? 2.154 48.815 -32.212 1.00 91.62 748 LEU A N 1
ATOM 5988 C CA . LEU A 1 748 ? 3.516 49.340 -32.271 1.00 91.62 748 LEU A CA 1
ATOM 5989 C C . LEU A 1 748 ? 3.685 50.269 -33.477 1.00 91.62 748 LEU A C 1
ATOM 5991 O O . LEU A 1 748 ? 4.197 51.375 -33.314 1.00 91.62 748 LEU A O 1
ATOM 5995 N N . ASP A 1 749 ? 3.163 49.882 -34.644 1.00 88.75 749 ASP A N 1
ATOM 5996 C CA . ASP A 1 749 ? 3.167 50.733 -35.844 1.00 88.75 749 ASP A CA 1
ATOM 5997 C C . ASP A 1 749 ? 2.405 52.039 -35.598 1.00 88.75 749 ASP A C 1
ATOM 5999 O O . ASP A 1 749 ? 2.875 53.139 -35.899 1.00 88.75 749 ASP A O 1
ATOM 6003 N N . LYS A 1 750 ? 1.233 51.940 -34.961 1.00 89.38 750 LYS A N 1
ATOM 6004 C CA . LYS A 1 750 ? 0.439 53.109 -34.576 1.00 89.38 750 LYS A CA 1
ATOM 6005 C C . LYS A 1 750 ? 1.200 54.023 -33.615 1.00 89.38 750 LYS A C 1
ATOM 6007 O O . LYS A 1 750 ? 1.139 55.243 -33.771 1.00 89.38 750 LYS A O 1
ATOM 6012 N N . LEU A 1 751 ? 1.911 53.459 -32.636 1.00 90.88 751 LEU A N 1
ATOM 6013 C CA . LEU A 1 751 ? 2.747 54.237 -31.723 1.00 90.88 751 LEU A CA 1
ATOM 6014 C C . LEU A 1 751 ? 3.860 54.968 -32.488 1.00 90.88 751 LEU A C 1
ATOM 6016 O O . LEU A 1 751 ? 4.042 56.165 -32.281 1.00 90.88 751 LEU A O 1
ATOM 6020 N N . ALA A 1 752 ? 4.544 54.283 -33.408 1.00 89.62 752 ALA A N 1
ATOM 6021 C CA . ALA A 1 752 ? 5.624 54.854 -34.214 1.00 89.62 752 ALA A CA 1
ATOM 6022 C C . ALA A 1 752 ? 5.162 56.017 -35.113 1.00 89.62 752 ALA A C 1
ATOM 6024 O O . ALA A 1 752 ? 5.921 56.955 -35.351 1.00 89.62 752 ALA A O 1
ATOM 6025 N N . HIS A 1 753 ? 3.908 55.990 -35.573 1.00 88.88 753 HIS A N 1
ATOM 6026 C CA . HIS A 1 753 ? 3.315 57.032 -36.417 1.00 88.88 753 HIS A CA 1
ATOM 6027 C C . HIS A 1 753 ? 2.475 58.068 -35.652 1.00 88.88 753 HIS A C 1
ATOM 6029 O O . HIS A 1 753 ? 1.818 58.912 -36.267 1.00 88.88 753 HIS A O 1
ATOM 6035 N N . THR A 1 754 ? 2.483 58.042 -34.317 1.00 87.12 754 THR A N 1
ATOM 6036 C CA . THR A 1 754 ? 1.757 59.028 -33.510 1.00 87.12 754 THR A CA 1
ATOM 6037 C C . THR A 1 754 ? 2.492 60.371 -33.526 1.00 87.12 754 THR A C 1
ATOM 6039 O O . THR A 1 754 ? 3.537 60.535 -32.902 1.00 87.12 754 THR A O 1
ATOM 6042 N N . THR A 1 755 ? 1.934 61.362 -34.223 1.00 80.12 755 THR A N 1
ATOM 6043 C CA . THR A 1 755 ? 2.439 62.744 -34.219 1.00 80.12 755 THR A CA 1
ATOM 6044 C C . THR A 1 755 ? 1.740 63.578 -33.149 1.00 80.12 755 THR A C 1
ATOM 6046 O O . THR A 1 755 ? 0.509 63.648 -33.119 1.00 80.12 755 THR A O 1
ATOM 6049 N N . PHE A 1 756 ? 2.507 64.261 -32.301 1.00 77.12 756 PHE A N 1
ATOM 6050 C CA . PHE A 1 756 ? 1.962 65.179 -31.301 1.00 77.12 756 PHE A CA 1
ATOM 6051 C C . PHE A 1 756 ? 1.692 66.553 -31.928 1.00 77.12 756 PHE A C 1
ATOM 6053 O O . PHE A 1 756 ? 2.591 67.169 -32.497 1.00 77.12 756 PHE A O 1
ATOM 6060 N N . ASN A 1 757 ? 0.453 67.041 -31.828 1.00 58.84 757 ASN A N 1
ATOM 6061 C CA . ASN A 1 757 ? 0.093 68.379 -32.291 1.00 58.84 757 ASN A CA 1
ATOM 6062 C C . ASN A 1 757 ? 0.548 69.417 -31.252 1.00 58.84 757 ASN A C 1
ATOM 6064 O O . ASN A 1 757 ? -0.009 69.490 -30.157 1.00 58.84 757 ASN A O 1
ATOM 6068 N N . THR A 1 758 ? 1.561 70.215 -31.585 1.00 60.47 758 THR A N 1
ATOM 6069 C CA . THR A 1 758 ? 2.198 71.187 -30.678 1.00 60.47 758 THR A CA 1
ATOM 6070 C C . THR A 1 758 ? 1.317 72.390 -30.327 1.00 60.47 758 THR A C 1
ATOM 6072 O O . THR A 1 758 ? 1.711 73.208 -29.505 1.00 60.47 758 THR A O 1
ATOM 6075 N N . SER A 1 759 ? 0.108 72.506 -30.890 1.00 53.72 759 SER A N 1
ATOM 6076 C CA . SER A 1 759 ? -0.819 73.614 -30.611 1.00 53.72 759 SER A CA 1
ATOM 6077 C C . SER A 1 759 ? -1.736 73.402 -29.392 1.00 53.72 759 SER A C 1
ATOM 6079 O O . SER A 1 759 ? -2.641 74.204 -29.169 1.00 53.72 759 SER A O 1
ATOM 6081 N N . LYS A 1 760 ? -1.567 72.309 -28.637 1.00 51.88 760 LYS A N 1
ATOM 6082 C CA . LYS A 1 760 ? -2.275 72.034 -27.369 1.00 51.88 760 LYS A CA 1
ATOM 6083 C C . LYS A 1 760 ? -1.340 71.412 -26.317 1.00 51.88 760 LYS A C 1
ATOM 6085 O O . LYS A 1 760 ? -1.709 70.438 -25.662 1.00 51.88 760 LYS A O 1
ATOM 6090 N N . MET A 1 761 ? -0.133 71.959 -26.187 1.00 45.44 761 MET A N 1
ATOM 6091 C CA . MET A 1 761 ? 0.702 71.772 -24.996 1.00 45.44 761 MET A CA 1
ATOM 6092 C C . MET A 1 761 ? 0.721 73.053 -24.178 1.00 45.44 761 MET A C 1
ATOM 6094 O O . MET A 1 761 ? 0.844 74.128 -24.809 1.00 45.44 761 MET A O 1
#

Radius of gyration: 36.06 Å; Cα contacts (8 Å, |Δi|>4): 890; chains: 1; bounding box: 96×111×86 Å

Secondary structure (DSSP, 8-state):
-----HHHHHHHHHHHHHHHHHHH-TTT-GGGGGHHHHHHHHHHHHHHHHHTTTTTSHHHHHHHHHHHHHHHHHHHHHHHHHHHHHHHHHS-HHHHHHHHHHHHHHHTT-HHHHHHHS---SS--TT-SSGGGHHHHHHHHHHHHHHHHHHHHHT-SSHHHHHHHHHHHHHHHHHHHHT--THHHHH-HHHHHHHHHHHHHHHHTSPPHHHHHHHHHHGGGSTTHHHHHHHHHHHHHHHHHHHHHHHHHHHHHS-GGG-S---HHHHHHHHHHHHHHHHHHTGGGTTSHHHHHHT-HHHHHHHHHHHHHHHHHHHHHHHHHHHHT-SSPPHHHHHHHHHHHHHHHHHHHIIIIIIITT-HHHHHHHHHHHHHHHHHHHHHTSSS-----PPPS---S-------TT-S---TT--SS-TTS-HHHHHHHHHHHHHHHHSSTT--S--TTEEE-TT-TTEEEEE--S-SEEEEEEES-THHHHHHHTTSEEEEEEE---TT---SS---HHHHHHHHHHHHHHHHHHHHHH--SEEEEES-HHHHHHHHS-PPPPHHHHHHHHHHHHH-SEEEEE-SS----HHHHHHHHHHHHTT----EEEE--GGGHHHHHHHHHHHHHHTT-TT-----HHHHHHHHHTTSSEEEEEEETTEEEEEEEEEEEEETTTEEEEEEEEEEE-GGGTTSSHHHHHHHHHHHHHHHTT---EE----TT-HHHHHHHHTTT---------------HHHHHHHHT----GGG-

pLDDT: mean 73.61, std 20.25, range [20.56, 97.94]

Sequence (761 aa):
MVDTRADLQGFRGFAVILLFLFGVFPHSFKNGSVGVDIFFVLSGYLTQMHYGDKATTLNGIYAFLRNKMLRLFPAYFAVLFGIVATGCVLLPSKHAEDLINDSKWAIFLSTNLMGYFTNRGFFMQDHSFLHHTWIVSVQLQYILLTPFIFIHLSKCRTEEAKLANCYLFAFFSLLFHLFTIGPLSSQYIFTRLWQFQLGAISFLTTPSRELLEEEKKYDLWSHQQSEEIGKKWREEVRTAYVLLSAILASITIVPDSCVLIESDTLIKLMTTVLVSILFAFGPSVSGSKVARIFANKFLIFLGNHSYMMYLIHWPILEAFRCAVGEMQLSLNQAVQALFIIAVLSWNLHYIFEKRLKSRKALSSGIAVLCFAFTTLLIMGSAPDSSPHIAYGSLQTTRSPSLHKSNEFFWSQNETLFDGSWNYNRIVSNAIQKNAEWYSGPGGGKNLPNCKNVGESKDHCRITNGPGNLQIAMAGSGFPSAYEAVKSVFNQIDVFYVEDCDVPTGEADPEEDQNSCEKELSSISSKIEDIKPDLLFLFNFPIFTKLASSNATISLKVFKHLELLAKSTKQIILNTPFWLPNKDIGSVVFHSLERTKMPIIIRDATVADATVINQFTRKLAVHLSNPNGPQTSDETLREFLANKTIRAFLAVLDDRIVGYLAYYTAYSTWKGPFVMMEDLYVDSNVRGQKIGQRLLVHLGQWAKTNNFKRIKFECSEEDEDTMKFYRKFNATPVDHVPFADYHIKDHALDKLAHTTFNTSKM

Organism: NCBI:txid289476

Nearest PDB structures (foldseek):
  2b3v-assembly1_A  TM=9.294E-01  e=2.029E-08  Homo sapiens
  3bj8-assembly2_C  TM=9.012E-01  e=1.255E-08  Mus musculus
  3bj7-assembly2_C  TM=9.217E-01  e=2.416E-08  Mus musculus
  2g3t-assembly1_A  TM=9.028E-01  e=9.360E-08  Homo sapiens
  2q4v-assembly1_B  TM=8.405E-01  e=5.077E-08  Homo sapiens

InterPro domains:
  IPR000182 GNAT domain [PF00583] (632-728)
  IPR000182 GNAT domain [PS51186] (599-749)
  IPR002656 Acyltransferase 3 domain [PF01757] (8-330)
  IPR016181 Acyl-CoA N-acyltransferase [SSF55729] (599-739)
  IPR050879 Acyltransferase 3 [PTHR23028] (3-600)

Mean predicted aligned error: 20.65 Å